Protein 4OGD (pdb70)

Nearest PDB structures (foldseek):
  4oht-assembly1_B  TM=1.000E+00  e=3.994E-95  Streptococcus pyogenes MGAS1882
  3ros-assembly1_A-2  TM=9.891E-01  e=1.225E-69  Lactobacillus acidophilus
  3vz0-assembly2_D  TM=9.852E-01  e=5.415E-63  Gluconobacter oxydans 621H
  3vz3-assembly1_B  TM=9.798E-01  e=9.676E-59  Picosynechococcus sp. PCC 7002
  4ita-assembly1_A  TM=9.803E-01  e=5.297E-58  Picosynechococcus sp. PCC 7002

Organism: NCBI:txid1010840

Structure (mmCIF, N/CA/C/O backbone):
data_4OGD
#
_entry.id   4OGD
#
_cell.length_a   93.259
_cell.length_b   100.281
_cell.length_c   105.103
_cell.angle_alpha   90.00
_cell.angle_beta   90.00
_cell.angle_gamma   90.00
#
_symmetry.space_group_name_H-M   'P 21 21 21'
#
loop_
_entity.id
_entity.type
_entity.pdbx_description
1 polymer 'Succinate-semialdehyde dehydrogenase'
2 water water
#
loop_
_atom_site.group_PDB
_atom_site.id
_atom_site.type_symbol
_atom_site.label_atom_id
_atom_site.label_alt_id
_atom_site.label_comp_id
_atom_site.label_asym_id
_atom_site.label_entity_id
_atom_site.label_seq_id
_atom_site.pdbx_PDB_ins_code
_atom_site.Cartn_x
_atom_site.Cartn_y
_atom_site.Cartn_z
_atom_site.occupancy
_atom_site.B_iso_or_equiv
_atom_site.auth_seq_id
_atom_site.auth_comp_id
_atom_site.auth_asym_id
_atom_site.auth_atom_id
_atom_site.pdbx_PDB_model_num
ATOM 1 N N . ALA A 1 2 ? 11.156 -49.468 -20.881 1.00 34.92 2 ALA A N 1
ATOM 2 C CA . ALA A 1 2 ? 10.484 -49.631 -22.167 1.00 32.57 2 ALA A CA 1
ATOM 3 C C . ALA A 1 2 ? 9.083 -50.209 -21.987 1.00 27.58 2 ALA A C 1
ATOM 4 O O . ALA A 1 2 ? 8.838 -50.987 -21.063 1.00 26.96 2 ALA A O 1
ATOM 6 N N . TYR A 1 3 ? 8.163 -49.822 -22.866 1.00 23.28 3 TYR A N 1
ATOM 7 C CA . TYR A 1 3 ? 6.827 -50.405 -22.865 1.00 19.70 3 TYR A CA 1
ATOM 8 C C . TYR A 1 3 ? 6.758 -51.555 -23.870 1.00 22.53 3 TYR A C 1
ATOM 9 O O . TYR A 1 3 ? 6.806 -51.341 -25.081 1.00 22.13 3 TYR A O 1
ATOM 18 N N . GLN A 1 4 ? 6.657 -52.779 -23.357 1.00 19.29 4 GLN A N 1
ATOM 19 C CA . GLN A 1 4 ? 6.691 -53.969 -24.199 1.00 22.74 4 GLN A CA 1
ATOM 20 C C . GLN A 1 4 ? 5.680 -54.989 -23.719 1.00 14.69 4 GLN A C 1
ATOM 21 O O . GLN A 1 4 ? 5.539 -55.201 -22.513 1.00 17.49 4 GLN A O 1
ATOM 27 N N . THR A 1 5 ? 4.990 -55.636 -24.653 1.00 15.68 5 THR A N 1
ATOM 28 C CA . THR A 1 5 ? 4.254 -56.840 -24.307 1.00 14.55 5 THR A CA 1
ATOM 29 C C . THR A 1 5 ? 5.211 -58.013 -24.446 1.00 15.11 5 THR A C 1
ATOM 30 O O . THR A 1 5 ? 5.693 -58.296 -25.540 1.00 19.48 5 THR A O 1
ATOM 34 N N . ILE A 1 6 ? 5.516 -58.660 -23.328 1.00 12.59 6 ILE A N 1
ATOM 35 C CA . ILE A 1 6 ? 6.291 -59.896 -23.341 1.00 14.61 6 ILE A CA 1
ATOM 36 C C . ILE A 1 6 ? 5.481 -60.976 -22.644 1.00 13.35 6 ILE A C 1
ATOM 37 O O . ILE A 1 6 ? 5.256 -60.908 -21.433 1.00 14.18 6 ILE A O 1
ATOM 42 N N . TYR A 1 7 ? 5.044 -61.973 -23.411 1.00 13.77 7 TYR A N 1
ATOM 43 C CA . TYR A 1 7 ? 4.151 -63.014 -22.906 1.00 12.05 7 TYR A CA 1
ATOM 44 C C . TYR A 1 7 ? 4.825 -63.810 -21.789 1.00 13.47 7 TYR A C 1
ATOM 45 O O . TYR A 1 7 ? 5.852 -64.448 -22.020 1.00 13.37 7 TYR A O 1
ATOM 54 N N . PRO A 1 8 ? 4.264 -63.768 -20.571 1.00 11.28 8 PRO A N 1
ATOM 55 C CA . PRO A 1 8 ? 4.901 -64.483 -19.459 1.00 11.13 8 PRO A CA 1
ATOM 56 C C . PRO A 1 8 ? 4.944 -66.005 -19.604 1.00 13.38 8 PRO A C 1
ATOM 57 O O . PRO A 1 8 ? 5.648 -66.649 -18.835 1.00 12.50 8 PRO A O 1
ATOM 61 N N . TYR A 1 9 ? 4.200 -66.582 -20.541 1.00 12.81 9 TYR A N 1
ATOM 62 C CA . TYR A 1 9 ? 4.221 -68.031 -20.689 1.00 12.85 9 TYR A CA 1
ATOM 63 C C . TYR A 1 9 ? 5.404 -68.486 -21.535 1.00 16.41 9 TYR A C 1
ATOM 64 O O . TYR A 1 9 ? 5.951 -69.560 -21.306 1.00 15.27 9 TYR A O 1
ATOM 73 N N . THR A 1 10 ? 5.805 -67.653 -22.490 1.00 14.93 10 THR A N 1
ATOM 74 C CA . THR A 1 10 ? 6.858 -68.009 -23.439 1.00 14.96 10 THR A CA 1
ATOM 75 C C . THR A 1 10 ? 8.076 -67.100 -23.329 1.00 24.70 10 THR A C 1
ATOM 76 O O . THR A 1 10 ? 9.122 -67.384 -23.919 1.00 22.79 10 THR A O 1
ATOM 80 N N . ASN A 1 11 ? 7.926 -66.008 -22.575 1.00 20.52 11 ASN A N 1
ATOM 81 C CA . ASN A 1 11 ? 8.964 -64.987 -22.423 1.00 20.39 11 ASN A CA 1
ATOM 82 C C . ASN A 1 11 ? 9.330 -64.357 -23.758 1.00 22.93 11 ASN A C 1
ATOM 83 O O . ASN A 1 11 ? 10.475 -63.969 -23.979 1.00 25.25 11 ASN A O 1
ATOM 88 N N . GLU A 1 12 ? 8.345 -64.252 -24.644 1.00 24.04 12 GLU A N 1
ATOM 89 C CA . GLU A 1 12 ? 8.572 -63.728 -25.985 1.00 25.65 12 GLU A CA 1
ATOM 90 C C . GLU A 1 12 ? 7.862 -62.395 -26.266 1.00 25.83 12 GLU A C 1
ATOM 91 O O . GLU A 1 12 ? 6.739 -62.159 -25.817 1.00 20.33 12 GLU A O 1
ATOM 97 N N . VAL A 1 13 ? 8.536 -61.531 -27.020 1.00 26.76 13 VAL A N 1
ATOM 98 C CA . VAL A 1 13 ? 8.029 -60.195 -27.338 1.00 21.69 13 VAL A CA 1
ATOM 99 C C . VAL A 1 13 ? 6.885 -60.225 -28.348 1.00 25.96 13 VAL A C 1
ATOM 100 O O . VAL A 1 13 ? 7.035 -60.751 -29.448 1.00 27.88 13 VAL A O 1
ATOM 104 N N . LEU A 1 14 ? 5.746 -59.645 -27.980 1.00 20.83 14 LEU A N 1
ATOM 105 C CA . LEU A 1 14 ? 4.588 -59.614 -28.867 1.00 20.41 14 LEU A CA 1
ATOM 106 C C . LEU A 1 14 ? 4.336 -58.222 -29.438 1.00 26.65 14 LEU A C 1
ATOM 107 O O . LEU A 1 14 ? 3.910 -58.081 -30.583 1.00 29.64 14 LEU A O 1
ATOM 112 N N . HIS A 1 15 ? 4.579 -57.198 -28.627 1.00 26.34 15 HIS A N 1
ATOM 113 C CA . HIS A 1 15 ? 4.365 -55.815 -29.046 1.00 24.87 15 HIS A CA 1
ATOM 114 C C . HIS A 1 15 ? 5.447 -54.907 -28.459 1.00 22.21 15 HIS A C 1
ATOM 115 O O . HIS A 1 15 ? 5.937 -55.131 -27.346 1.00 21.17 15 HIS A O 1
ATOM 122 N N . THR A 1 16 ? 5.803 -53.865 -29.200 1.00 27.08 16 THR A N 1
ATOM 123 C CA . THR A 1 16 ? 6.642 -52.805 -28.653 1.00 29.61 16 THR A CA 1
ATOM 124 C C . THR A 1 16 ? 6.006 -51.468 -29.007 1.00 26.22 16 THR A C 1
ATOM 125 O O . THR A 1 16 ? 5.509 -51.286 -30.117 1.00 29.32 16 THR A O 1
ATOM 129 N N . PHE A 1 17 ? 5.991 -50.547 -28.050 1.00 25.12 17 PHE A N 1
ATOM 130 C CA . PHE A 1 17 ? 5.281 -49.290 -28.226 1.00 22.52 17 PHE A CA 1
ATOM 131 C C . PHE A 1 17 ? 6.239 -48.117 -28.116 1.00 18.83 17 PHE A C 1
ATOM 132 O O . PHE A 1 17 ? 7.223 -48.173 -27.375 1.00 20.69 17 PHE A O 1
ATOM 140 N N . ASP A 1 18 ? 5.960 -47.063 -28.873 1.00 23.09 18 ASP A N 1
ATOM 141 C CA . ASP A 1 18 ? 6.786 -45.865 -28.830 1.00 22.30 18 ASP A CA 1
ATOM 142 C C . ASP A 1 18 ? 6.400 -44.997 -27.651 1.00 20.14 18 ASP A C 1
ATOM 143 O O . ASP A 1 18 ? 5.227 -44.918 -27.282 1.00 18.39 18 ASP A O 1
ATOM 148 N N . ASN A 1 19 ? 7.392 -44.346 -27.058 1.00 17.83 19 ASN A N 1
ATOM 149 C CA . ASN A 1 19 ? 7.125 -43.432 -25.961 1.00 19.11 19 ASN A CA 1
ATOM 150 C C . ASN A 1 19 ? 6.504 -42.138 -26.467 1.00 17.40 19 ASN A C 1
ATOM 151 O O . ASN A 1 19 ? 6.780 -41.691 -27.582 1.00 20.03 19 ASN A O 1
ATOM 156 N N . MET A 1 20 ? 5.635 -41.559 -25.649 1.00 12.47 20 MET A N 1
ATOM 157 C CA . MET A 1 20 ? 5.028 -40.265 -25.936 1.00 14.71 20 MET A CA 1
ATOM 158 C C . MET A 1 20 ? 6.044 -39.134 -25.764 1.00 15.27 20 MET A C 1
ATOM 159 O O . MET A 1 20 ? 6.804 -39.110 -24.798 1.00 14.31 20 MET A O 1
ATOM 164 N N . THR A 1 21 ? 6.068 -38.198 -26.706 1.00 13.22 21 THR A N 1
ATOM 165 C CA . THR A 1 21 ? 6.988 -37.067 -26.611 1.00 14.83 21 THR A CA 1
ATOM 166 C C . THR A 1 21 ? 6.460 -36.022 -25.636 1.00 15.38 21 THR A C 1
ATOM 167 O O . THR A 1 21 ? 5.276 -36.032 -25.286 1.00 15.00 21 THR A O 1
ATOM 171 N N . ASP A 1 22 ? 7.341 -35.129 -25.190 1.00 13.62 22 ASP A N 1
ATOM 172 C CA . ASP A 1 22 ? 6.925 -34.021 -24.341 1.00 14.84 22 ASP A CA 1
ATOM 173 C C . ASP A 1 22 ? 5.824 -33.190 -24.992 1.00 12.56 22 ASP A C 1
ATOM 174 O O . ASP A 1 22 ? 4.854 -32.826 -24.327 1.00 13.74 22 ASP A O 1
ATOM 179 N N . GLN A 1 23 ? 5.951 -32.902 -26.288 1.00 13.57 23 GLN A N 1
ATOM 180 C CA . GLN A 1 23 ? 4.906 -32.137 -26.962 1.00 11.51 23 GLN A CA 1
ATOM 181 C C . GLN A 1 23 ? 3.596 -32.915 -27.066 1.00 12.55 23 GLN A C 1
ATOM 182 O O . GLN A 1 23 ? 2.522 -32.350 -26.866 1.00 14.96 23 GLN A O 1
ATOM 188 N N . GLY A 1 24 ? 3.686 -34.207 -27.367 1.00 12.32 24 GLY A N 1
ATOM 189 C CA . GLY A 1 24 ? 2.511 -35.062 -27.403 1.00 14.26 24 GLY A CA 1
ATOM 190 C C . GLY A 1 24 ? 1.793 -35.027 -26.063 1.00 13.28 24 GLY A C 1
ATOM 191 O O . GLY A 1 24 ? 0.569 -34.927 -26.000 1.00 11.67 24 GLY A O 1
ATOM 192 N N . LEU A 1 25 ? 2.570 -35.077 -24.988 1.00 10.91 25 LEU A N 1
ATOM 193 C CA . LEU A 1 25 ? 2.010 -35.046 -23.638 1.00 12.12 25 LEU A CA 1
ATOM 194 C C . LEU A 1 25 ? 1.331 -33.709 -23.337 1.00 12.06 25 LEU A C 1
ATOM 195 O O . LEU A 1 25 ? 0.219 -33.670 -22.795 1.00 10.47 25 LEU A O 1
ATOM 200 N N . ALA A 1 26 ? 1.989 -32.609 -23.694 1.00 9.99 26 ALA A N 1
ATOM 201 C CA . ALA A 1 26 ? 1.383 -31.294 -23.513 1.00 13.84 26 ALA A CA 1
ATOM 202 C C . ALA A 1 26 ? 0.068 -31.201 -24.282 1.00 11.76 26 ALA A C 1
ATOM 203 O O . ALA A 1 26 ? -0.936 -30.704 -23.762 1.00 11.51 26 ALA A O 1
ATOM 205 N N . ASP A 1 27 ? 0.074 -31.687 -25.519 1.00 13.32 27 ASP A N 1
ATOM 206 C CA . ASP A 1 27 ? -1.133 -31.661 -26.339 1.00 11.48 27 ASP A CA 1
ATOM 207 C C . ASP A 1 27 ? -2.281 -32.443 -25.690 1.00 11.27 27 ASP A C 1
ATOM 208 O O . ASP A 1 27 ? -3.427 -31.982 -25.680 1.00 11.38 27 ASP A O 1
ATOM 213 N N . VAL A 1 28 ? -1.963 -33.609 -25.138 1.00 10.13 28 VAL A N 1
ATOM 214 C CA . VAL A 1 28 ? -2.951 -34.424 -24.431 1.00 9.89 28 VAL A CA 1
ATOM 215 C C . VAL A 1 28 ? -3.517 -33.717 -23.200 1.00 10.44 28 VAL A C 1
ATOM 216 O O . VAL A 1 28 ? -4.729 -33.740 -22.973 1.00 8.53 28 VAL A O 1
ATOM 220 N N . LEU A 1 29 ? -2.658 -33.078 -22.410 1.00 10.58 29 LEU A N 1
ATOM 221 C CA . LEU A 1 29 ? -3.155 -32.365 -21.234 1.00 9.93 29 LEU A CA 1
ATOM 222 C C . LEU A 1 29 ? -4.054 -31.198 -21.613 1.00 10.02 29 LEU A C 1
ATOM 223 O O . LEU A 1 29 ? -5.079 -30.961 -20.967 1.00 10.88 29 LEU A O 1
ATOM 228 N N . GLU A 1 30 ? -3.687 -30.469 -22.665 1.00 8.85 30 GLU A N 1
ATOM 229 C CA . GLU A 1 30 ? -4.522 -29.355 -23.100 1.00 10.76 30 GLU A CA 1
ATOM 230 C C . GLU A 1 30 ? -5.882 -29.848 -23.581 1.00 10.10 30 GLU A C 1
ATOM 231 O O . GLU A 1 30 ? -6.915 -29.278 -23.228 1.00 10.54 30 GLU A O 1
ATOM 237 N N . ARG A 1 31 ? -5.882 -30.921 -24.367 1.00 9.00 31 ARG A N 1
ATOM 238 C CA . ARG A 1 31 ? -7.132 -31.486 -24.868 1.00 9.73 31 ARG A CA 1
ATOM 239 C C . ARG A 1 31 ? -8.014 -31.919 -23.707 1.00 9.71 31 ARG A C 1
ATOM 240 O O . ARG A 1 31 ? -9.222 -31.702 -23.716 1.00 9.01 31 ARG A O 1
ATOM 248 N N . ALA A 1 32 ? -7.398 -32.524 -22.699 1.00 8.65 32 ALA A N 1
ATOM 249 C CA . ALA A 1 32 ? -8.145 -32.998 -21.542 1.00 10.63 32 ALA A CA 1
ATOM 250 C C . ALA A 1 32 ? -8.722 -31.828 -20.742 1.00 8.63 32 ALA A C 1
ATOM 251 O O . ALA A 1 32 ? -9.869 -31.879 -20.287 1.00 8.61 32 ALA A O 1
ATOM 253 N N . HIS A 1 33 ? -7.932 -30.771 -20.574 1.00 8.48 33 HIS A N 1
ATOM 254 C CA . HIS A 1 33 ? -8.387 -29.587 -19.852 1.00 10.67 33 HIS A CA 1
ATOM 255 C C . HIS A 1 33 ? -9.558 -28.933 -20.581 1.00 9.13 33 HIS A C 1
ATOM 256 O O . HIS A 1 33 ? -10.555 -28.541 -19.962 1.00 8.38 33 HIS A O 1
ATOM 263 N N . LEU A 1 34 ? -9.443 -28.823 -21.901 1.00 10.17 34 LEU A N 1
ATOM 264 C CA . LEU A 1 34 ? -10.521 -28.221 -22.680 1.00 10.33 34 LEU A CA 1
ATOM 265 C C . LEU A 1 34 ? -11.798 -29.053 -22.589 1.00 9.41 34 LEU A C 1
ATOM 266 O O . LEU A 1 34 ? -12.901 -28.507 -22.562 1.00 10.97 34 LEU A O 1
ATOM 271 N N . LEU A 1 35 ? -11.646 -30.373 -22.518 1.00 9.56 35 LEU A N 1
ATOM 272 C CA . LEU A 1 35 ? -12.803 -31.250 -22.387 1.00 7.71 35 LEU A CA 1
ATOM 273 C C . LEU A 1 35 ? -13.446 -31.077 -21.014 1.00 9.45 35 LEU A C 1
ATOM 274 O O . LEU A 1 35 ? -14.675 -31.043 -20.897 1.00 9.41 35 LEU A O 1
ATOM 279 N N . TYR A 1 36 ? -12.618 -30.954 -19.977 1.00 9.01 36 TYR A N 1
ATOM 280 C CA . TYR A 1 36 ? -13.134 -30.637 -18.649 1.00 8.41 36 TYR A CA 1
ATOM 281 C C . TYR A 1 36 ? -13.976 -29.358 -18.699 1.00 9.75 36 TYR A C 1
ATOM 282 O O . TYR A 1 36 ? -15.088 -29.314 -18.167 1.00 8.30 36 TYR A O 1
ATOM 291 N N . LYS A 1 37 ? -13.444 -28.316 -19.335 1.00 9.91 37 LYS A N 1
ATOM 292 C CA . LYS A 1 37 ? -14.149 -27.037 -19.414 1.00 8.98 37 LYS A CA 1
ATOM 293 C C . LYS A 1 37 ? -15.446 -27.144 -20.223 1.00 11.84 37 LYS A C 1
ATOM 294 O O . LYS A 1 37 ? -16.465 -26.546 -19.863 1.00 13.21 37 LYS A O 1
ATOM 300 N N . LYS A 1 38 ? -15.400 -27.894 -21.320 1.00 9.63 38 LYS A N 1
ATOM 301 C CA . LYS A 1 38 ? -16.592 -28.130 -22.130 1.00 9.26 38 LYS A CA 1
ATOM 302 C C . LYS A 1 38 ? -17.706 -28.801 -21.329 1.00 13.64 38 LYS A C 1
ATOM 303 O O . LYS A 1 38 ? -18.871 -28.411 -21.408 1.00 12.11 38 LYS A O 1
ATOM 309 N N . TRP A 1 39 ? -17.345 -29.811 -20.547 1.00 9.76 39 TRP A N 1
ATOM 310 C CA . TRP A 1 39 ? -18.327 -30.541 -19.766 1.00 10.39 39 TRP A CA 1
ATOM 311 C C . TRP A 1 39 ? -18.853 -29.718 -18.587 1.00 11.92 39 TRP A C 1
ATOM 312 O O . TRP A 1 39 ? -19.938 -29.987 -18.075 1.00 12.47 39 TRP A O 1
ATOM 323 N N . ARG A 1 40 ? -18.084 -28.719 -18.159 1.00 11.67 40 ARG A N 1
ATOM 324 C CA . ARG A 1 40 ? -18.566 -27.775 -17.146 1.00 14.59 40 ARG A CA 1
ATOM 325 C C . ARG A 1 40 ? -19.526 -26.745 -17.740 1.00 18.34 40 ARG A C 1
ATOM 326 O O . ARG A 1 40 ? -20.507 -26.356 -17.100 1.00 19.46 40 ARG A O 1
ATOM 334 N N . LYS A 1 41 ? -19.234 -26.313 -18.964 1.00 15.90 41 LYS A N 1
ATOM 335 C CA . LYS A 1 41 ? -20.001 -25.265 -19.636 1.00 15.84 41 LYS A CA 1
ATOM 336 C C . LYS A 1 41 ? -21.291 -25.772 -20.274 1.00 22.97 41 LYS A C 1
ATOM 337 O O . LYS A 1 41 ? -22.300 -25.060 -20.301 1.00 23.85 41 LYS A O 1
ATOM 343 N N . GLU A 1 42 ? -21.242 -26.988 -20.816 1.00 18.98 42 GLU A N 1
ATOM 344 C CA . GLU A 1 42 ? -22.388 -27.597 -21.489 1.00 17.99 42 GLU A CA 1
ATOM 345 C C . GLU A 1 42 ? -22.747 -28.908 -20.797 1.00 21.14 42 GLU A C 1
ATOM 346 O O . GLU A 1 42 ? -21.857 -29.637 -20.357 1.00 18.95 42 GLU A O 1
ATOM 352 N N . ASP A 1 43 ? -24.043 -29.206 -20.713 1.00 19.75 43 ASP A N 1
ATOM 353 C CA . ASP A 1 43 ? -24.520 -30.440 -20.087 1.00 18.41 43 ASP A CA 1
ATOM 354 C C . ASP A 1 43 ? -24.419 -31.620 -21.049 1.00 17.23 43 ASP A C 1
ATOM 355 O O . ASP A 1 43 ? -25.196 -31.734 -21.995 1.00 18.81 43 ASP A O 1
ATOM 360 N N . HIS A 1 44 ? -23.466 -32.507 -20.783 1.00 14.68 44 HIS A N 1
ATOM 361 C CA . HIS A 1 44 ? -23.240 -33.676 -21.622 1.00 13.65 44 HIS A CA 1
ATOM 362 C C . HIS A 1 44 ? -23.364 -34.956 -20.809 1.00 11.31 44 HIS A C 1
ATOM 363 O O . HIS A 1 44 ? -22.912 -36.021 -21.242 1.00 11.12 44 HIS A O 1
ATOM 370 N N . LEU A 1 45 ? -23.983 -34.858 -19.635 1.00 11.69 45 LEU A N 1
ATOM 371 C CA . LEU A 1 45 ? -24.122 -36.016 -18.752 1.00 11.61 45 LEU A CA 1
ATOM 372 C C . LEU A 1 45 ? -24.817 -37.213 -19.401 1.00 11.93 45 LEU A C 1
ATOM 373 O O . LEU A 1 45 ? -24.322 -38.339 -19.312 1.00 10.46 45 LEU A O 1
ATOM 378 N N . GLU A 1 46 ? -25.959 -36.985 -20.048 1.00 13.63 46 GLU A N 1
ATOM 379 C CA . GLU A 1 46 ? -26.671 -38.097 -20.686 1.00 14.37 46 GLU A CA 1
ATOM 380 C C . GLU A 1 46 ? -25.825 -38.786 -21.764 1.00 12.71 46 GLU A C 1
ATOM 381 O O . GLU A 1 46 ? -25.864 -40.011 -21.896 1.00 13.48 46 GLU A O 1
ATOM 387 N N . GLU A 1 47 ? -25.053 -38.009 -22.522 1.00 10.58 47 GLU A N 1
ATOM 388 C CA . GLU A 1 47 ? -24.142 -38.589 -23.497 1.00 11.33 47 GLU A CA 1
ATOM 389 C C . GLU A 1 47 ? -23.102 -39.470 -22.813 1.00 10.24 47 GLU A C 1
ATOM 390 O O . GLU A 1 47 ? -22.829 -40.582 -23.264 1.00 11.44 47 GLU A O 1
ATOM 396 N N . ARG A 1 48 ? -22.518 -38.978 -21.727 1.00 11.93 48 ARG A N 1
ATOM 397 C CA . ARG A 1 48 ? -21.506 -39.773 -21.036 1.00 8.66 48 ARG A CA 1
ATOM 398 C C . ARG A 1 48 ? -22.115 -41.037 -20.435 1.00 10.42 48 ARG A C 1
ATOM 399 O O . ARG A 1 48 ? -21.488 -42.093 -20.453 1.00 9.85 48 ARG A O 1
ATOM 407 N N . LYS A 1 49 ? -23.339 -40.946 -19.921 1.00 8.69 49 LYS A N 1
ATOM 408 C CA . LYS A 1 49 ? -24.004 -42.139 -19.399 1.00 9.00 49 LYS A CA 1
ATOM 409 C C . LYS A 1 49 ? -24.173 -43.180 -20.498 1.00 9.72 49 LYS A C 1
ATOM 410 O O . LYS A 1 49 ? -23.885 -44.359 -20.298 1.00 10.17 49 LYS A O 1
ATOM 416 N N . ALA A 1 50 ? -24.641 -42.739 -21.660 1.00 11.41 50 ALA A N 1
ATOM 417 C CA . ALA A 1 50 ? -24.844 -43.649 -22.781 1.00 10.25 50 ALA A CA 1
ATOM 418 C C . ALA A 1 50 ? -23.520 -44.225 -23.267 1.00 10.88 50 ALA A C 1
ATOM 419 O O . ALA A 1 50 ? -23.437 -45.403 -23.618 1.00 11.60 50 ALA A O 1
ATOM 421 N N . GLN A 1 51 ? -22.493 -43.387 -23.315 1.00 10.11 51 GLN A N 1
ATOM 422 C CA . GLN A 1 51 ? -21.178 -43.834 -23.758 1.00 8.77 51 GLN A CA 1
ATOM 423 C C . GLN A 1 51 ? -20.579 -44.866 -22.805 1.00 11.35 51 GLN A C 1
ATOM 424 O O . GLN A 1 51 ? -19.952 -45.826 -23.243 1.00 8.79 51 GLN A O 1
ATOM 430 N N . LEU A 1 52 ? -20.780 -44.678 -21.504 1.00 9.73 52 LEU A N 1
ATOM 431 C CA . LEU A 1 52 ? -20.289 -45.650 -20.525 1.00 8.50 52 LEU A CA 1
ATOM 432 C C . LEU A 1 52 ? -21.033 -46.989 -20.614 1.00 9.00 52 LEU A C 1
ATOM 433 O O . LEU A 1 52 ? -20.432 -48.054 -20.502 1.00 8.67 52 LEU A O 1
ATOM 438 N N . HIS A 1 53 ? -22.341 -46.940 -20.827 1.00 8.80 53 HIS A N 1
ATOM 439 C CA . HIS A 1 53 ? -23.071 -48.159 -21.140 1.00 9.12 53 HIS A CA 1
ATOM 440 C C . HIS A 1 53 ? -22.521 -48.833 -22.403 1.00 9.37 53 HIS A C 1
ATOM 441 O O . HIS A 1 53 ? -22.469 -50.059 -22.474 1.00 9.72 53 HIS A O 1
ATOM 448 N N . GLN A 1 54 ? -22.103 -48.039 -23.393 1.00 7.96 54 GLN A N 1
ATOM 449 C CA . GLN A 1 54 ? -21.594 -48.599 -24.645 1.00 8.94 54 GLN A CA 1
ATOM 450 C C . GLN A 1 54 ? -20.221 -49.226 -24.427 1.00 8.59 54 GLN A C 1
ATOM 451 O O . GLN A 1 54 ? -19.866 -50.223 -25.072 1.00 10.46 54 GLN A O 1
ATOM 457 N N . VAL A 1 55 ? -19.449 -48.661 -23.501 1.00 7.69 55 VAL A N 1
ATOM 458 C CA . VAL A 1 55 ? -18.186 -49.283 -23.122 1.00 8.53 55 VAL A CA 1
ATOM 459 C C . VAL A 1 55 ? -18.453 -50.696 -22.609 1.00 8.59 55 VAL A C 1
ATOM 460 O O . VAL A 1 55 ? -17.798 -51.651 -23.029 1.00 8.94 55 VAL A O 1
ATOM 464 N N . ALA A 1 56 ? -19.435 -50.821 -21.718 1.00 10.15 56 ALA A N 1
ATOM 465 C CA . ALA A 1 56 ? -19.835 -52.125 -21.196 1.00 10.74 56 ALA A CA 1
ATOM 466 C C . ALA A 1 56 ? -20.308 -53.042 -22.323 1.00 10.38 56 ALA A C 1
ATOM 467 O O . ALA A 1 56 ? -19.979 -54.233 -22.353 1.00 8.56 56 ALA A O 1
ATOM 469 N N . ASN A 1 57 ? -21.078 -52.479 -23.250 1.00 8.55 57 ASN A N 1
ATOM 470 C CA . ASN A 1 57 ? -21.600 -53.230 -24.394 1.00 9.79 57 ASN A CA 1
ATOM 471 C C . ASN A 1 57 ? -20.496 -53.810 -25.276 1.00 12.30 57 ASN A C 1
ATOM 472 O O . ASN A 1 57 ? -20.555 -54.976 -25.687 1.00 10.58 57 ASN A O 1
ATOM 477 N N . ILE A 1 58 ? -19.491 -52.994 -25.574 1.00 8.64 58 ILE A N 1
ATOM 478 C CA . ILE A 1 58 ? -18.369 -53.445 -26.391 1.00 9.83 58 ILE A CA 1
ATOM 479 C C . ILE A 1 58 ? -17.520 -54.473 -25.646 1.00 10.21 58 ILE A C 1
ATOM 480 O O . ILE A 1 58 ? -17.017 -55.426 -26.246 1.00 8.73 58 ILE A O 1
ATOM 485 N N . LEU A 1 59 ? -17.366 -54.289 -24.336 1.00 10.56 59 LEU A N 1
ATOM 486 C CA . LEU A 1 59 ? -16.682 -55.288 -23.522 1.00 11.27 59 LEU A CA 1
ATOM 487 C C . LEU A 1 59 ? -17.401 -56.640 -23.565 1.00 9.21 59 LEU A C 1
ATOM 488 O O . LEU A 1 59 ? -16.751 -57.688 -23.666 1.00 9.18 59 LEU A O 1
ATOM 493 N N . ARG A 1 60 ? -18.732 -56.616 -23.521 1.00 9.95 60 ARG A N 1
ATOM 494 C CA . ARG A 1 60 ? -19.515 -57.841 -23.673 1.00 11.04 60 ARG A CA 1
ATOM 495 C C . ARG A 1 60 ? -19.280 -58.481 -25.037 1.00 10.35 60 ARG A C 1
ATOM 496 O O . ARG A 1 60 ? -19.015 -59.681 -25.141 1.00 10.27 60 ARG A O 1
ATOM 504 N N . ARG A 1 61 ? -19.403 -57.669 -26.080 1.00 9.87 61 ARG A N 1
ATOM 505 C CA . ARG A 1 61 ? -19.264 -58.136 -27.458 1.00 8.20 61 ARG A CA 1
ATOM 506 C C . ARG A 1 61 ? -17.883 -58.737 -27.731 1.00 10.33 61 ARG A C 1
ATOM 507 O O . ARG A 1 61 ? -17.747 -59.783 -28.388 1.00 10.23 61 ARG A O 1
ATOM 515 N N . ASP A 1 62 ? -16.857 -58.068 -27.222 1.00 9.18 62 ASP A N 1
ATOM 516 C CA . ASP A 1 62 ? -15.482 -58.436 -27.529 1.00 10.91 62 ASP A CA 1
ATOM 517 C C . ASP A 1 62 ? -14.752 -58.999 -26.315 1.00 11.56 62 ASP A C 1
ATOM 518 O O . ASP A 1 62 ? -13.534 -58.842 -26.200 1.00 12.62 62 ASP A O 1
ATOM 523 N N . ARG A 1 63 ? -15.486 -59.659 -25.426 1.00 10.07 63 ARG A N 1
ATOM 524 C CA . ARG A 1 63 ? -14.909 -60.087 -24.152 1.00 10.74 63 ARG A CA 1
ATOM 525 C C . ARG A 1 63 ? -13.650 -60.917 -24.309 1.00 12.52 63 ARG A C 1
ATOM 526 O O . ARG A 1 63 ? -12.645 -60.672 -23.642 1.00 10.53 63 ARG A O 1
ATOM 534 N N . ASP A 1 64 ? -13.699 -61.901 -25.198 1.00 10.82 64 ASP A N 1
ATOM 535 C CA . ASP A 1 64 ? -12.549 -62.773 -25.351 1.00 11.44 64 ASP A CA 1
ATOM 536 C C . ASP A 1 64 ? -11.332 -62.040 -25.924 1.00 11.86 64 ASP A C 1
ATOM 537 O O . ASP A 1 64 ? -10.191 -62.375 -25.587 1.00 12.28 64 ASP A O 1
ATOM 542 N N . LYS A 1 65 ? -11.571 -61.033 -26.765 1.00 11.46 65 LYS A N 1
ATOM 543 C CA . LYS A 1 65 ? -10.487 -60.191 -27.273 1.00 9.72 65 LYS A CA 1
ATOM 544 C C . LYS A 1 65 ? -9.776 -59.481 -26.123 1.00 10.84 65 LYS A C 1
ATOM 545 O O . LYS A 1 65 ? -8.555 -59.499 -26.034 1.00 10.52 65 LYS A O 1
ATOM 551 N N . TYR A 1 66 ? -10.547 -58.860 -25.238 1.00 11.11 66 TYR A N 1
ATOM 552 C CA . TYR A 1 66 ? -9.945 -58.124 -24.126 1.00 9.36 66 TYR A CA 1
ATOM 553 C C . TYR A 1 66 ? -9.316 -59.065 -23.103 1.00 9.44 66 TYR A C 1
ATOM 554 O O . TYR A 1 66 ? -8.259 -58.769 -22.540 1.00 11.17 66 TYR A O 1
ATOM 563 N N . ALA A 1 67 ? -9.966 -60.201 -22.863 1.00 9.60 67 ALA A N 1
ATOM 564 C CA . ALA A 1 67 ? -9.410 -61.208 -21.964 1.00 8.51 67 ALA A CA 1
ATOM 565 C C . ALA A 1 67 ? -8.051 -61.680 -22.462 1.00 10.90 67 ALA A C 1
ATOM 566 O O . ALA A 1 67 ? -7.097 -61.769 -21.684 1.00 9.09 67 ALA A O 1
ATOM 568 N N . GLU A 1 68 ? -7.953 -61.988 -23.754 1.00 9.29 68 GLU A N 1
ATOM 569 C CA . GLU A 1 68 ? -6.677 -62.466 -24.286 1.00 9.93 68 GLU A CA 1
ATOM 570 C C . GLU A 1 68 ? -5.571 -61.401 -24.234 1.00 9.83 68 GLU A C 1
ATOM 571 O O . GLU A 1 68 ? -4.398 -61.723 -24.019 1.00 10.44 68 GLU A O 1
ATOM 577 N N . ILE A 1 69 ? -5.940 -60.140 -24.442 1.00 8.15 69 ILE A N 1
ATOM 578 C CA . ILE A 1 69 ? -4.979 -59.044 -24.355 1.00 8.90 69 ILE A CA 1
ATOM 579 C C . ILE A 1 69 ? -4.336 -59.036 -22.969 1.00 9.64 69 ILE A C 1
ATOM 580 O O . ILE A 1 69 ? -3.119 -58.880 -22.831 1.00 11.05 69 ILE A O 1
ATOM 585 N N . MET A 1 70 ? -5.151 -59.247 -21.944 1.00 9.04 70 MET A N 1
ATOM 586 C CA . MET A 1 70 ? -4.622 -59.266 -20.582 1.00 9.63 70 MET A CA 1
ATOM 587 C C . MET A 1 70 ? -3.726 -60.483 -20.317 1.00 9.36 70 MET A C 1
ATOM 588 O O . MET A 1 70 ? -2.649 -60.355 -19.729 1.00 9.71 70 MET A O 1
ATOM 593 N N . THR A 1 71 ? -4.162 -61.654 -20.769 1.00 9.72 71 THR A N 1
ATOM 594 C CA . THR A 1 71 ? -3.353 -62.868 -20.635 1.00 8.83 71 THR A CA 1
ATOM 595 C C . THR A 1 71 ? -2.001 -62.732 -21.344 1.00 9.34 71 THR A C 1
ATOM 596 O O . THR A 1 71 ? -0.950 -63.075 -20.786 1.00 10.06 71 THR A O 1
ATOM 600 N N . LYS A 1 72 ? -2.022 -62.229 -22.575 1.00 9.16 72 LYS A N 1
ATOM 601 C CA . LYS A 1 72 ? -0.781 -62.056 -23.323 1.00 10.43 72 LYS A CA 1
ATOM 602 C C . LYS A 1 72 ? 0.155 -60.993 -22.733 1.00 10.59 72 LYS A C 1
ATOM 603 O O . LYS A 1 72 ? 1.371 -61.097 -22.879 1.00 11.73 72 LYS A O 1
ATOM 609 N N . ASP A 1 73 ? -0.402 -59.993 -22.049 1.00 7.62 73 ASP A N 1
ATOM 610 C CA . ASP A 1 73 ? 0.414 -58.955 -21.403 1.00 9.13 73 ASP A CA 1
ATOM 611 C C . ASP A 1 73 ? 1.069 -59.465 -20.119 1.00 8.75 73 ASP A C 1
ATOM 612 O O . ASP A 1 73 ? 2.291 -59.362 -19.932 1.00 10.80 73 ASP A O 1
ATOM 617 N N . MET A 1 74 ? 0.259 -60.005 -19.222 1.00 8.79 74 MET A N 1
ATOM 618 C CA . MET A 1 74 ? 0.760 -60.256 -17.874 1.00 8.61 74 MET A CA 1
ATOM 619 C C . MET A 1 74 ? 0.588 -61.680 -17.359 1.00 8.27 74 MET A C 1
ATOM 620 O O . MET A 1 74 ? 0.921 -61.966 -16.208 1.00 8.59 74 MET A O 1
ATOM 625 N N . GLY A 1 75 ? 0.075 -62.570 -18.207 1.00 8.89 75 GLY A N 1
ATOM 626 C CA . GLY A 1 75 ? 0.121 -63.998 -17.934 1.00 9.75 75 GLY A CA 1
ATOM 627 C C . GLY A 1 75 ? -1.056 -64.671 -17.260 1.00 10.29 75 GLY A C 1
ATOM 628 O O . GLY A 1 75 ? -1.046 -65.896 -17.124 1.00 10.00 75 GLY A O 1
ATOM 629 N N . LYS A 1 76 ? -2.054 -63.910 -16.812 1.00 8.01 76 LYS A N 1
ATOM 630 C CA . LYS A 1 76 ? -3.114 -64.521 -16.016 1.00 8.80 76 LYS A CA 1
ATOM 631 C C . LYS A 1 76 ? -3.943 -65.491 -16.830 1.00 11.07 76 LYS A C 1
ATOM 632 O O . LYS A 1 76 ? -4.031 -65.367 -18.053 1.00 10.40 76 LYS A O 1
ATOM 638 N N . LEU A 1 77 ? -4.541 -66.457 -16.141 1.00 9.57 77 LEU A N 1
ATOM 639 C CA . LEU A 1 77 ? -5.431 -67.421 -16.781 1.00 9.46 77 LEU A CA 1
ATOM 640 C C . LEU A 1 77 ? -6.466 -66.687 -17.630 1.00 11.72 77 LEU A C 1
ATOM 641 O O . LEU A 1 77 ? -7.019 -65.669 -17.212 1.00 9.17 77 LEU A O 1
ATOM 646 N N . PHE A 1 78 ? -6.688 -67.173 -18.845 1.00 9.28 78 PHE A N 1
ATOM 647 C CA . PHE A 1 78 ? -7.687 -66.589 -19.732 1.00 9.85 78 PHE A CA 1
ATOM 648 C C . PHE A 1 78 ? -9.067 -66.542 -19.072 1.00 10.82 78 PHE A C 1
ATOM 649 O O . PHE A 1 78 ? -9.811 -65.579 -19.250 1.00 10.48 78 PHE A O 1
ATOM 657 N N . THR A 1 79 ? -9.405 -67.579 -18.313 1.00 9.56 79 THR A N 1
ATOM 658 C CA . THR A 1 79 ? -10.693 -67.620 -17.618 1.00 8.74 79 THR A CA 1
ATOM 659 C C . THR A 1 79 ? -10.794 -66.514 -16.572 1.00 10.49 79 THR A C 1
ATOM 660 O O . THR A 1 79 ? -11.860 -65.911 -16.405 1.00 9.10 79 THR A O 1
ATOM 664 N N . GLU A 1 80 ? -9.692 -66.252 -15.868 1.00 10.64 80 GLU A N 1
ATOM 665 C CA . GLU A 1 80 ? -9.667 -65.160 -14.894 1.00 7.31 80 GLU A CA 1
ATOM 666 C C . GLU A 1 80 ? -9.815 -63.822 -15.598 1.00 7.62 80 GLU A C 1
ATOM 667 O O . GLU A 1 80 ? -10.493 -62.917 -15.098 1.00 8.98 80 GLU A O 1
ATOM 673 N N . ALA A 1 81 ? -9.169 -63.691 -16.750 1.00 7.46 81 ALA A N 1
ATOM 674 C CA . ALA A 1 81 ? -9.266 -62.461 -17.529 1.00 7.82 81 ALA A CA 1
ATOM 675 C C . ALA A 1 81 ? -10.687 -62.237 -18.044 1.00 8.06 81 ALA A C 1
ATOM 676 O O . ALA A 1 81 ? -11.146 -61.099 -18.122 1.00 8.16 81 ALA A O 1
ATOM 678 N N . GLN A 1 82 ? -11.375 -63.314 -18.423 1.00 8.96 82 GLN A N 1
ATOM 679 C CA . GLN A 1 82 ? -12.773 -63.203 -18.824 1.00 9.74 82 GLN A CA 1
ATOM 680 C C . GLN A 1 82 ? -13.608 -62.676 -17.662 1.00 10.94 82 GLN A C 1
ATOM 681 O O . GLN A 1 82 ? -14.458 -61.805 -17.842 1.00 9.63 82 GLN A O 1
ATOM 687 N N . GLY A 1 83 ? -13.368 -63.213 -16.468 1.00 9.46 83 GLY A N 1
ATOM 688 C CA . GLY A 1 83 ? -14.062 -62.741 -15.286 1.00 8.74 83 GLY A CA 1
ATOM 689 C C . GLY A 1 83 ? -13.761 -61.279 -15.015 1.00 9.99 83 GLY A C 1
ATOM 690 O O . GLY A 1 83 ? -14.641 -60.528 -14.588 1.00 9.70 83 GLY A O 1
ATOM 691 N N . GLU A 1 84 ? -12.518 -60.866 -15.256 1.00 8.18 84 GLU A N 1
ATOM 692 C CA . GLU A 1 84 ? -12.164 -59.462 -15.047 1.00 7.93 84 GLU A CA 1
ATOM 693 C C . GLU A 1 84 ? -12.952 -58.564 -15.995 1.00 9.26 84 GLU A C 1
ATOM 694 O O . GLU A 1 84 ? -13.446 -57.505 -15.597 1.00 8.84 84 GLU A O 1
ATOM 700 N N . VAL A 1 85 ? -13.070 -58.981 -17.252 1.00 7.76 85 VAL A N 1
ATOM 701 C CA . VAL A 1 85 ? -13.913 -58.244 -18.191 1.00 6.93 85 VAL A CA 1
ATOM 702 C C . VAL A 1 85 ? -15.339 -58.156 -17.673 1.00 7.30 85 VAL A C 1
ATOM 703 O O . VAL A 1 85 ? -15.938 -57.078 -17.687 1.00 9.92 85 VAL A O 1
ATOM 707 N N . ASP A 1 86 ? -15.878 -59.286 -17.213 1.00 9.85 86 ASP A N 1
ATOM 708 C CA . ASP A 1 86 ? -17.249 -59.330 -16.703 1.00 8.69 86 ASP A CA 1
ATOM 709 C C . ASP A 1 86 ? -17.484 -58.293 -15.605 1.00 10.37 86 ASP A C 1
ATOM 710 O O . ASP A 1 86 ? -18.511 -57.604 -15.596 1.00 9.15 86 ASP A O 1
ATOM 715 N N . LEU A 1 87 ? -16.526 -58.180 -14.686 1.00 9.62 87 LEU A N 1
ATOM 716 C CA . LEU A 1 87 ? -16.638 -57.230 -13.586 1.00 9.18 87 LEU A CA 1
ATOM 717 C C . LEU A 1 87 ? -16.540 -55.788 -14.089 1.00 10.42 87 LEU A C 1
ATOM 718 O O . LEU A 1 87 ? -17.234 -54.903 -13.585 1.00 10.66 87 LEU A O 1
ATOM 723 N N . CYS A 1 88 ? -15.691 -55.557 -15.088 1.00 7.52 88 CYS A N 1
ATOM 724 C CA . CYS A 1 88 ? -15.566 -54.228 -15.689 1.00 6.77 88 CYS A CA 1
ATOM 725 C C . CYS A 1 88 ? -16.883 -53.799 -16.325 1.00 7.13 88 CYS A C 1
ATOM 726 O O . CYS A 1 88 ? -17.276 -52.639 -16.207 1.00 9.15 88 CYS A O 1
ATOM 729 N N . ALA A 1 89 ? -17.539 -54.741 -17.011 1.00 9.08 89 ALA A N 1
ATOM 730 C CA . ALA A 1 89 ? -18.844 -54.494 -17.607 1.00 6.18 89 ALA A CA 1
ATOM 731 C C . ALA A 1 89 ? -19.796 -54.003 -16.527 1.00 8.12 89 ALA A C 1
ATOM 732 O O . ALA A 1 89 ? -20.454 -52.975 -16.688 1.00 8.47 89 ALA A O 1
ATOM 734 N N . ASP A 1 90 ? -19.838 -54.713 -15.404 1.00 8.65 90 ASP A N 1
ATOM 735 C CA . ASP A 1 90 ? -20.743 -54.352 -14.310 1.00 8.44 90 ASP A CA 1
ATOM 736 C C . ASP A 1 90 ? -20.430 -53.002 -13.660 1.00 8.05 90 ASP A C 1
ATOM 737 O O . ASP A 1 90 ? -21.344 -52.262 -13.287 1.00 8.55 90 ASP A O 1
ATOM 742 N N . ILE A 1 91 ? -19.147 -52.686 -13.524 1.00 7.15 91 ILE A N 1
ATOM 743 C CA . ILE A 1 91 ? -18.754 -51.401 -12.942 1.00 6.26 91 ILE A CA 1
ATOM 744 C C . ILE A 1 91 ? -19.194 -50.224 -13.822 1.00 7.79 91 ILE A C 1
ATOM 745 O O . ILE A 1 91 ? -19.730 -49.234 -13.321 1.00 8.20 91 ILE A O 1
ATOM 750 N N . ALA A 1 92 ? -18.976 -50.340 -15.129 1.00 6.75 92 ALA A N 1
ATOM 751 C CA . ALA A 1 92 ? -19.384 -49.317 -16.093 1.00 6.90 92 ALA A CA 1
ATOM 752 C C . ALA A 1 92 ? -20.897 -49.123 -16.055 1.00 7.29 92 ALA A C 1
ATOM 753 O O . ALA A 1 92 ? -21.387 -47.993 -15.940 1.00 8.58 92 ALA A O 1
ATOM 755 N N . ASP A 1 93 ? -21.642 -50.226 -16.125 1.00 8.13 93 ASP A N 1
ATOM 756 C CA . ASP A 1 93 ? -23.102 -50.121 -16.076 1.00 8.78 93 ASP A CA 1
ATOM 757 C C . ASP A 1 93 ? -23.564 -49.528 -14.746 1.00 10.23 93 ASP A C 1
ATOM 758 O O . ASP A 1 93 ? -24.485 -48.713 -14.716 1.00 11.59 93 ASP A O 1
ATOM 763 N N . TYR A 1 94 ? -22.914 -49.927 -13.648 1.00 7.25 94 TYR A N 1
ATOM 764 C CA . TYR A 1 94 ? -23.245 -49.405 -12.324 1.00 8.35 94 TYR A CA 1
ATOM 765 C C . TYR A 1 94 ? -23.168 -47.879 -12.270 1.00 8.98 94 TYR A C 1
ATOM 766 O O . TYR A 1 94 ? -24.128 -47.220 -11.890 1.00 10.27 94 TYR A O 1
ATOM 775 N N . TYR A 1 95 ? -22.033 -47.310 -12.660 1.00 6.92 95 TYR A N 1
ATOM 776 C CA . TYR A 1 95 ? -21.874 -45.866 -12.523 1.00 8.39 95 TYR A CA 1
ATOM 777 C C . TYR A 1 95 ? -22.748 -45.086 -13.505 1.00 8.56 95 TYR A C 1
ATOM 778 O O . TYR A 1 95 ? -23.217 -43.997 -13.195 1.00 9.05 95 TYR A O 1
ATOM 787 N N . ALA A 1 96 ? -22.988 -45.658 -14.677 1.00 8.83 96 ALA A N 1
ATOM 788 C CA . ALA A 1 96 ? -23.941 -45.043 -15.598 1.00 10.40 96 ALA A CA 1
ATOM 789 C C . ALA A 1 96 ? -25.360 -45.066 -15.020 1.00 10.14 96 ALA A C 1
ATOM 790 O O . ALA A 1 96 ? -26.111 -44.087 -15.141 1.00 12.19 96 ALA A O 1
ATOM 792 N N . ASP A 1 97 ? -25.732 -46.180 -14.389 1.00 10.36 97 ASP A N 1
ATOM 793 C CA . ASP A 1 97 ? -27.067 -46.308 -13.804 1.00 10.10 97 ASP A CA 1
ATOM 794 C C . ASP A 1 97 ? -27.246 -45.427 -12.581 1.00 12.27 97 ASP A C 1
ATOM 795 O O . ASP A 1 97 ? -28.329 -44.893 -12.347 1.00 13.00 97 ASP A O 1
ATOM 800 N N . LYS A 1 98 ? -26.177 -45.278 -11.803 1.00 10.11 98 LYS A N 1
ATOM 801 C CA . LYS A 1 98 ? -26.245 -44.543 -10.547 1.00 10.31 98 LYS A CA 1
ATOM 802 C C . LYS A 1 98 ? -25.959 -43.056 -10.710 1.00 10.26 98 LYS A C 1
ATOM 803 O O . LYS A 1 98 ? -26.054 -42.306 -9.745 1.00 10.04 98 LYS A O 1
ATOM 809 N N . ALA A 1 99 ? -25.621 -42.639 -11.929 1.00 9.16 99 ALA A N 1
ATOM 810 C CA . ALA A 1 99 ? -25.176 -41.272 -12.184 1.00 10.77 99 ALA A CA 1
ATOM 811 C C . ALA A 1 99 ? -26.091 -40.201 -11.587 1.00 11.63 99 ALA A C 1
ATOM 812 O O . ALA A 1 99 ? -25.634 -39.337 -10.836 1.00 11.36 99 ALA A O 1
ATOM 814 N N . ASP A 1 100 ? -27.382 -40.253 -11.910 1.00 10.91 100 ASP A N 1
ATOM 815 C CA . ASP A 1 100 ? -28.301 -39.213 -11.447 1.00 12.63 100 ASP A CA 1
ATOM 816 C C . ASP A 1 100 ? -28.382 -39.146 -9.922 1.00 11.52 100 ASP A C 1
ATOM 817 O O . ASP A 1 100 ? -28.343 -38.060 -9.338 1.00 12.36 100 ASP A O 1
ATOM 822 N N . GLU A 1 101 ? -28.488 -40.306 -9.284 1.00 11.21 101 GLU A N 1
ATOM 823 C CA . GLU A 1 101 ? -28.559 -40.375 -7.830 1.00 10.85 101 GLU A CA 1
ATOM 824 C C . GLU A 1 101 ? -27.272 -39.860 -7.179 1.00 11.98 101 GLU A C 1
ATOM 825 O O . GLU A 1 101 ? -27.302 -39.133 -6.180 1.00 12.63 101 GLU A O 1
ATOM 831 N N . PHE A 1 102 ? -26.139 -40.247 -7.750 1.00 11.12 102 PHE A N 1
ATOM 832 C CA . PHE A 1 102 ? -24.845 -39.902 -7.163 1.00 10.27 102 PHE A CA 1
ATOM 833 C C . PHE A 1 102 ? -24.472 -38.436 -7.382 1.00 12.80 102 PHE A C 1
ATOM 834 O O . PHE A 1 102 ? -23.645 -37.891 -6.650 1.00 11.80 102 PHE A O 1
ATOM 842 N N . LEU A 1 103 ? -25.070 -37.807 -8.393 1.00 10.61 103 LEU A N 1
ATOM 843 C CA . LEU A 1 103 ? -24.773 -36.407 -8.722 1.00 9.68 103 LEU A CA 1
ATOM 844 C C . LEU A 1 103 ? -25.788 -35.415 -8.158 1.00 12.22 103 LEU A C 1
ATOM 845 O O . LEU A 1 103 ? -25.614 -34.201 -8.288 1.00 14.03 103 LEU A O 1
ATOM 850 N N . MET A 1 104 ? -26.848 -35.930 -7.543 1.00 11.10 104 MET A N 1
ATOM 851 C CA . MET A 1 104 ? -27.893 -35.074 -6.985 1.00 12.98 104 MET A CA 1
ATOM 852 C C . MET A 1 104 ? -27.348 -34.078 -5.958 1.00 12.56 104 MET A C 1
ATOM 853 O O . MET A 1 104 ? -26.441 -34.398 -5.186 1.00 12.89 104 MET A O 1
ATOM 858 N N . SER A 1 105 ? -27.903 -32.867 -5.956 1.00 13.78 105 SER A N 1
ATOM 859 C CA . SER A 1 105 ? -27.596 -31.886 -4.923 1.00 13.80 105 SER A CA 1
ATOM 860 C C . SER A 1 105 ? -27.937 -32.465 -3.555 1.00 13.01 105 SER A C 1
ATOM 861 O O . SER A 1 105 ? -28.852 -33.284 -3.427 1.00 13.22 105 SER A O 1
ATOM 864 N N . THR A 1 106 ? -27.203 -32.041 -2.533 1.00 10.10 106 THR A N 1
ATOM 865 C CA . THR A 1 106 ? -27.427 -32.517 -1.172 1.00 10.93 106 THR A CA 1
ATOM 866 C C . THR A 1 106 ? -27.865 -31.382 -0.254 1.00 12.86 106 THR A C 1
ATOM 867 O O . THR A 1 106 ? -27.067 -30.516 0.086 1.00 9.85 106 THR A O 1
ATOM 871 N N . PRO A 1 107 ? -29.142 -31.385 0.159 1.00 11.22 107 PRO A N 1
ATOM 872 C CA . PRO A 1 107 ? -29.602 -30.373 1.113 1.00 12.76 107 PRO A CA 1
ATOM 873 C C . PRO A 1 107 ? -28.914 -30.519 2.462 1.00 9.87 107 PRO A C 1
ATOM 874 O O . PRO A 1 107 ? -28.605 -31.637 2.898 1.00 12.73 107 PRO A O 1
ATOM 878 N N . LEU A 1 108 ? -28.678 -29.384 3.107 1.00 10.28 108 LEU A N 1
ATOM 879 C CA . LEU A 1 108 ? -28.055 -29.350 4.418 1.00 9.37 108 LEU A CA 1
ATOM 880 C C . LEU A 1 108 ? -29.023 -28.755 5.428 1.00 14.17 108 LEU A C 1
ATOM 881 O O . LEU A 1 108 ? -29.599 -27.687 5.203 1.00 14.73 108 LEU A O 1
ATOM 886 N N . GLU A 1 109 ? -29.203 -29.465 6.534 1.00 14.36 109 GLU A N 1
ATOM 887 C CA . GLU A 1 109 ? -30.116 -29.052 7.589 1.00 15.86 109 GLU A CA 1
ATOM 888 C C . GLU A 1 109 ? -29.532 -27.898 8.402 1.00 15.71 109 GLU A C 1
ATOM 889 O O . GLU A 1 109 ? -28.499 -28.042 9.057 1.00 15.60 109 GLU A O 1
ATOM 895 N N . THR A 1 110 ? -30.195 -26.749 8.340 1.00 15.54 110 THR A N 1
ATOM 896 C CA . THR A 1 110 ? -29.762 -25.580 9.086 1.00 14.71 110 THR A CA 1
ATOM 897 C C . THR A 1 110 ? -30.952 -24.647 9.298 1.00 18.18 110 THR A C 1
ATOM 898 O O . THR A 1 110 ? -31.767 -24.465 8.394 1.00 20.84 110 THR A O 1
ATOM 902 N N . ASP A 1 111 ? -31.074 -24.083 10.496 1.00 17.05 111 ASP A N 1
ATOM 903 C CA . ASP A 1 111 ? -32.135 -23.106 10.744 1.00 19.28 111 ASP A CA 1
ATOM 904 C C . ASP A 1 111 ? -31.638 -21.671 10.555 1.00 20.57 111 ASP A C 1
ATOM 905 O O . ASP A 1 111 ? -32.337 -20.705 10.864 1.00 24.37 111 ASP A O 1
ATOM 910 N N . SER A 1 112 ? -30.428 -21.546 10.021 1.00 18.57 112 SER A N 1
ATOM 911 C CA . SER A 1 112 ? -29.815 -20.244 9.808 1.00 19.36 112 SER A CA 1
ATOM 912 C C . SER A 1 112 ? -30.050 -19.705 8.398 1.00 19.39 112 SER A C 1
ATOM 913 O O . SER A 1 112 ? -29.748 -18.546 8.122 1.00 16.91 112 SER A O 1
ATOM 916 N N . GLY A 1 113 ? -30.568 -20.547 7.507 1.00 16.56 113 GLY A N 1
ATOM 917 C CA . GLY A 1 113 ? -30.810 -20.148 6.126 1.00 14.63 113 GLY A CA 1
ATOM 918 C C . GLY A 1 113 ? -31.054 -21.343 5.219 1.00 15.70 113 GLY A C 1
ATOM 919 O O . GLY A 1 113 ? -31.494 -22.396 5.681 1.00 19.17 113 GLY A O 1
ATOM 920 N N . GLN A 1 114 ? -30.784 -21.177 3.927 1.00 11.47 114 GLN A N 1
ATOM 921 C CA . GLN A 1 114 ? -30.919 -22.267 2.964 1.00 10.68 114 GLN A CA 1
ATOM 922 C C . GLN A 1 114 ? -29.517 -22.724 2.578 1.00 9.78 114 GLN A C 1
ATOM 923 O O . GLN A 1 114 ? -28.671 -21.904 2.220 1.00 11.27 114 GLN A O 1
ATOM 929 N N . ALA A 1 115 ? -29.271 -24.027 2.649 1.00 9.46 115 ALA A N 1
ATOM 930 C CA . ALA A 1 115 ? -27.943 -24.566 2.359 1.00 11.15 115 ALA A CA 1
ATOM 931 C C . ALA A 1 115 ? -28.019 -25.896 1.622 1.00 10.60 115 ALA A C 1
ATOM 932 O O . ALA A 1 115 ? -28.885 -26.728 1.906 1.00 10.66 115 ALA A O 1
ATOM 934 N N . TYR A 1 116 ? -27.103 -26.088 0.680 1.00 8.09 116 TYR A N 1
ATOM 935 C CA . TYR A 1 116 ? -26.926 -27.380 0.017 1.00 9.66 116 TYR A CA 1
ATOM 936 C C . TYR A 1 116 ? -25.516 -27.456 -0.540 1.00 9.58 116 TYR A C 1
ATOM 937 O O . TYR A 1 116 ? -24.800 -26.464 -0.567 1.00 7.70 116 TYR A O 1
ATOM 946 N N . TYR A 1 117 ? -25.099 -28.633 -0.980 1.00 8.59 117 TYR A N 1
ATOM 947 C CA . TYR A 1 117 ? -23.861 -28.673 -1.737 1.00 7.54 117 TYR A CA 1
ATOM 948 C C . TYR A 1 117 ? -24.009 -29.454 -3.022 1.00 9.54 117 TYR A C 1
ATOM 949 O O . TYR A 1 117 ? -24.752 -30.433 -3.089 1.00 10.85 117 TYR A O 1
ATOM 958 N N . LEU A 1 118 ? -23.306 -28.984 -4.042 1.00 7.05 118 LEU A N 1
ATOM 959 C CA . LEU A 1 118 ? -23.294 -29.642 -5.334 1.00 7.72 118 LEU A CA 1
ATOM 960 C C . LEU A 1 118 ? -22.114 -30.596 -5.384 1.00 7.97 118 LEU A C 1
ATOM 961 O O . LEU A 1 118 ? -21.175 -30.476 -4.591 1.00 8.84 118 LEU A O 1
ATOM 966 N N . LYS A 1 119 ? -22.172 -31.560 -6.298 1.00 7.72 119 LYS A N 1
ATOM 967 C CA . LYS A 1 119 ? -21.033 -32.434 -6.540 1.00 7.98 119 LYS A CA 1
ATOM 968 C C . LYS A 1 119 ? -20.564 -32.178 -7.953 1.00 7.40 119 LYS A C 1
ATOM 969 O O . LYS A 1 119 ? -21.223 -32.560 -8.919 1.00 9.67 119 LYS A O 1
ATOM 975 N N . GLN A 1 120 ? -19.431 -31.499 -8.074 1.00 6.79 120 GLN A N 1
ATOM 976 C CA . GLN A 1 120 ? -19.000 -31.001 -9.370 1.00 8.23 120 GLN A CA 1
ATOM 977 C C . GLN A 1 120 ? -17.663 -31.580 -9.790 1.00 7.05 120 GLN A C 1
ATOM 978 O O . GLN A 1 120 ? -16.859 -31.998 -8.946 1.00 7.49 120 GLN A O 1
ATOM 984 N N . SER A 1 121 ? -17.423 -31.615 -11.097 1.00 7.19 121 SER A N 1
ATOM 985 C CA . SER A 1 121 ? -16.113 -32.011 -11.600 1.00 7.88 121 SER A CA 1
ATOM 986 C C . SER A 1 121 ? -15.062 -30.995 -11.183 1.00 9.59 121 SER A C 1
ATOM 987 O O . SER A 1 121 ? -15.382 -29.846 -10.854 1.00 8.69 121 SER A O 1
ATOM 990 N N . THR A 1 122 ? -13.807 -31.425 -11.204 1.00 8.12 122 THR A N 1
ATOM 991 C CA . THR A 1 122 ? -12.697 -30.565 -10.826 1.00 8.26 122 THR A CA 1
ATOM 992 C C . THR A 1 122 ? -11.653 -30.370 -11.916 1.00 8.18 122 THR A C 1
ATOM 993 O O . THR A 1 122 ? -11.035 -29.310 -11.987 1.00 8.00 122 THR A O 1
ATOM 997 N N . GLY A 1 123 ? -11.455 -31.369 -12.770 1.00 7.53 123 GLY A N 1
ATOM 998 C CA . GLY A 1 123 ? -10.432 -31.256 -13.796 1.00 7.87 123 GLY A CA 1
ATOM 999 C C . GLY A 1 123 ? -9.878 -32.574 -14.295 1.00 7.86 123 GLY A C 1
ATOM 1000 O O . GLY A 1 123 ? -10.579 -33.582 -14.298 1.00 8.24 123 GLY A O 1
ATOM 1001 N N . VAL A 1 124 ? -8.617 -32.564 -14.722 1.00 6.75 124 VAL A N 1
ATOM 1002 C CA . VAL A 1 124 ? -7.982 -33.762 -15.276 1.00 6.01 124 VAL A CA 1
ATOM 1003 C C . VAL A 1 124 ? -7.401 -34.606 -14.144 1.00 6.77 124 VAL A C 1
ATOM 1004 O O . VAL A 1 124 ? -6.712 -34.091 -13.258 1.00 6.70 124 VAL A O 1
ATOM 1008 N N . ILE A 1 125 ? -7.700 -35.899 -14.169 1.00 6.38 125 ILE A N 1
ATOM 1009 C CA . ILE A 1 125 ? -7.210 -36.817 -13.144 1.00 6.98 125 ILE A CA 1
ATOM 1010 C C . ILE A 1 125 ? -6.149 -37.735 -13.740 1.00 6.13 125 ILE A C 1
ATOM 1011 O O . ILE A 1 125 ? -6.370 -38.337 -14.793 1.00 8.16 125 ILE A O 1
ATOM 1016 N N . LEU A 1 126 ? -4.994 -37.826 -13.082 1.00 6.50 126 LEU A N 1
ATOM 1017 C CA . LEU A 1 126 ? -3.993 -38.830 -13.430 1.00 6.34 126 LEU A CA 1
ATOM 1018 C C . LEU A 1 126 ? -4.258 -40.124 -12.679 1.00 6.96 126 LEU A C 1
ATOM 1019 O O . LEU A 1 126 ? -4.282 -40.143 -11.443 1.00 7.29 126 LEU A O 1
ATOM 1024 N N . ALA A 1 127 ? -4.451 -41.202 -13.430 1.00 5.83 127 ALA A N 1
ATOM 1025 C CA . ALA A 1 127 ? -4.578 -42.529 -12.849 1.00 5.91 127 ALA A CA 1
ATOM 1026 C C . ALA A 1 127 ? -3.292 -43.296 -13.103 1.00 7.89 127 ALA A C 1
ATOM 1027 O O . ALA A 1 127 ? -2.807 -43.355 -14.237 1.00 8.29 127 ALA A O 1
ATOM 1029 N N . VAL A 1 128 ? -2.719 -43.851 -12.039 1.00 8.10 128 VAL A N 1
ATOM 1030 C CA . VAL A 1 128 ? -1.532 -44.689 -12.161 1.00 8.32 128 VAL A CA 1
ATOM 1031 C C . VAL A 1 128 ? -1.965 -46.087 -11.742 1.00 8.04 128 VAL A C 1
ATOM 1032 O O . VAL A 1 128 ? -2.348 -46.293 -10.596 1.00 7.49 128 VAL A O 1
ATOM 1036 N N . GLU A 1 129 ? -1.945 -47.030 -12.686 1.00 6.63 129 GLU A N 1
ATOM 1037 C CA . GLU A 1 129 ? -2.541 -48.350 -12.482 1.00 7.92 129 GLU A CA 1
ATOM 1038 C C . GLU A 1 129 ? -1.545 -49.480 -12.737 1.00 7.41 129 GLU A C 1
ATOM 1039 O O . GLU A 1 129 ? -0.568 -49.300 -13.473 1.00 9.14 129 GLU A O 1
ATOM 1045 N N . PRO A 1 130 ? -1.772 -50.643 -12.107 1.00 6.60 130 PRO A N 1
ATOM 1046 C CA . PRO A 1 130 ? -0.783 -51.721 -12.100 1.00 7.57 130 PRO A CA 1
ATOM 1047 C C . PRO A 1 130 ? -1.166 -52.910 -12.978 1.00 10.03 130 PRO A C 1
ATOM 1048 O O . PRO A 1 130 ? -2.298 -53.008 -13.462 1.00 9.36 130 PRO A O 1
ATOM 1052 N N . TRP A 1 131 ? -0.220 -53.826 -13.162 1.00 8.49 131 TRP A N 1
ATOM 1053 C CA . TRP A 1 131 ? -0.400 -54.952 -14.083 1.00 8.53 131 TRP A CA 1
ATOM 1054 C C . TRP A 1 131 ? -1.275 -56.101 -13.588 1.00 8.56 131 TRP A C 1
ATOM 1055 O O . TRP A 1 131 ? -1.696 -56.944 -14.390 1.00 8.01 131 TRP A O 1
ATOM 1066 N N . ASN A 1 132 ? -1.553 -56.186 -12.290 1.00 8.03 132 ASN A N 1
ATOM 1067 C CA . ASN A 1 132 ? -2.203 -57.412 -11.820 1.00 7.61 132 ASN A CA 1
ATOM 1068 C C . ASN A 1 132 ? -3.676 -57.570 -12.215 1.00 7.82 132 ASN A C 1
ATOM 1069 O O . ASN A 1 132 ? -4.151 -58.691 -12.408 1.00 7.45 132 ASN A O 1
ATOM 1074 N N . PHE A 1 133 ? -4.376 -56.443 -12.354 1.00 9.14 133 PHE A N 1
ATOM 1075 C CA . PHE A 1 133 ? -5.734 -56.420 -12.896 1.00 7.76 133 PHE A CA 1
ATOM 1076 C C . PHE A 1 133 ? -5.794 -55.238 -13.866 1.00 6.98 133 PHE A C 1
ATOM 1077 O O . PHE A 1 133 ? -6.306 -54.167 -13.532 1.00 7.97 133 PHE A O 1
ATOM 1085 N N . PRO A 1 134 ? -5.250 -55.430 -15.076 1.00 7.23 134 PRO A N 1
ATOM 1086 C CA . PRO A 1 134 ? -4.983 -54.333 -16.019 1.00 8.79 134 PRO A CA 1
ATOM 1087 C C . PRO A 1 134 ? -6.233 -53.565 -16.451 1.00 8.45 134 PRO A C 1
ATOM 1088 O O . PRO A 1 134 ? -6.129 -52.387 -16.783 1.00 11.42 134 PRO A O 1
ATOM 1092 N N . TYR A 1 135 ? -7.388 -54.220 -16.457 1.00 7.87 135 TYR A N 1
ATOM 1093 C CA . TYR A 1 135 ? -8.625 -53.547 -16.850 1.00 7.12 135 TYR A CA 1
ATOM 1094 C C . TYR A 1 135 ? -9.454 -53.078 -15.658 1.00 6.17 135 TYR A C 1
ATOM 1095 O O . TYR A 1 135 ? -9.907 -51.928 -15.627 1.00 7.39 135 TYR A O 1
ATOM 1104 N N . TYR A 1 136 ? -9.664 -53.974 -14.699 1.00 6.29 136 TYR A N 1
ATOM 1105 C CA . TYR A 1 136 ? -10.447 -53.683 -13.503 1.00 6.51 136 TYR A CA 1
ATOM 1106 C C . TYR A 1 136 ? -9.916 -52.481 -12.739 1.00 7.27 136 TYR A C 1
ATOM 1107 O O . TYR A 1 136 ? -10.703 -51.639 -12.306 1.00 8.90 136 TYR A O 1
ATOM 1116 N N . GLN A 1 137 ? -8.594 -52.366 -12.604 1.00 7.50 137 GLN A N 1
ATOM 1117 C CA . GLN A 1 137 ? -8.051 -51.227 -11.863 1.00 7.18 137 GLN A CA 1
ATOM 1118 C C . GLN A 1 137 ? -8.252 -49.907 -12.617 1.00 5.81 137 GLN A C 1
ATOM 1119 O O . GLN A 1 137 ? -8.366 -48.849 -11.992 1.00 8.29 137 GLN A O 1
ATOM 1125 N N . ILE A 1 138 ? -8.299 -49.948 -13.948 1.00 6.05 138 ILE A N 1
ATOM 1126 C CA . ILE A 1 138 ? -8.656 -48.737 -14.693 1.00 6.54 138 ILE A CA 1
ATOM 1127 C C . ILE A 1 138 ? -10.134 -48.420 -14.510 1.00 6.77 138 ILE A C 1
ATOM 1128 O O . ILE A 1 138 ? -10.507 -47.285 -14.201 1.00 6.38 138 ILE A O 1
ATOM 1133 N N . MET A 1 139 ? -10.981 -49.424 -14.695 1.00 7.23 139 MET A N 1
ATOM 1134 C CA . MET A 1 139 ? -12.420 -49.188 -14.703 1.00 6.56 139 MET A CA 1
ATOM 1135 C C . MET A 1 139 ? -12.908 -48.637 -13.364 1.00 6.90 139 MET A C 1
ATOM 1136 O O . MET A 1 139 ? -13.820 -47.802 -13.325 1.00 6.14 139 MET A O 1
ATOM 1141 N N . ARG A 1 140 ? -12.279 -49.073 -12.274 1.00 7.10 140 ARG A N 1
ATOM 1142 C CA . ARG A 1 140 ? -12.666 -48.613 -10.937 1.00 6.71 140 ARG A CA 1
ATOM 1143 C C . ARG A 1 140 ? -12.602 -47.102 -10.816 1.00 6.31 140 ARG A C 1
ATOM 1144 O O . ARG A 1 140 ? -13.381 -46.508 -10.073 1.00 8.76 140 ARG A O 1
ATOM 1152 N N . VAL A 1 141 ? -11.670 -46.484 -11.533 1.00 6.34 141 VAL A N 1
ATOM 1153 C CA . VAL A 1 141 ? -11.528 -45.033 -11.462 1.00 8.15 141 VAL A CA 1
ATOM 1154 C C . VAL A 1 141 ? -12.025 -44.306 -12.702 1.00 7.79 141 VAL A C 1
ATOM 1155 O O . VAL A 1 141 ? -12.513 -43.182 -12.589 1.00 7.36 141 VAL A O 1
ATOM 1159 N N . PHE A 1 142 ? -11.927 -44.931 -13.879 1.00 6.67 142 PHE A N 1
ATOM 1160 C CA . PHE A 1 142 ? -12.453 -44.282 -15.073 1.00 5.30 142 PHE A CA 1
ATOM 1161 C C . PHE A 1 142 ? -13.972 -44.093 -14.999 1.00 5.95 142 PHE A C 1
ATOM 1162 O O . PHE A 1 142 ? -14.476 -43.010 -15.311 1.00 6.70 142 PHE A O 1
ATOM 1170 N N . ALA A 1 143 ? -14.701 -45.139 -14.612 1.00 8.01 143 ALA A N 1
ATOM 1171 C CA . ALA A 1 143 ? -16.167 -45.064 -14.626 1.00 6.95 143 ALA A CA 1
ATOM 1172 C C . ALA A 1 143 ? -16.719 -43.888 -13.803 1.00 8.13 143 ALA A C 1
ATOM 1173 O O . ALA A 1 143 ? -17.480 -43.073 -14.334 1.00 8.40 143 ALA A O 1
ATOM 1175 N N . PRO A 1 144 ? -16.327 -43.772 -12.516 1.00 7.39 144 PRO A N 1
ATOM 1176 C CA . PRO A 1 144 ? -16.897 -42.641 -11.769 1.00 7.22 144 PRO A CA 1
ATOM 1177 C C . PRO A 1 144 ? -16.388 -41.268 -12.222 1.00 6.78 144 PRO A C 1
ATOM 1178 O O . PRO A 1 144 ? -17.156 -40.307 -12.260 1.00 7.72 144 PRO A O 1
ATOM 1182 N N . ASN A 1 145 ? -15.112 -41.158 -12.566 1.00 6.53 145 ASN A N 1
ATOM 1183 C CA . ASN A 1 145 ? -14.610 -39.872 -13.018 1.00 6.88 145 ASN A CA 1
ATOM 1184 C C . ASN A 1 145 ? -15.206 -39.424 -14.351 1.00 6.64 145 ASN A C 1
ATOM 1185 O O . ASN A 1 145 ? -15.485 -38.242 -14.548 1.00 7.77 145 ASN A O 1
ATOM 1190 N N . PHE A 1 146 ? -15.417 -40.371 -15.257 1.00 7.14 146 PHE A N 1
ATOM 1191 C CA . PHE A 1 146 ? -16.031 -40.057 -16.538 1.00 7.04 146 PHE A CA 1
ATOM 1192 C C . PHE A 1 146 ? -17.448 -39.531 -16.318 1.00 7.94 146 PHE A C 1
ATOM 1193 O O . PHE A 1 146 ? -17.858 -38.531 -16.925 1.00 7.82 146 PHE A O 1
ATOM 1201 N N . ILE A 1 147 ? -18.193 -40.188 -15.434 1.00 7.58 147 ILE A N 1
ATOM 1202 C CA . ILE A 1 147 ? -19.549 -39.749 -15.120 1.00 5.92 147 ILE A CA 1
ATOM 1203 C C . ILE A 1 147 ? -19.610 -38.307 -14.561 1.00 7.81 147 ILE A C 1
ATOM 1204 O O . ILE A 1 147 ? -20.403 -37.493 -15.036 1.00 8.61 147 ILE A O 1
ATOM 1209 N N . VAL A 1 148 ? -18.775 -37.983 -13.575 1.00 8.20 148 VAL A N 1
ATOM 1210 C CA . VAL A 1 148 ? -18.808 -36.620 -13.021 1.00 8.88 148 VAL A CA 1
ATOM 1211 C C . VAL A 1 148 ? -18.286 -35.584 -14.020 1.00 8.06 148 VAL A C 1
ATOM 1212 O O . VAL A 1 148 ? -18.677 -34.410 -13.979 1.00 10.00 148 VAL A O 1
ATOM 1216 N N . GLY A 1 149 ? -17.427 -36.021 -14.938 1.00 6.97 149 GLY A N 1
ATOM 1217 C CA . GLY A 1 149 ? -16.873 -35.118 -15.934 1.00 8.64 149 GLY A CA 1
ATOM 1218 C C . GLY A 1 149 ? -15.421 -34.714 -15.713 1.00 7.15 149 GLY A C 1
ATOM 1219 O O . GLY A 1 149 ? -15.021 -33.624 -16.103 1.00 9.63 149 GLY A O 1
ATOM 1220 N N . ASN A 1 150 ? -14.640 -35.580 -15.074 1.00 7.32 150 ASN A N 1
ATOM 1221 C CA . ASN A 1 150 ? -13.192 -35.386 -14.957 1.00 7.04 150 ASN A CA 1
ATOM 1222 C C . ASN A 1 150 ? -12.507 -36.214 -16.031 1.00 7.83 150 ASN A C 1
ATOM 1223 O O . ASN A 1 150 ? -12.471 -37.449 -15.917 1.00 7.01 150 ASN A O 1
ATOM 1228 N N . PRO A 1 151 ? -11.965 -35.563 -17.079 1.00 6.16 151 PRO A N 1
ATOM 1229 C CA . PRO A 1 151 ? -11.176 -36.323 -18.058 1.00 6.48 151 PRO A CA 1
ATOM 1230 C C . PRO A 1 151 ? -9.991 -37.001 -17.363 1.00 6.39 151 PRO A C 1
ATOM 1231 O O . PRO A 1 151 ? -9.512 -36.502 -16.336 1.00 8.50 151 PRO A O 1
ATOM 1235 N N . MET A 1 152 ? -9.529 -38.126 -17.899 1.00 6.75 152 MET A N 1
ATOM 1236 C CA . MET A 1 152 ? -8.492 -38.905 -17.236 1.00 6.22 152 MET A CA 1
ATOM 1237 C C . MET A 1 152 ? -7.288 -39.110 -18.153 1.00 6.61 152 MET A C 1
ATOM 1238 O O . MET A 1 152 ? -7.427 -39.264 -19.378 1.00 8.38 152 MET A O 1
ATOM 1243 N N . VAL A 1 153 ? -6.100 -39.082 -17.566 1.00 5.44 153 VAL A N 1
ATOM 1244 C CA . VAL A 1 153 ? -4.901 -39.536 -18.266 1.00 6.57 153 VAL A CA 1
ATOM 1245 C C . VAL A 1 153 ? -4.342 -40.699 -17.464 1.00 8.42 153 VAL A C 1
ATOM 1246 O O . VAL A 1 153 ? -4.383 -40.694 -16.222 1.00 6.83 153 VAL A O 1
ATOM 1250 N N . LEU A 1 154 ? -3.861 -41.713 -18.182 1.00 7.62 154 LEU A N 1
ATOM 1251 C CA . LEU A 1 154 ? -3.504 -42.998 -17.583 1.00 7.02 154 LEU A CA 1
ATOM 1252 C C . LEU A 1 154 ? -2.037 -43.339 -17.761 1.00 9.13 154 LEU A C 1
ATOM 1253 O O . LEU A 1 154 ? -1.529 -43.379 -18.886 1.00 8.87 154 LEU A O 1
ATOM 1258 N N . LYS A 1 155 ? -1.351 -43.582 -16.651 1.00 7.61 155 LYS A N 1
ATOM 1259 C CA . LYS A 1 155 ? -0.027 -44.174 -16.709 1.00 8.77 155 LYS A CA 1
ATOM 1260 C C . LYS A 1 155 ? -0.149 -45.603 -16.197 1.00 9.72 155 LYS A C 1
ATOM 1261 O O . LYS A 1 155 ? -0.407 -45.828 -15.014 1.00 8.72 155 LYS A O 1
ATOM 1267 N N . HIS A 1 156 ? 0.006 -46.565 -17.101 1.00 7.24 156 HIS A N 1
ATOM 1268 C CA . HIS A 1 156 ? -0.141 -47.972 -16.762 1.00 8.75 156 HIS A CA 1
ATOM 1269 C C . HIS A 1 156 ? 1.217 -48.635 -16.575 1.00 10.00 156 HIS A C 1
ATOM 1270 O O . HIS A 1 156 ? 2.250 -48.033 -16.848 1.00 11.30 156 HIS A O 1
ATOM 1277 N N . ALA A 1 157 ? 1.205 -49.878 -16.100 1.00 9.17 157 ALA A N 1
ATOM 1278 C CA . ALA A 1 157 ? 2.429 -50.653 -15.893 1.00 10.45 157 ALA A CA 1
ATOM 1279 C C . ALA A 1 157 ? 3.183 -50.846 -17.197 1.00 10.97 157 ALA A C 1
ATOM 1280 O O . ALA A 1 157 ? 2.576 -50.990 -18.260 1.00 9.45 157 ALA A O 1
ATOM 1282 N N . SER A 1 158 ? 4.508 -50.869 -17.106 1.00 8.85 158 SER A N 1
ATOM 1283 C CA . SER A 1 158 ? 5.350 -51.038 -18.286 1.00 11.38 158 SER A CA 1
ATOM 1284 C C . SER A 1 158 ? 5.094 -52.354 -19.009 1.00 11.09 158 SER A C 1
ATOM 1285 O O . SER A 1 158 ? 5.308 -52.461 -20.218 1.00 12.24 158 SER A O 1
ATOM 1288 N N . ILE A 1 159 ? 4.636 -53.359 -18.271 1.00 10.06 159 ILE A N 1
ATOM 1289 C CA . ILE A 1 159 ? 4.435 -54.680 -18.862 1.00 11.27 159 ILE A CA 1
ATOM 1290 C C . ILE A 1 159 ? 3.025 -54.935 -19.396 1.00 10.01 159 ILE A C 1
ATOM 1291 O O . ILE A 1 159 ? 2.771 -55.994 -19.977 1.00 13.23 159 ILE A O 1
ATOM 1296 N N . CYS A 1 160 ? 2.105 -53.985 -19.228 1.00 10.13 160 CYS A N 1
ATOM 1297 C CA . CYS A 1 160 ? 0.797 -54.165 -19.869 1.00 12.99 160 CYS A CA 1
ATOM 1298 C C . CYS A 1 160 ? 0.413 -53.017 -20.818 1.00 9.38 160 CYS A C 1
ATOM 1299 O O . CYS A 1 160 ? -0.656 -52.416 -20.697 1.00 10.87 160 CYS A O 1
ATOM 1302 N N . PRO A 1 161 ? 1.283 -52.727 -21.791 1.00 9.86 161 PRO A N 1
ATOM 1303 C CA . PRO A 1 161 ? 1.000 -51.593 -22.670 1.00 9.42 161 PRO A CA 1
ATOM 1304 C C . PRO A 1 161 ? -0.132 -51.859 -23.660 1.00 9.26 161 PRO A C 1
ATOM 1305 O O . PRO A 1 161 ? -0.797 -50.908 -24.047 1.00 10.92 161 PRO A O 1
ATOM 1309 N N . ARG A 1 162 ? -0.355 -53.106 -24.069 1.00 10.38 162 ARG A N 1
ATOM 1310 C CA . ARG A 1 162 ? -1.481 -53.374 -24.966 1.00 10.40 162 ARG A CA 1
ATOM 1311 C C . ARG A 1 162 ? -2.812 -53.226 -24.229 1.00 9.60 162 ARG A C 1
ATOM 1312 O O . ARG A 1 162 ? -3.777 -52.695 -24.782 1.00 12.31 162 ARG A O 1
ATOM 1320 N N . SER A 1 163 ? -2.853 -53.667 -22.975 1.00 9.25 163 SER A N 1
ATOM 1321 C CA . SER A 1 163 ? -4.042 -53.463 -22.147 1.00 9.83 163 SER A CA 1
ATOM 1322 C C . SER A 1 163 ? -4.349 -51.970 -22.063 1.00 10.01 163 SER A C 1
ATOM 1323 O O . SER A 1 163 ? -5.490 -51.545 -22.258 1.00 8.45 163 SER A O 1
ATOM 1326 N N . ALA A 1 164 ? -3.315 -51.171 -21.804 1.00 8.43 164 ALA A N 1
ATOM 1327 C CA . ALA A 1 164 ? -3.481 -49.736 -21.612 1.00 10.20 164 ALA A CA 1
ATOM 1328 C C . ALA A 1 164 ? -3.927 -49.060 -22.892 1.00 9.98 164 ALA A C 1
ATOM 1329 O O . ALA A 1 164 ? -4.833 -48.228 -22.890 1.00 9.47 164 ALA A O 1
ATOM 1331 N N . GLN A 1 165 ? -3.264 -49.400 -23.990 1.00 7.51 165 GLN A N 1
ATOM 1332 C CA . GLN A 1 165 ? -3.596 -48.801 -25.274 1.00 9.57 165 GLN A CA 1
ATOM 1333 C C . GLN A 1 165 ? -5.011 -49.175 -25.718 1.00 9.00 165 GLN A C 1
ATOM 1334 O O . GLN A 1 165 ? -5.774 -48.323 -26.180 1.00 8.20 165 GLN A O 1
ATOM 1340 N N . SER A 1 166 ? -5.362 -50.448 -25.569 1.00 9.93 166 SER A N 1
ATOM 1341 C CA . SER A 1 166 ? -6.675 -50.921 -25.988 1.00 9.81 166 SER A CA 1
ATOM 1342 C C . SER A 1 166 ? -7.799 -50.340 -25.138 1.00 8.87 166 SER A C 1
ATOM 1343 O O . SER A 1 166 ? -8.935 -50.254 -25.595 1.00 10.44 166 SER A O 1
ATOM 1346 N N . PHE A 1 167 ? -7.502 -49.951 -23.897 1.00 9.64 167 PHE A N 1
ATOM 1347 C CA . PHE A 1 167 ? -8.543 -49.360 -23.068 1.00 7.31 167 PHE A CA 1
ATOM 1348 C C . PHE A 1 167 ? -8.947 -47.995 -23.622 1.00 7.01 167 PHE A C 1
ATOM 1349 O O . PHE A 1 167 ? -10.142 -47.686 -23.744 1.00 8.80 167 PHE A O 1
ATOM 1357 N N . GLU A 1 168 ? -7.955 -47.181 -23.967 1.00 7.42 168 GLU A N 1
ATOM 1358 C CA . GLU A 1 168 ? -8.224 -45.923 -24.657 1.00 8.24 168 GLU A CA 1
ATOM 1359 C C . GLU A 1 168 ? -9.007 -46.166 -25.947 1.00 9.03 168 GLU A C 1
ATOM 1360 O O . GLU A 1 168 ? -9.974 -45.463 -26.220 1.00 8.74 168 GLU A O 1
ATOM 1366 N N . GLU A 1 169 ? -8.601 -47.169 -26.720 1.00 8.73 169 GLU A N 1
ATOM 1367 C CA . GLU A 1 169 ? -9.276 -47.479 -27.986 1.00 9.44 169 GLU A CA 1
ATOM 1368 C C . GLU A 1 169 ? -10.733 -47.878 -27.760 1.00 11.86 169 GLU A C 1
ATOM 1369 O O . GLU A 1 169 ? -11.621 -47.499 -28.536 1.00 9.42 169 GLU A O 1
ATOM 1375 N N . LEU A 1 170 ? -10.966 -48.653 -26.702 1.00 8.22 170 LEU A N 1
ATOM 1376 C CA . LEU A 1 170 ? -12.309 -49.068 -26.302 1.00 8.82 170 LEU A CA 1
ATOM 1377 C C . LEU A 1 170 ? -13.223 -47.871 -26.039 1.00 10.78 170 LEU A C 1
ATOM 1378 O O . LEU A 1 170 ? -14.365 -47.820 -26.514 1.00 10.97 170 LEU A O 1
ATOM 1383 N N . VAL A 1 171 ? -12.723 -46.916 -25.265 1.00 9.15 171 VAL A N 1
ATOM 1384 C CA . VAL A 1 171 ? -13.522 -45.764 -24.865 1.00 7.43 171 VAL A CA 1
ATOM 1385 C C . VAL A 1 171 ? -13.848 -44.874 -26.073 1.00 9.22 171 VAL A C 1
ATOM 1386 O O . VAL A 1 171 ? -14.964 -44.360 -26.196 1.00 10.33 171 VAL A O 1
ATOM 1390 N N . LEU A 1 172 ? -12.881 -44.707 -26.969 1.00 9.81 172 LEU A N 1
ATOM 1391 C CA . LEU A 1 172 ? -13.119 -44.001 -28.222 1.00 9.99 172 LEU A CA 1
ATOM 1392 C C . LEU A 1 172 ? -14.128 -44.753 -29.094 1.00 10.60 172 LEU A C 1
ATOM 1393 O O . LEU A 1 172 ? -15.030 -44.139 -29.678 1.00 10.41 172 LEU A O 1
ATOM 1398 N N . GLU A 1 173 ? -13.982 -46.073 -29.170 1.00 10.44 173 GLU A N 1
ATOM 1399 C CA . GLU A 1 173 ? -14.917 -46.898 -29.936 1.00 9.07 173 GLU A CA 1
ATOM 1400 C C . GLU A 1 173 ? -16.352 -46.752 -29.436 1.00 9.83 173 GLU A C 1
ATOM 1401 O O . GLU A 1 173 ? -17.303 -46.792 -30.226 1.00 9.93 173 GLU A O 1
ATOM 1407 N N . ALA A 1 174 ? -16.500 -46.569 -28.127 1.00 8.84 174 ALA A N 1
ATOM 1408 C CA . ALA A 1 174 ? -17.809 -46.418 -27.501 1.00 8.31 174 ALA A CA 1
ATOM 1409 C C . ALA A 1 174 ? -18.450 -45.059 -27.774 1.00 9.26 174 ALA A C 1
ATOM 1410 O O . ALA A 1 174 ? -19.601 -44.820 -27.393 1.00 11.04 174 ALA A O 1
ATOM 1412 N N . GLY A 1 175 ? -17.697 -44.163 -28.406 1.00 9.97 175 GLY A N 1
ATOM 1413 C CA . GLY A 1 175 ? -18.244 -42.877 -28.801 1.00 9.87 175 GLY A CA 1
ATOM 1414 C C . GLY A 1 175 ? -17.892 -41.707 -27.898 1.00 11.83 175 GLY A C 1
ATOM 1415 O O . GLY A 1 175 ? -18.338 -40.588 -28.132 1.00 13.27 175 GLY A O 1
ATOM 1416 N N . ALA A 1 176 ? -17.093 -41.961 -26.866 1.00 10.53 176 ALA A N 1
ATOM 1417 C CA . ALA A 1 176 ? -16.681 -40.901 -25.955 1.00 8.84 176 ALA A CA 1
ATOM 1418 C C . ALA A 1 176 ? -15.770 -39.928 -26.685 1.00 10.01 176 ALA A C 1
ATOM 1419 O O . ALA A 1 176 ? -15.004 -40.329 -27.561 1.00 12.67 176 ALA A O 1
ATOM 1421 N N . GLU A 1 177 ? -15.853 -38.648 -26.329 1.00 9.53 177 GLU A N 1
ATOM 1422 C CA . GLU A 1 177 ? -15.021 -37.645 -26.980 1.00 8.93 177 GLU A CA 1
ATOM 1423 C C . GLU A 1 177 ? -13.553 -37.916 -26.684 1.00 10.13 177 GLU A C 1
ATOM 1424 O O . GLU A 1 177 ? -13.211 -38.362 -25.587 1.00 10.56 177 GLU A O 1
ATOM 1430 N N . ALA A 1 178 ? -12.700 -37.690 -27.677 1.00 10.17 178 ALA A N 1
ATOM 1431 C CA . ALA A 1 178 ? -11.259 -37.781 -27.485 1.00 9.72 178 ALA A CA 1
ATOM 1432 C C . ALA A 1 178 ? -10.839 -36.954 -26.276 1.00 10.84 178 ALA A C 1
ATOM 1433 O O . ALA A 1 178 ? -11.207 -35.777 -26.146 1.00 10.10 178 ALA A O 1
ATOM 1435 N N . GLY A 1 179 ? -10.078 -37.581 -25.387 1.00 9.24 179 GLY A N 1
ATOM 1436 C CA . GLY A 1 179 ? -9.654 -36.915 -24.171 1.00 10.02 179 GLY A CA 1
ATOM 1437 C C . GLY A 1 179 ? -10.359 -37.452 -22.940 1.00 10.14 179 GLY A C 1
ATOM 1438 O O . GLY A 1 179 ? -9.924 -37.186 -21.816 1.00 9.88 179 GLY A O 1
ATOM 1439 N N . SER A 1 180 ? -11.451 -38.195 -23.129 1.00 8.39 180 SER A N 1
ATOM 1440 C CA . SER A 1 180 ? -12.161 -38.781 -21.985 1.00 7.28 180 SER A CA 1
ATOM 1441 C C . SER A 1 180 ? -11.205 -39.649 -21.153 1.00 10.87 180 SER A C 1
ATOM 1442 O O . SER A 1 180 ? -11.176 -39.574 -19.917 1.00 8.85 180 SER A O 1
ATOM 1445 N N . ILE A 1 181 ? -10.427 -40.471 -21.841 1.00 8.30 181 ILE A N 1
ATOM 1446 C CA . ILE A 1 181 ? -9.259 -41.093 -21.233 1.00 8.05 181 ILE A CA 1
ATOM 1447 C C . ILE A 1 181 ? -8.160 -41.201 -22.283 1.00 10.33 181 ILE A C 1
ATOM 1448 O O . ILE A 1 181 ? -8.430 -41.495 -23.452 1.00 10.84 181 ILE A O 1
ATOM 1453 N N . THR A 1 182 ? -6.925 -40.924 -21.884 1.00 7.98 182 THR A N 1
ATOM 1454 C CA . THR A 1 182 ? -5.801 -41.046 -22.803 1.00 8.01 182 THR A CA 1
ATOM 1455 C C . THR A 1 182 ? -4.680 -41.812 -22.128 1.00 9.08 182 THR A C 1
ATOM 1456 O O . THR A 1 182 ? -4.251 -41.470 -21.018 1.00 8.34 182 THR A O 1
ATOM 1460 N N . ASN A 1 183 ? -4.211 -42.861 -22.790 1.00 8.05 183 ASN A N 1
ATOM 1461 C CA . ASN A 1 183 ? -3.077 -43.605 -22.276 1.00 9.55 183 ASN A CA 1
ATOM 1462 C C . ASN A 1 183 ? -1.778 -42.822 -22.494 1.00 9.34 183 ASN A C 1
ATOM 1463 O O . ASN A 1 183 ? -1.574 -42.223 -23.553 1.00 10.30 183 ASN A O 1
ATOM 1468 N N . LEU A 1 184 ? -0.901 -42.829 -21.494 1.00 8.26 184 LEU A N 1
ATOM 1469 C CA . LEU A 1 184 ? 0.379 -42.131 -21.600 1.00 8.45 184 LEU A CA 1
ATOM 1470 C C . LEU A 1 184 ? 1.560 -43.095 -21.508 1.00 9.79 184 LEU A C 1
ATOM 1471 O O . LEU A 1 184 ? 1.882 -43.589 -20.422 1.00 10.79 184 LEU A O 1
ATOM 1476 N N . PHE A 1 185 ? 2.206 -43.375 -22.638 1.00 12.09 185 PHE A N 1
ATOM 1477 C CA . PHE A 1 185 ? 3.429 -44.166 -22.611 1.00 11.46 185 PHE A CA 1
ATOM 1478 C C . PHE A 1 185 ? 4.569 -43.222 -22.241 1.00 13.80 185 PHE A C 1
ATOM 1479 O O . PHE A 1 185 ? 5.316 -42.762 -23.106 1.00 12.58 185 PHE A O 1
ATOM 1487 N N . ILE A 1 186 ? 4.690 -42.910 -20.952 1.00 10.09 186 ILE A N 1
ATOM 1488 C CA . ILE A 1 186 ? 5.641 -41.895 -20.505 1.00 12.85 186 ILE A CA 1
ATOM 1489 C C . ILE A 1 186 ? 6.627 -42.376 -19.438 1.00 12.50 186 ILE A C 1
ATOM 1490 O O . ILE A 1 186 ? 6.430 -43.415 -18.794 1.00 11.89 186 ILE A O 1
ATOM 1495 N N . SER A 1 187 ? 7.689 -41.597 -19.252 1.00 12.74 187 SER A N 1
ATOM 1496 C CA . SER A 1 187 ? 8.725 -41.903 -18.272 1.00 15.77 187 SER A CA 1
ATOM 1497 C C . SER A 1 187 ? 8.299 -41.395 -16.909 1.00 16.75 187 SER A C 1
ATOM 1498 O O . SER A 1 187 ? 7.355 -40.618 -16.804 1.00 11.95 187 SER A O 1
ATOM 1501 N N . TYR A 1 188 ? 9.008 -41.818 -15.869 1.00 16.94 188 TYR A N 1
ATOM 1502 C CA . TYR A 1 188 ? 8.724 -41.349 -14.515 1.00 18.25 188 TYR A CA 1
ATOM 1503 C C . TYR A 1 188 ? 8.912 -39.841 -14.408 1.00 18.41 188 TYR A C 1
ATOM 1504 O O . TYR A 1 188 ? 8.195 -39.168 -13.669 1.00 15.07 188 TYR A O 1
ATOM 1513 N N . ASP A 1 189 ? 9.877 -39.306 -15.149 1.00 16.83 189 ASP A N 1
ATOM 1514 C CA . ASP A 1 189 ? 10.110 -37.868 -15.123 1.00 15.92 189 ASP A CA 1
ATOM 1515 C C . ASP A 1 189 ? 8.934 -37.121 -15.742 1.00 14.47 189 ASP A C 1
ATOM 1516 O O . ASP A 1 189 ? 8.556 -36.054 -15.269 1.00 16.14 189 ASP A O 1
ATOM 1521 N N . GLN A 1 190 ? 8.354 -37.694 -16.793 1.00 11.96 190 GLN A N 1
ATOM 1522 C CA . GLN A 1 190 ? 7.167 -37.111 -17.399 1.00 12.39 190 GLN A CA 1
ATOM 1523 C C . GLN A 1 190 ? 5.976 -37.212 -16.451 1.00 10.67 190 GLN A C 1
ATOM 1524 O O . GLN A 1 190 ? 5.136 -36.311 -16.416 1.00 10.67 190 GLN A O 1
ATOM 1530 N N . VAL A 1 191 ? 5.911 -38.296 -15.678 1.00 10.89 191 VAL A N 1
ATOM 1531 C CA . VAL A 1 191 ? 4.847 -38.441 -14.685 1.00 11.96 191 VAL A CA 1
ATOM 1532 C C . VAL A 1 191 ? 4.926 -37.289 -13.685 1.00 10.73 191 VAL A C 1
ATOM 1533 O O . VAL A 1 191 ? 3.910 -36.695 -13.330 1.00 10.38 191 VAL A O 1
ATOM 1537 N N . SER A 1 192 ? 6.139 -36.960 -13.245 1.00 11.11 192 SER A N 1
ATOM 1538 C CA . SER A 1 192 ? 6.315 -35.852 -12.308 1.00 11.01 192 SER A CA 1
ATOM 1539 C C . SER A 1 192 ? 5.813 -34.534 -12.884 1.00 11.10 192 SER A C 1
ATOM 1540 O O . SER A 1 192 ? 5.210 -33.726 -12.174 1.00 12.46 192 SER A O 1
ATOM 1543 N N . GLN A 1 193 ? 6.060 -34.324 -14.174 1.00 11.83 193 GLN A N 1
ATOM 1544 C CA . GLN A 1 193 ? 5.571 -33.134 -14.856 1.00 10.98 193 GLN A CA 1
ATOM 1545 C C . GLN A 1 193 ? 4.047 -33.105 -14.908 1.00 9.68 193 GLN A C 1
ATOM 1546 O O . GLN A 1 193 ? 3.435 -32.051 -14.738 1.00 10.23 193 GLN A O 1
ATOM 1552 N N . VAL A 1 194 ? 3.439 -34.263 -15.145 1.00 9.97 194 VAL A N 1
ATOM 1553 C CA . VAL A 1 194 ? 1.981 -34.360 -15.173 1.00 7.64 194 VAL A CA 1
ATOM 1554 C C . VAL A 1 194 ? 1.405 -33.954 -13.811 1.00 9.85 194 VAL A C 1
ATOM 1555 O O . VAL A 1 194 ? 0.460 -33.174 -13.731 1.00 8.91 194 VAL A O 1
ATOM 1559 N N . ILE A 1 195 ? 2.014 -34.451 -12.741 1.00 9.36 195 ILE A N 1
ATOM 1560 C CA . ILE A 1 195 ? 1.529 -34.162 -11.392 1.00 7.41 195 ILE A CA 1
ATOM 1561 C C . ILE A 1 195 ? 1.666 -32.676 -11.053 1.00 7.41 195 ILE A C 1
ATOM 1562 O O . ILE A 1 195 ? 0.823 -32.105 -10.357 1.00 9.54 195 ILE A O 1
ATOM 1567 N N . ALA A 1 196 ? 2.710 -32.042 -11.578 1.00 7.54 196 ALA A N 1
ATOM 1568 C CA . ALA A 1 196 ? 2.950 -30.628 -11.314 1.00 9.23 196 ALA A CA 1
ATOM 1569 C C . ALA A 1 196 ? 2.150 -29.702 -12.229 1.00 9.73 196 ALA A C 1
ATOM 1570 O O . ALA A 1 196 ? 2.177 -28.487 -12.064 1.00 11.75 196 ALA A O 1
ATOM 1572 N N . ASP A 1 197 ? 1.449 -30.270 -13.202 1.00 8.11 197 ASP A N 1
ATOM 1573 C CA . ASP A 1 197 ? 0.741 -29.452 -14.180 1.00 10.35 197 ASP A CA 1
ATOM 1574 C C . ASP A 1 197 ? -0.564 -28.962 -13.573 1.00 13.10 197 ASP A C 1
ATOM 1575 O O . ASP A 1 197 ? -1.309 -29.751 -12.996 1.00 11.26 197 ASP A O 1
ATOM 1580 N N . LYS A 1 198 ? -0.852 -27.669 -13.702 1.00 11.36 198 LYS A N 1
ATOM 1581 C CA . LYS A 1 198 ? -2.033 -27.109 -13.049 1.00 11.29 198 LYS A CA 1
ATOM 1582 C C . LYS A 1 198 ? -3.361 -27.593 -13.630 1.00 10.04 198 LYS A C 1
ATOM 1583 O O . LYS A 1 198 ? -4.407 -27.413 -13.013 1.00 11.45 198 LYS A O 1
ATOM 1589 N N . ARG A 1 199 ? -3.324 -28.211 -14.808 1.00 10.13 199 ARG A N 1
ATOM 1590 C CA . ARG A 1 199 ? -4.540 -28.761 -15.398 1.00 8.01 199 ARG A CA 1
ATOM 1591 C C . ARG A 1 199 ? -4.917 -30.072 -14.721 1.00 9.94 199 ARG A C 1
ATOM 1592 O O . ARG A 1 199 ? -6.068 -30.502 -14.779 1.00 8.13 199 ARG A O 1
ATOM 1600 N N . VAL A 1 200 ? -3.938 -30.692 -14.069 1.00 7.21 200 VAL A N 1
ATOM 1601 C CA . VAL A 1 200 ? -4.150 -31.944 -13.349 1.00 8.52 200 VAL A CA 1
ATOM 1602 C C . VAL A 1 200 ? -4.503 -31.660 -11.887 1.00 9.19 200 VAL A C 1
ATOM 1603 O O . VAL A 1 200 ? -3.795 -30.917 -11.195 1.00 7.68 200 VAL A O 1
ATOM 1607 N N . VAL A 1 201 ? -5.616 -32.227 -11.427 1.00 6.36 201 VAL A N 1
ATOM 1608 C CA . VAL A 1 201 ? -6.191 -31.821 -10.146 1.00 6.34 201 VAL A CA 1
ATOM 1609 C C . VAL A 1 201 ? -6.310 -32.945 -9.126 1.00 6.67 201 VAL A C 1
ATOM 1610 O O . VAL A 1 201 ? -6.887 -32.765 -8.051 1.00 9.39 201 VAL A O 1
ATOM 1614 N N . GLY A 1 202 ? -5.767 -34.107 -9.457 1.00 6.12 202 GLY A N 1
ATOM 1615 C CA . GLY A 1 202 ? -5.868 -35.245 -8.567 1.00 7.82 202 GLY A CA 1
ATOM 1616 C C . GLY A 1 202 ? -5.107 -36.412 -9.142 1.00 6.85 202 GLY A C 1
ATOM 1617 O O . GLY A 1 202 ? -4.947 -36.526 -10.360 1.00 7.38 202 GLY A O 1
ATOM 1618 N N . VAL A 1 203 ? -4.626 -37.277 -8.260 1.00 5.94 203 VAL A N 1
ATOM 1619 C CA . VAL A 1 203 ? -3.934 -38.485 -8.689 1.00 6.24 203 VAL A CA 1
ATOM 1620 C C . VAL A 1 203 ? -4.498 -39.681 -7.931 1.00 7.34 203 VAL A C 1
ATOM 1621 O O . VAL A 1 203 ? -4.524 -39.691 -6.703 1.00 6.57 203 VAL A O 1
ATOM 1625 N N . CYS A 1 204 ? -4.961 -40.691 -8.661 1.00 6.99 204 CYS A N 1
ATOM 1626 C CA . CYS A 1 204 ? -5.369 -41.937 -8.019 1.00 6.28 204 CYS A CA 1
ATOM 1627 C C . CYS A 1 204 ? -4.395 -43.023 -8.429 1.00 7.82 204 CYS A C 1
ATOM 1628 O O . CYS A 1 204 ? -4.116 -43.209 -9.614 1.00 8.20 204 CYS A O 1
ATOM 1631 N N . LEU A 1 205 ? -3.860 -43.736 -7.448 1.00 6.21 205 LEU A N 1
ATOM 1632 C CA . LEU A 1 205 ? -2.906 -44.789 -7.742 1.00 6.07 205 LEU A CA 1
ATOM 1633 C C . LEU A 1 205 ? -3.321 -46.101 -7.119 1.00 7.43 205 LEU A C 1
ATOM 1634 O O . LEU A 1 205 ? -3.768 -46.150 -5.974 1.00 7.06 205 LEU A O 1
ATOM 1639 N N . THR A 1 206 ? -3.146 -47.162 -7.894 1.00 6.52 206 THR A N 1
ATOM 1640 C CA . THR A 1 206 ? -3.220 -48.520 -7.389 1.00 6.26 206 THR A CA 1
ATOM 1641 C C . THR A 1 206 ? -1.897 -49.175 -7.735 1.00 8.22 206 THR A C 1
ATOM 1642 O O . THR A 1 206 ? -1.434 -49.090 -8.872 1.00 9.10 206 THR A O 1
ATOM 1646 N N . GLY A 1 207 ? -1.262 -49.801 -6.755 1.00 7.23 207 GLY A N 1
ATOM 1647 C CA . GLY A 1 207 ? 0.021 -50.433 -7.017 1.00 8.12 207 GLY A CA 1
ATOM 1648 C C . GLY A 1 207 ? 0.778 -50.719 -5.743 1.00 12.01 207 GLY A C 1
ATOM 1649 O O . GLY A 1 207 ? 0.176 -51.037 -4.717 1.00 11.27 207 GLY A O 1
ATOM 1650 N N . SER A 1 208 ? 2.101 -50.613 -5.808 1.00 11.00 208 SER A N 1
ATOM 1651 C CA . SER A 1 208 ? 2.949 -50.981 -4.682 1.00 10.42 208 SER A CA 1
ATOM 1652 C C . SER A 1 208 ? 3.177 -49.794 -3.784 1.00 11.33 208 SER A C 1
ATOM 1653 O O . SER A 1 208 ? 3.041 -48.641 -4.208 1.00 13.29 208 SER A O 1
ATOM 1656 N N . GLU A 1 209 ? 3.568 -50.060 -2.545 1.00 11.95 209 GLU A N 1
ATOM 1657 C CA . GLU A 1 209 ? 3.743 -48.953 -1.628 1.00 13.67 209 GLU A CA 1
ATOM 1658 C C . GLU A 1 209 ? 4.950 -48.081 -1.964 1.00 10.17 209 GLU A C 1
ATOM 1659 O O . GLU A 1 209 ? 4.969 -46.912 -1.599 1.00 12.40 209 GLU A O 1
ATOM 1665 N N . ARG A 1 210 ? 5.944 -48.627 -2.666 1.00 12.22 210 ARG A N 1
ATOM 1666 C CA . ARG A 1 210 ? 7.047 -47.787 -3.117 1.00 16.39 210 ARG A CA 1
ATOM 1667 C C . ARG A 1 210 ? 6.594 -46.822 -4.208 1.00 13.62 210 ARG A C 1
ATOM 1668 O O . ARG A 1 210 ? 6.937 -45.637 -4.177 1.00 13.87 210 ARG A O 1
ATOM 1676 N N . GLY A 1 211 ? 5.814 -47.319 -5.165 1.00 12.40 211 GLY A N 1
ATOM 1677 C CA . GLY A 1 211 ? 5.260 -46.451 -6.190 1.00 14.41 211 GLY A CA 1
ATOM 1678 C C . GLY A 1 211 ? 4.308 -45.440 -5.576 1.00 13.27 211 GLY A C 1
ATOM 1679 O O . GLY A 1 211 ? 4.311 -44.253 -5.929 1.00 11.86 211 GLY A O 1
ATOM 1680 N N . GLY A 1 212 ? 3.501 -45.915 -4.634 1.00 11.18 212 GLY A N 1
ATOM 1681 C CA . GLY A 1 212 ? 2.567 -45.059 -3.929 1.00 9.72 212 GLY A CA 1
ATOM 1682 C C . GLY A 1 212 ? 3.257 -43.923 -3.204 1.00 10.15 212 GLY A C 1
ATOM 1683 O O . GLY A 1 212 ? 2.821 -42.779 -3.283 1.00 9.32 212 GLY A O 1
ATOM 1684 N N . ALA A 1 213 ? 4.331 -44.231 -2.483 1.00 9.98 213 ALA A N 1
ATOM 1685 C CA . ALA A 1 213 ? 5.040 -43.191 -1.751 1.00 10.00 213 ALA A CA 1
ATOM 1686 C C . ALA A 1 213 ? 5.670 -42.170 -2.691 1.00 10.83 213 ALA A C 1
ATOM 1687 O O . ALA A 1 213 ? 5.631 -40.971 -2.426 1.00 10.73 213 ALA A O 1
ATOM 1689 N N . SER A 1 214 ? 6.245 -42.648 -3.792 1.00 9.78 214 SER A N 1
ATOM 1690 C CA . SER A 1 214 ? 6.862 -41.758 -4.773 1.00 9.80 214 SER A CA 1
ATOM 1691 C C . SER A 1 214 ? 5.844 -40.786 -5.368 1.00 9.48 214 SER A C 1
ATOM 1692 O O . SER A 1 214 ? 6.075 -39.578 -5.446 1.00 11.01 214 SER A O 1
ATOM 1695 N N . ILE A 1 215 ? 4.705 -41.327 -5.770 1.00 11.07 215 ILE A N 1
ATOM 1696 C CA . ILE A 1 215 ? 3.663 -40.535 -6.396 1.00 8.84 215 ILE A CA 1
ATOM 1697 C C . ILE A 1 215 ? 2.994 -39.592 -5.383 1.00 9.19 215 ILE A C 1
ATOM 1698 O O . ILE A 1 215 ? 2.743 -38.425 -5.682 1.00 9.38 215 ILE A O 1
ATOM 1703 N N . ALA A 1 216 ? 2.740 -40.083 -4.172 1.00 8.37 216 ALA A N 1
ATOM 1704 C CA . ALA A 1 216 ? 2.064 -39.264 -3.170 1.00 6.77 216 ALA A CA 1
ATOM 1705 C C . ALA A 1 216 ? 2.962 -38.129 -2.696 1.00 7.66 216 ALA A C 1
ATOM 1706 O O . ALA A 1 216 ? 2.485 -37.029 -2.383 1.00 7.51 216 ALA A O 1
ATOM 1708 N N . GLU A 1 217 ? 4.264 -38.393 -2.629 1.00 8.19 217 GLU A N 1
ATOM 1709 C CA . GLU A 1 217 ? 5.225 -37.348 -2.281 1.00 10.06 217 GLU A CA 1
ATOM 1710 C C . GLU A 1 217 ? 5.195 -36.219 -3.314 1.00 8.57 217 GLU A C 1
ATOM 1711 O O . GLU A 1 217 ? 5.146 -35.038 -2.952 1.00 8.90 217 GLU A O 1
ATOM 1717 N N . GLU A 1 218 ? 5.200 -36.583 -4.599 1.00 8.52 218 GLU A N 1
ATOM 1718 C CA . GLU A 1 218 ? 5.172 -35.601 -5.679 1.00 10.61 218 GLU A CA 1
ATOM 1719 C C . GLU A 1 218 ? 3.829 -34.855 -5.705 1.00 10.28 218 GLU A C 1
ATOM 1720 O O . GLU A 1 218 ? 3.779 -33.647 -5.927 1.00 9.36 218 GLU A O 1
ATOM 1726 N N . ALA A 1 219 ? 2.740 -35.576 -5.460 1.00 8.41 219 ALA A N 1
ATOM 1727 C CA . ALA A 1 219 ? 1.430 -34.941 -5.397 1.00 7.96 219 ALA A CA 1
ATOM 1728 C C . ALA A 1 219 ? 1.353 -33.924 -4.262 1.00 8.23 219 ALA A C 1
ATOM 1729 O O . ALA A 1 219 ? 0.828 -32.830 -4.440 1.00 8.20 219 ALA A O 1
ATOM 1731 N N . GLY A 1 220 ? 1.876 -34.284 -3.093 1.00 8.49 220 GLY A N 1
ATOM 1732 C CA . GLY A 1 220 ? 1.845 -33.378 -1.956 1.00 7.24 220 GLY A CA 1
ATOM 1733 C C . GLY A 1 220 ? 2.629 -32.110 -2.235 1.00 8.20 220 GLY A C 1
ATOM 1734 O O . GLY A 1 220 ? 2.170 -31.010 -1.919 1.00 9.35 220 GLY A O 1
ATOM 1735 N N . LYS A 1 221 ? 3.804 -32.267 -2.840 1.00 8.88 221 LYS A N 1
ATOM 1736 C CA . LYS A 1 221 ? 4.637 -31.123 -3.229 1.00 10.78 221 LYS A CA 1
ATOM 1737 C C . LYS A 1 221 ? 3.834 -30.121 -4.063 1.00 9.30 221 LYS A C 1
ATOM 1738 O O . LYS A 1 221 ? 4.048 -28.906 -3.983 1.00 9.57 221 LYS A O 1
ATOM 1744 N N . ASN A 1 222 ? 2.884 -30.645 -4.835 1.00 9.78 222 ASN A N 1
ATOM 1745 C CA . ASN A 1 222 ? 2.097 -29.847 -5.769 1.00 8.61 222 ASN A CA 1
ATOM 1746 C C . ASN A 1 222 ? 0.655 -29.617 -5.334 1.00 8.11 222 ASN A C 1
ATOM 1747 O O . ASN A 1 222 ? -0.173 -29.140 -6.120 1.00 8.85 222 ASN A O 1
ATOM 1752 N N . LEU A 1 223 ? 0.370 -29.929 -4.070 1.00 7.77 223 LEU A N 1
ATOM 1753 C CA . LEU A 1 223 ? -0.944 -29.719 -3.473 1.00 6.76 223 LEU A CA 1
ATOM 1754 C C . LEU A 1 223 ? -2.046 -30.503 -4.171 1.00 8.65 223 LEU A C 1
ATOM 1755 O O . LEU A 1 223 ? -3.191 -30.068 -4.181 1.00 11.16 223 LEU A O 1
ATOM 1760 N N . LYS A 1 224 ? -1.703 -31.655 -4.744 1.00 7.74 224 LYS A N 1
ATOM 1761 C CA . LYS A 1 224 ? -2.701 -32.478 -5.431 1.00 8.67 224 LYS A CA 1
ATOM 1762 C C . LYS A 1 224 ? -3.273 -33.568 -4.517 1.00 8.95 224 LYS A C 1
ATOM 1763 O O . LYS A 1 224 ? -2.525 -34.289 -3.862 1.00 9.26 224 LYS A O 1
ATOM 1769 N N . LYS A 1 225 ? -4.601 -33.676 -4.490 1.00 6.59 225 LYS A N 1
ATOM 1770 C CA . LYS A 1 225 ? -5.293 -34.729 -3.739 1.00 8.25 225 LYS A CA 1
ATOM 1771 C C . LYS A 1 225 ? -4.949 -36.102 -4.309 1.00 8.18 225 LYS A C 1
ATOM 1772 O O . LYS A 1 225 ? -4.785 -36.262 -5.527 1.00 8.94 225 LYS A O 1
ATOM 1778 N N . THR A 1 226 ? -4.823 -37.094 -3.428 1.00 10.20 226 THR A N 1
ATOM 1779 C CA . THR A 1 226 ? -4.585 -38.465 -3.865 1.00 7.84 226 THR A CA 1
ATOM 1780 C C . THR A 1 226 ? -5.530 -39.457 -3.216 1.00 7.74 226 THR A C 1
ATOM 1781 O O . THR A 1 226 ? -6.084 -39.202 -2.143 1.00 8.91 226 THR A O 1
ATOM 1785 N N . THR A 1 227 ? -5.703 -40.593 -3.887 1.00 5.33 227 THR A N 1
ATOM 1786 C CA . THR A 1 227 ? -6.144 -41.817 -3.226 1.00 6.49 227 THR A CA 1
ATOM 1787 C C . THR A 1 227 ? -5.083 -42.865 -3.530 1.00 6.14 227 THR A C 1
ATOM 1788 O O . THR A 1 227 ? -4.476 -42.846 -4.610 1.00 6.80 227 THR A O 1
ATOM 1792 N N . LEU A 1 228 ? -4.850 -43.767 -2.582 1.00 6.36 228 LEU A N 1
ATOM 1793 C CA . LEU A 1 228 ? -3.852 -44.821 -2.749 1.00 6.17 228 LEU A CA 1
ATOM 1794 C C . LEU A 1 228 ? -4.451 -46.180 -2.429 1.00 6.90 228 LEU A C 1
ATOM 1795 O O . LEU A 1 228 ? -4.946 -46.409 -1.324 1.00 7.35 228 LEU A O 1
ATOM 1800 N N . GLU A 1 229 ? -4.367 -47.087 -3.398 1.00 6.27 229 GLU A N 1
ATOM 1801 C CA . GLU A 1 229 ? -4.809 -48.465 -3.235 1.00 6.96 229 GLU A CA 1
ATOM 1802 C C . GLU A 1 229 ? -3.580 -49.341 -3.372 1.00 6.97 229 GLU A C 1
ATOM 1803 O O . GLU A 1 229 ? -3.077 -49.560 -4.480 1.00 6.37 229 GLU A O 1
ATOM 1809 N N . LEU A 1 230 ? -3.063 -49.809 -2.240 1.00 7.17 230 LEU A N 1
ATOM 1810 C CA . LEU A 1 230 ? -1.762 -50.470 -2.237 1.00 6.03 230 LEU A CA 1
ATOM 1811 C C . LEU A 1 230 ? -1.857 -51.956 -1.898 1.00 7.44 230 LEU A C 1
ATOM 1812 O O . LEU A 1 230 ? -2.912 -52.580 -2.058 1.00 9.44 230 LEU A O 1
ATOM 1817 N N . GLY A 1 231 ? -0.748 -52.525 -1.448 1.00 8.69 231 GLY A N 1
ATOM 1818 C CA . GLY A 1 231 ? -0.692 -53.954 -1.219 1.00 7.40 231 GLY A CA 1
ATOM 1819 C C . GLY A 1 231 ? -1.349 -54.338 0.086 1.00 8.62 231 GLY A C 1
ATOM 1820 O O . GLY A 1 231 ? -1.831 -53.483 0.837 1.00 9.45 231 GLY A O 1
ATOM 1821 N N . GLY A 1 232 ? -1.359 -55.636 0.365 1.00 6.47 232 GLY A N 1
ATOM 1822 C CA . GLY A 1 232 ? -1.899 -56.129 1.617 1.00 10.12 232 GLY A CA 1
ATOM 1823 C C . GLY A 1 232 ? -1.159 -57.362 2.097 1.00 9.13 232 GLY A C 1
ATOM 1824 O O . GLY A 1 232 ? -0.386 -57.967 1.358 1.00 8.43 232 GLY A O 1
ATOM 1825 N N . ASP A 1 233 ? -1.379 -57.731 3.354 1.00 7.56 233 ASP A N 1
ATOM 1826 C CA . ASP A 1 233 ? -0.867 -58.993 3.868 1.00 7.27 233 ASP A CA 1
ATOM 1827 C C . ASP A 1 233 ? -2.000 -59.594 4.685 1.00 7.55 233 ASP A C 1
ATOM 1828 O O . ASP A 1 233 ? -1.883 -59.802 5.903 1.00 7.40 233 ASP A O 1
ATOM 1833 N N . ASP A 1 234 ? -3.113 -59.848 3.996 1.00 7.38 234 ASP A N 1
ATOM 1834 C CA . ASP A 1 234 ? -4.394 -60.090 4.647 1.00 8.88 234 ASP A CA 1
ATOM 1835 C C . ASP A 1 234 ? -4.385 -61.324 5.530 1.00 6.73 234 ASP A C 1
ATOM 1836 O O . ASP A 1 234 ? -3.891 -62.383 5.136 1.00 8.04 234 ASP A O 1
ATOM 1841 N N . ALA A 1 235 ? -4.950 -61.183 6.722 1.00 7.65 235 ALA A N 1
ATOM 1842 C CA . ALA A 1 235 ? -5.098 -62.321 7.624 1.00 7.97 235 ALA A CA 1
ATOM 1843 C C . ALA A 1 235 ? -6.418 -63.053 7.356 1.00 8.18 235 ALA A C 1
ATOM 1844 O O . ALA A 1 235 ? -7.495 -62.443 7.365 1.00 8.73 235 ALA A O 1
ATOM 1846 N N . PHE A 1 236 ? -6.312 -64.362 7.126 1.00 8.08 236 PHE A N 1
ATOM 1847 C CA . PHE A 1 236 ? -7.445 -65.258 6.934 1.00 8.32 236 PHE A CA 1
ATOM 1848 C C . PHE A 1 236 ? -7.492 -66.042 8.244 1.00 8.84 236 PHE A C 1
ATOM 1849 O O . PHE A 1 236 ? -6.655 -66.916 8.478 1.00 9.40 236 PHE A O 1
ATOM 1857 N N . ILE A 1 237 ? -8.444 -65.690 9.111 1.00 7.72 237 ILE A N 1
ATOM 1858 C CA . ILE A 1 237 ? -8.465 -66.173 10.495 1.00 7.92 237 ILE A CA 1
ATOM 1859 C C . ILE A 1 237 ? -9.497 -67.283 10.669 1.00 7.48 237 ILE A C 1
ATOM 1860 O O . ILE A 1 237 ? -10.696 -67.076 10.453 1.00 9.27 237 ILE A O 1
ATOM 1865 N N . ILE A 1 238 ? -9.021 -68.463 11.050 1.00 7.93 238 ILE A N 1
ATOM 1866 C CA . ILE A 1 238 ? -9.882 -69.626 11.220 1.00 8.68 238 ILE A CA 1
ATOM 1867 C C . ILE A 1 238 ? -10.273 -69.765 12.690 1.00 11.25 238 ILE A C 1
ATOM 1868 O O . ILE A 1 238 ? -9.456 -70.169 13.520 1.00 11.33 238 ILE A O 1
ATOM 1873 N N . LEU A 1 239 ? -11.513 -69.406 13.013 1.00 8.53 239 LEU A N 1
ATOM 1874 C CA . LEU A 1 239 ? -11.973 -69.436 14.402 1.00 10.09 239 LEU A CA 1
ATOM 1875 C C . LEU A 1 239 ? -12.291 -70.849 14.871 1.00 12.01 239 LEU A C 1
ATOM 1876 O O . LEU A 1 239 ? -12.320 -71.802 14.077 1.00 12.87 239 LEU A O 1
ATOM 1881 N N . ASP A 1 240 ? -12.529 -70.977 16.173 1.00 12.44 240 ASP A N 1
ATOM 1882 C CA . ASP A 1 240 ? -12.740 -72.287 16.785 1.00 11.60 240 ASP A CA 1
ATOM 1883 C C . ASP A 1 240 ? -14.026 -72.987 16.343 1.00 15.82 240 ASP A C 1
ATOM 1884 O O . ASP A 1 240 ? -14.216 -74.178 16.606 1.00 18.02 240 ASP A O 1
ATOM 1889 N N . ASP A 1 241 ? -14.906 -72.250 15.670 1.00 13.62 241 ASP A N 1
ATOM 1890 C CA . ASP A 1 241 ? -16.167 -72.808 15.180 1.00 13.32 241 ASP A CA 1
ATOM 1891 C C . ASP A 1 241 ? -16.273 -72.761 13.653 1.00 15.50 241 ASP A C 1
ATOM 1892 O O . ASP A 1 241 ? -17.374 -72.758 13.098 1.00 15.63 241 ASP A O 1
ATOM 1897 N N . ALA A 1 242 ? -15.127 -72.717 12.981 1.00 13.71 242 ALA A N 1
ATOM 1898 C CA . ALA A 1 242 ? -15.095 -72.722 11.518 1.00 12.81 242 ALA A CA 1
ATOM 1899 C C . ALA A 1 242 ? -15.733 -73.983 10.946 1.00 15.98 242 ALA A C 1
ATOM 1900 O O . ALA A 1 242 ? -15.613 -75.062 11.525 1.00 14.26 242 ALA A O 1
ATOM 1902 N N . ASP A 1 243 ? -16.408 -73.832 9.811 1.00 13.40 243 ASP A N 1
ATOM 1903 C CA . ASP A 1 243 ? -16.904 -74.972 9.044 1.00 17.70 243 ASP A CA 1
ATOM 1904 C C . ASP A 1 243 ? -15.783 -75.422 8.112 1.00 17.33 243 ASP A C 1
ATOM 1905 O O . ASP A 1 243 ? -15.467 -74.738 7.137 1.00 16.69 243 ASP A O 1
ATOM 1910 N N . TRP A 1 244 ? -15.189 -76.576 8.406 1.00 17.29 244 TRP A N 1
ATOM 1911 C CA . TRP A 1 244 ? -14.003 -77.038 7.686 1.00 15.95 244 TRP A CA 1
ATOM 1912 C C . TRP A 1 244 ? -14.291 -77.574 6.281 1.00 17.51 244 TRP A C 1
ATOM 1913 O O . TRP A 1 244 ? -13.403 -77.610 5.427 1.00 16.07 244 TRP A O 1
ATOM 1924 N N . ASP A 1 245 ? -15.533 -77.975 6.040 1.00 20.36 245 ASP A N 1
ATOM 1925 C CA . ASP A 1 245 ? -15.945 -78.396 4.702 1.00 22.35 245 ASP A CA 1
ATOM 1926 C C . ASP A 1 245 ? -15.993 -77.181 3.789 1.00 22.54 245 ASP A C 1
ATOM 1927 O O . ASP A 1 245 ? -15.478 -77.195 2.668 1.00 20.74 245 ASP A O 1
ATOM 1932 N N . GLN A 1 246 ? -16.628 -76.125 4.284 1.00 21.75 246 GLN A N 1
ATOM 1933 C CA . GLN A 1 246 ? -16.715 -74.875 3.550 1.00 21.91 246 GLN A CA 1
ATOM 1934 C C . GLN A 1 246 ? -15.347 -74.228 3.417 1.00 17.61 246 GLN A C 1
ATOM 1935 O O . GLN A 1 246 ? -15.044 -73.609 2.402 1.00 17.07 246 GLN A O 1
ATOM 1941 N N . LEU A 1 247 ? -14.515 -74.395 4.439 1.00 16.04 247 LEU A N 1
ATOM 1942 C CA . LEU A 1 247 ? -13.145 -73.899 4.399 1.00 15.09 247 LEU A CA 1
ATOM 1943 C C . LEU A 1 247 ? -12.377 -74.464 3.208 1.00 12.97 247 LEU A C 1
ATOM 1944 O O . LEU A 1 247 ? -11.772 -73.723 2.427 1.00 13.57 247 LEU A O 1
ATOM 1949 N N . GLU A 1 248 ? -12.399 -75.784 3.063 1.00 15.07 248 GLU A N 1
ATOM 1950 C CA . GLU A 1 248 ? -11.639 -76.428 1.995 1.00 16.67 248 GLU A CA 1
ATOM 1951 C C . GLU A 1 248 ? -12.018 -75.882 0.618 1.00 13.40 248 GLU A C 1
ATOM 1952 O O . GLU A 1 248 ? -11.169 -75.710 -0.255 1.00 18.85 248 GLU A O 1
ATOM 1958 N N . LYS A 1 249 ? -13.297 -75.584 0.441 1.00 13.43 249 LYS A N 1
ATOM 1959 C CA . LYS A 1 249 ? -13.803 -75.175 -0.861 1.00 15.16 249 LYS A CA 1
ATOM 1960 C C . LYS A 1 249 ? -13.323 -73.801 -1.319 1.00 16.16 249 LYS A C 1
ATOM 1961 O O . LYS A 1 249 ? -13.363 -73.502 -2.512 1.00 13.93 249 LYS A O 1
ATOM 1967 N N . VAL A 1 250 ? -12.861 -72.969 -0.387 1.00 14.87 250 VAL A N 1
ATOM 1968 C CA . VAL A 1 250 ? -12.428 -71.624 -0.765 1.00 11.19 250 VAL A CA 1
ATOM 1969 C C . VAL A 1 250 ? -10.914 -71.442 -0.782 1.00 12.34 250 VAL A C 1
ATOM 1970 O O . VAL A 1 250 ? -10.418 -70.415 -1.253 1.00 11.12 250 VAL A O 1
ATOM 1974 N N . LEU A 1 251 ? -10.170 -72.433 -0.294 1.00 11.14 251 LEU A N 1
ATOM 1975 C CA . LEU A 1 251 ? -8.732 -72.238 -0.087 1.00 12.77 251 LEU A CA 1
ATOM 1976 C C . LEU A 1 251 ? -7.922 -71.991 -1.363 1.00 10.93 251 LEU A C 1
ATOM 1977 O O . LEU A 1 251 ? -7.049 -71.121 -1.373 1.00 11.57 251 LEU A O 1
ATOM 1982 N N . TYR A 1 252 ? -8.197 -72.750 -2.428 1.00 10.71 252 TYR A N 1
ATOM 1983 C CA . TYR A 1 252 ? -7.431 -72.602 -3.663 1.00 10.92 252 TYR A CA 1
ATOM 1984 C C . TYR A 1 252 ? -7.577 -71.180 -4.199 1.00 12.77 252 TYR A C 1
ATOM 1985 O O . TYR A 1 252 ? -6.587 -70.499 -4.463 1.00 10.91 252 TYR A O 1
ATOM 1994 N N . PHE A 1 253 ? -8.818 -70.732 -4.338 1.00 10.60 253 PHE A N 1
ATOM 1995 C CA . PHE A 1 253 ? -9.071 -69.361 -4.765 1.00 11.32 253 PHE A CA 1
ATOM 1996 C C . PHE A 1 253 ? -8.385 -68.358 -3.845 1.00 11.98 253 PHE A C 1
ATOM 1997 O O . PHE A 1 253 ? -7.753 -67.403 -4.311 1.00 10.30 253 PHE A O 1
ATOM 2005 N N . SER A 1 254 ? -8.506 -68.576 -2.542 1.00 10.24 254 SER A N 1
ATOM 2006 C CA . SER A 1 254 ? -8.070 -67.558 -1.585 1.00 8.09 254 SER A CA 1
ATOM 2007 C C . SER A 1 254 ? -6.603 -67.190 -1.674 1.00 9.41 254 SER A C 1
ATOM 2008 O O . SER A 1 254 ? -6.255 -66.035 -1.431 1.00 9.45 254 SER A O 1
ATOM 2011 N N . ARG A 1 255 ? -5.745 -68.148 -2.018 1.00 8.95 255 ARG A N 1
ATOM 2012 C CA . ARG A 1 255 ? -4.314 -67.855 -2.113 1.00 9.67 255 ARG A CA 1
ATOM 2013 C C . ARG A 1 255 ? -3.727 -67.972 -3.519 1.00 7.58 255 ARG A C 1
ATOM 2014 O O . ARG A 1 255 ? -2.723 -67.326 -3.825 1.00 9.93 255 ARG A O 1
ATOM 2022 N N . LEU A 1 256 ? -4.350 -68.781 -4.377 1.00 10.70 256 LEU A N 1
ATOM 2023 C CA . LEU A 1 256 ? -3.765 -69.092 -5.679 1.00 9.27 256 LEU A CA 1
ATOM 2024 C C . LEU A 1 256 ? -4.429 -68.432 -6.892 1.00 10.20 256 LEU A C 1
ATOM 2025 O O . LEU A 1 256 ? -3.907 -68.511 -7.999 1.00 9.72 256 LEU A O 1
ATOM 2030 N N . TYR A 1 257 ? -5.563 -67.776 -6.685 1.00 9.32 257 TYR A N 1
ATOM 2031 C CA . TYR A 1 257 ? -6.165 -66.981 -7.753 1.00 9.39 257 TYR A CA 1
ATOM 2032 C C . TYR A 1 257 ? -5.160 -65.925 -8.204 1.00 10.26 257 TYR A C 1
ATOM 2033 O O . TYR A 1 257 ? -4.498 -65.288 -7.369 1.00 8.67 257 TYR A O 1
ATOM 2042 N N . ASN A 1 258 ? -5.032 -65.758 -9.518 1.00 8.94 258 ASN A N 1
ATOM 2043 C CA . ASN A 1 258 ? -4.060 -64.836 -10.117 1.00 7.80 258 ASN A CA 1
ATOM 2044 C C . ASN A 1 258 ? -2.636 -65.135 -9.650 1.00 9.33 258 ASN A C 1
ATOM 2045 O O . ASN A 1 258 ? -1.812 -64.230 -9.504 1.00 9.79 258 ASN A O 1
ATOM 2050 N N . ALA A 1 259 ? -2.378 -66.423 -9.403 1.00 8.93 259 ALA A N 1
ATOM 2051 C CA . ALA A 1 259 ? -1.102 -66.918 -8.884 1.00 7.84 259 ALA A CA 1
ATOM 2052 C C . ALA A 1 259 ? -0.652 -66.197 -7.618 1.00 9.90 259 ALA A C 1
ATOM 2053 O O . ALA A 1 259 ? 0.545 -66.070 -7.354 1.00 10.28 259 ALA A O 1
ATOM 2055 N N . GLY A 1 260 ? -1.617 -65.729 -6.834 1.00 9.27 260 GLY A N 1
ATOM 2056 C CA . GLY A 1 260 ? -1.320 -65.074 -5.569 1.00 8.44 260 GLY A CA 1
ATOM 2057 C C . GLY A 1 260 ? -0.949 -63.611 -5.702 1.00 9.40 260 GLY A C 1
ATOM 2058 O O . GLY A 1 260 ? -0.652 -62.956 -4.702 1.00 8.66 260 GLY A O 1
ATOM 2059 N N . GLN A 1 261 ? -0.985 -63.095 -6.930 1.00 8.46 261 GLN A N 1
ATOM 2060 C CA . GLN A 1 261 ? -0.569 -61.726 -7.210 1.00 10.05 261 GLN A CA 1
ATOM 2061 C C . GLN A 1 261 ? -1.738 -60.764 -7.009 1.00 9.19 261 GLN A C 1
ATOM 2062 O O . GLN A 1 261 ? -2.147 -60.055 -7.931 1.00 10.41 261 GLN A O 1
ATOM 2068 N N . VAL A 1 262 ? -2.282 -60.752 -5.796 1.00 8.04 262 VAL A N 1
ATOM 2069 C CA . VAL A 1 262 ? -3.513 -60.018 -5.524 1.00 7.68 262 VAL A CA 1
ATOM 2070 C C . VAL A 1 262 ? -3.301 -59.287 -4.216 1.00 9.70 262 VAL A C 1
ATOM 2071 O O . VAL A 1 262 ? -2.853 -59.891 -3.236 1.00 7.33 262 VAL A O 1
ATOM 2075 N N . CYS A 1 263 ? -3.580 -57.987 -4.199 1.00 11.29 263 CYS A N 1
ATOM 2076 C CA . CYS A 1 263 ? -3.394 -57.217 -2.976 1.00 7.27 263 CYS A CA 1
ATOM 2077 C C . CYS A 1 263 ? -4.246 -57.773 -1.831 1.00 8.12 263 CYS A C 1
ATOM 2078 O O . CYS A 1 263 ? -3.842 -57.707 -0.667 1.00 7.77 263 CYS A O 1
ATOM 2081 N N . THR A 1 264 ? -5.405 -58.343 -2.171 1.00 6.80 264 THR A N 1
ATOM 2082 C CA . THR A 1 264 ? -6.291 -58.972 -1.193 1.00 7.27 264 THR A CA 1
ATOM 2083 C C . THR A 1 264 ? -6.193 -60.507 -1.191 1.00 6.73 264 THR A C 1
ATOM 2084 O O . THR A 1 264 ? -7.137 -61.204 -0.791 1.00 7.24 264 THR A O 1
ATOM 2088 N N . SER A 1 265 ? -5.055 -61.043 -1.622 1.00 6.82 265 SER A N 1
ATOM 2089 C CA . SER A 1 265 ? -4.829 -62.487 -1.500 1.00 6.75 265 SER A CA 1
ATOM 2090 C C . SER A 1 265 ? -4.812 -62.856 -0.016 1.00 8.14 265 SER A C 1
ATOM 2091 O O . SER A 1 265 ? -4.495 -62.024 0.834 1.00 7.79 265 SER A O 1
ATOM 2094 N N . SER A 1 266 ? -5.168 -64.096 0.305 1.00 7.57 266 SER A N 1
ATOM 2095 C CA . SER A 1 266 ? -5.193 -64.518 1.704 1.00 7.87 266 SER A CA 1
ATOM 2096 C C . SER A 1 266 ? -3.797 -64.946 2.147 1.00 9.41 266 SER A C 1
ATOM 2097 O O . SER A 1 266 ? -3.491 -66.136 2.199 1.00 8.84 266 SER A O 1
ATOM 2100 N N . LYS A 1 267 ? -2.955 -63.969 2.475 1.00 7.94 267 LYS A N 1
ATOM 2101 C CA . LYS A 1 267 ? -1.520 -64.218 2.583 1.00 8.00 267 LYS A CA 1
ATOM 2102 C C . LYS A 1 267 ? -1.075 -64.778 3.926 1.00 7.91 267 LYS A C 1
ATOM 2103 O O . LYS A 1 267 ? -0.080 -65.496 3.996 1.00 10.09 267 LYS A O 1
ATOM 2109 N N . ARG A 1 268 ? -1.794 -64.445 4.990 1.00 7.65 268 ARG A N 1
ATOM 2110 C CA . ARG A 1 268 ? -1.453 -64.981 6.314 1.00 7.35 268 ARG A CA 1
ATOM 2111 C C . ARG A 1 268 ? -2.619 -65.776 6.865 1.00 8.70 268 ARG A C 1
ATOM 2112 O O . ARG A 1 268 ? -3.602 -65.203 7.326 1.00 9.11 268 ARG A O 1
ATOM 2120 N N . PHE A 1 269 ? -2.512 -67.099 6.823 1.00 7.77 269 PHE A N 1
ATOM 2121 C CA . PHE A 1 269 ? -3.515 -67.932 7.452 1.00 9.15 269 PHE A CA 1
ATOM 2122 C C . PHE A 1 269 ? -3.214 -67.999 8.933 1.00 9.19 269 PHE A C 1
ATOM 2123 O O . PHE A 1 269 ? -2.114 -68.373 9.322 1.00 10.74 269 PHE A O 1
ATOM 2131 N N . ILE A 1 270 ? -4.178 -67.615 9.756 1.00 8.50 270 ILE A N 1
ATOM 2132 C CA . ILE A 1 270 ? -3.977 -67.632 11.198 1.00 8.85 270 ILE A CA 1
ATOM 2133 C C . ILE A 1 270 ? -4.840 -68.745 11.792 1.00 9.06 270 ILE A C 1
ATOM 2134 O O . ILE A 1 270 ? -6.061 -68.724 11.661 1.00 9.98 270 ILE A O 1
ATOM 2139 N N . VAL A 1 271 ? -4.192 -69.732 12.408 1.00 9.86 271 VAL A N 1
ATOM 2140 C CA . VAL A 1 271 ? -4.872 -70.955 12.825 1.00 8.42 271 VAL A CA 1
ATOM 2141 C C . VAL A 1 271 ? -4.570 -71.278 14.288 1.00 10.01 271 VAL A C 1
ATOM 2142 O O . VAL A 1 271 ? -3.451 -71.082 14.762 1.00 11.14 271 VAL A O 1
ATOM 2146 N N . LEU A 1 272 ? -5.585 -71.743 15.006 1.00 10.76 272 LEU A N 1
ATOM 2147 C CA . LEU A 1 272 ? -5.429 -72.110 16.409 1.00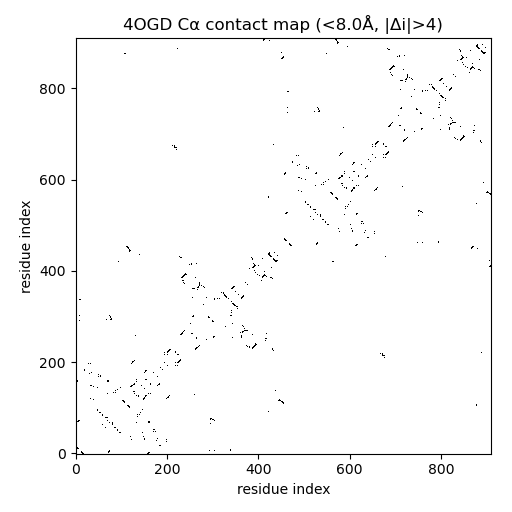 10.17 272 LEU A CA 1
ATOM 2148 C C . LEU A 1 272 ? -4.584 -73.383 16.559 1.00 10.98 272 LEU A C 1
ATOM 2149 O O . LEU A 1 272 ? -4.603 -74.249 15.685 1.00 10.54 272 LEU A O 1
ATOM 2154 N N . ASP A 1 273 ? -3.840 -73.484 17.662 1.00 12.12 273 ASP A N 1
ATOM 2155 C CA . ASP A 1 273 ? -2.919 -74.602 17.888 1.00 11.45 273 ASP A CA 1
ATOM 2156 C C . ASP A 1 273 ? -3.573 -75.967 17.657 1.00 10.84 273 ASP A C 1
ATOM 2157 O O . ASP A 1 273 ? -2.993 -76.849 17.020 1.00 13.05 273 ASP A O 1
ATOM 2162 N N . LYS A 1 274 ? -4.792 -76.111 18.172 1.00 12.71 274 LYS A N 1
ATOM 2163 C CA . LYS A 1 274 ? -5.593 -77.327 18.052 1.00 14.07 274 LYS A CA 1
ATOM 2164 C C . LYS A 1 274 ? -5.775 -77.753 16.597 1.00 14.67 274 LYS A C 1
ATOM 2165 O O . LYS A 1 274 ? -5.814 -78.955 16.278 1.00 14.46 274 LYS A O 1
ATOM 2171 N N . ASP A 1 275 ? -5.871 -76.762 15.715 1.00 13.24 275 ASP A N 1
ATOM 2172 C CA . ASP A 1 275 ? -6.209 -76.993 14.312 1.00 12.14 275 ASP A CA 1
ATOM 2173 C C . ASP A 1 275 ? -4.995 -76.951 13.392 1.00 12.64 275 ASP A C 1
ATOM 2174 O O . ASP A 1 275 ? -5.120 -77.129 12.174 1.00 11.83 275 ASP A O 1
ATOM 2179 N N . TYR A 1 276 ? -3.821 -76.710 13.962 1.00 10.43 276 TYR A N 1
ATOM 2180 C CA . TYR A 1 276 ? -2.644 -76.412 13.148 1.00 13.46 276 TYR A CA 1
ATOM 2181 C C . TYR A 1 276 ? -2.201 -77.555 12.228 1.00 12.98 276 TYR A C 1
ATOM 2182 O O . TYR A 1 276 ? -2.016 -77.352 11.025 1.00 12.84 276 TYR A O 1
ATOM 2191 N N . ASP A 1 277 ? -2.019 -78.753 12.779 1.00 13.83 277 ASP A N 1
ATOM 2192 C CA . ASP A 1 277 ? -1.611 -79.881 11.950 1.00 16.81 277 ASP A CA 1
ATOM 2193 C C . ASP A 1 277 ? -2.651 -80.188 10.874 1.00 13.78 277 ASP A C 1
ATOM 2194 O O . ASP A 1 277 ? -2.311 -80.469 9.722 1.00 14.20 277 ASP A O 1
ATOM 2199 N N . ARG A 1 278 ? -3.920 -80.114 11.256 1.00 13.74 278 ARG A N 1
ATOM 2200 C CA . ARG A 1 278 ? -5.026 -80.348 10.337 1.00 14.19 278 ARG A CA 1
ATOM 2201 C C . ARG A 1 278 ? -5.016 -79.342 9.189 1.00 15.74 278 ARG A C 1
ATOM 2202 O O . ARG A 1 278 ? -5.208 -79.709 8.029 1.00 14.59 278 ARG A O 1
ATOM 2210 N N . PHE A 1 279 ? -4.764 -78.073 9.500 1.00 13.11 279 PHE A N 1
ATOM 2211 C CA . PHE A 1 279 ? -4.708 -77.076 8.439 1.00 11.59 279 PHE A CA 1
ATOM 2212 C C . PHE A 1 279 ? -3.473 -77.212 7.542 1.00 12.26 279 PHE A C 1
ATOM 2213 O O . PHE A 1 279 ? -3.556 -76.982 6.332 1.00 13.06 279 PHE A O 1
ATOM 2221 N N . LYS A 1 280 ? -2.328 -77.572 8.120 1.00 12.89 280 LYS A N 1
ATOM 2222 C CA . LYS A 1 280 ? -1.129 -77.806 7.319 1.00 13.21 280 LYS A CA 1
ATOM 2223 C C . LYS A 1 280 ? -1.438 -78.858 6.274 1.00 14.59 280 LYS A C 1
ATOM 2224 O O . LYS A 1 280 ? -1.127 -78.695 5.093 1.00 14.45 280 LYS A O 1
ATOM 2230 N N . GLU A 1 281 ? -2.078 -79.935 6.713 1.00 15.22 281 GLU A N 1
ATOM 2231 C CA . GLU A 1 281 ? -2.432 -81.013 5.794 1.00 15.84 281 GLU A CA 1
ATOM 2232 C C . GLU A 1 281 ? -3.468 -80.604 4.751 1.00 16.08 281 GLU A C 1
ATOM 2233 O O . GLU A 1 281 ? -3.372 -80.990 3.581 1.00 15.44 281 GLU A O 1
ATOM 2239 N N . LEU A 1 282 ? -4.458 -79.825 5.175 1.00 13.16 282 LEU A N 1
ATOM 2240 C CA . LEU A 1 282 ? -5.501 -79.376 4.265 1.00 13.37 282 LEU A CA 1
ATOM 2241 C C . LEU A 1 282 ? -4.949 -78.436 3.197 1.00 15.21 282 LEU A C 1
ATOM 2242 O O . LEU A 1 282 ? -5.238 -78.602 2.009 1.00 13.16 282 LEU A O 1
ATOM 2247 N N . LEU A 1 283 ? -4.156 -77.448 3.611 1.00 11.58 283 LEU A N 1
ATOM 2248 C CA . LEU A 1 283 ? -3.604 -76.491 2.652 1.00 14.82 283 LEU A CA 1
ATOM 2249 C C . LEU A 1 283 ? -2.638 -77.187 1.684 1.00 13.20 283 LEU A C 1
ATOM 2250 O O . LEU A 1 283 ? -2.590 -76.869 0.491 1.00 14.09 283 LEU A O 1
ATOM 2255 N N . THR A 1 284 ? -1.891 -78.158 2.200 1.00 12.96 284 THR A N 1
ATOM 2256 C CA . THR A 1 284 ? -1.017 -78.975 1.363 1.00 13.86 284 THR A CA 1
ATOM 2257 C C . THR A 1 284 ? -1.814 -79.745 0.309 1.00 14.52 284 THR A C 1
ATOM 2258 O O . THR A 1 284 ? -1.447 -79.769 -0.872 1.00 13.26 284 THR A O 1
ATOM 2262 N N . LYS A 1 285 ? -2.914 -80.355 0.738 1.00 13.42 285 LYS A N 1
ATOM 2263 C CA . LYS A 1 285 ? -3.793 -81.094 -0.166 1.00 11.18 285 LYS A CA 1
ATOM 2264 C C . LYS A 1 285 ? -4.293 -80.195 -1.289 1.00 11.85 285 LYS A C 1
ATOM 2265 O O . LYS A 1 285 ? -4.248 -80.557 -2.468 1.00 15.64 285 LYS A O 1
ATOM 2271 N N . VAL A 1 286 ? -4.752 -79.006 -0.917 1.00 12.94 286 VAL A N 1
ATOM 2272 C CA . VAL A 1 286 ? -5.298 -78.056 -1.884 1.00 12.56 286 VAL A CA 1
ATOM 2273 C C . VAL A 1 286 ? -4.234 -77.567 -2.872 1.00 13.30 286 VAL A C 1
ATOM 2274 O O . VAL A 1 286 ? -4.464 -77.509 -4.082 1.00 12.81 286 VAL A O 1
ATOM 2278 N N . PHE A 1 287 ? -3.065 -77.220 -2.343 1.00 12.89 287 PHE A N 1
ATOM 2279 C CA . PHE A 1 287 ? -1.962 -76.732 -3.155 1.00 12.09 287 PHE A CA 1
ATOM 2280 C C . PHE A 1 287 ? -1.458 -77.794 -4.134 1.00 14.36 287 PHE A C 1
ATOM 2281 O O . PHE A 1 287 ? -0.993 -77.465 -5.227 1.00 14.12 287 PHE A O 1
ATOM 2289 N N . LYS A 1 288 ? -1.578 -79.066 -3.752 1.00 13.47 288 LYS A N 1
ATOM 2290 C CA . LYS A 1 288 ? -1.156 -80.167 -4.620 1.00 13.79 288 LYS A CA 1
ATOM 2291 C C . LYS A 1 288 ? -2.000 -80.299 -5.877 1.00 15.93 288 LYS A C 1
ATOM 2292 O O . LYS A 1 288 ? -1.554 -80.878 -6.869 1.00 16.97 288 LYS A O 1
ATOM 2298 N N . THR A 1 289 ? -3.211 -79.754 -5.839 1.00 14.46 289 THR A N 1
ATOM 2299 C CA . THR A 1 289 ? -4.124 -79.866 -6.971 1.00 15.08 289 THR A CA 1
ATOM 2300 C C . THR A 1 289 ? -3.795 -78.904 -8.102 1.00 15.78 289 THR A C 1
ATOM 2301 O O . THR A 1 289 ? -4.353 -79.021 -9.190 1.00 16.50 289 THR A O 1
ATOM 2305 N N . ALA A 1 290 ? -2.887 -77.965 -7.849 1.00 13.66 290 ALA A N 1
ATOM 2306 C CA . ALA A 1 290 ? -2.519 -76.969 -8.854 1.00 14.96 290 ALA A CA 1
ATOM 2307 C C . ALA A 1 290 ? -1.949 -77.580 -10.127 1.00 16.73 290 ALA A C 1
ATOM 2308 O O . ALA A 1 290 ? -1.105 -78.479 -10.080 1.00 16.71 290 ALA A O 1
ATOM 2310 N N . LYS A 1 291 ? -2.411 -77.078 -11.266 1.00 12.82 291 LYS A N 1
ATOM 2311 C CA . LYS A 1 291 ? -1.871 -77.496 -12.551 1.00 14.19 291 LYS A CA 1
ATOM 2312 C C . LYS A 1 291 ? -1.346 -76.277 -13.286 1.00 13.40 291 LYS A C 1
ATOM 2313 O O . LYS A 1 291 ? -2.123 -75.492 -13.837 1.00 12.99 291 LYS A O 1
ATOM 2319 N N . TRP A 1 292 ? -0.030 -76.097 -13.279 1.00 14.74 292 TRP A N 1
ATOM 2320 C CA . TRP A 1 292 ? 0.559 -74.969 -13.991 1.00 13.69 292 TRP A CA 1
ATOM 2321 C C . TRP A 1 292 ? 0.725 -75.268 -15.463 1.00 15.50 292 TRP A C 1
ATOM 2322 O O . TRP A 1 292 ? 0.810 -76.431 -15.871 1.00 17.23 292 TRP A O 1
ATOM 2333 N N . GLY A 1 293 ? 0.758 -74.212 -16.265 1.00 13.05 293 GLY A N 1
ATOM 2334 C CA . GLY A 1 293 ? 0.938 -74.370 -17.694 1.00 14.72 293 GLY A CA 1
ATOM 2335 C C . GLY A 1 293 ? 0.410 -73.194 -18.485 1.00 14.58 293 GLY A C 1
ATOM 2336 O O . GLY A 1 293 ? 0.372 -72.062 -17.996 1.00 14.41 293 GLY A O 1
ATOM 2337 N N . ASP A 1 294 ? 0.012 -73.483 -19.717 1.00 12.85 294 ASP A N 1
ATOM 2338 C CA . ASP A 1 294 ? -0.473 -72.491 -20.672 1.00 13.91 294 ASP A CA 1
ATOM 2339 C C . ASP A 1 294 ? -1.711 -71.769 -20.130 1.00 12.21 294 ASP A C 1
ATOM 2340 O O . ASP A 1 294 ? -2.757 -72.381 -19.984 1.00 11.85 294 ASP A O 1
ATOM 2345 N N . PRO A 1 295 ? -1.606 -70.458 -19.836 1.00 13.14 295 PRO A N 1
ATOM 2346 C CA . PRO A 1 295 ? -2.784 -69.777 -19.273 1.00 11.20 295 PRO A CA 1
ATOM 2347 C C . PRO A 1 295 ? -3.972 -69.673 -20.242 1.00 13.11 295 PRO A C 1
ATOM 2348 O O . PRO A 1 295 ? -5.086 -69.393 -19.797 1.00 11.63 295 PRO A O 1
ATOM 2352 N N . MET A 1 296 ? -3.754 -69.917 -21.531 1.00 9.33 296 MET A N 1
ATOM 2353 C CA . MET A 1 296 ? -4.872 -69.938 -22.474 1.00 12.54 296 MET A CA 1
ATOM 2354 C C . MET A 1 296 ? -5.640 -71.258 -22.432 1.00 14.13 296 MET A C 1
ATOM 2355 O O . MET A 1 296 ? -6.776 -71.331 -22.898 1.00 15.00 296 MET A O 1
ATOM 2360 N N . ASP A 1 297 ? -5.025 -72.292 -21.859 1.00 11.83 297 ASP A N 1
ATOM 2361 C CA . ASP A 1 297 ? -5.615 -73.628 -21.803 1.00 14.13 297 ASP A CA 1
ATOM 2362 C C . ASP A 1 297 ? -6.613 -73.694 -20.655 1.00 13.49 297 ASP A C 1
ATOM 2363 O O . ASP A 1 297 ? -6.262 -73.386 -19.519 1.00 13.30 297 ASP A O 1
ATOM 2368 N N . PRO A 1 298 ? -7.859 -74.111 -20.939 1.00 13.27 298 PRO A N 1
ATOM 2369 C CA . PRO A 1 298 ? -8.878 -74.211 -19.883 1.00 15.84 298 PRO A CA 1
ATOM 2370 C C . PRO A 1 298 ? -8.523 -75.191 -18.758 1.00 16.51 298 PRO A C 1
ATOM 2371 O O . PRO A 1 298 ? -9.076 -75.074 -17.666 1.00 17.79 298 PRO A O 1
ATOM 2375 N N . GLU A 1 299 ? -7.618 -76.134 -19.014 1.00 13.76 299 GLU A N 1
ATOM 2376 C CA . GLU A 1 299 ? -7.200 -77.097 -17.997 1.00 15.67 299 GLU A CA 1
ATOM 2377 C C . GLU A 1 299 ? -6.223 -76.485 -16.986 1.00 15.03 299 GLU A C 1
ATOM 2378 O O . GLU A 1 299 ? -6.013 -77.035 -15.906 1.00 16.50 299 GLU A O 1
ATOM 2384 N N . THR A 1 300 ? -5.626 -75.351 -17.341 1.00 14.15 300 THR A N 1
ATOM 2385 C CA . THR A 1 300 ? -4.590 -74.743 -16.510 1.00 11.18 300 THR A CA 1
ATOM 2386 C C . THR A 1 300 ? -5.193 -74.003 -15.323 1.00 11.20 300 THR A C 1
ATOM 2387 O O . THR A 1 300 ? -6.102 -73.187 -15.485 1.00 13.40 300 THR A O 1
ATOM 2391 N N . THR A 1 301 ? -4.688 -74.295 -14.131 1.00 9.78 301 THR A N 1
ATOM 2392 C CA . THR A 1 301 ? -5.237 -73.694 -12.917 1.00 10.45 301 THR A CA 1
ATOM 2393 C C . THR A 1 301 ? -4.175 -72.931 -12.130 1.00 10.41 301 THR A C 1
ATOM 2394 O O . THR A 1 301 ? -4.429 -72.465 -11.016 1.00 13.79 301 THR A O 1
ATOM 2398 N N . LEU A 1 302 ? -2.987 -72.797 -12.712 1.00 10.07 302 LEU A N 1
ATOM 2399 C CA . LEU A 1 302 ? -1.971 -71.909 -12.145 1.00 10.18 302 LEU A CA 1
ATOM 2400 C C . LEU A 1 302 ? -1.177 -71.231 -13.259 1.00 10.87 302 LEU A C 1
ATOM 2401 O O . LEU A 1 302 ? -0.522 -71.899 -14.065 1.00 11.35 302 LEU A O 1
ATOM 2406 N N . ALA A 1 303 ? -1.243 -69.902 -13.299 1.00 9.49 303 ALA A N 1
ATOM 2407 C CA . ALA A 1 303 ? -0.572 -69.102 -14.317 1.00 9.71 303 ALA A CA 1
ATOM 2408 C C . ALA A 1 303 ? 0.892 -68.859 -13.957 1.00 10.90 303 ALA A C 1
ATOM 2409 O O . ALA A 1 303 ? 1.276 -68.982 -12.792 1.00 11.04 303 ALA A O 1
ATOM 2411 N N . PRO A 1 304 ? 1.723 -68.533 -14.962 1.00 10.50 304 PRO A N 1
ATOM 2412 C CA . PRO A 1 304 ? 3.068 -68.049 -14.641 1.00 10.33 304 PRO A CA 1
ATOM 2413 C C . PRO A 1 304 ? 2.944 -66.663 -14.024 1.00 11.27 304 PRO A C 1
ATOM 2414 O O . PRO A 1 304 ? 1.931 -65.993 -14.260 1.00 10.56 304 PRO A O 1
ATOM 2418 N N . LEU A 1 305 ? 3.943 -66.231 -13.261 1.00 10.52 305 LEU A N 1
ATOM 2419 C CA . LEU A 1 305 ? 3.939 -64.866 -12.741 1.00 10.52 305 LEU A CA 1
ATOM 2420 C C . LEU A 1 305 ? 4.155 -63.868 -13.877 1.00 11.18 305 LEU A C 1
ATOM 2421 O O . LEU A 1 305 ? 4.528 -64.250 -14.991 1.00 11.25 305 LEU A O 1
ATOM 2426 N N . SER A 1 306 ? 3.947 -62.586 -13.593 1.00 11.78 306 SER A N 1
ATOM 2427 C CA . SER A 1 306 ? 3.848 -61.574 -14.646 1.00 11.46 306 SER A CA 1
ATOM 2428 C C . SER A 1 306 ? 5.159 -61.134 -15.298 1.00 11.29 306 SER A C 1
ATOM 2429 O O . SER A 1 306 ? 5.135 -60.520 -16.369 1.00 12.02 306 SER A O 1
ATOM 2432 N N . SER A 1 307 ? 6.296 -61.423 -14.666 1.00 11.45 307 SER A N 1
ATOM 2433 C CA . SER A 1 307 ? 7.589 -61.056 -15.244 1.00 12.12 307 SER A CA 1
ATOM 2434 C C . SER A 1 307 ? 8.703 -61.910 -14.656 1.00 12.94 307 SER A C 1
ATOM 2435 O O . SER A 1 307 ? 8.511 -62.582 -13.650 1.00 11.75 307 SER A O 1
ATOM 2438 N N . ALA A 1 308 ? 9.875 -61.873 -15.279 1.00 13.46 308 ALA A N 1
ATOM 2439 C CA . ALA A 1 308 ? 11.019 -62.601 -14.745 1.00 15.27 308 ALA A CA 1
ATOM 2440 C C . ALA A 1 308 ? 11.411 -62.035 -13.386 1.00 14.27 308 ALA A C 1
ATOM 2441 O O . ALA A 1 308 ? 11.762 -62.788 -12.474 1.00 15.75 308 ALA A O 1
ATOM 2443 N N . GLN A 1 309 ? 11.345 -60.713 -13.255 1.00 14.03 309 GLN A N 1
ATOM 2444 C CA . GLN A 1 309 ? 11.677 -60.069 -11.986 1.00 15.14 309 GLN A CA 1
ATOM 2445 C C . GLN A 1 309 ? 10.695 -60.463 -10.886 1.00 14.25 309 GLN A C 1
ATOM 2446 O O . GLN A 1 309 ? 11.099 -60.705 -9.750 1.00 14.97 309 GLN A O 1
ATOM 2452 N N . ALA A 1 310 ? 9.405 -60.528 -11.218 1.00 13.21 310 ALA A N 1
ATOM 2453 C CA . ALA A 1 310 ? 8.405 -60.934 -10.234 1.00 11.66 310 ALA A CA 1
ATOM 2454 C C . ALA A 1 310 ? 8.725 -62.326 -9.695 1.00 11.45 310 ALA A C 1
ATOM 2455 O O . ALA A 1 310 ? 8.659 -62.566 -8.482 1.00 13.10 310 ALA A O 1
ATOM 2457 N N . LYS A 1 311 ? 9.077 -63.239 -10.595 1.00 12.34 311 LYS A N 1
ATOM 2458 C CA . LYS A 1 311 ? 9.454 -64.592 -10.196 1.00 10.79 311 LYS A CA 1
ATOM 2459 C C . LYS A 1 311 ? 10.702 -64.589 -9.311 1.00 15.44 311 LYS A C 1
ATOM 2460 O O . LYS A 1 311 ? 10.728 -65.234 -8.262 1.00 13.62 311 LYS A O 1
ATOM 2466 N N . ALA A 1 312 ? 11.731 -63.858 -9.733 1.00 14.17 312 ALA A N 1
ATOM 2467 C CA . ALA A 1 312 ? 12.961 -63.761 -8.950 1.00 13.84 312 ALA A CA 1
ATOM 2468 C C . ALA A 1 312 ? 12.687 -63.232 -7.548 1.00 15.29 312 ALA A C 1
ATOM 2469 O O . ALA A 1 312 ? 13.178 -63.785 -6.556 1.00 16.10 312 ALA A O 1
ATOM 2471 N N . ASP A 1 313 ? 11.895 -62.166 -7.472 1.00 15.42 313 ASP A N 1
ATOM 2472 C CA . ASP A 1 313 ? 11.555 -61.560 -6.186 1.00 15.16 313 ASP A CA 1
ATOM 2473 C C . ASP A 1 313 ? 10.824 -62.528 -5.258 1.00 15.60 313 ASP A C 1
ATOM 2474 O O . ASP A 1 313 ? 11.127 -62.601 -4.062 1.00 15.03 313 ASP A O 1
ATOM 2479 N N . VAL A 1 314 ? 9.862 -63.271 -5.803 1.00 13.09 314 VAL A N 1
ATOM 2480 C CA . VAL A 1 314 ? 9.129 -64.250 -5.007 1.00 12.54 314 VAL A CA 1
ATOM 2481 C C . VAL A 1 314 ? 10.044 -65.381 -4.527 1.00 13.15 314 VAL A C 1
ATOM 2482 O O . VAL A 1 314 ? 9.989 -65.775 -3.367 1.00 12.57 314 VAL A O 1
ATOM 2486 N N . LEU A 1 315 ? 10.900 -65.880 -5.413 1.00 14.26 315 LEU A N 1
ATOM 2487 C CA . LEU A 1 315 ? 11.832 -66.940 -5.030 1.00 16.21 315 LEU A CA 1
ATOM 2488 C C . LEU A 1 315 ? 12.790 -66.452 -3.949 1.00 14.32 315 LEU A C 1
ATOM 2489 O O . LEU A 1 315 ? 13.084 -67.185 -3.000 1.00 15.08 315 LEU A O 1
ATOM 2494 N N . ASP A 1 316 ? 13.259 -65.213 -4.084 1.00 13.11 316 ASP A N 1
ATOM 2495 C CA . ASP A 1 316 ? 14.137 -64.625 -3.073 1.00 13.16 316 ASP A CA 1
ATOM 2496 C C . ASP A 1 316 ? 13.438 -64.479 -1.722 1.00 14.73 316 ASP A C 1
ATOM 2497 O O . ASP A 1 316 ? 14.069 -64.643 -0.678 1.00 14.89 316 ASP A O 1
ATOM 2502 N N . GLN A 1 317 ? 12.141 -64.170 -1.732 1.00 13.57 317 GLN A N 1
ATOM 2503 C CA . GLN A 1 317 ? 11.413 -64.045 -0.471 1.00 14.78 317 GLN A CA 1
ATOM 2504 C C . GLN A 1 317 ? 11.243 -65.378 0.238 1.00 14.77 317 GLN A C 1
ATOM 2505 O O . GLN A 1 317 ? 11.333 -65.446 1.470 1.00 15.37 317 GLN A O 1
ATOM 2511 N N . ILE A 1 318 ? 10.976 -66.429 -0.531 1.00 12.91 318 ILE A N 1
ATOM 2512 C CA . ILE A 1 318 ? 10.893 -67.773 0.030 1.00 12.55 318 ILE A CA 1
ATOM 2513 C C . ILE A 1 318 ? 12.235 -68.138 0.650 1.00 14.86 318 ILE A C 1
ATOM 2514 O O . ILE A 1 318 ? 12.300 -68.622 1.778 1.00 15.07 318 ILE A O 1
ATOM 2519 N N . LYS A 1 319 ? 13.304 -67.885 -0.094 1.00 14.76 319 LYS A N 1
ATOM 2520 C CA . LYS A 1 319 ? 14.654 -68.178 0.390 1.00 18.17 319 LYS A CA 1
ATOM 2521 C C . LYS A 1 319 ? 14.983 -67.388 1.654 1.00 18.09 319 LYS A C 1
ATOM 2522 O O . LYS A 1 319 ? 15.544 -67.935 2.609 1.00 18.11 319 LYS A O 1
ATOM 2528 N N . LEU A 1 320 ? 14.630 -66.105 1.652 1.00 15.50 320 LEU A N 1
ATOM 2529 C CA . LEU A 1 320 ? 14.816 -65.247 2.821 1.00 16.50 320 LEU A CA 1
ATOM 2530 C C . LEU A 1 320 ? 14.089 -65.825 4.030 1.00 17.11 320 LEU A C 1
ATOM 2531 O O . LEU A 1 320 ? 14.626 -65.837 5.138 1.00 17.12 320 LEU A O 1
ATOM 2536 N N . ALA A 1 321 ? 12.867 -66.302 3.815 1.00 13.53 321 ALA A N 1
ATOM 2537 C CA . ALA A 1 321 ? 12.086 -66.902 4.892 1.00 13.56 321 ALA A CA 1
ATOM 2538 C C . ALA A 1 321 ? 12.810 -68.093 5.506 1.00 14.75 321 ALA A C 1
ATOM 2539 O O . ALA A 1 321 ? 12.898 -68.212 6.725 1.00 13.28 321 ALA A O 1
ATOM 2541 N N . LEU A 1 322 ? 13.306 -68.982 4.651 1.00 15.81 322 LEU A N 1
ATOM 2542 C CA . LEU A 1 322 ? 13.978 -70.190 5.117 1.00 17.84 322 LEU A CA 1
ATOM 2543 C C . LEU A 1 322 ? 15.332 -69.883 5.750 1.00 18.04 322 LEU A C 1
ATOM 2544 O O . LEU A 1 322 ? 15.717 -70.518 6.740 1.00 20.63 322 LEU A O 1
ATOM 2549 N N . ASP A 1 323 ? 16.046 -68.913 5.183 1.00 19.07 323 ASP A N 1
ATOM 2550 C CA . ASP A 1 323 ? 17.345 -68.512 5.716 1.00 19.99 323 ASP A CA 1
ATOM 2551 C C . ASP A 1 323 ? 17.209 -67.920 7.115 1.00 22.02 323 ASP A C 1
ATOM 2552 O O . ASP A 1 323 ? 18.166 -67.914 7.892 1.00 23.70 323 ASP A O 1
ATOM 2557 N N . HIS A 1 324 ? 16.018 -67.426 7.438 1.00 18.29 324 HIS A N 1
ATOM 2558 C CA . HIS A 1 324 ? 15.772 -66.851 8.753 1.00 18.80 324 HIS A CA 1
ATOM 2559 C C . HIS A 1 324 ? 14.949 -67.754 9.666 1.00 15.31 324 HIS A C 1
ATOM 2560 O O . HIS A 1 324 ? 14.383 -67.289 10.657 1.00 18.43 324 HIS A O 1
ATOM 2567 N N . GLY A 1 325 ? 14.873 -69.038 9.320 1.00 16.89 325 GLY A N 1
ATOM 2568 C CA . GLY A 1 325 ? 14.358 -70.052 10.228 1.00 17.23 325 GLY A CA 1
ATOM 2569 C C . GLY A 1 325 ? 12.950 -70.581 10.007 1.00 17.80 325 GLY A C 1
ATOM 2570 O O . GLY A 1 325 ? 12.439 -71.344 10.826 1.00 18.68 325 GLY A O 1
ATOM 2571 N N . ALA A 1 326 ? 12.311 -70.185 8.912 1.00 17.14 326 ALA A N 1
ATOM 2572 C CA . ALA A 1 326 ? 10.968 -70.668 8.627 1.00 17.48 326 ALA A CA 1
ATOM 2573 C C . ALA A 1 326 ? 11.004 -72.121 8.168 1.00 14.78 326 ALA A C 1
ATOM 2574 O O . ALA A 1 326 ? 12.038 -72.610 7.704 1.00 18.12 326 ALA A O 1
ATOM 2576 N N . GLU A 1 327 ? 9.871 -72.803 8.284 1.00 13.88 327 GLU A N 1
ATOM 2577 C CA . GLU A 1 327 ? 9.774 -74.195 7.862 1.00 15.90 327 GLU A CA 1
ATOM 2578 C C . GLU A 1 327 ? 9.175 -74.305 6.465 1.00 18.63 327 GLU A C 1
ATOM 2579 O O . GLU A 1 327 ? 8.129 -73.712 6.188 1.00 16.72 327 GLU A O 1
ATOM 2585 N N . LEU A 1 328 ? 9.837 -75.060 5.587 1.00 16.43 328 LEU A N 1
ATOM 2586 C CA . LEU A 1 328 ? 9.264 -75.371 4.280 1.00 16.02 328 LEU A CA 1
ATOM 2587 C C . LEU A 1 328 ? 8.296 -76.533 4.430 1.00 19.19 328 LEU A C 1
ATOM 2588 O O . LEU A 1 328 ? 8.703 -77.681 4.628 1.00 19.01 328 LEU A O 1
ATOM 2593 N N . VAL A 1 329 ? 7.008 -76.222 4.354 1.00 15.38 329 VAL A N 1
ATOM 2594 C CA . VAL A 1 329 ? 5.955 -77.209 4.553 1.00 14.46 329 VAL A CA 1
ATOM 2595 C C . VAL A 1 329 ? 5.662 -77.975 3.268 1.00 15.66 329 VAL A C 1
ATOM 2596 O O . VAL A 1 329 ? 5.471 -79.195 3.282 1.00 16.66 329 VAL A O 1
ATOM 2600 N N . TYR A 1 330 ? 5.633 -77.254 2.154 1.00 12.98 330 TYR A N 1
ATOM 2601 C CA . TYR A 1 330 ? 5.323 -77.866 0.865 1.00 13.91 330 TYR A CA 1
ATOM 2602 C C . TYR A 1 330 ? 5.901 -77.058 -0.284 1.00 16.24 330 TYR A C 1
ATOM 2603 O O . TYR A 1 330 ? 5.956 -75.832 -0.220 1.00 14.40 330 TYR A O 1
ATOM 2612 N N . GLY A 1 331 ? 6.331 -77.749 -1.337 1.00 15.75 331 GLY A N 1
ATOM 2613 C CA . GLY A 1 331 ? 6.728 -77.090 -2.565 1.00 15.72 331 GLY A CA 1
ATOM 2614 C C . GLY A 1 331 ? 8.120 -76.501 -2.513 1.00 18.85 331 GLY A C 1
ATOM 2615 O O . GLY A 1 331 ? 9.053 -77.114 -1.984 1.00 16.21 331 GLY A O 1
ATOM 2616 N N . GLY A 1 332 ? 8.265 -75.310 -3.082 1.00 15.48 332 GLY A N 1
ATOM 2617 C CA . GLY A 1 332 ? 9.543 -74.625 -3.089 1.00 18.30 332 GLY A CA 1
ATOM 2618 C C . GLY A 1 332 ? 10.536 -75.200 -4.081 1.00 19.05 332 GLY A C 1
ATOM 2619 O O . GLY A 1 332 ? 11.709 -74.836 -4.069 1.00 24.20 332 GLY A O 1
ATOM 2620 N N . GLU A 1 333 ? 10.073 -76.103 -4.940 1.00 17.82 333 GLU A N 1
ATOM 2621 C CA . GLU A 1 333 ? 10.937 -76.704 -5.947 1.00 21.35 333 GLU A CA 1
ATOM 2622 C C . GLU A 1 333 ? 10.778 -75.971 -7.264 1.00 19.17 333 GLU A C 1
ATOM 2623 O O . GLU A 1 333 ? 9.692 -75.498 -7.584 1.00 19.06 333 GLU A O 1
ATOM 2629 N N . ALA A 1 334 ? 11.855 -75.907 -8.038 1.00 18.32 334 ALA A N 1
ATOM 2630 C CA . ALA A 1 334 ? 11.855 -75.168 -9.294 1.00 18.92 334 ALA A CA 1
ATOM 2631 C C . ALA A 1 334 ? 10.965 -75.802 -10.353 1.00 18.27 334 ALA A C 1
ATOM 2632 O O . ALA A 1 334 ? 10.867 -77.028 -10.448 1.00 22.66 334 ALA A O 1
ATOM 2634 N N . ILE A 1 335 ? 10.312 -74.958 -11.144 1.00 19.12 335 ILE A N 1
ATOM 2635 C CA . ILE A 1 335 ? 9.617 -75.414 -12.343 1.00 19.35 335 ILE A CA 1
ATOM 2636 C C . ILE A 1 335 ? 10.498 -75.124 -13.551 1.00 19.80 335 ILE A C 1
ATOM 2637 O O . ILE A 1 335 ? 10.855 -73.975 -13.815 1.00 18.22 335 ILE A O 1
ATOM 2642 N N . ASP A 1 336 ? 10.874 -76.174 -14.271 1.00 19.36 336 ASP A N 1
ATOM 2643 C CA . ASP A 1 336 ? 11.768 -76.022 -15.409 1.00 21.87 336 ASP A CA 1
ATOM 2644 C C . ASP A 1 336 ? 10.969 -75.681 -16.662 1.00 21.00 336 ASP A C 1
ATOM 2645 O O . ASP A 1 336 ? 10.468 -76.569 -17.350 1.00 24.46 336 ASP A O 1
ATOM 2650 N N . HIS A 1 337 ? 10.851 -74.387 -16.948 1.00 19.22 337 HIS A N 1
ATOM 2651 C CA . HIS A 1 337 ? 10.068 -73.899 -18.079 1.00 20.38 337 HIS A CA 1
ATOM 2652 C C . HIS A 1 337 ? 10.458 -72.443 -18.327 1.00 18.45 337 HIS A C 1
ATOM 2653 O O . HIS A 1 337 ? 10.745 -71.713 -17.380 1.00 20.42 337 HIS A O 1
ATOM 2660 N N . PRO A 1 338 ? 10.494 -72.010 -19.599 1.00 18.01 338 PRO A N 1
ATOM 2661 C CA . PRO A 1 338 ? 10.923 -70.630 -19.862 1.00 15.84 338 PRO A CA 1
ATOM 2662 C C . PRO A 1 338 ? 9.957 -69.571 -19.334 1.00 16.80 338 PRO A C 1
ATOM 2663 O O . PRO A 1 338 ? 10.375 -68.433 -19.127 1.00 17.49 338 PRO A O 1
ATOM 2667 N N . GLY A 1 339 ? 8.697 -69.946 -19.130 1.00 16.26 339 GLY A N 1
ATOM 2668 C CA . GLY A 1 339 ? 7.710 -69.048 -18.549 1.00 16.04 339 GLY A CA 1
ATOM 2669 C C . GLY A 1 339 ? 8.037 -68.751 -17.098 1.00 14.77 339 GLY A C 1
ATOM 2670 O O . GLY A 1 339 ? 8.755 -69.507 -16.457 1.00 15.24 339 GLY A O 1
ATOM 2671 N N . HIS A 1 340 ? 7.502 -67.660 -16.562 1.00 12.23 340 HIS A N 1
ATOM 2672 C CA . HIS A 1 340 ? 7.903 -67.226 -15.223 1.00 11.81 340 HIS A CA 1
ATOM 2673 C C . HIS A 1 340 ? 7.174 -67.962 -14.099 1.00 13.30 340 HIS A C 1
ATOM 2674 O O . HIS A 1 340 ? 6.559 -67.341 -13.228 1.00 11.66 340 HIS A O 1
ATOM 2681 N N . PHE A 1 341 ? 7.267 -69.288 -14.097 1.00 12.66 341 PHE A N 1
ATOM 2682 C CA . PHE A 1 341 ? 6.512 -70.111 -13.151 1.00 12.69 341 PHE A CA 1
ATOM 2683 C C . PHE A 1 341 ? 7.142 -70.258 -11.762 1.00 12.39 341 PHE A C 1
ATOM 2684 O O . PHE A 1 341 ? 8.354 -70.457 -11.623 1.00 13.81 341 PHE A O 1
ATOM 2692 N N . VAL A 1 342 ? 6.294 -70.174 -10.741 1.00 11.85 342 VAL A N 1
ATOM 2693 C CA . VAL A 1 342 ? 6.661 -70.489 -9.364 1.00 12.37 342 VAL A CA 1
ATOM 2694 C C . VAL A 1 342 ? 5.643 -71.505 -8.858 1.00 12.00 342 VAL A C 1
ATOM 2695 O O . VAL A 1 342 ? 4.435 -71.298 -8.990 1.00 13.35 342 VAL A O 1
ATOM 2699 N N . MET A 1 343 ? 6.102 -72.625 -8.307 1.00 13.91 343 MET A N 1
ATOM 2700 C CA . MET A 1 343 ? 5.143 -73.619 -7.829 1.00 14.12 343 MET A CA 1
ATOM 2701 C C . MET A 1 343 ? 4.531 -73.180 -6.506 1.00 12.32 343 MET A C 1
ATOM 2702 O O . MET A 1 343 ? 5.167 -72.449 -5.741 1.00 13.11 343 MET A O 1
ATOM 2707 N N . PRO A 1 344 ? 3.284 -73.597 -6.247 1.00 11.82 344 PRO A N 1
ATOM 2708 C CA . PRO A 1 344 ? 2.646 -73.311 -4.959 1.00 12.13 344 PRO A CA 1
ATOM 2709 C C . PRO A 1 344 ? 3.538 -73.812 -3.832 1.00 15.10 344 PRO A C 1
ATOM 2710 O O . PRO A 1 344 ? 4.013 -74.947 -3.869 1.00 12.01 344 PRO A O 1
ATOM 2714 N N . THR A 1 345 ? 3.788 -72.951 -2.856 1.00 14.40 345 THR A N 1
ATOM 2715 C CA . THR A 1 345 ? 4.760 -73.235 -1.817 1.00 12.24 345 THR A CA 1
ATOM 2716 C C . THR A 1 345 ? 4.119 -72.835 -0.496 1.00 15.21 345 THR A C 1
ATOM 2717 O O . THR A 1 345 ? 3.414 -71.830 -0.438 1.00 12.07 345 THR A O 1
ATOM 2721 N N . ILE A 1 346 ? 4.323 -73.632 0.551 1.00 13.77 346 ILE A N 1
ATOM 2722 C CA . ILE A 1 346 ? 3.767 -73.311 1.858 1.00 12.21 346 ILE A CA 1
ATOM 2723 C C . ILE A 1 346 ? 4.895 -73.200 2.866 1.00 14.71 346 ILE A C 1
ATOM 2724 O O . ILE A 1 346 ? 5.746 -74.084 2.945 1.00 13.47 346 ILE A O 1
ATOM 2729 N N . ILE A 1 347 ? 4.904 -72.107 3.621 1.00 13.28 347 ILE A N 1
ATOM 2730 C CA . ILE A 1 347 ? 5.852 -71.948 4.718 1.00 12.03 347 ILE A CA 1
ATOM 2731 C C . ILE A 1 347 ? 5.130 -71.756 6.044 1.00 15.66 347 ILE A C 1
ATOM 2732 O O . ILE A 1 347 ? 3.978 -71.333 6.087 1.00 11.80 347 ILE A O 1
ATOM 2737 N N . ALA A 1 348 ? 5.821 -72.081 7.131 1.00 14.43 348 ALA A N 1
ATOM 2738 C CA . ALA A 1 348 ? 5.285 -71.880 8.468 1.00 13.62 348 ALA A CA 1
ATOM 2739 C C . ALA A 1 348 ? 6.445 -71.531 9.391 1.00 11.06 348 ALA A C 1
ATOM 2740 O O . ALA A 1 348 ? 7.569 -71.329 8.929 1.00 13.22 348 ALA A O 1
ATOM 2742 N N . GLY A 1 349 ? 6.178 -71.444 10.689 1.00 15.26 349 GLY A N 1
ATOM 2743 C CA . GLY A 1 349 ? 7.219 -71.128 11.651 1.00 15.42 349 GLY A CA 1
ATOM 2744 C C . GLY A 1 349 ? 7.888 -69.771 11.483 1.00 14.61 349 GLY A C 1
ATOM 2745 O O . GLY A 1 349 ? 9.073 -69.623 11.786 1.00 15.06 349 GLY A O 1
ATOM 2746 N N . LEU A 1 350 ? 7.145 -68.778 10.999 1.00 14.63 350 LEU A N 1
ATOM 2747 C CA . LEU A 1 350 ? 7.672 -67.423 10.940 1.00 11.86 350 LEU A CA 1
ATOM 2748 C C . LEU A 1 350 ? 7.663 -66.803 12.336 1.00 12.53 350 LEU A C 1
ATOM 2749 O O . LEU A 1 350 ? 6.632 -66.786 13.007 1.00 13.93 350 LEU A O 1
ATOM 2754 N N . THR A 1 351 ? 8.816 -66.302 12.767 1.00 13.07 351 THR A N 1
ATOM 2755 C CA . THR A 1 351 ? 8.910 -65.544 14.008 1.00 14.66 351 THR A CA 1
ATOM 2756 C C . THR A 1 351 ? 9.078 -64.064 13.681 1.00 14.43 351 THR A C 1
ATOM 2757 O O . THR A 1 351 ? 9.361 -63.699 12.537 1.00 12.95 351 THR A O 1
ATOM 2761 N N . LYS A 1 352 ? 8.918 -63.212 14.685 1.00 13.86 352 LYS A N 1
ATOM 2762 C CA . LYS A 1 352 ? 8.918 -61.768 14.453 1.00 13.41 352 LYS A CA 1
ATOM 2763 C C . LYS A 1 352 ? 10.246 -61.208 13.957 1.00 17.68 352 LYS A C 1
ATOM 2764 O O . LYS A 1 352 ? 10.282 -60.148 13.327 1.00 18.01 352 LYS A O 1
ATOM 2770 N N . ASP A 1 353 ? 11.334 -61.916 14.235 1.00 16.44 353 ASP A N 1
ATOM 2771 C CA . ASP A 1 353 ? 12.650 -61.482 13.786 1.00 17.23 353 ASP A CA 1
ATOM 2772 C C . ASP A 1 353 ? 12.940 -61.954 12.368 1.00 17.96 353 ASP A C 1
ATOM 2773 O O . ASP A 1 353 ? 13.982 -61.628 11.800 1.00 17.62 353 ASP A O 1
ATOM 2778 N N . ASN A 1 354 ? 12.006 -62.718 11.802 1.00 17.85 354 ASN A N 1
ATOM 2779 C CA . ASN A 1 354 ? 12.088 -63.141 10.407 1.00 14.35 354 ASN A CA 1
ATOM 2780 C C . ASN A 1 354 ? 11.436 -62.056 9.557 1.00 13.96 354 ASN A C 1
ATOM 2781 O O . ASN A 1 354 ? 10.270 -61.736 9.761 1.00 14.75 354 ASN A O 1
ATOM 2786 N N . PRO A 1 355 ? 12.187 -61.474 8.612 1.00 14.93 355 PRO A N 1
ATOM 2787 C CA . PRO A 1 355 ? 11.657 -60.359 7.816 1.00 13.55 355 PRO A CA 1
ATOM 2788 C C . PRO A 1 355 ? 10.340 -60.703 7.123 1.00 13.51 355 PRO A C 1
ATOM 2789 O O . PRO A 1 355 ? 9.465 -59.841 7.005 1.00 12.37 355 PRO A O 1
ATOM 2793 N N . ILE A 1 356 ? 10.198 -61.952 6.692 1.00 13.14 356 ILE A N 1
ATOM 2794 C CA . ILE A 1 356 ? 9.006 -62.378 5.959 1.00 11.10 356 ILE A CA 1
ATOM 2795 C C . ILE A 1 356 ? 7.731 -62.387 6.840 1.00 11.79 356 ILE A C 1
ATOM 2796 O O . ILE A 1 356 ? 6.611 -62.326 6.328 1.00 12.39 356 ILE A O 1
ATOM 2801 N N . TYR A 1 357 ? 7.896 -62.406 8.165 1.00 11.58 357 TYR A N 1
ATOM 2802 C CA . TYR A 1 357 ? 6.759 -62.285 9.083 1.00 11.44 357 TYR A CA 1
ATOM 2803 C C . TYR A 1 357 ? 5.902 -61.070 8.738 1.00 11.25 357 TYR A C 1
ATOM 2804 O O . TYR A 1 357 ? 4.681 -61.102 8.893 1.00 10.81 357 TYR A O 1
ATOM 2813 N N . TYR A 1 358 ? 6.544 -60.014 8.241 1.00 10.47 358 TYR A N 1
ATOM 2814 C CA . TYR A 1 358 ? 5.871 -58.740 8.000 1.00 9.81 358 TYR A CA 1
ATOM 2815 C C . TYR A 1 358 ? 5.850 -58.303 6.534 1.00 10.68 358 TYR A C 1
ATOM 2816 O O . TYR A 1 358 ? 5.421 -57.189 6.238 1.00 11.69 358 TYR A O 1
ATOM 2825 N N . GLN A 1 359 ? 6.304 -59.160 5.620 1.00 9.77 359 GLN A N 1
ATOM 2826 C CA . GLN A 1 359 ? 6.392 -58.786 4.201 1.00 9.84 359 GLN A CA 1
ATOM 2827 C C . GLN A 1 359 ? 5.298 -59.411 3.360 1.00 10.61 359 GLN A C 1
ATOM 2828 O O . GLN A 1 359 ? 4.953 -60.573 3.554 1.00 13.67 359 GLN A O 1
ATOM 2834 N N . GLU A 1 360 ? 4.775 -58.648 2.404 1.00 11.01 360 GLU A N 1
ATOM 2835 C CA . GLU A 1 360 ? 3.829 -59.185 1.427 1.00 10.88 360 GLU A CA 1
ATOM 2836 C C . GLU A 1 360 ? 4.568 -59.976 0.355 1.00 9.77 360 GLU A C 1
ATOM 2837 O O . GLU A 1 360 ? 5.495 -59.457 -0.273 1.00 10.16 360 GLU A O 1
ATOM 2843 N N . ILE A 1 361 ? 4.164 -61.231 0.149 1.00 9.88 361 ILE A N 1
ATOM 2844 C CA . ILE A 1 361 ? 4.695 -62.047 -0.941 1.00 10.02 361 ILE A CA 1
ATOM 2845 C C . ILE A 1 361 ? 3.677 -62.097 -2.080 1.00 9.53 361 ILE A C 1
ATOM 2846 O O . ILE A 1 361 ? 2.586 -62.667 -1.932 1.00 9.52 361 ILE A O 1
ATOM 2851 N N . PHE A 1 362 ? 4.036 -61.493 -3.207 1.00 8.59 362 PHE A N 1
ATOM 2852 C CA . PHE A 1 362 ? 3.122 -61.361 -4.344 1.00 8.32 362 PHE A CA 1
ATOM 2853 C C . PHE A 1 362 ? 3.268 -62.560 -5.281 1.00 10.24 362 PHE A C 1
ATOM 2854 O O . PHE A 1 362 ? 3.639 -62.424 -6.455 1.00 11.30 362 PHE A O 1
ATOM 2862 N N . GLY A 1 363 ? 2.971 -63.736 -4.744 1.00 10.11 363 GLY A N 1
ATOM 2863 C CA . GLY A 1 363 ? 3.062 -64.979 -5.492 1.00 10.24 363 GLY A CA 1
ATOM 2864 C C . GLY A 1 363 ? 2.362 -66.088 -4.741 1.00 10.27 363 GLY A C 1
ATOM 2865 O O . GLY A 1 363 ? 1.724 -65.844 -3.719 1.00 9.51 363 GLY A O 1
ATOM 2866 N N . PRO A 1 364 ? 2.479 -67.328 -5.240 1.00 9.60 364 PRO A N 1
ATOM 2867 C CA . PRO A 1 364 ? 1.681 -68.447 -4.732 1.00 9.70 364 PRO A CA 1
ATOM 2868 C C . PRO A 1 364 ? 2.286 -69.079 -3.492 1.00 14.03 364 PRO A C 1
ATOM 2869 O O . PRO A 1 364 ? 2.596 -70.270 -3.502 1.00 12.35 364 PRO A O 1
ATOM 2873 N N . VAL A 1 365 ? 2.441 -68.287 -2.435 1.00 8.55 365 VAL A N 1
ATOM 2874 C CA . VAL A 1 365 ? 3.101 -68.752 -1.227 1.00 10.77 365 VAL A CA 1
ATOM 2875 C C . VAL A 1 365 ? 2.155 -68.716 -0.041 1.00 11.06 365 VAL A C 1
ATOM 2876 O O . VAL A 1 365 ? 1.841 -67.646 0.483 1.00 10.34 365 VAL A O 1
ATOM 2880 N N . GLY A 1 366 ? 1.707 -69.887 0.393 1.00 9.33 366 GLY A N 1
ATOM 2881 C CA . GLY A 1 366 ? 0.879 -69.974 1.578 1.00 9.49 366 GLY A CA 1
ATOM 2882 C C . GLY A 1 366 ? 1.735 -69.780 2.817 1.00 9.89 366 GLY A C 1
ATOM 2883 O O . GLY A 1 366 ? 2.894 -70.194 2.843 1.00 10.75 366 GLY A O 1
ATOM 2884 N N . GLU A 1 367 ? 1.186 -69.110 3.826 1.00 8.87 367 GLU A N 1
ATOM 2885 C CA . GLU A 1 367 ? 1.903 -68.898 5.087 1.00 9.55 367 GLU A CA 1
ATOM 2886 C C . GLU A 1 367 ? 0.985 -69.263 6.234 1.00 11.54 367 GLU A C 1
ATOM 2887 O O . GLU A 1 367 ? -0.136 -68.769 6.314 1.00 9.00 367 GLU A O 1
ATOM 2893 N N . ILE A 1 368 ? 1.446 -70.142 7.121 1.00 9.01 368 ILE A N 1
ATOM 2894 C CA . ILE A 1 368 ? 0.621 -70.543 8.244 1.00 9.51 368 ILE A CA 1
ATOM 2895 C C . ILE A 1 368 ? 1.177 -69.981 9.548 1.00 9.98 368 ILE A C 1
ATOM 2896 O O . ILE A 1 368 ? 2.310 -70.278 9.925 1.00 10.41 368 ILE A O 1
ATOM 2901 N N . TYR A 1 369 ? 0.371 -69.153 10.211 1.00 7.43 369 TYR A N 1
ATOM 2902 C CA . TYR A 1 369 ? 0.724 -68.563 11.501 1.00 8.10 369 TYR A CA 1
ATOM 2903 C C . TYR A 1 369 ? -0.057 -69.276 12.595 1.00 11.38 369 TYR A C 1
ATOM 2904 O O . TYR A 1 369 ? -1.287 -69.189 12.630 1.00 11.52 369 TYR A O 1
ATOM 2913 N N . LYS A 1 370 ? 0.639 -69.971 13.497 1.00 10.50 370 LYS A N 1
ATOM 2914 C CA . LYS A 1 370 ? -0.053 -70.661 14.587 1.00 9.55 370 LYS A CA 1
ATOM 2915 C C . LYS A 1 370 ? -0.240 -69.739 15.786 1.00 9.17 370 LYS A C 1
ATOM 2916 O O . LYS A 1 370 ? 0.690 -69.045 16.186 1.00 12.40 370 LYS A O 1
ATOM 2922 N N . VAL A 1 371 ? -1.451 -69.703 16.335 1.00 8.53 371 VAL A N 1
ATOM 2923 C CA . VAL A 1 371 ? -1.707 -68.919 17.549 1.00 9.25 371 VAL A CA 1
ATOM 2924 C C . VAL A 1 371 ? -2.389 -69.756 18.635 1.00 10.22 371 VAL A C 1
ATOM 2925 O O . VAL A 1 371 ? -2.902 -70.847 18.361 1.00 9.86 371 VAL A O 1
ATOM 2929 N N . SER A 1 372 ? -2.388 -69.251 19.867 1.00 9.55 372 SER A N 1
ATOM 2930 C CA . SER A 1 372 ? -2.890 -70.031 20.997 1.00 9.44 372 SER A CA 1
ATOM 2931 C C . SER A 1 372 ? -4.315 -69.704 21.418 1.00 10.92 372 SER A C 1
ATOM 2932 O O . SER A 1 372 ? -4.886 -70.386 22.276 1.00 11.11 372 SER A O 1
ATOM 2935 N N . SER A 1 373 ? -4.900 -68.676 20.817 1.00 11.12 373 SER A N 1
ATOM 2936 C CA . SER A 1 373 ? -6.186 -68.179 21.286 1.00 8.65 373 SER A CA 1
ATOM 2937 C C . SER A 1 373 ? -6.765 -67.236 20.248 1.00 9.74 373 SER A C 1
ATOM 2938 O O . SER A 1 373 ? -6.057 -66.784 19.352 1.00 10.36 373 SER A O 1
ATOM 2941 N N . GLU A 1 374 ? -8.053 -66.943 20.374 1.00 11.26 374 GLU A N 1
ATOM 2942 C CA . GLU A 1 374 ? -8.696 -65.990 19.486 1.00 9.89 374 GLU A CA 1
ATOM 2943 C C . GLU A 1 374 ? -8.148 -64.593 19.730 1.00 11.02 374 GLU A C 1
ATOM 2944 O O . GLU A 1 374 ? -7.971 -63.803 18.790 1.00 8.73 374 GLU A O 1
ATOM 2950 N N . GLU A 1 375 ? -7.874 -64.280 20.993 1.00 9.83 375 GLU A N 1
ATOM 2951 C CA . GLU A 1 375 ? -7.271 -62.990 21.312 1.00 9.85 375 GLU A CA 1
ATOM 2952 C C . GLU A 1 375 ? -5.948 -62.818 20.582 1.00 11.68 375 GLU A C 1
ATOM 2953 O O . GLU A 1 375 ? -5.681 -61.764 19.992 1.00 10.95 375 GLU A O 1
ATOM 2959 N N . GLU A 1 376 ? -5.124 -63.862 20.593 1.00 9.40 376 GLU A N 1
ATOM 2960 C CA . GLU A 1 376 ? -3.843 -63.789 19.901 1.00 11.08 376 GLU A CA 1
ATOM 2961 C C . GLU A 1 376 ? -4.027 -63.735 18.381 1.00 9.47 376 GLU A C 1
ATOM 2962 O O . GLU A 1 376 ? -3.264 -63.065 17.692 1.00 10.04 376 GLU A O 1
ATOM 2968 N N . ALA A 1 377 ? -5.036 -64.430 17.863 1.00 9.38 377 ALA A N 1
ATOM 2969 C CA . ALA A 1 377 ? -5.332 -64.386 16.428 1.00 8.81 377 ALA A CA 1
ATOM 2970 C C . ALA A 1 377 ? -5.539 -62.946 15.981 1.00 9.73 377 ALA A C 1
ATOM 2971 O O . ALA A 1 377 ? -5.024 -62.535 14.941 1.00 8.95 377 ALA A O 1
ATOM 2973 N N . ILE A 1 378 ? -6.295 -62.197 16.779 1.00 9.01 378 ILE A N 1
ATOM 2974 C CA . ILE A 1 378 ? -6.575 -60.789 16.489 1.00 8.11 378 ILE A CA 1
ATOM 2975 C C . ILE A 1 378 ? -5.316 -59.933 16.612 1.00 8.71 378 ILE A C 1
ATOM 2976 O O . ILE A 1 378 ? -5.021 -59.120 15.738 1.00 8.61 378 ILE A O 1
ATOM 2981 N N . GLU A 1 379 ? -4.567 -60.138 17.692 1.00 9.44 379 GLU A N 1
ATOM 2982 C CA . GLU A 1 379 ? -3.284 -59.460 17.900 1.00 10.77 379 GLU A CA 1
ATOM 2983 C C . GLU A 1 379 ? -2.326 -59.658 16.720 1.00 9.56 379 GLU A C 1
ATOM 2984 O O . GLU A 1 379 ? -1.743 -58.692 16.208 1.00 11.07 379 GLU A O 1
ATOM 2990 N N . VAL A 1 380 ? -2.169 -60.907 16.284 1.00 9.88 380 VAL A N 1
ATOM 2991 C CA . VAL A 1 380 ? -1.304 -61.204 15.144 1.00 7.78 380 VAL A CA 1
ATOM 2992 C C . VAL A 1 380 ? -1.866 -60.588 13.857 1.00 9.48 380 VAL A C 1
ATOM 2993 O O . VAL A 1 380 ? -1.135 -59.970 13.090 1.00 7.89 380 VAL A O 1
ATOM 2997 N N . ALA A 1 381 ? -3.170 -60.721 13.648 1.00 9.81 381 ALA A N 1
ATOM 2998 C CA . ALA A 1 381 ? -3.805 -60.110 12.483 1.00 8.74 381 ALA A CA 1
ATOM 2999 C C . ALA A 1 381 ? -3.500 -58.614 12.388 1.00 8.26 381 ALA A C 1
ATOM 3000 O O . ALA A 1 381 ? -3.234 -58.093 11.295 1.00 8.74 381 ALA A O 1
ATOM 3002 N N . ASN A 1 382 ? -3.509 -57.935 13.537 1.00 7.72 382 ASN A N 1
ATOM 3003 C CA . ASN A 1 382 ? -3.331 -56.484 13.565 1.00 8.35 382 ASN A CA 1
ATOM 3004 C C . ASN A 1 382 ? -1.880 -56.051 13.672 1.00 10.03 382 ASN A C 1
ATOM 3005 O O . ASN A 1 382 ? -1.578 -54.865 13.507 1.00 8.29 382 ASN A O 1
ATOM 3010 N N . ASP A 1 383 ? -0.990 -57.001 13.963 1.00 9.29 383 ASP A N 1
ATOM 3011 C CA . ASP A 1 383 ? 0.436 -56.703 13.998 1.00 9.20 383 ASP A CA 1
ATOM 3012 C C . ASP A 1 383 ? 0.958 -56.734 12.570 1.00 9.61 383 ASP A C 1
ATOM 3013 O O . ASP A 1 383 ? 1.636 -57.674 12.155 1.00 9.66 383 ASP A O 1
ATOM 3018 N N . SER A 1 384 ? 0.623 -55.692 11.818 1.00 10.34 384 SER A N 1
ATOM 3019 C CA . SER A 1 384 ? 0.904 -55.659 10.388 1.00 7.83 384 SER A CA 1
ATOM 3020 C C . SER A 1 384 ? 1.034 -54.216 9.938 1.00 7.01 384 SER A C 1
ATOM 3021 O O . SER A 1 384 ? 0.344 -53.337 10.458 1.00 8.93 384 SER A O 1
ATOM 3024 N N . ASN A 1 385 ? 1.932 -53.974 8.988 1.00 8.10 385 ASN A N 1
ATOM 3025 C CA . ASN A 1 385 ? 2.031 -52.675 8.340 1.00 9.63 385 ASN A CA 1
ATOM 3026 C C . ASN A 1 385 ? 0.957 -52.500 7.283 1.00 7.52 385 ASN A C 1
ATOM 3027 O O . ASN A 1 385 ? 0.805 -51.421 6.728 1.00 7.97 385 ASN A O 1
ATOM 3032 N N . TYR A 1 386 ? 0.209 -53.566 7.026 1.00 9.12 386 TYR A N 1
ATOM 3033 C CA . TYR A 1 386 ? -0.862 -53.544 6.037 1.00 7.69 386 TYR A CA 1
ATOM 3034 C C . TYR A 1 386 ? -2.214 -53.642 6.711 1.00 7.85 386 TYR A C 1
ATOM 3035 O O . TYR A 1 386 ? -2.321 -54.017 7.877 1.00 8.36 386 TYR A O 1
ATOM 3044 N N . GLY A 1 387 ? -3.264 -53.313 5.971 1.00 6.99 387 GLY A N 1
ATOM 3045 C CA . GLY A 1 387 ? -4.605 -53.487 6.490 1.00 8.04 387 GLY A CA 1
ATOM 3046 C C . GLY A 1 387 ? -5.594 -53.313 5.362 1.00 9.06 387 GLY A C 1
ATOM 3047 O O . GLY A 1 387 ? -6.381 -52.371 5.362 1.00 6.28 387 GLY A O 1
ATOM 3048 N N . LEU A 1 388 ? -5.553 -54.218 4.389 1.00 7.15 388 LEU A N 1
ATOM 3049 C CA . LEU A 1 388 ? -6.414 -54.067 3.222 1.00 6.85 388 LEU A CA 1
ATOM 3050 C C . LEU A 1 388 ? -7.687 -54.882 3.364 1.00 7.66 388 LEU A C 1
ATOM 3051 O O . LEU A 1 388 ? -8.776 -54.322 3.534 1.00 8.28 388 LEU A O 1
ATOM 3056 N N . GLY A 1 389 ? -7.546 -56.204 3.303 1.00 6.14 389 GLY A N 1
ATOM 3057 C CA . GLY A 1 389 ? -8.682 -57.096 3.447 1.00 6.56 389 GLY A CA 1
ATOM 3058 C C . GLY A 1 389 ? -8.496 -58.086 4.580 1.00 8.00 389 GLY A C 1
ATOM 3059 O O . GLY A 1 389 ? -7.937 -57.759 5.625 1.00 9.27 389 GLY A O 1
ATOM 3060 N N . GLY A 1 390 ? -8.952 -59.314 4.360 1.00 7.27 390 GLY A N 1
ATOM 3061 C CA . GLY A 1 390 ? -8.885 -60.334 5.392 1.00 8.38 390 GLY A CA 1
ATOM 3062 C C . GLY A 1 390 ? -10.146 -61.159 5.411 1.00 8.43 390 GLY A C 1
ATOM 3063 O O . GLY A 1 390 ? -11.159 -60.771 4.836 1.00 8.87 390 GLY A O 1
ATOM 3064 N N . THR A 1 391 ? -10.078 -62.309 6.078 1.00 6.76 391 THR A N 1
ATOM 3065 C CA . THR A 1 391 ? -11.199 -63.234 6.138 1.00 8.79 391 THR A CA 1
ATOM 3066 C C . THR A 1 391 ? -11.411 -63.686 7.562 1.00 7.94 391 THR A C 1
ATOM 3067 O O . THR A 1 391 ? -10.442 -63.908 8.283 1.00 9.44 391 THR A O 1
ATOM 3071 N N . ILE A 1 392 ? -12.669 -63.788 7.976 1.00 7.81 392 ILE A N 1
ATOM 3072 C CA . ILE A 1 392 ? -12.987 -64.453 9.235 1.00 8.02 392 ILE A CA 1
ATOM 3073 C C . ILE A 1 392 ? -13.811 -65.692 8.912 1.00 9.41 392 ILE A C 1
ATOM 3074 O O . ILE A 1 392 ? -14.872 -65.590 8.283 1.00 9.37 392 ILE A O 1
ATOM 3079 N N . PHE A 1 393 ? -13.307 -66.857 9.320 1.00 9.44 393 PHE A N 1
ATOM 3080 C CA . PHE A 1 393 ? -14.001 -68.121 9.096 1.00 11.14 393 PHE A CA 1
ATOM 3081 C C . PHE A 1 393 ? -14.626 -68.624 10.389 1.00 12.17 393 PHE A C 1
ATOM 3082 O O . PHE A 1 393 ? -13.924 -68.993 11.337 1.00 11.62 393 PHE A O 1
ATOM 3090 N N . SER A 1 394 ? -15.956 -68.613 10.419 1.00 10.70 394 SER A N 1
ATOM 3091 C CA . SER A 1 394 ? -16.724 -68.969 11.604 1.00 11.13 394 SER A CA 1
ATOM 3092 C C . SER A 1 394 ? -18.149 -69.347 11.222 1.00 14.45 394 SER A C 1
ATOM 3093 O O . SER A 1 394 ? -18.783 -68.665 10.412 1.00 11.67 394 SER A O 1
ATOM 3096 N N . SER A 1 395 ? -18.662 -70.425 11.810 1.00 12.70 395 SER A N 1
ATOM 3097 C CA . SER A 1 395 ? -20.027 -70.856 11.509 1.00 12.79 395 SER A CA 1
ATOM 3098 C C . SER A 1 395 ? -21.074 -70.077 12.299 1.00 14.25 395 SER A C 1
ATOM 3099 O O . SER A 1 395 ? -22.275 -70.274 12.111 1.00 16.66 395 SER A O 1
ATOM 3102 N N . ASN A 1 396 ? -20.631 -69.200 13.195 1.00 13.18 396 ASN A N 1
ATOM 3103 C CA . ASN A 1 396 ? -21.566 -68.352 13.921 1.00 13.03 396 ASN A CA 1
ATOM 3104 C C . ASN A 1 396 ? -21.458 -66.930 13.394 1.00 14.19 396 ASN A C 1
ATOM 3105 O O . ASN A 1 396 ? -20.405 -66.306 13.508 1.00 13.13 396 ASN A O 1
ATOM 3110 N N . GLN A 1 397 ? -22.540 -66.420 12.809 1.00 15.16 397 GLN A N 1
ATOM 3111 C CA . GLN A 1 397 ? -22.469 -65.132 12.113 1.00 15.26 397 GLN A CA 1
ATOM 3112 C C . GLN A 1 397 ? -22.148 -63.958 13.032 1.00 16.32 397 GLN A C 1
ATOM 3113 O O . GLN A 1 397 ? -21.334 -63.098 12.680 1.00 14.96 397 GLN A O 1
ATOM 3119 N N . GLU A 1 398 ? -22.763 -63.921 14.212 1.00 13.64 398 GLU A N 1
ATOM 3120 C CA . GLU A 1 398 ? -22.467 -62.849 15.161 1.00 14.16 398 GLU A CA 1
ATOM 3121 C C . GLU A 1 398 ? -21.026 -62.914 15.673 1.00 12.21 398 GLU A C 1
ATOM 3122 O O . GLU A 1 398 ? -20.390 -61.875 15.872 1.00 13.73 398 GLU A O 1
ATOM 3128 N N . HIS A 1 399 ? -20.514 -64.132 15.850 1.00 11.31 399 HIS A N 1
ATOM 3129 C CA . HIS A 1 399 ? -19.115 -64.359 16.233 1.00 12.27 399 HIS A CA 1
ATOM 3130 C C . HIS A 1 399 ? -18.187 -63.806 15.154 1.00 13.39 399 HIS A C 1
ATOM 3131 O O . HIS A 1 399 ? -17.235 -63.066 15.444 1.00 12.06 399 HIS A O 1
ATOM 3138 N N . ALA A 1 400 ? -18.473 -64.161 13.905 1.00 11.66 400 ALA A N 1
ATOM 3139 C CA . ALA A 1 400 ? -17.675 -63.702 12.769 1.00 11.33 400 ALA A CA 1
ATOM 3140 C C . ALA A 1 400 ? -17.663 -62.178 12.649 1.00 10.89 400 ALA A C 1
ATOM 3141 O O . ALA A 1 400 ? -16.605 -61.577 12.440 1.00 11.53 400 ALA A O 1
ATOM 3143 N N . LYS A 1 401 ? -18.837 -61.560 12.762 1.00 11.96 401 LYS A N 1
ATOM 3144 C CA . LYS A 1 401 ? -18.951 -60.104 12.647 1.00 10.55 401 LYS A CA 1
ATOM 3145 C C . LYS A 1 401 ? -18.224 -59.395 13.782 1.00 10.99 401 LYS A C 1
ATOM 3146 O O . LYS A 1 401 ? -17.631 -58.335 13.580 1.00 11.50 401 LYS A O 1
ATOM 3152 N N . ALA A 1 402 ? -18.272 -59.982 14.974 1.00 12.22 402 ALA A N 1
ATOM 3153 C CA . ALA A 1 402 ? -17.654 -59.368 16.145 1.00 11.50 402 ALA A CA 1
ATOM 3154 C C . ALA A 1 402 ? -16.133 -59.379 16.024 1.00 10.05 402 ALA A C 1
ATOM 3155 O O . ALA A 1 402 ? -15.468 -58.386 16.329 1.00 12.79 402 ALA A O 1
ATOM 3157 N N . VAL A 1 403 ? -15.581 -60.503 15.581 1.00 9.42 403 VAL A N 1
ATOM 3158 C CA . VAL A 1 403 ? -14.142 -60.581 15.339 1.00 8.12 403 VAL A CA 1
ATOM 3159 C C . VAL A 1 403 ? -13.716 -59.668 14.188 1.00 9.53 403 VAL A C 1
ATOM 3160 O O . VAL A 1 403 ? -12.697 -58.980 14.283 1.00 9.96 403 VAL A O 1
ATOM 3164 N N . ALA A 1 404 ? -14.504 -59.634 13.112 1.00 9.17 404 ALA A N 1
ATOM 3165 C CA . ALA A 1 404 ? -14.189 -58.776 11.966 1.00 8.08 404 ALA A CA 1
ATOM 3166 C C . ALA A 1 404 ? -14.003 -57.315 12.384 1.00 8.74 404 ALA A C 1
ATOM 3167 O O . ALA A 1 404 ? -13.060 -56.649 11.942 1.00 9.95 404 ALA A O 1
ATOM 3169 N N . ALA A 1 405 ? -14.887 -56.827 13.250 1.00 8.78 405 ALA A N 1
ATOM 3170 C CA . ALA A 1 405 ? -14.836 -55.432 13.685 1.00 10.95 405 ALA A CA 1
ATOM 3171 C C . ALA A 1 405 ? -13.553 -55.141 14.449 1.00 10.11 405 ALA A C 1
ATOM 3172 O O . ALA A 1 405 ? -13.072 -54.004 14.457 1.00 11.31 405 ALA A O 1
ATOM 3174 N N . LYS A 1 406 ? -12.990 -56.166 15.082 1.00 9.82 406 LYS A N 1
ATOM 3175 C CA . LYS A 1 406 ? -11.763 -55.979 15.852 1.00 7.89 406 LYS A CA 1
ATOM 3176 C C . LYS A 1 406 ? -10.494 -55.951 15.000 1.00 8.13 406 LYS A C 1
ATOM 3177 O O . LYS A 1 406 ? -9.419 -55.612 15.501 1.00 10.67 406 LYS A O 1
ATOM 3183 N N . ILE A 1 407 ? -10.611 -56.298 13.723 1.00 7.67 407 ILE A N 1
ATOM 3184 C CA . ILE A 1 407 ? -9.444 -56.293 12.840 1.00 7.56 407 ILE A CA 1
ATOM 3185 C C . ILE A 1 407 ? -9.207 -54.901 12.267 1.00 9.56 407 ILE A C 1
ATOM 3186 O O . ILE A 1 407 ? -10.141 -54.251 11.771 1.00 8.83 407 ILE A O 1
ATOM 3191 N N . GLU A 1 408 ? -7.959 -54.445 12.347 1.00 8.28 408 GLU A N 1
ATOM 3192 C CA . GLU A 1 408 ? -7.548 -53.163 11.787 1.00 7.35 408 GLU A CA 1
ATOM 3193 C C . GLU A 1 408 ? -7.277 -53.344 10.296 1.00 9.19 408 GLU A C 1
ATOM 3194 O O . GLU A 1 408 ? -6.148 -53.638 9.877 1.00 13.08 408 GLU A O 1
ATOM 3200 N N . THR A 1 409 ? -8.330 -53.186 9.501 1.00 6.07 409 THR A N 1
ATOM 3201 C CA . THR A 1 409 ? -8.261 -53.423 8.068 1.00 5.33 409 THR A CA 1
ATOM 3202 C C . THR A 1 409 ? -9.473 -52.793 7.398 1.00 7.00 409 THR A C 1
ATOM 3203 O O . THR A 1 409 ? -10.478 -52.515 8.056 1.00 7.09 409 THR A O 1
ATOM 3207 N N . GLY A 1 410 ? -9.395 -52.587 6.085 1.00 6.49 410 GLY A N 1
ATOM 3208 C CA . GLY A 1 410 ? -10.470 -51.920 5.369 1.00 7.49 410 GLY A CA 1
ATOM 3209 C C . GLY A 1 410 ? -11.622 -52.818 4.948 1.00 6.94 410 GLY A C 1
ATOM 3210 O O . GLY A 1 410 ? -12.727 -52.335 4.673 1.00 6.83 410 GLY A O 1
ATOM 3211 N N . MET A 1 411 ? -11.372 -54.125 4.879 1.00 6.47 411 MET A N 1
ATOM 3212 C CA . MET A 1 411 ? -12.380 -55.073 4.409 1.00 6.62 411 MET A CA 1
ATOM 3213 C C . MET A 1 411 ? -12.286 -56.409 5.135 1.00 6.12 411 MET A C 1
ATOM 3214 O O . MET A 1 411 ? -11.197 -56.924 5.368 1.00 7.99 411 MET A O 1
ATOM 3219 N N . SER A 1 412 ? -13.437 -56.981 5.464 1.00 8.31 412 SER A N 1
ATOM 3220 C CA . SER A 1 412 ? -13.469 -58.309 6.080 1.00 8.23 412 SER A CA 1
ATOM 3221 C C . SER A 1 412 ? -14.445 -59.186 5.333 1.00 8.62 412 SER A C 1
ATOM 3222 O O . SER A 1 412 ? -15.615 -58.829 5.192 1.00 8.97 412 SER A O 1
ATOM 3225 N N . PHE A 1 413 ? -13.957 -60.325 4.842 1.00 8.87 413 PHE A N 1
ATOM 3226 C CA . PHE A 1 413 ? -14.780 -61.247 4.078 1.00 8.85 413 PHE A CA 1
ATOM 3227 C C . PHE A 1 413 ? -15.118 -62.441 4.948 1.00 8.85 413 PHE A C 1
ATOM 3228 O O . PHE A 1 413 ? -14.227 -63.116 5.471 1.00 10.62 413 PHE A O 1
ATOM 3236 N N . ILE A 1 414 ? -16.407 -62.694 5.122 1.00 9.72 414 ILE A N 1
ATOM 3237 C CA . ILE A 1 414 ? -16.843 -63.737 6.055 1.00 8.72 414 ILE A CA 1
ATOM 3238 C C . ILE A 1 414 ? -17.007 -65.079 5.329 1.00 10.74 414 ILE A C 1
ATOM 3239 O O . ILE A 1 414 ? -17.713 -65.155 4.321 1.00 8.77 414 ILE A O 1
ATOM 3244 N N . ASN A 1 415 ? -16.339 -66.119 5.838 1.00 9.56 415 ASN A N 1
ATOM 3245 C CA . ASN A 1 415 ? -16.424 -67.473 5.274 1.00 10.08 415 ASN A CA 1
ATOM 3246 C C . ASN A 1 415 ? -16.119 -67.550 3.780 1.00 11.15 415 ASN A C 1
ATOM 3247 O O . ASN A 1 415 ? -16.698 -68.356 3.052 1.00 11.39 415 ASN A O 1
ATOM 3252 N N . SER A 1 416 ? -15.178 -66.721 3.343 1.00 11.71 416 SER A N 1
ATOM 3253 C CA . SER A 1 416 ? -14.881 -66.563 1.928 1.00 11.24 416 SER A CA 1
ATOM 3254 C C . SER A 1 416 ? -13.594 -65.784 1.754 1.00 9.83 416 SER A C 1
ATOM 3255 O O . SER A 1 416 ? -13.192 -65.038 2.647 1.00 10.71 416 SER A O 1
ATOM 3258 N N . GLY A 1 417 ? -12.946 -65.966 0.609 1.00 8.37 417 GLY A N 1
ATOM 3259 C CA . GLY A 1 417 ? -11.833 -65.120 0.220 1.00 11.82 417 GLY A CA 1
ATOM 3260 C C . GLY A 1 417 ? -12.361 -63.793 -0.294 1.00 9.83 417 GLY A C 1
ATOM 3261 O O . GLY A 1 417 ? -13.561 -63.523 -0.214 1.00 9.29 417 GLY A O 1
ATOM 3262 N N . TRP A 1 418 ? -11.485 -62.964 -0.843 1.00 9.65 418 TRP A N 1
ATOM 3263 C CA . TRP A 1 418 ? -11.922 -61.643 -1.295 1.00 9.92 418 TRP A CA 1
ATOM 3264 C C . TRP A 1 418 ? -12.907 -61.726 -2.450 1.00 11.46 418 TRP A C 1
ATOM 3265 O O . TRP A 1 418 ? -12.941 -62.707 -3.197 1.00 10.21 418 TRP A O 1
ATOM 3276 N N . THR A 1 419 ? -13.729 -60.695 -2.571 1.00 10.83 419 THR A N 1
ATOM 3277 C CA . THR A 1 419 ? -14.399 -60.432 -3.829 1.00 12.65 419 THR A CA 1
ATOM 3278 C C . THR A 1 419 ? -14.589 -58.941 -3.949 1.00 11.19 419 THR A C 1
ATOM 3279 O O . THR A 1 419 ? -14.368 -58.193 -2.993 1.00 13.93 419 THR A O 1
ATOM 3283 N N . SER A 1 420 ? -14.984 -58.507 -5.133 1.00 9.45 420 SER A N 1
ATOM 3284 C CA . SER A 1 420 ? -15.268 -57.106 -5.362 1.00 10.59 420 SER A CA 1
ATOM 3285 C C . SER A 1 420 ? -16.512 -57.040 -6.225 1.00 11.67 420 SER A C 1
ATOM 3286 O O . SER A 1 420 ? -16.677 -57.858 -7.132 1.00 12.01 420 SER A O 1
ATOM 3289 N N . LEU A 1 421 ? -17.389 -56.084 -5.922 1.00 9.78 421 LEU A N 1
ATOM 3290 C CA . LEU A 1 421 ? -18.614 -55.856 -6.672 1.00 8.02 421 LEU A CA 1
ATOM 3291 C C . LEU A 1 421 ? -18.767 -54.344 -6.762 1.00 9.62 421 LEU A C 1
ATOM 3292 O O . LEU A 1 421 ? -18.248 -53.619 -5.907 1.00 9.95 421 LEU A O 1
ATOM 3297 N N . PRO A 1 422 ? -19.473 -53.850 -7.790 1.00 8.34 422 PRO A N 1
ATOM 3298 C CA . PRO A 1 422 ? -19.522 -52.397 -7.985 1.00 9.17 422 PRO A CA 1
ATOM 3299 C C . PRO A 1 422 ? -20.076 -51.645 -6.783 1.00 10.46 422 PRO A C 1
ATOM 3300 O O . PRO A 1 422 ? -19.676 -50.498 -6.544 1.00 9.79 422 PRO A O 1
ATOM 3304 N N . GLU A 1 423 ? -20.957 -52.294 -6.022 1.00 8.73 423 GLU A N 1
ATOM 3305 C CA . GLU A 1 423 ? -21.648 -51.643 -4.912 1.00 10.00 423 GLU A CA 1
ATOM 3306 C C . GLU A 1 423 ? -20.899 -51.697 -3.572 1.00 10.23 423 GLU A C 1
ATOM 3307 O O . GLU A 1 423 ? -21.371 -51.149 -2.568 1.00 9.49 423 GLU A O 1
ATOM 3313 N N . LEU A 1 424 ? -19.738 -52.346 -3.554 1.00 8.60 424 LEU A N 1
ATOM 3314 C CA . LEU A 1 424 ? -18.979 -52.514 -2.307 1.00 9.41 424 LEU A CA 1
ATOM 3315 C C . LEU A 1 424 ? -17.717 -51.645 -2.299 1.00 9.24 424 LEU A C 1
ATOM 3316 O O . LEU A 1 424 ? -16.913 -51.711 -3.237 1.00 8.89 424 LEU A O 1
ATOM 3321 N N . PRO A 1 425 ? -17.520 -50.844 -1.233 1.00 7.68 425 PRO A N 1
ATOM 3322 C CA . PRO A 1 425 ? -16.316 -50.006 -1.179 1.00 7.48 425 PRO A CA 1
ATOM 3323 C C . PRO A 1 425 ? -15.060 -50.839 -0.986 1.00 9.11 425 PRO A C 1
ATOM 3324 O O . PRO A 1 425 ? -15.074 -51.843 -0.251 1.00 8.52 425 PRO A O 1
ATOM 3328 N N . PHE A 1 426 ? -13.988 -50.424 -1.652 1.00 6.57 426 PHE A N 1
ATOM 3329 C CA . PHE A 1 426 ? -12.737 -51.172 -1.651 1.00 7.56 426 PHE A CA 1
ATOM 3330 C C . PHE A 1 426 ? -11.592 -50.251 -1.265 1.00 7.37 426 PHE A C 1
ATOM 3331 O O . PHE A 1 426 ? -11.344 -49.256 -1.938 1.00 7.30 426 PHE A O 1
ATOM 3339 N N . GLY A 1 427 ? -10.892 -50.586 -0.185 1.00 6.06 427 GLY A N 1
ATOM 3340 C CA . GLY A 1 427 ? -9.711 -49.830 0.202 1.00 7.63 427 GLY A CA 1
ATOM 3341 C C . GLY A 1 427 ? -9.180 -50.278 1.542 1.00 6.13 427 GLY A C 1
ATOM 3342 O O . GLY A 1 427 ? -9.775 -51.136 2.196 1.00 8.31 427 GLY A O 1
ATOM 3343 N N . GLY A 1 428 ? -8.056 -49.695 1.950 1.00 7.06 428 GLY A N 1
ATOM 3344 C CA . GLY A 1 428 ? -7.394 -50.138 3.163 1.00 6.42 428 GLY A CA 1
ATOM 3345 C C . GLY A 1 428 ? -6.996 -49.017 4.110 1.00 7.86 428 GLY A C 1
ATOM 3346 O O . GLY A 1 428 ? -7.462 -47.870 4.003 1.00 8.85 428 GLY A O 1
ATOM 3347 N N . ILE A 1 429 ? -6.139 -49.376 5.066 1.00 6.01 429 ILE A N 1
ATOM 3348 C CA . ILE A 1 429 ? -5.534 -48.427 5.993 1.00 5.89 429 ILE A CA 1
ATOM 3349 C C . ILE A 1 429 ? -4.053 -48.786 6.101 1.00 6.43 429 ILE A C 1
ATOM 3350 O O . ILE A 1 429 ? -3.583 -49.700 5.416 1.00 7.10 429 ILE A O 1
ATOM 3355 N N . LYS A 1 430 ? -3.323 -48.070 6.955 1.00 5.94 430 LYS A N 1
ATOM 3356 C CA . LYS A 1 430 ? -1.881 -48.292 7.128 1.00 6.25 430 LYS A CA 1
ATOM 3357 C C . LYS A 1 430 ? -1.156 -48.231 5.777 1.00 7.12 430 LYS A C 1
ATOM 3358 O O . LYS A 1 430 ? -1.454 -47.345 4.962 1.00 8.12 430 LYS A O 1
ATOM 3364 N N . HIS A 1 431 ? -0.218 -49.143 5.520 1.00 8.27 431 HIS A N 1
ATOM 3365 C CA . HIS A 1 431 ? 0.514 -49.104 4.247 1.00 8.13 431 HIS A CA 1
ATOM 3366 C C . HIS A 1 431 ? -0.280 -49.674 3.078 1.00 6.65 431 HIS A C 1
ATOM 3367 O O . HIS A 1 431 ? 0.244 -49.775 1.962 1.00 7.76 431 HIS A O 1
ATOM 3374 N N . SER A 1 432 ? -1.532 -50.053 3.322 1.00 6.43 432 SER A N 1
ATOM 3375 C CA . SER A 1 432 ? -2.406 -50.476 2.231 1.00 6.60 432 SER A CA 1
ATOM 3376 C C . SER A 1 432 ? -3.057 -49.274 1.556 1.00 6.75 432 SER A C 1
ATOM 3377 O O . SER A 1 432 ? -3.744 -49.430 0.544 1.00 6.21 432 SER A O 1
ATOM 3380 N N . GLY A 1 433 ? -2.854 -48.088 2.127 1.00 6.50 433 GLY A N 1
ATOM 3381 C CA . GLY A 1 433 ? -3.307 -46.856 1.494 1.00 7.71 433 GLY A CA 1
ATOM 3382 C C . GLY A 1 433 ? -4.413 -46.121 2.226 1.00 6.19 433 GLY A C 1
ATOM 3383 O O . GLY A 1 433 ? -4.564 -46.235 3.451 1.00 6.41 433 GLY A O 1
ATOM 3384 N N . TYR A 1 434 ? -5.166 -45.326 1.470 1.00 6.45 434 TYR A N 1
ATOM 3385 C CA . TYR A 1 434 ? -6.283 -44.553 2.012 1.00 6.59 434 TYR A CA 1
ATOM 3386 C C . TYR A 1 434 ? -7.219 -44.164 0.878 1.00 6.68 434 TYR A C 1
ATOM 3387 O O . TYR A 1 434 ? -6.832 -44.185 -0.301 1.00 5.92 434 TYR A O 1
ATOM 3396 N N . GLY A 1 435 ? -8.450 -43.807 1.234 1.00 8.02 435 GLY A N 1
ATOM 3397 C CA . GLY A 1 435 ? -9.478 -43.571 0.234 1.00 7.69 435 GLY A CA 1
ATOM 3398 C C . GLY A 1 435 ? -10.172 -44.878 -0.108 1.00 6.63 435 GLY A C 1
ATOM 3399 O O . GLY A 1 435 ? -9.730 -45.966 0.282 1.00 6.91 435 GLY A O 1
ATOM 3400 N N . ARG A 1 436 ? -11.272 -44.784 -0.848 1.00 7.44 436 ARG A N 1
ATOM 3401 C CA . ARG A 1 436 ? -12.040 -45.965 -1.215 1.00 6.93 436 ARG A CA 1
ATOM 3402 C C . ARG A 1 436 ? -12.409 -45.872 -2.682 1.00 8.47 436 ARG A C 1
ATOM 3403 O O . ARG A 1 436 ? -12.637 -44.777 -3.203 1.00 7.35 436 ARG A O 1
ATOM 3411 N N . GLU A 1 437 ? -12.440 -47.020 -3.348 1.00 6.93 437 GLU A N 1
ATOM 3412 C CA . GLU A 1 437 ? -12.925 -47.104 -4.723 1.00 6.80 437 GLU A CA 1
ATOM 3413 C C . GLU A 1 437 ? -14.152 -48.007 -4.788 1.00 8.17 437 GLU A C 1
ATOM 3414 O O . GLU A 1 437 ? -14.354 -48.846 -3.910 1.00 8.54 437 GLU A O 1
ATOM 3420 N N . LEU A 1 438 ? -14.966 -47.819 -5.827 1.00 6.87 438 LEU A N 1
ATOM 3421 C CA . LEU A 1 438 ? -16.263 -48.499 -5.958 1.00 7.15 438 LEU A CA 1
ATOM 3422 C C . LEU A 1 438 ? -17.274 -48.048 -4.893 1.00 10.83 438 LEU A C 1
ATOM 3423 O O . LEU A 1 438 ? -16.923 -47.307 -3.963 1.00 9.23 438 LEU A O 1
ATOM 3428 N N . SER A 1 439 ? -18.526 -48.487 -5.050 1.00 7.72 439 SER A N 1
ATOM 3429 C CA . SER A 1 439 ? -19.675 -47.971 -4.283 1.00 8.00 439 SER A CA 1
ATOM 3430 C C . SER A 1 439 ? -19.834 -46.463 -4.464 1.00 8.95 439 SER A C 1
ATOM 3431 O O . SER A 1 439 ? -19.187 -45.859 -5.326 1.00 9.03 439 SER A O 1
ATOM 3434 N N . GLU A 1 440 ? -20.692 -45.836 -3.666 1.00 8.46 440 GLU A N 1
ATOM 3435 C CA . GLU A 1 440 ? -20.818 -44.389 -3.764 1.00 8.99 440 GLU A CA 1
ATOM 3436 C C . GLU A 1 440 ? -19.608 -43.706 -3.131 1.00 8.29 440 GLU A C 1
ATOM 3437 O O . GLU A 1 440 ? -19.291 -42.572 -3.477 1.00 8.44 440 GLU A O 1
ATOM 3443 N N . LEU A 1 441 ? -18.936 -44.393 -2.209 1.00 8.75 441 LEU A N 1
ATOM 3444 C CA . LEU A 1 441 ? -17.731 -43.826 -1.602 1.00 10.80 441 LEU A CA 1
ATOM 3445 C C . LEU A 1 441 ? -16.669 -43.568 -2.665 1.00 8.92 441 LEU A C 1
ATOM 3446 O O . LEU A 1 441 ? -15.914 -42.600 -2.585 1.00 11.25 441 LEU A O 1
ATOM 3451 N N . GLY A 1 442 ? -16.620 -44.434 -3.668 1.00 8.30 442 GLY A N 1
ATOM 3452 C CA . GLY A 1 442 ? -15.647 -44.289 -4.738 1.00 8.96 442 GLY A CA 1
ATOM 3453 C C . GLY A 1 442 ? -16.068 -43.321 -5.835 1.00 10.09 442 GLY A C 1
ATOM 3454 O O . GLY A 1 442 ? -15.380 -43.194 -6.853 1.00 11.27 442 GLY A O 1
ATOM 3455 N N . PHE A 1 443 ? -17.195 -42.642 -5.641 1.00 7.48 443 PHE A N 1
ATOM 3456 C CA . PHE A 1 443 ? -17.655 -41.664 -6.616 1.00 7.48 443 PHE A CA 1
ATOM 3457 C C . PHE A 1 443 ? -17.143 -40.251 -6.316 1.00 8.39 443 PHE A C 1
ATOM 3458 O O . PHE A 1 443 ? -16.967 -39.448 -7.234 1.00 9.07 443 PHE A O 1
ATOM 3466 N N . THR A 1 444 ? -16.901 -39.939 -5.045 1.00 8.10 444 THR A N 1
ATOM 3467 C CA . THR A 1 444 ? -16.658 -38.542 -4.665 1.00 6.56 444 THR A CA 1
ATOM 3468 C C . THR A 1 444 ? -15.198 -38.144 -4.466 1.00 8.08 444 THR A C 1
ATOM 3469 O O . THR A 1 444 ? -14.923 -37.007 -4.089 1.00 8.84 444 THR A O 1
ATOM 3473 N N . SER A 1 445 ? -14.267 -39.052 -4.738 1.00 7.88 445 SER A N 1
ATOM 3474 C CA . SER A 1 445 ? -12.864 -38.798 -4.417 1.00 7.80 445 SER A CA 1
ATOM 3475 C C . SER A 1 445 ? -12.326 -37.521 -5.039 1.00 7.38 445 SER A C 1
ATOM 3476 O O . SER A 1 445 ? -11.597 -36.775 -4.382 1.00 8.76 445 SER A O 1
ATOM 3479 N N . PHE A 1 446 ? -12.687 -37.271 -6.294 1.00 7.19 446 PHE A N 1
ATOM 3480 C CA . PHE A 1 446 ? -12.199 -36.085 -6.991 1.00 6.58 446 PHE A CA 1
ATOM 3481 C C . PHE A 1 446 ? -13.323 -35.162 -7.441 1.00 5.21 446 PHE A C 1
ATOM 3482 O O . PHE A 1 446 ? -13.236 -34.488 -8.480 1.00 7.63 446 PHE A O 1
ATOM 3490 N N . VAL A 1 447 ? -14.379 -35.122 -6.635 1.00 5.57 447 VAL A N 1
ATOM 3491 C CA . VAL A 1 447 ? -15.452 -34.164 -6.870 1.00 8.30 447 VAL A CA 1
ATOM 3492 C C . VAL A 1 447 ? -15.313 -32.987 -5.926 1.00 6.63 447 VAL A C 1
ATOM 3493 O O . VAL A 1 447 ? -14.820 -33.124 -4.798 1.00 8.95 447 VAL A O 1
ATOM 3497 N N . ASN A 1 448 ? -15.733 -31.826 -6.411 1.00 6.53 448 ASN A N 1
ATOM 3498 C CA . ASN A 1 448 ? -15.795 -30.623 -5.610 1.00 6.84 448 ASN A CA 1
ATOM 3499 C C . ASN A 1 448 ? -17.153 -30.631 -4.942 1.00 7.06 448 ASN A C 1
ATOM 3500 O O . ASN A 1 448 ? -18.188 -30.476 -5.603 1.00 6.88 448 ASN A O 1
ATOM 3505 N N . GLU A 1 449 ? -17.144 -30.840 -3.637 1.00 5.63 449 GLU A N 1
ATOM 3506 C CA . GLU A 1 449 ? -18.357 -30.714 -2.838 1.00 5.94 449 GLU A CA 1
ATOM 3507 C C . GLU A 1 449 ? -18.518 -29.225 -2.571 1.00 7.68 449 GLU A C 1
ATOM 3508 O O . GLU A 1 449 ? -17.853 -28.652 -1.712 1.00 7.26 449 GLU A O 1
ATOM 3514 N N . HIS A 1 450 ? -19.384 -28.597 -3.359 1.00 4.38 450 HIS A N 1
ATOM 3515 C CA . HIS A 1 450 ? -19.447 -27.140 -3.453 1.00 5.06 450 HIS A CA 1
ATOM 3516 C C . HIS A 1 450 ? -20.647 -26.626 -2.673 1.00 8.32 450 HIS A C 1
ATOM 3517 O O . HIS A 1 450 ? -21.793 -26.821 -3.089 1.00 7.03 450 HIS A O 1
ATOM 3524 N N . LEU A 1 451 ? -20.377 -25.978 -1.541 1.00 7.70 451 LEU A N 1
ATOM 3525 C CA . LEU A 1 451 ? -21.420 -25.431 -0.679 1.00 6.99 451 LEU A CA 1
ATOM 3526 C C . LEU A 1 451 ? -22.025 -24.183 -1.299 1.00 7.59 451 LEU A C 1
ATOM 3527 O O . LEU A 1 451 ? -21.297 -23.306 -1.758 1.00 7.33 451 LEU A O 1
ATOM 3532 N N . ILE A 1 452 ? -23.357 -24.122 -1.314 1.00 7.50 452 ILE A N 1
ATOM 3533 C CA . ILE A 1 452 ? -24.084 -22.891 -1.627 1.00 7.16 452 ILE A CA 1
ATOM 3534 C C . ILE A 1 452 ? -24.923 -22.520 -0.413 1.00 8.46 452 ILE A C 1
ATOM 3535 O O . ILE A 1 452 ? -25.741 -23.320 0.060 1.00 10.92 452 ILE A O 1
ATOM 3540 N N . TYR A 1 453 ? -24.732 -21.310 0.100 1.00 9.59 453 TYR A N 1
ATOM 3541 C CA . TYR A 1 453 ? -25.376 -20.914 1.349 1.00 8.60 453 TYR A CA 1
ATOM 3542 C C . TYR A 1 453 ? -26.063 -19.562 1.235 1.00 9.42 453 TYR A C 1
ATOM 3543 O O . TYR A 1 453 ? -25.457 -18.593 0.782 1.00 8.73 453 TYR A O 1
ATOM 3552 N N . ILE A 1 454 ? -27.336 -19.521 1.635 1.00 9.41 454 ILE A N 1
ATOM 3553 C CA . ILE A 1 454 ? -28.111 -18.283 1.651 1.00 11.10 454 ILE A CA 1
ATOM 3554 C C . ILE A 1 454 ? -28.607 -18.026 3.065 1.00 10.94 454 ILE A C 1
ATOM 3555 O O . ILE A 1 454 ? -29.549 -18.676 3.526 1.00 14.85 454 ILE A O 1
ATOM 3560 N N . PRO A 1 455 ? -27.970 -17.081 3.771 1.00 11.43 455 PRO A N 1
ATOM 3561 C CA . PRO A 1 455 ? -28.389 -16.822 5.151 1.00 14.89 455 PRO A CA 1
ATOM 3562 C C . PRO A 1 455 ? -29.774 -16.189 5.225 1.00 15.63 455 PRO A C 1
ATOM 3563 O O . PRO A 1 455 ? -30.198 -15.504 4.291 1.00 18.24 455 PRO A O 1
ATOM 3567 N N . ASN A 1 456 ? -30.475 -16.436 6.324 1.00 16.36 456 ASN A N 1
ATOM 3568 C CA . ASN A 1 456 ? -31.720 -15.729 6.597 1.00 19.24 456 ASN A CA 1
ATOM 3569 C C . ASN A 1 456 ? -31.446 -14.252 6.835 1.00 19.74 456 ASN A C 1
ATOM 3570 O O . ASN A 1 456 ? -30.382 -13.891 7.338 1.00 20.81 456 ASN A O 1
ATOM 3575 N N . ALA B 1 2 ? 11.499 -20.416 19.680 1.00 29.70 2 ALA B N 1
ATOM 3576 C CA . ALA B 1 2 ? 10.788 -19.626 18.680 1.00 19.97 2 ALA B CA 1
ATOM 3577 C C . ALA B 1 2 ? 9.285 -19.621 18.932 1.00 16.79 2 ALA B C 1
ATOM 3578 O O . ALA B 1 2 ? 8.540 -18.922 18.246 1.00 18.02 2 ALA B O 1
ATOM 3580 N N . TYR B 1 3 ? 8.837 -20.399 19.914 1.00 11.76 3 TYR B N 1
ATOM 3581 C CA . TYR B 1 3 ? 7.444 -20.314 20.334 1.00 9.29 3 TYR B CA 1
ATOM 3582 C C . TYR B 1 3 ? 7.315 -19.194 21.347 1.00 12.33 3 TYR B C 1
ATOM 3583 O O . TYR B 1 3 ? 7.644 -19.347 22.531 1.00 13.09 3 TYR B O 1
ATOM 3592 N N . GLN B 1 4 ? 6.815 -18.069 20.864 1.00 11.28 4 GLN B N 1
ATOM 3593 C CA . GLN B 1 4 ? 6.836 -16.838 21.620 1.00 11.80 4 GLN B CA 1
ATOM 3594 C C . GLN B 1 4 ? 5.598 -16.033 21.286 1.00 12.39 4 GLN B C 1
ATOM 3595 O O . GLN B 1 4 ? 5.259 -15.861 20.112 1.00 12.89 4 GLN B O 1
ATOM 3601 N N . THR B 1 5 ? 4.917 -15.556 22.324 1.00 8.79 5 THR B N 1
ATOM 3602 C CA . THR B 1 5 ? 3.796 -14.635 22.165 1.00 9.08 5 THR B CA 1
ATOM 3603 C C . THR B 1 5 ? 4.353 -13.220 22.156 1.00 10.13 5 THR B C 1
ATOM 3604 O O . THR B 1 5 ? 5.005 -12.801 23.117 1.00 10.49 5 THR B O 1
ATOM 3608 N N . ILE B 1 6 ? 4.122 -12.499 21.066 1.00 9.99 6 ILE B N 1
ATOM 3609 C CA . ILE B 1 6 ? 4.492 -11.091 20.986 1.00 11.54 6 ILE B CA 1
ATOM 3610 C C . ILE B 1 6 ? 3.218 -10.358 20.619 1.00 10.10 6 ILE B C 1
ATOM 3611 O O . ILE B 1 6 ? 2.700 -10.550 19.519 1.00 10.79 6 ILE B O 1
ATOM 3616 N N . TYR B 1 7 ? 2.699 -9.541 21.536 1.00 10.68 7 TYR B N 1
ATOM 3617 C CA . TYR B 1 7 ? 1.413 -8.873 21.335 1.00 9.37 7 TYR B CA 1
ATOM 3618 C C . TYR B 1 7 ? 1.493 -7.949 20.115 1.00 11.77 7 TYR B C 1
ATOM 3619 O O . TYR B 1 7 ? 2.298 -7.026 20.097 1.00 11.59 7 TYR B O 1
ATOM 3628 N N . PRO B 1 8 ? 0.677 -8.206 19.075 1.00 10.75 8 PRO B N 1
ATOM 3629 C CA . PRO B 1 8 ? 0.778 -7.374 17.867 1.00 10.68 8 PRO B CA 1
ATOM 3630 C C . PRO B 1 8 ? 0.414 -5.899 18.066 1.00 12.35 8 PRO B C 1
ATOM 3631 O O . PRO B 1 8 ? 0.754 -5.085 17.212 1.00 12.32 8 PRO B O 1
ATOM 3635 N N . TYR B 1 9 ? -0.257 -5.557 19.158 1.00 11.06 9 TYR B N 1
ATOM 3636 C CA . TYR B 1 9 ? -0.608 -4.162 19.405 1.00 13.35 9 TYR B CA 1
ATOM 3637 C C . TYR B 1 9 ? 0.578 -3.374 19.960 1.00 14.90 9 TYR B C 1
ATOM 3638 O O . TYR B 1 9 ? 0.774 -2.208 19.609 1.00 12.95 9 TYR B O 1
ATOM 3647 N N . THR B 1 10 ? 1.388 -4.020 20.794 1.00 12.83 10 THR B N 1
ATOM 3648 C CA . THR B 1 10 ? 2.498 -3.331 21.457 1.00 11.21 10 THR B CA 1
ATOM 3649 C C . THR B 1 10 ? 3.878 -3.791 21.010 1.00 13.91 10 THR B C 1
ATOM 3650 O O . THR B 1 10 ? 4.878 -3.133 21.309 1.00 13.29 10 THR B O 1
ATOM 3654 N N . ASN B 1 11 ? 3.933 -4.932 20.326 1.00 13.95 11 ASN B N 1
ATOM 3655 C CA . ASN B 1 11 ? 5.195 -5.582 19.973 1.00 11.34 11 ASN B CA 1
ATOM 3656 C C . ASN B 1 11 ? 5.999 -6.013 21.205 1.00 12.45 11 ASN B C 1
ATOM 3657 O O . ASN B 1 11 ? 7.221 -6.147 21.156 1.00 13.49 11 ASN B O 1
ATOM 3662 N N . GLU B 1 12 ? 5.301 -6.253 22.305 1.00 11.36 12 GLU B N 1
ATOM 3663 C CA . GLU B 1 12 ? 5.954 -6.738 23.521 1.00 10.56 12 GLU B CA 1
ATOM 3664 C C . GLU B 1 12 ? 5.882 -8.262 23.622 1.00 12.84 12 GLU B C 1
ATOM 3665 O O . GLU B 1 12 ? 4.832 -8.853 23.375 1.00 10.99 12 GLU B O 1
ATOM 3671 N N . VAL B 1 13 ? 6.989 -8.894 24.005 1.00 10.93 13 VAL B N 1
ATOM 3672 C CA . VAL B 1 13 ? 6.977 -10.330 24.283 1.00 9.04 13 VAL B CA 1
ATOM 3673 C C . VAL B 1 13 ? 6.212 -10.607 25.565 1.00 9.92 13 VAL B C 1
ATOM 3674 O O . VAL B 1 13 ? 6.610 -10.137 26.642 1.00 9.95 13 VAL B O 1
ATOM 3678 N N . LEU B 1 14 ? 5.128 -11.380 25.454 1.00 10.10 14 LEU B N 1
ATOM 3679 C CA . LEU B 1 14 ? 4.319 -11.745 26.613 1.00 9.31 14 LEU B CA 1
ATOM 3680 C C . LEU B 1 14 ? 4.611 -13.146 27.156 1.00 8.25 14 LEU B C 1
ATOM 3681 O O . LEU B 1 14 ? 4.283 -13.437 28.309 1.00 9.00 14 LEU B O 1
ATOM 3686 N N . HIS B 1 15 ? 5.186 -14.018 26.323 1.00 9.00 15 HIS B N 1
ATOM 3687 C CA . HIS B 1 15 ? 5.507 -15.390 26.743 1.00 8.50 15 HIS B CA 1
ATOM 3688 C C . HIS B 1 15 ? 6.624 -15.924 25.878 1.00 8.63 15 HIS B C 1
ATOM 3689 O O . HIS B 1 15 ? 6.592 -15.754 24.661 1.00 10.02 15 HIS B O 1
ATOM 3696 N N . THR B 1 16 ? 7.580 -16.613 26.492 1.00 10.09 16 THR B N 1
ATOM 3697 C CA . THR B 1 16 ? 8.499 -17.459 25.744 1.00 9.78 16 THR B CA 1
ATOM 3698 C C . THR B 1 16 ? 8.362 -18.882 26.267 1.00 9.68 16 THR B C 1
ATOM 3699 O O . THR B 1 16 ? 8.403 -19.119 27.478 1.00 11.92 16 THR B O 1
ATOM 3703 N N . PHE B 1 17 ? 8.171 -19.829 25.352 1.00 11.26 17 PHE B N 1
ATOM 3704 C CA . PHE B 1 17 ? 8.006 -21.225 25.730 1.00 11.51 17 PHE B CA 1
ATOM 3705 C C . PHE B 1 17 ? 9.209 -22.054 25.296 1.00 12.30 17 PHE B C 1
ATOM 3706 O O . PHE B 1 17 ? 9.825 -21.774 24.264 1.00 12.75 17 PHE B O 1
ATOM 3714 N N . ASP B 1 18 ? 9.533 -23.072 26.089 1.00 11.88 18 ASP B N 1
ATOM 3715 C CA . ASP B 1 18 ? 10.583 -24.018 25.734 1.00 14.10 18 ASP B CA 1
ATOM 3716 C C . ASP B 1 18 ? 10.050 -25.086 24.788 1.00 12.87 18 ASP B C 1
ATOM 3717 O O . ASP B 1 18 ? 8.881 -25.453 24.853 1.00 12.25 18 ASP B O 1
ATOM 3722 N N . ASN B 1 19 ? 10.915 -25.587 23.917 1.00 12.27 19 ASN B N 1
ATOM 3723 C CA . ASN B 1 19 ? 10.544 -26.684 23.032 1.00 12.91 19 ASN B CA 1
ATOM 3724 C C . ASN B 1 19 ? 10.433 -28.011 23.771 1.00 13.58 19 ASN B C 1
ATOM 3725 O O . ASN B 1 19 ? 11.103 -28.243 24.783 1.00 11.39 19 ASN B O 1
ATOM 3730 N N . MET B 1 20 ? 9.565 -28.877 23.259 1.00 9.91 20 MET B N 1
ATOM 3731 C CA . MET B 1 20 ? 9.419 -30.230 23.766 1.00 10.14 20 MET B CA 1
ATOM 3732 C C . MET B 1 20 ? 10.646 -31.038 23.366 1.00 10.89 20 MET B C 1
ATOM 3733 O O . MET B 1 20 ? 11.147 -30.902 22.248 1.00 12.36 20 MET B O 1
ATOM 3738 N N . THR B 1 21 ? 11.151 -31.859 24.284 1.00 10.88 21 THR B N 1
ATOM 3739 C CA . THR B 1 21 ? 12.326 -32.676 23.989 1.00 10.47 21 THR B CA 1
ATOM 3740 C C . THR B 1 21 ? 11.946 -33.884 23.144 1.00 12.11 21 THR B C 1
ATOM 3741 O O . THR B 1 21 ? 10.763 -34.194 22.987 1.00 11.51 21 THR B O 1
ATOM 3745 N N . ASP B 1 22 ? 12.945 -34.566 22.595 1.00 10.67 22 ASP B N 1
ATOM 3746 C CA . ASP B 1 22 ? 12.686 -35.786 21.836 1.00 13.07 22 ASP B CA 1
ATOM 3747 C C . ASP B 1 22 ? 12.035 -36.867 22.697 1.00 12.12 22 ASP B C 1
ATOM 3748 O O . ASP B 1 22 ? 11.139 -37.579 22.233 1.00 11.27 22 ASP B O 1
ATOM 3753 N N . GLN B 1 23 ? 12.481 -36.987 23.946 1.00 11.27 23 GLN B N 1
ATOM 3754 C CA . GLN B 1 23 ? 11.900 -37.965 24.862 1.00 11.38 23 GLN B CA 1
ATOM 3755 C C . GLN B 1 23 ? 10.472 -37.573 25.205 1.00 11.19 23 GLN B C 1
ATOM 3756 O O . GLN B 1 23 ? 9.585 -38.426 25.272 1.00 12.07 23 GLN B O 1
ATOM 3762 N N . GLY B 1 24 ? 10.257 -36.280 25.420 1.00 9.84 24 GLY B N 1
ATOM 3763 C CA . GLY B 1 24 ? 8.922 -35.774 25.693 1.00 10.89 24 GLY B CA 1
ATOM 3764 C C . GLY B 1 24 ? 7.980 -36.152 24.564 1.00 10.26 24 GLY B C 1
ATOM 3765 O O . GLY B 1 24 ? 6.868 -36.621 24.801 1.00 9.63 24 GLY B O 1
ATOM 3766 N N . LEU B 1 25 ? 8.441 -35.969 23.332 1.00 8.74 25 LEU B N 1
ATOM 3767 C CA . LEU B 1 25 ? 7.621 -36.249 22.159 1.00 7.60 25 LEU B CA 1
ATOM 3768 C C . LEU B 1 25 ? 7.363 -37.745 22.021 1.00 8.94 25 LEU B C 1
ATOM 3769 O O . LEU B 1 25 ? 6.257 -38.165 21.668 1.00 8.52 25 LEU B O 1
ATOM 3774 N N . ALA B 1 26 ? 8.376 -38.559 22.301 1.00 10.80 26 ALA B N 1
ATOM 3775 C CA . ALA B 1 26 ? 8.190 -40.002 22.237 1.00 9.43 26 ALA B CA 1
ATOM 3776 C C . ALA B 1 26 ? 7.105 -40.416 23.221 1.00 10.48 26 ALA B C 1
ATOM 3777 O O . ALA B 1 26 ? 6.213 -41.203 22.891 1.00 10.32 26 ALA B O 1
ATOM 3779 N N . ASP B 1 27 ? 7.175 -39.864 24.426 1.00 8.09 27 ASP B N 1
ATOM 3780 C CA . ASP B 1 27 ? 6.223 -40.218 25.467 1.00 7.69 27 ASP B CA 1
ATOM 3781 C C . ASP B 1 27 ? 4.802 -39.811 25.079 1.00 7.39 27 ASP B C 1
ATOM 3782 O O . ASP B 1 27 ? 3.847 -40.549 25.343 1.00 9.04 27 ASP B O 1
ATOM 3787 N N . VAL B 1 28 ? 4.672 -38.642 24.456 1.00 8.44 28 VAL B N 1
ATOM 3788 C CA . VAL B 1 28 ? 3.373 -38.149 24.004 1.00 8.04 28 VAL B CA 1
ATOM 3789 C C . VAL B 1 28 ? 2.794 -39.043 22.906 1.00 7.21 28 VAL B C 1
ATOM 3790 O O . VAL B 1 28 ? 1.615 -39.402 22.952 1.00 7.06 28 VAL B O 1
ATOM 3794 N N . LEU B 1 29 ? 3.623 -39.435 21.941 1.00 8.46 29 LEU B N 1
ATOM 3795 C CA . LEU B 1 29 ? 3.132 -40.285 20.852 1.00 7.76 29 LEU B CA 1
ATOM 3796 C C . LEU B 1 29 ? 2.683 -41.649 21.372 1.00 9.56 29 LEU B C 1
ATOM 3797 O O . LEU B 1 29 ? 1.663 -42.175 20.940 1.00 8.75 29 LEU B O 1
ATOM 3802 N N . GLU B 1 30 ? 3.425 -42.216 22.320 1.00 7.86 30 GLU B N 1
ATOM 3803 C CA . GLU B 1 30 ? 3.035 -43.507 22.872 1.00 7.37 30 GLU B CA 1
ATOM 3804 C C . GLU B 1 30 ? 1.749 -43.397 23.689 1.00 7.95 30 GLU B C 1
ATOM 3805 O O . GLU B 1 30 ? 0.870 -44.257 23.577 1.00 7.51 30 GLU B O 1
ATOM 3811 N N . ARG B 1 31 ? 1.627 -42.335 24.483 1.00 6.77 31 ARG B N 1
ATOM 3812 C CA . ARG B 1 31 ? 0.400 -42.101 25.244 1.00 6.84 31 ARG B CA 1
ATOM 3813 C C . ARG B 1 31 ? -0.795 -42.010 24.305 1.00 9.14 31 ARG B C 1
ATOM 3814 O O . ARG B 1 31 ? -1.839 -42.610 24.564 1.00 8.43 31 ARG B O 1
ATOM 3822 N N . ALA B 1 32 ? -0.630 -41.269 23.214 1.00 7.69 32 ALA B N 1
ATOM 3823 C CA . ALA B 1 32 ? -1.704 -41.106 22.235 1.00 6.54 32 ALA B CA 1
ATOM 3824 C C . ALA B 1 32 ? -2.065 -42.433 21.576 1.00 8.26 32 ALA B C 1
ATOM 3825 O O . ALA B 1 32 ? -3.244 -42.740 21.380 1.00 7.40 32 ALA B O 1
ATOM 3827 N N . HIS B 1 33 ? -1.051 -43.217 21.218 1.00 5.87 33 HIS B N 1
ATOM 3828 C CA . HIS B 1 33 ? -1.292 -44.521 20.607 1.00 6.93 33 HIS B CA 1
ATOM 3829 C C . HIS B 1 33 ? -2.038 -45.455 21.553 1.00 6.73 33 HIS B C 1
ATOM 3830 O O . HIS B 1 33 ? -2.946 -46.176 21.131 1.00 6.70 33 HIS B O 1
ATOM 3837 N N . LEU B 1 34 ? -1.667 -45.432 22.830 1.00 6.89 34 LEU B N 1
ATOM 3838 C CA . LEU B 1 34 ? -2.279 -46.343 23.787 1.00 6.97 34 LEU B CA 1
ATOM 3839 C C . LEU B 1 34 ? -3.724 -45.919 24.039 1.00 7.19 34 LEU B C 1
ATOM 3840 O O . LEU B 1 34 ? -4.577 -46.761 24.300 1.00 7.67 34 LEU B O 1
ATOM 3845 N N . LEU B 1 35 ? -3.994 -44.618 23.915 1.00 6.33 35 LEU B N 1
ATOM 3846 C CA . LEU B 1 35 ? -5.344 -44.101 24.089 1.00 5.52 35 LEU B CA 1
ATOM 3847 C C . LEU B 1 35 ? -6.219 -44.533 22.922 1.00 6.72 35 LEU B C 1
ATOM 3848 O O . LEU B 1 35 ? -7.374 -44.917 23.110 1.00 8.57 35 LEU B O 1
ATOM 3853 N N . TYR B 1 36 ? -5.660 -44.479 21.714 1.00 6.88 36 TYR B N 1
ATOM 3854 C CA . TYR B 1 36 ? -6.365 -44.991 20.540 1.00 6.02 36 TYR B CA 1
ATOM 3855 C C . TYR B 1 36 ? -6.748 -46.454 20.759 1.00 8.38 36 TYR B C 1
ATOM 3856 O O . TYR B 1 36 ? -7.883 -46.855 20.502 1.00 7.74 36 TYR B O 1
ATOM 3865 N N . LYS B 1 37 ? -5.795 -47.251 21.228 1.00 7.44 37 LYS B N 1
ATOM 3866 C CA . LYS B 1 37 ? -6.055 -48.673 21.442 1.00 8.69 37 LYS B CA 1
ATOM 3867 C C . LYS B 1 37 ? -7.129 -48.872 22.510 1.00 9.62 37 LYS B C 1
ATOM 3868 O O . LYS B 1 37 ? -8.015 -49.711 22.353 1.00 10.36 37 LYS B O 1
ATOM 3874 N N . LYS B 1 38 ? -7.071 -48.077 23.572 1.00 8.22 38 LYS B N 1
ATOM 3875 C CA . LYS B 1 38 ? -8.049 -48.179 24.651 1.00 7.30 38 LYS B CA 1
ATOM 3876 C C . LYS B 1 38 ? -9.462 -47.917 24.132 1.00 10.67 38 LYS B C 1
ATOM 3877 O O . LYS B 1 38 ? -10.399 -48.637 24.464 1.00 13.59 38 LYS B O 1
ATOM 3883 N N . TRP B 1 39 ? -9.599 -46.894 23.297 1.00 8.36 39 TRP B N 1
ATOM 3884 C CA . TRP B 1 39 ? -10.900 -46.500 22.770 1.00 8.51 39 TRP B CA 1
ATOM 3885 C C . TRP B 1 39 ? -11.420 -47.461 21.700 1.00 8.67 39 TRP B C 1
ATOM 3886 O O . TRP B 1 39 ? -12.625 -47.530 21.456 1.00 10.54 39 TRP B O 1
ATOM 3897 N N . ARG B 1 40 ? -10.518 -48.215 21.078 1.00 9.87 40 ARG B N 1
ATOM 3898 C CA . ARG B 1 40 ? -10.901 -49.290 20.172 1.00 13.99 40 ARG B CA 1
ATOM 3899 C C . ARG B 1 40 ? -11.412 -50.485 20.951 1.00 13.75 40 ARG B C 1
ATOM 3900 O O . ARG B 1 40 ? -12.408 -51.103 20.581 1.00 20.69 40 ARG B O 1
ATOM 3908 N N . LYS B 1 41 ? -10.711 -50.815 22.027 1.00 14.28 41 LYS B N 1
ATOM 3909 C CA . LYS B 1 41 ? -10.983 -52.043 22.778 1.00 14.74 41 LYS B CA 1
ATOM 3910 C C . LYS B 1 41 ? -12.058 -51.884 23.859 1.00 20.59 41 LYS B C 1
ATOM 3911 O O . LYS B 1 41 ? -12.555 -52.875 24.400 1.00 20.80 41 LYS B O 1
ATOM 3917 N N . GLU B 1 42 ? -12.406 -50.642 24.184 1.00 15.26 42 GLU B N 1
ATOM 3918 C CA . GLU B 1 42 ? -13.417 -50.352 25.199 1.00 15.65 42 GLU B CA 1
ATOM 3919 C C . GLU B 1 42 ? -14.279 -49.223 24.669 1.00 17.65 42 GLU B C 1
ATOM 3920 O O . GLU B 1 42 ? -13.759 -48.286 24.074 1.00 13.89 42 GLU B O 1
ATOM 3926 N N . ASP B 1 43 ? -15.587 -49.299 24.897 1.00 16.76 43 ASP B N 1
ATOM 3927 C CA . ASP B 1 43 ? -16.498 -48.238 24.463 1.00 13.02 43 ASP B CA 1
ATOM 3928 C C . ASP B 1 43 ? -16.519 -47.091 25.455 1.00 15.27 43 ASP B C 1
ATOM 3929 O O . ASP B 1 43 ? -17.061 -47.210 26.554 1.00 15.27 43 ASP B O 1
ATOM 3934 N N . HIS B 1 44 ? -15.928 -45.968 25.059 1.00 12.23 44 HIS B N 1
ATOM 3935 C CA . HIS B 1 44 ? -15.897 -44.790 25.912 1.00 10.99 44 HIS B CA 1
ATOM 3936 C C . HIS B 1 44 ? -16.581 -43.613 25.238 1.00 9.81 44 HIS B C 1
ATOM 3937 O O . HIS B 1 44 ? -16.322 -42.458 25.584 1.00 10.19 44 HIS B O 1
ATOM 3944 N N . LEU B 1 45 ? -17.473 -43.902 24.295 1.00 8.93 45 LEU B N 1
ATOM 3945 C CA . LEU B 1 45 ? -18.118 -42.839 23.522 1.00 6.40 45 LEU B CA 1
ATOM 3946 C C . LEU B 1 45 ? -18.957 -41.894 24.383 1.00 8.63 45 LEU B C 1
ATOM 3947 O O . LEU B 1 45 ? -18.855 -40.675 24.246 1.00 7.38 45 LEU B O 1
ATOM 3952 N N . GLU B 1 46 ? -19.789 -42.436 25.269 1.00 9.63 46 GLU B N 1
ATOM 3953 C CA . GLU B 1 46 ? -20.584 -41.558 26.129 1.00 8.92 46 GLU B CA 1
ATOM 3954 C C . GLU B 1 46 ? -19.712 -40.652 27.003 1.00 8.49 46 GLU B C 1
ATOM 3955 O O . GLU B 1 46 ? -20.047 -39.480 27.211 1.00 9.47 46 GLU B O 1
ATOM 3961 N N . GLU B 1 47 ? -18.585 -41.175 27.493 1.00 7.94 47 GLU B N 1
ATOM 3962 C CA . GLU B 1 47 ? -17.638 -40.331 28.219 1.00 8.27 47 GLU B CA 1
ATOM 3963 C C . GLU B 1 47 ? -17.118 -39.206 27.334 1.00 8.85 47 GLU B C 1
ATOM 3964 O O . GLU B 1 47 ? -17.086 -38.045 27.748 1.00 7.92 47 GLU B O 1
ATOM 3970 N N . ARG B 1 48 ? -16.730 -39.538 26.104 1.00 9.10 48 ARG B N 1
ATOM 3971 C CA . ARG B 1 48 ? -16.197 -38.513 25.211 1.00 8.46 48 ARG B CA 1
ATOM 3972 C C . ARG B 1 48 ? -17.249 -37.488 24.829 1.00 8.33 48 ARG B C 1
ATOM 3973 O O . ARG B 1 48 ? -16.957 -36.292 24.754 1.00 7.80 48 ARG B O 1
ATOM 3981 N N . LYS B 1 49 ? -18.471 -37.952 24.591 1.00 7.15 49 LYS B N 1
ATOM 3982 C CA . LYS B 1 49 ? -19.571 -37.024 24.337 1.00 7.15 49 LYS B CA 1
ATOM 3983 C C . LYS B 1 49 ? -19.750 -36.055 25.500 1.00 9.18 49 LYS B C 1
ATOM 3984 O O . LYS B 1 49 ? -19.867 -34.851 25.300 1.00 10.09 49 LYS B O 1
ATOM 3990 N N . ALA B 1 50 ? -19.769 -36.585 26.719 1.00 7.59 50 ALA B N 1
ATOM 3991 C CA . ALA B 1 50 ? -19.933 -35.729 27.890 1.00 7.38 50 ALA B CA 1
ATOM 3992 C C . ALA B 1 50 ? -18.758 -34.761 28.040 1.00 9.74 50 ALA B C 1
ATOM 3993 O O . ALA B 1 50 ? -18.943 -33.583 28.361 1.00 9.26 50 ALA B O 1
ATOM 3995 N N . GLN B 1 51 ? -17.552 -35.259 27.793 1.00 9.66 51 GLN B N 1
ATOM 3996 C CA . GLN B 1 51 ? -16.362 -34.420 27.905 1.00 8.43 51 GLN B CA 1
ATOM 3997 C C . GLN B 1 51 ? -16.360 -33.296 26.872 1.00 6.84 51 GLN B C 1
ATOM 3998 O O . GLN B 1 51 ? -15.964 -32.173 27.175 1.00 7.79 51 GLN B O 1
ATOM 4004 N N . LEU B 1 52 ? -16.805 -33.595 25.653 1.00 7.12 52 LEU B N 1
ATOM 4005 C CA . LEU B 1 52 ? -16.840 -32.568 24.617 1.00 6.98 52 LEU B CA 1
ATOM 4006 C C . LEU B 1 52 ? -17.885 -31.488 24.917 1.00 8.16 52 LEU B C 1
ATOM 4007 O O . LEU B 1 52 ? -17.643 -30.298 24.690 1.00 8.11 52 LEU B O 1
ATOM 4012 N N . HIS B 1 53 ? -19.042 -31.892 25.440 1.00 7.38 53 HIS B N 1
ATOM 4013 C CA . HIS B 1 53 ? -20.037 -30.920 25.882 1.00 8.01 53 HIS B CA 1
ATOM 4014 C C . HIS B 1 53 ? -19.465 -30.063 27.005 1.00 7.91 53 HIS B C 1
ATOM 4015 O O . HIS B 1 53 ? -19.767 -28.877 27.095 1.00 9.66 53 HIS B O 1
ATOM 4022 N N . GLN B 1 54 ? -18.618 -30.658 27.844 1.00 8.48 54 GLN B N 1
ATOM 4023 C CA . GLN B 1 54 ? -17.992 -29.922 28.939 1.00 9.66 54 GLN B CA 1
ATOM 4024 C C . GLN B 1 54 ? -16.926 -28.948 28.431 1.00 9.14 54 GLN B C 1
ATOM 4025 O O . GLN B 1 54 ? -16.741 -27.886 29.015 1.00 9.49 54 GLN B O 1
ATOM 4031 N N . VAL B 1 55 ? -16.255 -29.295 27.330 1.00 7.17 55 VAL B N 1
ATOM 4032 C CA . VAL B 1 55 ? -15.364 -28.340 26.664 1.00 8.21 55 VAL B CA 1
ATOM 4033 C C . VAL B 1 55 ? -16.170 -27.107 26.259 1.00 8.36 55 VAL B C 1
ATOM 4034 O O . VAL B 1 55 ? -15.750 -25.975 26.492 1.00 9.91 55 VAL B O 1
ATOM 4038 N N . ALA B 1 56 ? -17.330 -27.334 25.647 1.00 7.02 56 ALA B N 1
ATOM 4039 C CA . ALA B 1 56 ? -18.215 -26.235 25.277 1.00 8.58 56 ALA B CA 1
ATOM 4040 C C . ALA B 1 56 ? -18.643 -25.443 26.516 1.00 9.77 56 ALA B C 1
ATOM 4041 O O . ALA B 1 56 ? -18.670 -24.210 26.490 1.00 9.86 56 ALA B O 1
ATOM 4043 N N . ASN B 1 57 ? -18.971 -26.151 27.595 1.00 10.50 57 ASN B N 1
ATOM 4044 C CA . ASN B 1 57 ? -19.398 -25.494 28.835 1.00 11.33 57 ASN B CA 1
ATOM 4045 C C . ASN B 1 57 ? -18.326 -24.566 29.397 1.00 11.28 57 ASN B C 1
ATOM 4046 O O . ASN B 1 57 ? -18.623 -23.456 29.836 1.00 10.48 57 ASN B O 1
ATOM 4051 N N . ILE B 1 58 ? -17.079 -25.026 29.384 1.00 10.29 58 ILE B N 1
ATOM 4052 C CA . ILE B 1 58 ? -15.974 -24.232 29.910 1.00 9.17 58 ILE B CA 1
ATOM 4053 C C . ILE B 1 58 ? -15.663 -23.030 29.013 1.00 9.91 58 ILE B C 1
ATOM 4054 O O . ILE B 1 58 ? -15.395 -21.936 29.502 1.00 11.61 58 ILE B O 1
ATOM 4059 N N . LEU B 1 59 ? -15.716 -23.236 27.700 1.00 8.56 59 LEU B N 1
ATOM 4060 C CA . LEU B 1 59 ? -15.546 -22.132 26.761 1.00 10.72 59 LEU B CA 1
ATOM 4061 C C . LEU B 1 59 ? -16.602 -21.050 26.983 1.00 10.95 59 LEU B C 1
ATOM 4062 O O . LEU B 1 59 ? -16.298 -19.861 26.921 1.00 11.68 59 LEU B O 1
ATOM 4067 N N . ARG B 1 60 ? -17.837 -21.459 27.247 1.00 11.41 60 ARG B N 1
ATOM 4068 C CA . ARG B 1 60 ? -18.902 -20.486 27.497 1.00 10.21 60 ARG B CA 1
ATOM 4069 C C . ARG B 1 60 ? -18.654 -19.699 28.784 1.00 12.83 60 ARG B C 1
ATOM 4070 O O . ARG B 1 60 ? -18.752 -18.466 28.808 1.00 16.08 60 ARG B O 1
ATOM 4078 N N . ARG B 1 61 ? -18.346 -20.428 29.851 1.00 12.86 61 ARG B N 1
ATOM 4079 C CA . ARG B 1 61 ? -18.142 -19.847 31.177 1.00 14.67 61 ARG B CA 1
ATOM 4080 C C . ARG B 1 61 ? -16.947 -18.911 31.200 1.00 13.38 61 ARG B C 1
ATOM 4081 O O . ARG B 1 61 ? -17.001 -17.826 31.798 1.00 14.57 61 ARG B O 1
ATOM 4089 N N . ASP B 1 62 ? -15.873 -19.324 30.533 1.00 11.55 62 ASP B N 1
ATOM 4090 C CA . ASP B 1 62 ? -14.618 -18.583 30.547 1.00 11.39 62 ASP B CA 1
ATOM 4091 C C . ASP B 1 62 ? -14.331 -17.930 29.200 1.00 11.37 62 ASP B C 1
ATOM 4092 O O . ASP B 1 62 ? -13.170 -17.764 28.824 1.00 11.72 62 ASP B O 1
ATOM 4097 N N . ARG B 1 63 ? -15.383 -17.551 28.479 1.00 10.53 63 ARG B N 1
ATOM 4098 C CA . ARG B 1 63 ? -15.213 -16.991 27.141 1.00 11.65 63 ARG B CA 1
ATOM 4099 C C . ARG B 1 63 ? -14.221 -15.831 27.079 1.00 10.15 63 ARG B C 1
ATOM 4100 O O . ARG B 1 63 ? -13.385 -15.767 26.177 1.00 10.56 63 ARG B O 1
ATOM 4108 N N . ASP B 1 64 ? -14.306 -14.916 28.038 1.00 12.31 64 ASP B N 1
ATOM 4109 C CA . ASP B 1 64 ? -13.444 -13.752 28.002 1.00 11.86 64 ASP B CA 1
ATOM 4110 C C . ASP B 1 64 ? -11.977 -14.119 28.180 1.00 11.34 64 ASP B C 1
ATOM 4111 O O . ASP B 1 64 ? -11.110 -13.479 27.605 1.00 10.28 64 ASP B O 1
ATOM 4116 N N . LYS B 1 65 ? -11.709 -15.151 28.975 1.00 9.50 65 LYS B N 1
ATOM 4117 C CA . LYS B 1 65 ? -10.339 -15.619 29.166 1.00 9.35 65 LYS B CA 1
ATOM 4118 C C . LYS B 1 65 ? -9.742 -16.098 27.836 1.00 10.35 65 LYS B C 1
ATOM 4119 O O . LYS B 1 65 ? -8.648 -15.691 27.450 1.00 11.37 65 LYS B O 1
ATOM 4125 N N . TYR B 1 66 ? -10.485 -16.945 27.130 1.00 9.75 66 TYR B N 1
ATOM 4126 C CA . TYR B 1 66 ? -10.013 -17.518 25.872 1.00 8.70 66 TYR B CA 1
ATOM 4127 C C . TYR B 1 66 ? -9.944 -16.492 24.753 1.00 8.36 66 TYR B C 1
ATOM 4128 O O . TYR B 1 66 ? -9.023 -16.515 23.939 1.00 8.75 66 TYR B O 1
ATOM 4137 N N . ALA B 1 67 ? -10.914 -15.583 24.721 1.00 10.06 67 ALA B N 1
ATOM 4138 C CA . ALA B 1 67 ? -10.881 -14.493 23.753 1.00 7.63 67 ALA B CA 1
ATOM 4139 C C . ALA B 1 67 ? -9.631 -13.641 23.944 1.00 7.73 67 ALA B C 1
ATOM 4140 O O . ALA B 1 67 ? -8.934 -13.327 22.974 1.00 9.08 67 ALA B O 1
ATOM 4142 N N . GLU B 1 68 ? -9.331 -13.285 25.193 1.00 9.02 68 GLU B N 1
ATOM 4143 C CA . GLU B 1 68 ? -8.161 -12.449 25.447 1.00 10.53 68 GLU B CA 1
ATOM 4144 C C . GLU B 1 68 ? -6.858 -13.158 25.076 1.00 8.42 68 GLU B C 1
ATOM 4145 O O . GLU B 1 68 ? -5.944 -12.535 24.537 1.00 9.05 68 GLU B O 1
ATOM 4151 N N . ILE B 1 69 ? -6.775 -14.457 25.364 1.00 8.53 69 ILE B N 1
ATOM 4152 C CA . ILE B 1 69 ? -5.613 -15.240 24.962 1.00 8.15 69 ILE B CA 1
ATOM 4153 C C . ILE B 1 69 ? -5.343 -15.101 23.463 1.00 8.70 69 ILE B C 1
ATOM 4154 O O . ILE B 1 69 ? -4.207 -14.875 23.049 1.00 8.57 69 ILE B O 1
ATOM 4159 N N . MET B 1 70 ? -6.394 -15.217 22.654 1.00 9.25 70 MET B N 1
ATOM 4160 C CA . MET B 1 70 ? -6.250 -15.061 21.215 1.00 7.35 70 MET B CA 1
ATOM 4161 C C . MET B 1 70 ? -5.831 -13.653 20.797 1.00 7.33 70 MET B C 1
ATOM 4162 O O . MET B 1 70 ? -4.951 -13.496 19.953 1.00 8.34 70 MET B O 1
ATOM 4167 N N . THR B 1 71 ? -6.457 -12.638 21.385 1.00 8.87 71 THR B N 1
ATOM 4168 C CA . THR B 1 71 ? -6.096 -11.249 21.107 1.00 6.94 71 THR B CA 1
ATOM 4169 C C . THR B 1 71 ? -4.635 -10.968 21.433 1.00 7.81 71 THR B C 1
ATOM 4170 O O . THR B 1 71 ? -3.915 -10.333 20.648 1.00 8.46 71 THR B O 1
ATOM 4174 N N . LYS B 1 72 ? -4.192 -11.442 22.592 1.00 9.21 72 LYS B N 1
ATOM 4175 C CA . LYS B 1 72 ? -2.828 -11.178 23.027 1.00 9.21 72 LYS B CA 1
ATOM 4176 C C . LYS B 1 72 ? -1.788 -11.940 22.199 1.00 9.40 72 LYS B C 1
ATOM 4177 O O . LYS B 1 72 ? -0.673 -11.455 21.997 1.00 10.62 72 LYS B O 1
ATOM 4183 N N . ASP B 1 73 ? -2.155 -13.123 21.701 1.00 7.33 73 ASP B N 1
ATOM 4184 C CA . ASP B 1 73 ? -1.267 -13.868 20.823 1.00 8.84 73 ASP B CA 1
ATOM 4185 C C . ASP B 1 73 ? -1.115 -13.211 19.452 1.00 8.37 73 ASP B C 1
ATOM 4186 O O . ASP B 1 73 ? -0.000 -12.945 19.010 1.00 9.18 73 ASP B O 1
ATOM 4191 N N . MET B 1 74 ? -2.234 -12.970 18.770 1.00 7.84 74 MET B N 1
ATOM 4192 C CA . MET B 1 74 ? -2.170 -12.663 17.342 1.00 7.96 74 MET B CA 1
ATOM 4193 C C . MET B 1 74 ? -2.898 -11.386 16.918 1.00 9.09 74 MET B C 1
ATOM 4194 O O . MET B 1 74 ? -2.973 -11.086 15.729 1.00 9.40 74 MET B O 1
ATOM 4199 N N . GLY B 1 75 ? -3.431 -10.651 17.895 1.00 8.89 75 GLY B N 1
ATOM 4200 C CA . GLY B 1 75 ? -3.830 -9.267 17.681 1.00 7.89 75 GLY B CA 1
ATOM 4201 C C . GLY B 1 75 ? -5.278 -9.012 17.316 1.00 10.45 75 GLY B C 1
ATOM 4202 O O . GLY B 1 75 ? -5.686 -7.852 17.239 1.00 11.05 75 GLY B O 1
ATOM 4203 N N . LYS B 1 76 ? -6.064 -10.061 17.079 1.00 8.11 76 LYS B N 1
ATOM 4204 C CA . LYS B 1 76 ? -7.432 -9.838 16.604 1.00 8.60 76 LYS B CA 1
ATOM 4205 C C . LYS B 1 76 ? -8.300 -9.113 17.640 1.00 8.63 76 LYS B C 1
ATOM 4206 O O . LYS B 1 76 ? -8.031 -9.176 18.847 1.00 8.10 76 LYS B O 1
ATOM 4212 N N . LEU B 1 77 ? -9.328 -8.413 17.158 1.00 8.36 77 LEU B N 1
ATOM 4213 C CA . LEU B 1 77 ? -10.288 -7.742 18.037 1.00 7.89 77 LEU B CA 1
ATOM 4214 C C . LEU B 1 77 ? -10.837 -8.698 19.077 1.00 9.41 77 LEU B C 1
ATOM 4215 O O . LEU B 1 77 ? -11.249 -9.819 18.751 1.00 9.52 77 LEU B O 1
ATOM 4220 N N . PHE B 1 78 ? -10.819 -8.260 20.333 1.00 8.90 78 PHE B N 1
ATOM 4221 C CA . PHE B 1 78 ? -11.383 -9.031 21.430 1.00 9.01 78 PHE B CA 1
ATOM 4222 C C . PHE B 1 78 ? -12.816 -9.466 21.118 1.00 11.36 78 PHE B C 1
ATOM 4223 O O . PHE B 1 78 ? -13.197 -10.597 21.397 1.00 10.58 78 PHE B O 1
ATOM 4231 N N . THR B 1 79 ? -13.605 -8.576 20.519 1.00 10.77 79 THR B N 1
ATOM 4232 C CA . THR B 1 79 ? -14.980 -8.927 20.171 1.00 8.00 79 THR B CA 1
ATOM 4233 C C . THR B 1 79 ? -15.028 -10.058 19.133 1.00 8.74 79 THR B C 1
ATOM 4234 O O . THR B 1 79 ? -15.882 -10.944 19.219 1.00 9.06 79 THR B O 1
ATOM 4238 N N . GLU B 1 80 ? -14.116 -10.031 18.160 1.00 9.25 80 GLU B N 1
ATOM 4239 C CA . GLU B 1 80 ? -14.027 -11.120 17.175 1.00 6.21 80 GLU B CA 1
ATOM 4240 C C . GLU B 1 80 ? -13.619 -12.429 17.837 1.00 9.55 80 GLU B C 1
ATOM 4241 O O . GLU B 1 80 ? -14.136 -13.503 17.506 1.00 10.11 80 GLU B O 1
ATOM 4247 N N . ALA B 1 81 ? -12.671 -12.343 18.762 1.00 7.85 81 ALA B N 1
ATOM 4248 C CA . ALA B 1 81 ? -12.204 -13.527 19.473 1.00 8.04 81 ALA B CA 1
ATOM 4249 C C . ALA B 1 81 ? -13.327 -14.132 20.314 1.00 8.31 81 ALA B C 1
ATOM 4250 O O . ALA B 1 81 ? -13.420 -15.351 20.447 1.00 9.75 81 ALA B O 1
ATOM 4252 N N . GLN B 1 82 ? -14.189 -13.287 20.882 1.00 9.91 82 GLN B N 1
ATOM 4253 C CA . GLN B 1 82 ? -15.365 -13.787 21.588 1.00 11.18 82 GLN B CA 1
ATOM 4254 C C . GLN B 1 82 ? -16.274 -14.555 20.624 1.00 10.02 82 GLN B C 1
ATOM 4255 O O . GLN B 1 82 ? -16.816 -15.609 20.969 1.00 8.43 82 GLN B O 1
ATOM 4261 N N . GLY B 1 83 ? -16.433 -14.023 19.416 1.00 10.27 83 GLY B N 1
ATOM 4262 C CA . GLY B 1 83 ? -17.209 -14.691 18.385 1.00 9.34 83 GLY B CA 1
ATOM 4263 C C . GLY B 1 83 ? -16.591 -16.029 18.020 1.00 8.86 83 GLY B C 1
ATOM 4264 O O . GLY B 1 83 ? -17.301 -17.016 17.830 1.00 9.60 83 GLY B O 1
ATOM 4265 N N . GLU B 1 84 ? -15.264 -16.064 17.927 1.00 8.16 84 GLU B N 1
ATOM 4266 C CA . GLU B 1 84 ? -14.572 -17.319 17.645 1.00 8.55 84 GLU B CA 1
ATOM 4267 C C . GLU B 1 84 ? -14.862 -18.369 18.727 1.00 9.40 84 GLU B C 1
ATOM 4268 O O . GLU B 1 84 ? -15.161 -19.526 18.407 1.00 8.39 84 GLU B O 1
ATOM 4274 N N . VAL B 1 85 ? -14.784 -17.971 19.998 1.00 8.84 85 VAL B N 1
ATOM 4275 C CA . VAL B 1 85 ? -15.112 -18.886 21.090 1.00 8.91 85 VAL B CA 1
ATOM 4276 C C . VAL B 1 85 ? -16.530 -19.425 20.924 1.00 8.35 85 VAL B C 1
ATOM 4277 O O . VAL B 1 85 ? -16.752 -20.624 21.039 1.00 8.70 85 VAL B O 1
ATOM 4281 N N . ASP B 1 86 ? -17.479 -18.532 20.636 1.00 9.21 86 ASP B N 1
ATOM 4282 C CA . ASP B 1 86 ? -18.875 -18.929 20.435 1.00 10.18 86 ASP B CA 1
ATOM 4283 C C . ASP B 1 86 ? -19.012 -20.037 19.393 1.00 10.74 86 ASP B C 1
ATOM 4284 O O . ASP B 1 86 ? -19.744 -21.009 19.596 1.00 10.60 86 ASP B O 1
ATOM 4289 N N . LEU B 1 87 ? -18.326 -19.876 18.267 1.00 8.55 87 LEU B N 1
ATOM 4290 C CA . LEU B 1 87 ? -18.383 -20.892 17.224 1.00 8.86 87 LEU B CA 1
ATOM 4291 C C . LEU B 1 87 ? -17.748 -22.196 17.701 1.00 8.80 87 LEU B C 1
ATOM 4292 O O . LEU B 1 87 ? -18.224 -23.281 17.371 1.00 7.09 87 LEU B O 1
ATOM 4297 N N . CYS B 1 88 ? -16.673 -22.099 18.480 1.00 7.58 88 CYS B N 1
ATOM 4298 C CA . CYS B 1 88 ? -16.059 -23.309 19.024 1.00 7.97 88 CYS B CA 1
ATOM 4299 C C . CYS B 1 88 ? -17.016 -24.067 19.938 1.00 9.25 88 CYS B C 1
ATOM 4300 O O . CYS B 1 88 ? -17.068 -25.300 19.886 1.00 7.81 88 CYS B O 1
ATOM 4303 N N . ALA B 1 89 ? -17.755 -23.331 20.775 1.00 7.64 89 ALA B N 1
ATOM 4304 C CA . ALA B 1 89 ? -18.775 -23.928 21.635 1.00 7.13 89 ALA B CA 1
ATOM 4305 C C . ALA B 1 89 ? -19.735 -24.733 20.772 1.00 8.35 89 ALA B C 1
ATOM 4306 O O . ALA B 1 89 ? -20.012 -25.904 21.049 1.00 9.78 89 ALA B O 1
ATOM 4308 N N . ASP B 1 90 ? -20.219 -24.109 19.701 1.00 8.02 90 ASP B N 1
ATOM 4309 C CA . ASP B 1 90 ? -21.221 -24.747 18.860 1.00 8.61 90 ASP B CA 1
ATOM 4310 C C . ASP B 1 90 ? -20.675 -25.970 18.122 1.00 7.11 90 ASP B C 1
ATOM 4311 O O . ASP B 1 90 ? -21.386 -26.959 17.973 1.00 9.66 90 ASP B O 1
ATOM 4316 N N . ILE B 1 91 ? -19.431 -25.897 17.644 1.00 6.42 91 ILE B N 1
ATOM 4317 C CA . ILE B 1 91 ? -18.822 -27.052 16.972 1.00 6.01 91 ILE B CA 1
ATOM 4318 C C . ILE B 1 91 ? -18.679 -28.227 17.930 1.00 6.18 91 ILE B C 1
ATOM 4319 O O . ILE B 1 91 ? -18.969 -29.375 17.571 1.00 6.57 91 ILE B O 1
ATOM 4324 N N . ALA B 1 92 ? -18.226 -27.946 19.151 1.00 5.56 92 ALA B N 1
ATOM 4325 C CA . ALA B 1 92 ? -18.086 -28.995 20.160 1.00 7.59 92 ALA B CA 1
ATOM 4326 C C . ALA B 1 92 ? -19.438 -29.647 20.455 1.00 8.45 92 ALA B C 1
ATOM 4327 O O . ALA B 1 92 ? -19.561 -30.866 20.427 1.00 7.04 92 ALA B O 1
ATOM 4329 N N . ASP B 1 93 ? -20.456 -28.835 20.722 1.00 7.11 93 ASP B N 1
ATOM 4330 C CA . ASP B 1 93 ? -21.786 -29.386 20.999 1.00 6.69 93 ASP B CA 1
ATOM 4331 C C . ASP B 1 93 ? -22.332 -30.169 19.812 1.00 7.78 93 ASP B C 1
ATOM 4332 O O . ASP B 1 93 ? -22.983 -31.197 19.988 1.00 8.44 93 ASP B O 1
ATOM 4337 N N . TYR B 1 94 ? -22.050 -29.699 18.603 1.00 7.83 94 TYR B N 1
ATOM 4338 C CA . TYR B 1 94 ? -22.551 -30.344 17.391 1.00 7.99 94 TYR B CA 1
ATOM 4339 C C . TYR B 1 94 ? -22.033 -31.760 17.234 1.00 8.25 94 TYR B C 1
ATOM 4340 O O . TYR B 1 94 ? -22.810 -32.688 17.042 1.00 6.99 94 TYR B O 1
ATOM 4349 N N . TYR B 1 95 ? -20.721 -31.943 17.322 1.00 7.77 95 TYR B N 1
ATOM 4350 C CA . TYR B 1 95 ? -20.192 -33.285 17.132 1.00 6.77 95 TYR B CA 1
ATOM 4351 C C . TYR B 1 95 ? -20.567 -34.226 18.262 1.00 7.23 95 TYR B C 1
ATOM 4352 O O . TYR B 1 95 ? -20.758 -35.420 18.029 1.00 8.87 95 TYR B O 1
ATOM 4361 N N . ALA B 1 96 ? -20.706 -33.688 19.472 1.00 7.04 96 ALA B N 1
ATOM 4362 C CA . ALA B 1 96 ? -21.195 -34.489 20.590 1.00 10.17 96 ALA B CA 1
ATOM 4363 C C . ALA B 1 96 ? -22.642 -34.917 20.348 1.00 8.90 96 ALA B C 1
ATOM 4364 O O . ALA B 1 96 ? -22.995 -36.078 20.567 1.00 9.89 96 ALA B O 1
ATOM 4366 N N . ASP B 1 97 ? -23.468 -33.979 19.879 1.00 9.94 97 ASP B N 1
ATOM 4367 C CA . ASP B 1 97 ? -24.875 -34.280 19.576 1.00 10.26 97 ASP B CA 1
ATOM 4368 C C . ASP B 1 97 ? -25.037 -35.247 18.412 1.00 9.54 97 ASP B C 1
ATOM 4369 O O . ASP B 1 97 ? -25.966 -36.056 18.401 1.00 13.28 97 ASP B O 1
ATOM 4374 N N . LYS B 1 98 ? -24.153 -35.153 17.419 1.00 7.90 98 LYS B N 1
ATOM 4375 C CA . LYS B 1 98 ? -24.296 -35.959 16.200 1.00 8.64 98 LYS B CA 1
ATOM 4376 C C . LYS B 1 98 ? -23.559 -37.294 16.259 1.00 7.51 98 LYS B C 1
ATOM 4377 O O . LYS B 1 98 ? -23.627 -38.080 15.316 1.00 8.85 98 LYS B O 1
ATOM 4383 N N . ALA B 1 99 ? -22.863 -37.547 17.365 1.00 7.68 99 ALA B N 1
ATOM 4384 C CA . ALA B 1 99 ? -21.966 -38.695 17.465 1.00 8.21 99 ALA B CA 1
ATOM 4385 C C . ALA B 1 99 ? -22.609 -40.011 17.043 1.00 9.88 99 ALA B C 1
ATOM 4386 O O . ALA B 1 99 ? -22.094 -40.718 16.173 1.00 9.73 99 ALA B O 1
ATOM 4388 N N . ASP B 1 100 ? -23.749 -40.343 17.633 1.00 9.34 100 ASP B N 1
ATOM 4389 C CA . ASP B 1 100 ? -24.312 -41.654 17.346 1.00 11.88 100 ASP B CA 1
ATOM 4390 C C . ASP B 1 100 ? -24.811 -41.783 15.913 1.00 10.20 100 ASP B C 1
ATOM 4391 O O . ASP B 1 100 ? -24.613 -42.823 15.296 1.00 10.88 100 ASP B O 1
ATOM 4396 N N . GLU B 1 101 ? -25.414 -40.721 15.387 1.00 9.56 101 GLU B N 1
ATOM 4397 C CA . GLU B 1 101 ? -25.840 -40.694 13.995 1.00 12.31 101 GLU B CA 1
ATOM 4398 C C . GLU B 1 101 ? -24.644 -40.871 13.058 1.00 10.51 101 GLU B C 1
ATOM 4399 O O . GLU B 1 101 ? -24.686 -41.662 12.110 1.00 9.71 101 GLU B O 1
ATOM 4405 N N . PHE B 1 102 ? -23.576 -40.135 13.339 1.00 9.06 102 PHE B N 1
ATOM 4406 C CA . PHE B 1 102 ? -22.423 -40.106 12.440 1.00 8.25 102 PHE B CA 1
ATOM 4407 C C . PHE B 1 102 ? -21.610 -41.395 12.520 1.00 9.79 102 PHE B C 1
ATOM 4408 O O . PHE B 1 102 ? -20.863 -41.726 11.584 1.00 9.79 102 PHE B O 1
ATOM 4416 N N . LEU B 1 103 ? -21.766 -42.133 13.617 1.00 8.60 103 LEU B N 1
ATOM 4417 C CA . LEU B 1 103 ? -21.021 -43.374 13.809 1.00 8.90 103 LEU B CA 1
ATOM 4418 C C . LEU B 1 103 ? -21.788 -44.648 13.446 1.00 9.28 103 LEU B C 1
ATOM 4419 O O . LEU B 1 103 ? -21.216 -45.745 13.481 1.00 11.74 103 LEU B O 1
ATOM 4424 N N . MET B 1 104 ? -23.066 -44.510 13.095 1.00 10.45 104 MET B N 1
ATOM 4425 C CA . MET B 1 104 ? -23.900 -45.670 12.765 1.00 13.71 104 MET B CA 1
ATOM 4426 C C . MET B 1 104 ? -23.310 -46.500 11.634 1.00 11.74 104 MET B C 1
ATOM 4427 O O . MET B 1 104 ? -22.771 -45.956 10.669 1.00 10.77 104 MET B O 1
ATOM 4432 N N . SER B 1 105 ? -23.424 -47.822 11.758 1.00 10.34 105 SER B N 1
ATOM 4433 C CA . SER B 1 105 ? -23.077 -48.726 10.670 1.00 10.26 105 SER B CA 1
ATOM 4434 C C . SER B 1 105 ? -23.932 -48.382 9.451 1.00 10.07 105 SER B C 1
ATOM 4435 O O . SER B 1 105 ? -25.060 -47.919 9.599 1.00 11.26 105 SER B O 1
ATOM 4438 N N . THR B 1 106 ? -23.389 -48.597 8.255 1.00 10.26 106 THR B N 1
ATOM 4439 C CA . THR B 1 106 ? -24.095 -48.290 7.010 1.00 9.81 106 THR B CA 1
ATOM 4440 C C . THR B 1 106 ? -24.348 -49.570 6.206 1.00 10.24 106 THR B C 1
ATOM 4441 O O . THR B 1 106 ? -23.417 -50.164 5.672 1.00 10.51 106 THR B O 1
ATOM 4445 N N . PRO B 1 107 ? -25.614 -50.007 6.124 1.00 12.25 107 PRO B N 1
ATOM 4446 C CA . PRO B 1 107 ? -25.937 -51.168 5.285 1.00 10.21 107 PRO B CA 1
ATOM 4447 C C . PRO B 1 107 ? -25.708 -50.850 3.815 1.00 11.29 107 PRO B C 1
ATOM 4448 O O . PRO B 1 107 ? -25.951 -49.724 3.367 1.00 12.68 107 PRO B O 1
ATOM 4452 N N . LEU B 1 108 ? -25.242 -51.848 3.073 1.00 11.16 108 LEU B N 1
ATOM 4453 C CA . LEU B 1 108 ? -25.001 -51.710 1.650 1.00 10.91 108 LEU B CA 1
ATOM 4454 C C . LEU B 1 108 ? -25.947 -52.639 0.907 1.00 14.86 108 LEU B C 1
ATOM 4455 O O . LEU B 1 108 ? -26.051 -53.818 1.247 1.00 16.53 108 LEU B O 1
ATOM 4460 N N . GLU B 1 109 ? -26.639 -52.118 -0.102 1.00 13.00 109 GLU B N 1
ATOM 4461 C CA . GLU B 1 109 ? -27.551 -52.966 -0.863 1.00 16.62 109 GLU B CA 1
ATOM 4462 C C . GLU B 1 109 ? -26.814 -53.829 -1.888 1.00 15.38 109 GLU B C 1
ATOM 4463 O O . GLU B 1 109 ? -26.096 -53.327 -2.755 1.00 15.49 109 GLU B O 1
ATOM 4469 N N . THR B 1 110 ? -26.991 -55.139 -1.766 1.00 15.73 110 THR B N 1
ATOM 4470 C CA . THR B 1 110 ? -26.374 -56.093 -2.671 1.00 16.35 110 THR B CA 1
ATOM 4471 C C . THR B 1 110 ? -27.242 -57.351 -2.667 1.00 19.99 110 THR B C 1
ATOM 4472 O O . THR B 1 110 ? -27.756 -57.747 -1.624 1.00 18.98 110 THR B O 1
ATOM 4476 N N . ASP B 1 111 ? -27.451 -57.960 -3.828 1.00 21.99 111 ASP B N 1
ATOM 4477 C CA . ASP B 1 111 ? -28.275 -59.170 -3.861 1.00 20.78 111 ASP B CA 1
ATOM 4478 C C . ASP B 1 111 ? -27.421 -60.427 -3.826 1.00 23.83 111 ASP B C 1
ATOM 4479 O O . ASP B 1 111 ? -27.932 -61.543 -3.919 1.00 24.99 111 ASP B O 1
ATOM 4484 N N . SER B 1 112 ? -26.118 -60.231 -3.667 1.00 20.16 112 SER B N 1
ATOM 4485 C CA . SER B 1 112 ? -25.160 -61.324 -3.638 1.00 23.02 112 SER B CA 1
ATOM 4486 C C . SER B 1 112 ? -24.923 -61.811 -2.211 1.00 22.45 112 SER B C 1
ATOM 4487 O O . SER B 1 112 ? -24.282 -62.842 -1.993 1.00 19.20 112 SER B O 1
ATOM 4490 N N . GLY B 1 113 ? -25.435 -61.060 -1.240 1.00 19.28 113 GLY B N 1
ATOM 4491 C CA . GLY B 1 113 ? -25.252 -61.407 0.159 1.00 20.61 113 GLY B CA 1
ATOM 4492 C C . GLY B 1 113 ? -25.659 -60.281 1.084 1.00 18.24 113 GLY B C 1
ATOM 4493 O O . GLY B 1 113 ? -26.559 -59.510 0.770 1.00 15.93 113 GLY B O 1
ATOM 4494 N N . GLN B 1 114 ? -25.007 -60.201 2.241 1.00 13.47 114 GLN B N 1
ATOM 4495 C CA . GLN B 1 114 ? -25.244 -59.115 3.178 1.00 13.12 114 GLN B CA 1
ATOM 4496 C C . GLN B 1 114 ? -23.952 -58.335 3.343 1.00 11.64 114 GLN B C 1
ATOM 4497 O O . GLN B 1 114 ? -22.868 -58.918 3.464 1.00 12.12 114 GLN B O 1
ATOM 4503 N N . ALA B 1 115 ? -24.068 -57.018 3.363 1.00 8.88 115 ALA B N 1
ATOM 4504 C CA . ALA B 1 115 ? -22.892 -56.166 3.458 1.00 9.08 115 ALA B CA 1
ATOM 4505 C C . ALA B 1 115 ? -23.218 -54.904 4.228 1.00 9.70 115 ALA B C 1
ATOM 4506 O O . ALA B 1 115 ? -24.350 -54.422 4.194 1.00 9.86 115 ALA B O 1
ATOM 4508 N N . TYR B 1 116 ? -22.223 -54.390 4.941 1.00 7.73 116 TYR B N 1
ATOM 4509 C CA . TYR B 1 116 ? -22.333 -53.094 5.599 1.00 9.21 116 TYR B CA 1
ATOM 4510 C C . TYR B 1 116 ? -20.929 -52.557 5.790 1.00 8.29 116 TYR B C 1
ATOM 4511 O O . TYR B 1 116 ? -19.966 -53.295 5.635 1.00 8.76 116 TYR B O 1
ATOM 4520 N N . TYR B 1 117 ? -20.792 -51.272 6.100 1.00 7.59 117 TYR B N 1
ATOM 4521 C CA . TYR B 1 117 ? -19.484 -50.798 6.530 1.00 9.21 117 TYR B CA 1
ATOM 4522 C C . TYR B 1 117 ? -19.562 -50.042 7.844 1.00 8.00 117 TYR B C 1
ATOM 4523 O O . TYR B 1 117 ? -20.539 -49.350 8.122 1.00 9.71 117 TYR B O 1
ATOM 4532 N N . LEU B 1 118 ? -18.535 -50.222 8.665 1.00 7.27 118 LEU B N 1
ATOM 4533 C CA . LEU B 1 118 ? -18.431 -49.533 9.931 1.00 7.11 118 LEU B CA 1
ATOM 4534 C C . LEU B 1 118 ? -17.605 -48.279 9.715 1.00 7.74 118 LEU B C 1
ATOM 4535 O O . LEU B 1 118 ? -16.861 -48.165 8.735 1.00 8.08 118 LEU B O 1
ATOM 4540 N N . LYS B 1 119 ? -17.743 -47.340 10.633 1.00 7.23 119 LYS B N 1
ATOM 4541 C CA . LYS B 1 119 ? -16.899 -46.159 10.651 1.00 7.22 119 LYS B CA 1
ATOM 4542 C C . LYS B 1 119 ? -16.051 -46.214 11.909 1.00 8.86 119 LYS B C 1
ATOM 4543 O O . LYS B 1 119 ? -16.543 -45.970 13.010 1.00 10.30 119 LYS B O 1
ATOM 4549 N N . GLN B 1 120 ? -14.782 -46.579 11.754 1.00 6.90 120 GLN B N 1
ATOM 4550 C CA . GLN B 1 120 ? -13.933 -46.839 12.911 1.00 6.69 120 GLN B CA 1
ATOM 4551 C C . GLN B 1 120 ? -12.777 -45.861 13.013 1.00 6.98 120 GLN B C 1
ATOM 4552 O O . GLN B 1 120 ? -12.317 -45.305 12.010 1.00 7.03 120 GLN B O 1
ATOM 4558 N N . SER B 1 121 ? -12.291 -45.660 14.233 1.00 6.02 121 SER B N 1
ATOM 4559 C CA . SER B 1 121 ? -11.085 -44.853 14.418 1.00 7.94 121 SER B CA 1
ATOM 4560 C C . SER B 1 121 ? -9.885 -45.543 13.775 1.00 8.11 121 SER B C 1
ATOM 4561 O O . SER B 1 121 ? -9.915 -46.753 13.507 1.00 8.73 121 SER B O 1
ATOM 4564 N N . THR B 1 122 ? -8.824 -44.776 13.557 1.00 6.22 122 THR B N 1
ATOM 4565 C CA . THR B 1 122 ? -7.637 -45.292 12.869 1.00 4.95 122 THR B CA 1
ATOM 4566 C C . THR B 1 122 ? -6.338 -45.134 13.650 1.00 6.26 122 THR B C 1
ATOM 4567 O O . THR B 1 122 ? -5.420 -45.939 13.489 1.00 6.47 122 THR B O 1
ATOM 4571 N N . GLY B 1 123 ? -6.237 -44.093 14.470 1.00 6.03 123 GLY B N 1
ATOM 4572 C CA . GLY B 1 123 ? -4.991 -43.845 15.184 1.00 5.21 123 GLY B CA 1
ATOM 4573 C C . GLY B 1 123 ? -4.798 -42.397 15.591 1.00 5.30 123 GLY B C 1
ATOM 4574 O O . GLY B 1 123 ? -5.759 -41.650 15.755 1.00 5.49 123 GLY B O 1
ATOM 4575 N N . VAL B 1 124 ? -3.539 -42.005 15.759 1.00 6.09 124 VAL B N 1
ATOM 4576 C CA . VAL B 1 124 ? -3.199 -40.645 16.173 1.00 6.09 124 VAL B CA 1
ATOM 4577 C C . VAL B 1 124 ? -3.158 -39.715 14.956 1.00 6.09 124 VAL B C 1
ATOM 4578 O O . VAL B 1 124 ? -2.578 -40.057 13.920 1.00 6.82 124 VAL B O 1
ATOM 4582 N N . ILE B 1 125 ? -3.807 -38.558 15.069 1.00 5.43 125 ILE B N 1
ATOM 4583 C CA . ILE B 1 125 ? -3.828 -37.569 13.985 1.00 5.96 125 ILE B CA 1
ATOM 4584 C C . ILE B 1 125 ? -2.963 -36.363 14.342 1.00 5.55 125 ILE B C 1
ATOM 4585 O O . ILE B 1 125 ? -3.093 -35.813 15.435 1.00 6.18 125 ILE B O 1
ATOM 4590 N N . LEU B 1 126 ? -2.072 -35.966 13.433 1.00 4.17 126 LEU B N 1
ATOM 4591 C CA . LEU B 1 126 ? -1.341 -34.714 13.596 1.00 4.73 126 LEU B CA 1
ATOM 4592 C C . LEU B 1 126 ? -2.142 -33.579 12.970 1.00 5.85 126 LEU B C 1
ATOM 4593 O O . LEU B 1 126 ? -2.454 -33.611 11.772 1.00 5.53 126 LEU B O 1
ATOM 4598 N N . ALA B 1 127 ? -2.478 -32.579 13.785 1.00 5.68 127 ALA B N 1
ATOM 4599 C CA . ALA B 1 127 ? -3.129 -31.369 13.290 1.00 5.75 127 ALA B CA 1
ATOM 4600 C C . ALA B 1 127 ? -2.104 -30.252 13.250 1.00 6.59 127 ALA B C 1
ATOM 4601 O O . ALA B 1 127 ? -1.445 -29.977 14.253 1.00 7.75 127 ALA B O 1
ATOM 4603 N N . VAL B 1 128 ? -1.959 -29.623 12.085 1.00 5.83 128 VAL B N 1
ATOM 4604 C CA . VAL B 1 128 ? -1.078 -28.480 11.936 1.00 6.06 128 VAL B CA 1
ATOM 4605 C C . VAL B 1 128 ? -1.987 -27.296 11.664 1.00 5.85 128 VAL B C 1
ATOM 4606 O O . VAL B 1 128 ? -2.714 -27.279 10.670 1.00 6.55 128 VAL B O 1
ATOM 4610 N N . GLU B 1 129 ? -1.966 -26.315 12.560 1.00 5.49 129 GLU B N 1
ATOM 4611 C CA . GLU B 1 129 ? -2.964 -25.248 12.543 1.00 5.93 129 GLU B CA 1
ATOM 4612 C C . GLU B 1 129 ? -2.326 -23.869 12.586 1.00 7.69 129 GLU B C 1
ATOM 4613 O O . GLU B 1 129 ? -1.171 -23.726 13.014 1.00 7.74 129 GLU B O 1
ATOM 4619 N N . PRO B 1 130 ? -3.069 -22.846 12.129 1.00 6.59 130 PRO B N 1
ATOM 4620 C CA . PRO B 1 130 ? -2.507 -21.515 11.903 1.00 7.00 130 PRO B CA 1
ATOM 4621 C C . PRO B 1 130 ? -3.005 -20.449 12.874 1.00 6.96 130 PRO B C 1
ATOM 4622 O O . PRO B 1 130 ? -3.944 -20.681 13.635 1.00 7.40 130 PRO B O 1
ATOM 4626 N N . TRP B 1 131 ? -2.396 -19.263 12.810 1.00 6.63 131 TRP B N 1
ATOM 4627 C CA . TRP B 1 131 ? -2.631 -18.225 13.806 1.00 5.66 131 TRP B CA 1
ATOM 4628 C C . TRP B 1 131 ? -3.884 -17.395 13.581 1.00 6.80 131 TRP B C 1
ATOM 4629 O O . TRP B 1 131 ? -4.321 -16.685 14.488 1.00 6.66 131 TRP B O 1
ATOM 4640 N N . ASN B 1 132 ? -4.481 -17.450 12.393 1.00 7.43 132 ASN B N 1
ATOM 4641 C CA . ASN B 1 132 ? -5.559 -16.492 12.139 1.00 8.10 132 ASN B CA 1
ATOM 4642 C C . ASN B 1 132 ? -6.872 -16.754 12.874 1.00 8.07 132 ASN B C 1
ATOM 4643 O O . ASN B 1 132 ? -7.621 -15.812 13.154 1.00 7.05 132 ASN B O 1
ATOM 4648 N N . PHE B 1 133 ? -7.124 -18.022 13.192 1.00 7.00 133 PHE B N 1
ATOM 4649 C CA . PHE B 1 133 ? -8.244 -18.420 14.043 1.00 8.09 133 PHE B CA 1
ATOM 4650 C C . PHE B 1 133 ? -7.710 -19.519 14.949 1.00 6.53 133 PHE B C 1
ATOM 4651 O O . PHE B 1 133 ? -7.928 -20.705 14.698 1.00 7.07 133 PHE B O 1
ATOM 4659 N N . PRO B 1 134 ? -6.979 -19.130 16.000 1.00 5.89 134 PRO B N 1
ATOM 4660 C CA . PRO B 1 134 ? -6.212 -20.088 16.805 1.00 8.30 134 PRO B CA 1
ATOM 4661 C C . PRO B 1 134 ? -7.062 -21.167 17.460 1.00 6.86 134 PRO B C 1
ATOM 4662 O O . PRO B 1 134 ? -6.561 -22.274 17.652 1.00 9.06 134 PRO B O 1
ATOM 4666 N N . TYR B 1 135 ? -8.304 -20.852 17.817 1.00 7.85 135 TYR B N 1
ATOM 4667 C CA . TYR B 1 135 ? -9.157 -21.834 18.471 1.00 6.40 135 TYR B CA 1
ATOM 4668 C C . TYR B 1 135 ? -10.063 -22.557 17.483 1.00 6.57 135 TYR B C 1
ATOM 4669 O O . TYR B 1 135 ? -10.170 -23.780 17.516 1.00 7.34 135 TYR B O 1
ATOM 4678 N N . TYR B 1 136 ? -10.704 -21.801 16.601 1.00 6.33 136 TYR B N 1
ATOM 4679 C CA . TYR B 1 136 ? -11.633 -22.377 15.638 1.00 7.10 136 TYR B CA 1
ATOM 4680 C C . TYR B 1 136 ? -10.970 -23.400 14.726 1.00 7.28 136 TYR B C 1
ATOM 4681 O O . TYR B 1 136 ? -11.541 -24.466 14.477 1.00 7.98 136 TYR B O 1
ATOM 4690 N N . GLN B 1 137 ? -9.749 -23.127 14.277 1.00 6.50 137 GLN B N 1
ATOM 4691 C CA . GLN B 1 137 ? -9.103 -24.098 13.395 1.00 6.76 137 GLN B CA 1
ATOM 4692 C C . GLN B 1 137 ? -8.757 -25.410 14.116 1.00 7.62 137 GLN B C 1
ATOM 4693 O O . GLN B 1 137 ? -8.769 -26.480 13.502 1.00 9.75 137 GLN B O 1
ATOM 4699 N N . ILE B 1 138 ? -8.461 -25.336 15.414 1.00 6.26 138 ILE B N 1
ATOM 4700 C CA . ILE B 1 138 ? -8.268 -26.559 16.195 1.00 5.58 138 ILE B CA 1
ATOM 4701 C C . ILE B 1 138 ? -9.597 -27.291 16.362 1.00 5.31 138 ILE B C 1
ATOM 4702 O O . ILE B 1 138 ? -9.670 -28.503 16.151 1.00 5.80 138 ILE B O 1
ATOM 4707 N N . MET B 1 139 ? -10.639 -26.562 16.760 1.00 7.34 139 MET B N 1
ATOM 4708 C CA . MET B 1 139 ? -11.912 -27.210 17.087 1.00 6.89 139 MET B CA 1
ATOM 4709 C C . MET B 1 139 ? -12.519 -27.946 15.894 1.00 7.04 139 MET B C 1
ATOM 4710 O O . MET B 1 139 ? -13.125 -29.022 16.064 1.00 6.34 139 MET B O 1
ATOM 4715 N N . ARG B 1 140 ? -12.347 -27.384 14.695 1.00 6.46 140 ARG B N 1
ATOM 4716 C CA . ARG B 1 140 ? -12.881 -28.004 13.482 1.00 6.12 140 ARG B CA 1
ATOM 4717 C C . ARG B 1 140 ? -12.413 -29.437 13.306 1.00 6.49 140 ARG B C 1
ATOM 4718 O O . ARG B 1 140 ? -13.147 -30.261 12.757 1.00 6.89 140 ARG B O 1
ATOM 4726 N N . VAL B 1 141 ? -11.190 -29.729 13.755 1.00 5.26 141 VAL B N 1
ATOM 4727 C CA . VAL B 1 141 ? -10.652 -31.083 13.617 1.00 6.47 141 VAL B CA 1
ATOM 4728 C C . VAL B 1 141 ? -10.618 -31.871 14.936 1.00 5.55 141 VAL B C 1
ATOM 4729 O O . VAL B 1 141 ? -10.778 -33.092 14.929 1.00 6.76 141 VAL B O 1
ATOM 4733 N N . PHE B 1 142 ? -10.432 -31.184 16.060 1.00 5.30 142 PHE B N 1
ATOM 4734 C CA . PHE B 1 142 ? -10.422 -31.889 17.334 1.00 5.28 142 PHE B CA 1
ATOM 4735 C C . PHE B 1 142 ? -11.782 -32.500 17.632 1.00 5.54 142 PHE B C 1
ATOM 4736 O O . PHE B 1 142 ? -11.860 -33.668 17.992 1.00 5.81 142 PHE B O 1
ATOM 4744 N N . ALA B 1 143 ? -12.852 -31.720 17.477 1.00 5.08 143 ALA B N 1
ATOM 4745 C CA . ALA B 1 143 ? -14.186 -32.233 17.809 1.00 6.55 143 ALA B CA 1
ATOM 4746 C C . ALA B 1 143 ? -14.563 -33.546 17.084 1.00 5.03 143 ALA B C 1
ATOM 4747 O O . ALA B 1 143 ? -14.919 -34.525 17.750 1.00 6.79 143 ALA B O 1
ATOM 4749 N N . PRO B 1 144 ? -14.480 -33.586 15.735 1.00 6.25 144 PRO B N 1
ATOM 4750 C CA . PRO B 1 144 ? -14.868 -34.854 15.098 1.00 5.90 144 PRO B CA 1
ATOM 4751 C C . PRO B 1 144 ? -13.907 -36.008 15.400 1.00 6.43 144 PRO B C 1
ATOM 4752 O O . PRO B 1 144 ? -14.357 -37.136 15.613 1.00 6.61 144 PRO B O 1
ATOM 4756 N N . ASN B 1 145 ? -12.605 -35.740 15.420 1.00 6.11 145 ASN B N 1
ATOM 4757 C CA . ASN B 1 145 ? -11.648 -36.806 15.691 1.00 5.70 145 ASN B CA 1
ATOM 4758 C C . ASN B 1 145 ? -11.749 -37.350 17.122 1.00 6.41 145 ASN B C 1
ATOM 4759 O O . ASN B 1 145 ? -11.638 -38.554 17.349 1.00 5.79 145 ASN B O 1
ATOM 4764 N N . PHE B 1 146 ? -11.999 -36.467 18.080 1.00 5.52 146 PHE B N 1
ATOM 4765 C CA . PHE B 1 146 ? -12.194 -36.896 19.463 1.00 5.81 146 PHE B CA 1
ATOM 4766 C C . PHE B 1 146 ? -13.398 -37.820 19.538 1.00 7.40 146 PHE B C 1
ATOM 4767 O O . PHE B 1 146 ? -13.339 -38.892 20.158 1.00 7.30 146 PHE B O 1
ATOM 4775 N N . ILE B 1 147 ? -14.485 -37.432 18.876 1.00 6.17 147 ILE B N 1
ATOM 4776 C CA . ILE B 1 147 ? -15.699 -38.256 18.900 1.00 5.97 147 ILE B CA 1
ATOM 4777 C C . ILE B 1 147 ? -15.453 -39.636 18.265 1.00 7.04 147 ILE B C 1
ATOM 4778 O O . ILE B 1 147 ? -15.817 -40.658 18.847 1.00 8.57 147 ILE B O 1
ATOM 4783 N N . VAL B 1 148 ? -14.815 -39.656 17.093 1.00 7.38 148 VAL B N 1
ATOM 4784 C CA . VAL B 1 148 ? -14.409 -40.896 16.427 1.00 8.84 148 VAL B CA 1
ATOM 4785 C C . VAL B 1 148 ? -13.553 -41.787 17.331 1.00 8.06 148 VAL B C 1
ATOM 4786 O O . VAL B 1 148 ? -13.718 -43.011 17.368 1.00 11.54 148 VAL B O 1
ATOM 4790 N N . GLY B 1 149 ? -12.631 -41.172 18.061 1.00 7.35 149 GLY B N 1
ATOM 4791 C CA . GLY B 1 149 ? -11.716 -41.932 18.893 1.00 8.64 149 GLY B CA 1
ATOM 4792 C C . GLY B 1 149 ? -10.300 -41.884 18.344 1.00 7.35 149 GLY B C 1
ATOM 4793 O O . GLY B 1 149 ? -9.510 -42.788 18.613 1.00 6.64 149 GLY B O 1
ATOM 4794 N N . ASN B 1 150 ? -9.997 -40.851 17.551 1.00 6.42 150 ASN B N 1
ATOM 4795 C CA . ASN B 1 150 ? -8.627 -40.598 17.090 1.00 5.42 150 ASN B CA 1
ATOM 4796 C C . ASN B 1 150 ? -7.955 -39.566 17.995 1.00 7.59 150 ASN B C 1
ATOM 4797 O O . ASN B 1 150 ? -8.306 -38.390 17.920 1.00 7.78 150 ASN B O 1
ATOM 4802 N N . PRO B 1 151 ? -7.002 -39.983 18.860 1.00 4.87 151 PRO B N 1
ATOM 4803 C CA . PRO B 1 151 ? -6.296 -38.979 19.672 1.00 6.07 151 PRO B CA 1
ATOM 4804 C C . PRO B 1 151 ? -5.543 -38.022 18.765 1.00 6.29 151 PRO B C 1
ATOM 4805 O O . PRO B 1 151 ? -5.166 -38.406 17.655 1.00 7.22 151 PRO B O 1
ATOM 4809 N N . MET B 1 152 ? -5.328 -36.791 19.219 1.00 6.68 152 MET B N 1
ATOM 4810 C CA . MET B 1 152 ? -4.743 -35.773 18.356 1.00 6.93 152 MET B CA 1
ATOM 4811 C C . MET B 1 152 ? -3.461 -35.215 18.967 1.00 6.21 152 MET B C 1
ATOM 4812 O O . MET B 1 152 ? -3.359 -35.043 20.190 1.00 6.37 152 MET B O 1
ATOM 4817 N N . VAL B 1 153 ? -2.473 -34.944 18.115 1.00 4.16 153 VAL B N 1
ATOM 4818 C CA . VAL B 1 153 ? -1.335 -34.127 18.528 1.00 5.76 153 VAL B CA 1
ATOM 4819 C C . VAL B 1 153 ? -1.331 -32.876 17.653 1.00 8.55 153 VAL B C 1
ATOM 4820 O O . VAL B 1 153 ? -1.656 -32.937 16.456 1.00 8.35 153 VAL B O 1
ATOM 4824 N N . LEU B 1 154 ? -1.015 -31.738 18.266 1.00 5.02 154 LEU B N 1
ATOM 4825 C CA . LEU B 1 154 ? -1.192 -30.437 17.629 1.00 5.04 154 LEU B CA 1
ATOM 4826 C C . LEU B 1 154 ? 0.116 -29.696 17.478 1.00 6.98 154 LEU B C 1
ATOM 4827 O O . LEU B 1 154 ? 0.828 -29.490 18.459 1.00 7.21 154 LEU B O 1
ATOM 4832 N N . LYS B 1 155 ? 0.438 -29.289 16.254 1.00 7.51 155 LYS B N 1
ATOM 4833 C CA . LYS B 1 155 ? 1.522 -28.342 16.065 1.00 5.99 155 LYS B CA 1
ATOM 4834 C C . LYS B 1 155 ? 0.890 -27.044 15.608 1.00 8.53 155 LYS B C 1
ATOM 4835 O O . LYS B 1 155 ? 0.322 -26.967 14.521 1.00 7.08 155 LYS B O 1
ATOM 4841 N N . HIS B 1 156 ? 0.941 -26.036 16.468 1.00 5.94 156 HIS B N 1
ATOM 4842 C CA . HIS B 1 156 ? 0.313 -24.763 16.161 1.00 6.68 156 HIS B CA 1
ATOM 4843 C C . HIS B 1 156 ? 1.330 -23.750 15.644 1.00 7.55 156 HIS B C 1
ATOM 4844 O O . HIS B 1 156 ? 2.532 -24.003 15.632 1.00 9.14 156 HIS B O 1
ATOM 4851 N N . ALA B 1 157 ? 0.840 -22.600 15.212 1.00 7.13 157 ALA B N 1
ATOM 4852 C CA . ALA B 1 157 ? 1.712 -21.532 14.737 1.00 8.23 157 ALA B CA 1
ATOM 4853 C C . ALA B 1 157 ? 2.654 -21.070 15.844 1.00 8.63 157 ALA B C 1
ATOM 4854 O O . ALA B 1 157 ? 2.285 -21.051 17.021 1.00 7.97 157 ALA B O 1
ATOM 4856 N N . SER B 1 158 ? 3.863 -20.686 15.449 1.00 8.43 158 SER B N 1
ATOM 4857 C CA . SER B 1 158 ? 4.879 -20.258 16.401 1.00 8.08 158 SER B CA 1
ATOM 4858 C C . SER B 1 158 ? 4.452 -19.004 17.151 1.00 9.71 158 SER B C 1
ATOM 4859 O O . SER B 1 158 ? 4.914 -18.770 18.269 1.00 9.92 158 SER B O 1
ATOM 4862 N N . ILE B 1 159 ? 3.563 -18.209 16.555 1.00 7.85 159 ILE B N 1
ATOM 4863 C CA . ILE B 1 159 ? 3.146 -16.952 17.188 1.00 7.96 159 ILE B CA 1
ATOM 4864 C C . ILE B 1 159 ? 1.910 -17.046 18.085 1.00 6.05 159 ILE B C 1
ATOM 4865 O O . ILE B 1 159 ? 1.572 -16.082 18.767 1.00 10.32 159 ILE B O 1
ATOM 4870 N N . CYS B 1 160 ? 1.239 -18.198 18.121 1.00 7.63 160 CYS B N 1
ATOM 4871 C CA . CYS B 1 160 ? 0.131 -18.331 19.074 1.00 10.31 160 CYS B CA 1
ATOM 4872 C C . CYS B 1 160 ? 0.302 -19.476 20.083 1.00 7.69 160 CYS B C 1
ATOM 4873 O O . CYS B 1 160 ? -0.591 -20.319 20.241 1.00 7.91 160 CYS B O 1
ATOM 4876 N N . PRO B 1 161 ? 1.450 -19.498 20.793 1.00 6.81 161 PRO B N 1
ATOM 4877 C CA . PRO B 1 161 ? 1.738 -20.642 21.666 1.00 7.00 161 PRO B CA 1
ATOM 4878 C C . PRO B 1 161 ? 0.855 -20.705 22.909 1.00 7.10 161 PRO B C 1
ATOM 4879 O O . PRO B 1 161 ? 0.572 -21.805 23.384 1.00 6.79 161 PRO B O 1
ATOM 4883 N N . ARG B 1 162 ? 0.422 -19.565 23.444 1.00 6.88 162 ARG B N 1
ATOM 4884 C CA . ARG B 1 162 ? -0.483 -19.614 24.585 1.00 7.22 162 ARG B CA 1
ATOM 4885 C C . ARG B 1 162 ? -1.858 -20.157 24.178 1.00 7.06 162 ARG B C 1
ATOM 4886 O O . ARG B 1 162 ? -2.464 -20.927 24.925 1.00 7.72 162 ARG B O 1
ATOM 4894 N N . SER B 1 163 ? -2.344 -19.772 22.994 1.00 8.32 163 SER B N 1
ATOM 4895 C CA . SER B 1 163 ? -3.586 -20.348 22.476 1.00 7.66 163 SER B CA 1
ATOM 4896 C C . SER B 1 163 ? -3.461 -21.869 22.417 1.00 7.08 163 SER B C 1
ATOM 4897 O O . SER B 1 163 ? -4.357 -22.609 22.836 1.00 6.57 163 SER B O 1
ATOM 4900 N N . ALA B 1 164 ? -2.340 -22.324 21.875 1.00 6.82 164 ALA B N 1
ATOM 4901 C CA . ALA B 1 164 ? -2.112 -23.749 21.688 1.00 6.57 164 ALA B CA 1
ATOM 4902 C C . ALA B 1 164 ? -2.075 -24.497 23.018 1.00 6.67 164 ALA B C 1
ATOM 4903 O O . ALA B 1 164 ? -2.773 -25.504 23.196 1.00 7.63 164 ALA B O 1
ATOM 4905 N N . GLN B 1 165 ? -1.273 -24.003 23.958 1.00 7.37 165 GLN B N 1
ATOM 4906 C CA . GLN B 1 165 ? -1.147 -24.655 25.264 1.00 7.48 165 GLN B CA 1
ATOM 4907 C C . GLN B 1 165 ? -2.476 -24.647 26.022 1.00 7.20 165 GLN B C 1
ATOM 4908 O O . GLN B 1 165 ? -2.868 -25.643 26.636 1.00 6.98 165 GLN B O 1
ATOM 4914 N N . SER B 1 166 ? -3.178 -23.520 25.978 1.00 7.21 166 SER B N 1
ATOM 4915 C CA . SER B 1 166 ? -4.425 -23.397 26.719 1.00 7.31 166 SER B CA 1
ATOM 4916 C C . SER B 1 166 ? -5.516 -24.285 26.146 1.00 8.66 166 SER B C 1
ATOM 4917 O O . SER B 1 166 ? -6.435 -24.674 26.869 1.00 7.62 166 SER B O 1
ATOM 4920 N N . PHE B 1 167 ? -5.420 -24.620 24.860 1.00 8.49 167 PHE B N 1
ATOM 4921 C CA . PHE B 1 167 ? -6.416 -25.514 24.288 1.00 7.55 167 PHE B CA 1
ATOM 4922 C C . PHE B 1 167 ? -6.245 -26.903 24.886 1.00 7.45 167 PHE B C 1
ATOM 4923 O O . PHE B 1 167 ? -7.227 -27.539 25.251 1.00 7.01 167 PHE B O 1
ATOM 4931 N N . GLU B 1 168 ? -5.004 -27.376 24.999 1.00 6.18 168 GLU B N 1
ATOM 4932 C CA . GLU B 1 168 ? -4.767 -28.652 25.673 1.00 6.66 168 GLU B CA 1
ATOM 4933 C C . GLU B 1 168 ? -5.286 -28.601 27.112 1.00 8.26 168 GLU B C 1
ATOM 4934 O O . GLU B 1 168 ? -5.947 -29.533 27.577 1.00 7.58 168 GLU B O 1
ATOM 4940 N N . GLU B 1 169 ? -4.996 -27.505 27.806 1.00 8.56 169 GLU B N 1
ATOM 4941 C CA . GLU B 1 169 ? -5.422 -27.358 29.199 1.00 7.62 169 GLU B CA 1
ATOM 4942 C C . GLU B 1 169 ? -6.944 -27.387 29.309 1.00 8.07 169 GLU B C 1
ATOM 4943 O O . GLU B 1 169 ? -7.497 -27.970 30.234 1.00 9.29 169 GLU B O 1
ATOM 4949 N N . LEU B 1 170 ? -7.612 -26.764 28.348 1.00 7.61 170 LEU B N 1
ATOM 4950 C CA . LEU B 1 170 ? -9.071 -26.757 28.294 1.00 8.19 170 LEU B CA 1
ATOM 4951 C C . LEU B 1 170 ? -9.687 -28.154 28.204 1.00 8.66 170 LEU B C 1
ATOM 4952 O O . LEU B 1 170 ? -10.638 -28.485 28.921 1.00 8.31 170 LEU B O 1
ATOM 4957 N N . VAL B 1 171 ? -9.153 -28.963 27.299 1.00 6.39 171 VAL B N 1
ATOM 4958 C CA . VAL B 1 171 ? -9.617 -30.331 27.122 1.00 6.10 171 VAL B CA 1
ATOM 4959 C C . VAL B 1 171 ? -9.383 -31.183 28.377 1.00 6.98 171 VAL B C 1
ATOM 4960 O O . VAL B 1 171 ? -10.246 -31.966 28.775 1.00 7.45 171 VAL B O 1
ATOM 4964 N N . LEU B 1 172 ? -8.227 -31.025 29.012 1.00 8.76 172 LEU B N 1
ATOM 4965 C CA . LEU B 1 172 ? -7.965 -31.706 30.277 1.00 7.71 172 LEU B CA 1
ATOM 4966 C C . LEU B 1 172 ? -8.921 -31.227 31.367 1.00 8.71 172 LEU B C 1
ATOM 4967 O O . LEU B 1 172 ? -9.426 -32.024 32.150 1.00 9.62 172 LEU B O 1
ATOM 4972 N N . GLU B 1 173 ? -9.185 -29.926 31.404 1.00 10.58 173 GLU B N 1
ATOM 4973 C CA . GLU B 1 173 ? -10.072 -29.365 32.421 1.00 9.74 173 GLU B CA 1
ATOM 4974 C C . GLU B 1 173 ? -11.480 -29.942 32.289 1.00 10.27 173 GLU B C 1
ATOM 4975 O O . GLU B 1 173 ? -12.196 -30.112 33.285 1.00 11.40 173 GLU B O 1
ATOM 4981 N N . ALA B 1 174 ? -11.857 -30.269 31.056 1.00 9.96 174 ALA B N 1
ATOM 4982 C CA . ALA B 1 174 ? -13.170 -30.819 30.758 1.00 8.63 174 ALA B CA 1
ATOM 4983 C C . ALA B 1 174 ? -13.261 -32.283 31.171 1.00 7.54 174 ALA B C 1
ATOM 4984 O O . ALA B 1 174 ? -14.327 -32.891 31.091 1.00 9.69 174 ALA B O 1
ATOM 4986 N N . GLY B 1 175 ? -12.133 -32.850 31.590 1.00 8.89 175 GLY B N 1
ATOM 4987 C CA . GLY B 1 175 ? -12.101 -34.209 32.100 1.00 8.79 175 GLY B CA 1
ATOM 4988 C C . GLY B 1 175 ? -11.741 -35.271 31.074 1.00 8.85 175 GLY B C 1
ATOM 4989 O O . GLY B 1 175 ? -11.787 -36.462 31.374 1.00 10.30 175 GLY B O 1
ATOM 4990 N N . ALA B 1 176 ? -11.382 -34.848 29.863 1.00 8.94 176 ALA B N 1
ATOM 4991 C CA . ALA B 1 176 ? -10.928 -35.799 28.850 1.00 9.18 176 ALA B CA 1
ATOM 4992 C C . ALA B 1 176 ? -9.630 -36.449 29.290 1.00 8.98 176 ALA B C 1
ATOM 4993 O O . ALA B 1 176 ? -8.811 -35.820 29.957 1.00 9.49 176 ALA B O 1
ATOM 4995 N N . GLU B 1 177 ? -9.433 -37.707 28.914 1.00 8.96 177 GLU B N 1
ATOM 4996 C CA . GLU B 1 177 ? -8.213 -38.403 29.302 1.00 8.22 177 GLU B CA 1
ATOM 4997 C C . GLU B 1 177 ? -6.979 -37.739 28.692 1.00 9.79 177 GLU B C 1
ATOM 4998 O O . GLU B 1 177 ? -7.023 -37.247 27.567 1.00 9.14 177 GLU B O 1
ATOM 5004 N N . ALA B 1 178 ? -5.883 -37.725 29.446 1.00 9.95 178 ALA B N 1
ATOM 5005 C CA . ALA B 1 178 ? -4.622 -37.173 28.952 1.00 8.47 178 ALA B CA 1
ATOM 5006 C C . ALA B 1 178 ? -4.241 -37.892 27.668 1.00 7.19 178 ALA B C 1
ATOM 5007 O O . ALA B 1 178 ? -4.307 -39.123 27.597 1.00 9.19 178 ALA B O 1
ATOM 5009 N N . GLY B 1 179 ? -3.882 -37.117 26.647 1.00 7.85 179 GLY B N 1
ATOM 5010 C CA . GLY B 1 179 ? -3.605 -37.682 25.337 1.00 6.69 179 GLY B CA 1
ATOM 5011 C C . GLY B 1 179 ? -4.702 -37.435 24.313 1.00 8.26 179 GLY B C 1
ATOM 5012 O O . GLY B 1 179 ? -4.479 -37.649 23.116 1.00 7.53 179 GLY B O 1
ATOM 5013 N N . SER B 1 180 ? -5.882 -37.005 24.763 1.00 6.26 180 SER B N 1
ATOM 5014 C CA . SER B 1 180 ? -6.981 -36.725 23.828 1.00 6.33 180 SER B CA 1
ATOM 5015 C C . SER B 1 180 ? -6.541 -35.667 22.808 1.00 6.99 180 SER B C 1
ATOM 5016 O O . SER B 1 180 ? -6.770 -35.803 21.603 1.00 5.19 180 SER B O 1
ATOM 5019 N N . ILE B 1 181 ? -5.897 -34.623 23.309 1.00 6.59 181 ILE B N 1
ATOM 5020 C CA . ILE B 1 181 ? -5.135 -33.712 22.460 1.00 5.94 181 ILE B CA 1
ATOM 5021 C C . ILE B 1 181 ? -3.918 -33.277 23.247 1.00 7.11 181 ILE B C 1
ATOM 5022 O O . ILE B 1 181 ? -3.991 -33.062 24.460 1.00 7.58 181 ILE B O 1
ATOM 5027 N N . THR B 1 182 ? -2.781 -33.211 22.570 1.00 5.98 182 THR B N 1
ATOM 5028 C CA . THR B 1 182 ? -1.568 -32.732 23.204 1.00 6.20 182 THR B CA 1
ATOM 5029 C C . THR B 1 182 ? -0.916 -31.717 22.284 1.00 5.27 182 THR B C 1
ATOM 5030 O O . THR B 1 182 ? -0.709 -31.989 21.102 1.00 6.69 182 THR B O 1
ATOM 5034 N N . ASN B 1 183 ? -0.594 -30.549 22.832 1.00 5.98 183 ASN B N 1
ATOM 5035 C CA . ASN B 1 183 ? 0.127 -29.533 22.085 1.00 6.44 183 ASN B CA 1
ATOM 5036 C C . ASN B 1 183 ? 1.613 -29.880 21.994 1.00 7.05 183 ASN B C 1
ATOM 5037 O O . ASN B 1 183 ? 2.197 -30.362 22.967 1.00 6.48 183 ASN B O 1
ATOM 5042 N N . LEU B 1 184 ? 2.209 -29.652 20.823 1.00 6.45 184 LEU B N 1
ATOM 5043 C CA . LEU B 1 184 ? 3.623 -29.934 20.590 1.00 5.89 184 LEU B CA 1
ATOM 5044 C C . LEU B 1 184 ? 4.380 -28.657 20.236 1.00 6.57 184 LEU B C 1
ATOM 5045 O O . LEU B 1 184 ? 4.218 -28.103 19.139 1.00 6.36 184 LEU B O 1
ATOM 5050 N N . PHE B 1 185 ? 5.215 -28.179 21.156 1.00 6.90 185 PHE B N 1
ATOM 5051 C CA . PHE B 1 185 ? 6.113 -27.076 20.823 1.00 7.14 185 PHE B CA 1
ATOM 5052 C C . PHE B 1 185 ? 7.365 -27.674 20.186 1.00 8.39 185 PHE B C 1
ATOM 5053 O O . PHE B 1 185 ? 8.374 -27.875 20.861 1.00 8.43 185 PHE B O 1
ATOM 5061 N N . ILE B 1 186 ? 7.299 -27.954 18.884 1.00 6.21 186 ILE B N 1
ATOM 5062 C CA . ILE B 1 186 ? 8.333 -28.750 18.235 1.00 6.63 186 ILE B CA 1
ATOM 5063 C C . ILE B 1 186 ? 8.927 -28.114 16.983 1.00 9.06 186 ILE B C 1
ATOM 5064 O O . ILE B 1 186 ? 8.346 -27.192 16.391 1.00 8.87 186 ILE B O 1
ATOM 5069 N N . SER B 1 187 ? 10.095 -28.615 16.591 1.00 8.32 187 SER B N 1
ATOM 5070 C CA . SER B 1 187 ? 10.809 -28.115 15.423 1.00 7.56 187 SER B CA 1
ATOM 5071 C C . SER B 1 187 ? 10.239 -28.768 14.175 1.00 8.61 187 SER B C 1
ATOM 5072 O O . SER B 1 187 ? 9.484 -29.738 14.274 1.00 7.97 187 SER B O 1
ATOM 5075 N N . TYR B 1 188 ? 10.618 -28.259 13.004 1.00 11.17 188 TYR B N 1
ATOM 5076 C CA . TYR B 1 188 ? 10.231 -28.890 11.741 1.00 12.72 188 TYR B CA 1
ATOM 5077 C C . TYR B 1 188 ? 10.815 -30.305 11.627 1.00 10.74 188 TYR B C 1
ATOM 5078 O O . TYR B 1 188 ? 10.174 -31.210 11.083 1.00 8.70 188 TYR B O 1
ATOM 5087 N N . ASP B 1 189 ? 12.034 -30.488 12.133 1.00 9.30 189 ASP B N 1
ATOM 5088 C CA . ASP B 1 189 ? 12.632 -31.819 12.266 1.00 7.96 189 ASP B CA 1
ATOM 5089 C C . ASP B 1 189 ? 11.657 -32.754 12.982 1.00 10.39 189 ASP B C 1
ATOM 5090 O O . ASP B 1 189 ? 11.303 -33.831 12.469 1.00 8.53 189 ASP B O 1
ATOM 5095 N N . GLN B 1 190 ? 11.209 -32.334 14.160 1.00 7.61 190 GLN B N 1
ATOM 5096 C CA . GLN B 1 190 ? 10.289 -33.148 14.944 1.00 7.94 190 GLN B CA 1
ATOM 5097 C C . GLN B 1 190 ? 8.936 -33.344 14.261 1.00 8.30 190 GLN B C 1
ATOM 5098 O O . GLN B 1 190 ? 8.339 -34.416 14.391 1.00 8.20 190 GLN B O 1
ATOM 5104 N N . VAL B 1 191 ? 8.464 -32.330 13.534 1.00 7.82 191 VAL B N 1
ATOM 5105 C CA . VAL B 1 191 ? 7.205 -32.477 12.788 1.00 6.19 191 VAL B CA 1
ATOM 5106 C C . VAL B 1 191 ? 7.333 -33.608 11.773 1.00 7.17 191 VAL B C 1
ATOM 5107 O O . VAL B 1 191 ? 6.440 -34.446 11.648 1.00 7.63 191 VAL B O 1
ATOM 5111 N N . SER B 1 192 ? 8.450 -33.630 11.051 1.00 6.38 192 SER B N 1
ATOM 5112 C CA . SER B 1 192 ? 8.697 -34.707 10.092 1.00 8.80 192 SER B CA 1
ATOM 5113 C C . SER B 1 192 ? 8.808 -36.071 10.770 1.00 7.94 192 SER B C 1
ATOM 5114 O O . SER B 1 192 ? 8.370 -37.081 10.198 1.00 10.15 192 SER B O 1
ATOM 5117 N N . GLN B 1 193 ? 9.395 -36.103 11.969 1.00 8.06 193 GLN B N 1
ATOM 5118 C CA . GLN B 1 193 ? 9.457 -37.331 12.766 1.00 7.46 193 GLN B CA 1
ATOM 5119 C C . GLN B 1 193 ? 8.055 -37.828 13.070 1.00 7.32 193 GLN B C 1
ATOM 5120 O O . GLN B 1 193 ? 7.775 -39.025 12.974 1.00 8.69 193 GLN B O 1
ATOM 5126 N N . VAL B 1 194 ? 7.180 -36.902 13.447 1.00 8.15 194 VAL B N 1
ATOM 5127 C CA . VAL B 1 194 ? 5.813 -37.264 13.816 1.00 6.94 194 VAL B CA 1
ATOM 5128 C C . VAL B 1 194 ? 5.084 -37.861 12.609 1.00 5.70 194 VAL B C 1
ATOM 5129 O O . VAL B 1 194 ? 4.415 -38.888 12.714 1.00 7.39 194 VAL B O 1
ATOM 5133 N N . ILE B 1 195 ? 5.230 -37.219 11.456 1.00 6.19 195 ILE B N 1
ATOM 5134 C CA . ILE B 1 195 ? 4.581 -37.694 10.235 1.00 5.96 195 ILE B CA 1
ATOM 5135 C C . ILE B 1 195 ? 5.075 -39.088 9.835 1.00 7.92 195 ILE B C 1
ATOM 5136 O O . ILE B 1 195 ? 4.297 -39.917 9.345 1.00 7.74 195 ILE B O 1
ATOM 5141 N N . ALA B 1 196 ? 6.356 -39.366 10.076 1.00 7.18 196 ALA B N 1
ATOM 5142 C CA . ALA B 1 196 ? 6.923 -40.675 9.740 1.00 5.72 196 ALA B CA 1
ATOM 5143 C C . ALA B 1 196 ? 6.637 -41.756 10.779 1.00 7.48 196 ALA B C 1
ATOM 5144 O O . ALA B 1 196 ? 6.922 -42.936 10.547 1.00 9.79 196 ALA B O 1
ATOM 5146 N N . ASP B 1 197 ? 6.086 -41.370 11.926 1.00 5.92 197 ASP B N 1
ATOM 5147 C CA . ASP B 1 197 ? 5.884 -42.320 13.009 1.00 7.19 197 ASP B CA 1
ATOM 5148 C C . ASP B 1 197 ? 4.698 -43.235 12.704 1.00 9.33 197 ASP B C 1
ATOM 5149 O O . ASP B 1 197 ? 3.640 -42.754 12.308 1.00 8.10 197 ASP B O 1
ATOM 5154 N N . LYS B 1 198 ? 4.864 -44.546 12.872 1.00 7.36 198 LYS B N 1
ATOM 5155 C CA . LYS B 1 198 ? 3.791 -45.488 12.530 1.00 7.11 198 LYS B CA 1
ATOM 5156 C C . LYS B 1 198 ? 2.524 -45.309 13.367 1.00 9.15 198 LYS B C 1
ATOM 5157 O O . LYS B 1 198 ? 1.450 -45.740 12.959 1.00 8.84 198 LYS B O 1
ATOM 5163 N N . ARG B 1 199 ? 2.642 -44.668 14.530 1.00 7.60 199 ARG B N 1
ATOM 5164 C CA . ARG B 1 199 ? 1.471 -44.447 15.387 1.00 6.96 199 ARG B CA 1
ATOM 5165 C C . ARG B 1 199 ? 0.562 -43.341 14.857 1.00 6.70 199 ARG B C 1
ATOM 5166 O O . ARG B 1 199 ? -0.612 -43.247 15.239 1.00 6.47 199 ARG B O 1
ATOM 5174 N N . VAL B 1 200 ? 1.111 -42.503 13.982 1.00 6.65 200 VAL B N 1
ATOM 5175 C CA . VAL B 1 200 ? 0.382 -41.394 13.371 1.00 6.60 200 VAL B CA 1
ATOM 5176 C C . VAL B 1 200 ? -0.177 -41.840 12.025 1.00 6.70 200 VAL B C 1
ATOM 5177 O O . VAL B 1 200 ? 0.543 -42.414 11.211 1.00 7.95 200 VAL B O 1
ATOM 5181 N N . VAL B 1 201 ? -1.465 -41.594 11.798 1.00 5.05 201 VAL B N 1
ATOM 5182 C CA . VAL B 1 201 ? -2.172 -42.214 10.683 1.00 5.47 201 VAL B CA 1
ATOM 5183 C C . VAL B 1 201 ? -2.845 -41.205 9.766 1.00 5.85 201 VAL B C 1
ATOM 5184 O O . VAL B 1 201 ? -3.565 -41.587 8.848 1.00 7.89 201 VAL B O 1
ATOM 5188 N N . GLY B 1 202 ? -2.620 -39.919 10.011 1.00 5.42 202 GLY B N 1
ATOM 5189 C CA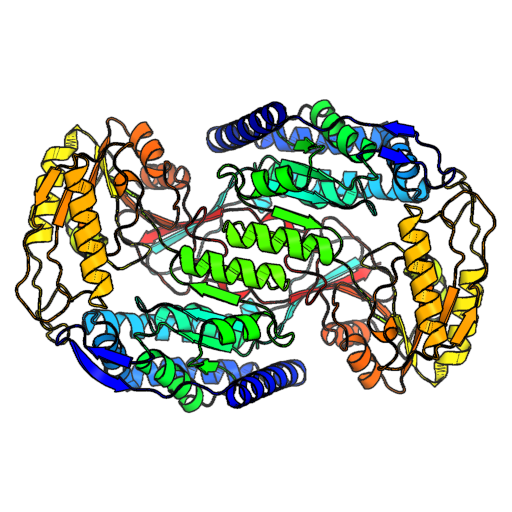 . GLY B 1 202 ? -3.174 -38.900 9.137 1.00 6.90 202 GLY B CA 1
ATOM 5190 C C . GLY B 1 202 ? -2.703 -37.535 9.569 1.00 6.61 202 GLY B C 1
ATOM 5191 O O . GLY B 1 202 ? -2.335 -37.342 10.730 1.00 6.22 202 GLY B O 1
ATOM 5192 N N . VAL B 1 203 ? -2.693 -36.592 8.632 1.00 6.43 203 VAL B N 1
ATOM 5193 C CA . VAL B 1 203 ? -2.309 -35.223 8.938 1.00 6.84 203 VAL B CA 1
ATOM 5194 C C . VAL B 1 203 ? -3.356 -34.275 8.383 1.00 6.55 203 VAL B C 1
ATOM 5195 O O . VAL B 1 203 ? -3.671 -34.326 7.196 1.00 5.47 203 VAL B O 1
ATOM 5199 N N . CYS B 1 204 ? -3.904 -33.414 9.234 1.00 5.84 204 CYS B N 1
ATOM 5200 C CA . CYS B 1 204 ? -4.764 -32.347 8.742 1.00 5.75 204 CYS B CA 1
ATOM 5201 C C . CYS B 1 204 ? -4.056 -31.016 8.949 1.00 6.86 204 CYS B C 1
ATOM 5202 O O . CYS B 1 204 ? -3.536 -30.730 10.036 1.00 6.52 204 CYS B O 1
ATOM 5205 N N . LEU B 1 205 ? -3.997 -30.219 7.891 1.00 5.62 205 LEU B N 1
ATOM 5206 C CA . LEU B 1 205 ? -3.360 -28.916 7.984 1.00 4.97 205 LEU B CA 1
ATOM 5207 C C . LEU B 1 205 ? -4.315 -27.817 7.535 1.00 6.38 205 LEU B C 1
ATOM 5208 O O . LEU B 1 205 ? -5.035 -27.960 6.542 1.00 6.83 205 LEU B O 1
ATOM 5213 N N . THR B 1 206 ? -4.309 -26.726 8.287 1.00 5.20 206 THR B N 1
ATOM 5214 C CA . THR B 1 206 ? -4.921 -25.481 7.855 1.00 6.01 206 THR B CA 1
ATOM 5215 C C . THR B 1 206 ? -3.828 -24.426 7.883 1.00 7.25 206 THR B C 1
ATOM 5216 O O . THR B 1 206 ? -3.056 -24.357 8.838 1.00 7.28 206 THR B O 1
ATOM 5220 N N . GLY B 1 207 ? -3.728 -23.619 6.834 1.00 9.45 207 GLY B N 1
ATOM 5221 C CA . GLY B 1 207 ? -2.664 -22.634 6.777 1.00 9.69 207 GLY B CA 1
ATOM 5222 C C . GLY B 1 207 ? -2.314 -22.201 5.373 1.00 10.84 207 GLY B C 1
ATOM 5223 O O . GLY B 1 207 ? -3.157 -22.223 4.493 1.00 10.90 207 GLY B O 1
ATOM 5224 N N . SER B 1 208 ? -1.071 -21.788 5.160 1.00 12.00 208 SER B N 1
ATOM 5225 C CA . SER B 1 208 ? -0.663 -21.284 3.852 1.00 13.59 208 SER B CA 1
ATOM 5226 C C . SER B 1 208 ? -0.193 -22.423 2.963 1.00 12.35 208 SER B C 1
ATOM 5227 O O . SER B 1 208 ? 0.194 -23.489 3.456 1.00 15.66 208 SER B O 1
ATOM 5230 N N . GLU B 1 209 ? -0.181 -22.196 1.655 1.00 12.41 209 GLU B N 1
ATOM 5231 C CA . GLU B 1 209 ? 0.170 -23.281 0.747 1.00 13.60 209 GLU B CA 1
ATOM 5232 C C . GLU B 1 209 ? 1.647 -23.660 0.793 1.00 15.50 209 GLU B C 1
ATOM 5233 O O . GLU B 1 209 ? 2.010 -24.764 0.405 1.00 15.29 209 GLU B O 1
ATOM 5239 N N . ARG B 1 210 ? 2.495 -22.767 1.294 1.00 17.74 210 ARG B N 1
ATOM 5240 C CA . ARG B 1 210 ? 3.905 -23.101 1.455 1.00 19.00 210 ARG B CA 1
ATOM 5241 C C . ARG B 1 210 ? 4.047 -24.214 2.499 1.00 17.21 210 ARG B C 1
ATOM 5242 O O . ARG B 1 210 ? 4.656 -25.258 2.232 1.00 16.66 210 ARG B O 1
ATOM 5250 N N . GLY B 1 211 ? 3.464 -23.998 3.676 1.00 17.62 211 GLY B N 1
ATOM 5251 C CA . GLY B 1 211 ? 3.443 -25.009 4.719 1.00 16.44 211 GLY B CA 1
ATOM 5252 C C . GLY B 1 211 ? 2.645 -26.237 4.320 1.00 15.84 211 GLY B C 1
ATOM 5253 O O . GLY B 1 211 ? 3.031 -27.369 4.629 1.00 14.06 211 GLY B O 1
ATOM 5254 N N . GLY B 1 212 ? 1.524 -26.016 3.638 1.00 12.42 212 GLY B N 1
ATOM 5255 C CA . GLY B 1 212 ? 0.721 -27.107 3.124 1.00 11.57 212 GLY B CA 1
ATOM 5256 C C . GLY B 1 212 ? 1.510 -28.030 2.210 1.00 11.45 212 GLY B C 1
ATOM 5257 O O . GLY B 1 212 ? 1.426 -29.245 2.335 1.00 9.61 212 GLY B O 1
ATOM 5258 N N . ALA B 1 213 ? 2.281 -27.458 1.288 1.00 11.65 213 ALA B N 1
ATOM 5259 C CA . ALA B 1 213 ? 3.061 -28.270 0.360 1.00 8.47 213 ALA B CA 1
ATOM 5260 C C . ALA B 1 213 ? 4.170 -29.050 1.070 1.00 10.29 213 ALA B C 1
ATOM 5261 O O . ALA B 1 213 ? 4.394 -30.220 0.769 1.00 9.73 213 ALA B O 1
ATOM 5263 N N . SER B 1 214 ? 4.860 -28.401 2.008 1.00 11.36 214 SER B N 1
ATOM 5264 C CA . SER B 1 214 ? 5.918 -29.061 2.777 1.00 11.39 214 SER B CA 1
ATOM 5265 C C . SER B 1 214 ? 5.392 -30.264 3.549 1.00 9.41 214 SER B C 1
ATOM 5266 O O . SER B 1 214 ? 5.979 -31.359 3.517 1.00 8.84 214 SER B O 1
ATOM 5269 N N . ILE B 1 215 ? 4.282 -30.047 4.241 1.00 11.20 215 ILE B N 1
ATOM 5270 C CA . ILE B 1 215 ? 3.665 -31.065 5.075 1.00 9.20 215 ILE B CA 1
ATOM 5271 C C . ILE B 1 215 ? 3.060 -32.199 4.229 1.00 8.34 215 ILE B C 1
ATOM 5272 O O . ILE B 1 215 ? 3.238 -33.380 4.536 1.00 8.41 215 ILE B O 1
ATOM 5277 N N . ALA B 1 216 ? 2.369 -31.842 3.149 1.00 9.01 216 ALA B N 1
ATOM 5278 C CA . ALA B 1 216 ? 1.760 -32.854 2.287 1.00 7.41 216 ALA B CA 1
ATOM 5279 C C . ALA B 1 216 ? 2.815 -33.692 1.582 1.00 7.78 216 ALA B C 1
ATOM 5280 O O . ALA B 1 216 ? 2.624 -34.894 1.387 1.00 7.15 216 ALA B O 1
ATOM 5282 N N . GLU B 1 217 ? 3.931 -33.068 1.205 1.00 7.85 217 GLU B N 1
ATOM 5283 C CA . GLU B 1 217 ? 5.032 -33.820 0.597 1.00 8.81 217 GLU B CA 1
ATOM 5284 C C . GLU B 1 217 ? 5.566 -34.856 1.594 1.00 9.22 217 GLU B C 1
ATOM 5285 O O . GLU B 1 217 ? 5.769 -36.025 1.247 1.00 8.06 217 GLU B O 1
ATOM 5291 N N . GLU B 1 218 ? 5.782 -34.433 2.837 1.00 6.81 218 GLU B N 1
ATOM 5292 C CA . GLU B 1 218 ? 6.292 -35.351 3.857 1.00 7.89 218 GLU B CA 1
ATOM 5293 C C . GLU B 1 218 ? 5.267 -36.448 4.174 1.00 7.54 218 GLU B C 1
ATOM 5294 O O . GLU B 1 218 ? 5.625 -37.622 4.321 1.00 9.26 218 GLU B O 1
ATOM 5300 N N . ALA B 1 219 ? 3.993 -36.075 4.259 1.00 6.81 219 ALA B N 1
ATOM 5301 C CA . ALA B 1 219 ? 2.949 -37.064 4.470 1.00 5.92 219 ALA B CA 1
ATOM 5302 C C . ALA B 1 219 ? 2.914 -38.081 3.337 1.00 6.59 219 ALA B C 1
ATOM 5303 O O . ALA B 1 219 ? 2.795 -39.284 3.579 1.00 7.15 219 ALA B O 1
ATOM 5305 N N . GLY B 1 220 ? 3.001 -37.607 2.096 1.00 6.97 220 GLY B N 1
ATOM 5306 C CA . GLY B 1 220 ? 2.948 -38.505 0.952 1.00 7.36 220 GLY B CA 1
ATOM 5307 C C . GLY B 1 220 ? 4.047 -39.545 0.954 1.00 7.37 220 GLY B C 1
ATOM 5308 O O . GLY B 1 220 ? 3.805 -40.719 0.677 1.00 8.20 220 GLY B O 1
ATOM 5309 N N . LYS B 1 221 ? 5.260 -39.095 1.260 1.00 7.80 221 LYS B N 1
ATOM 5310 C CA . LYS B 1 221 ? 6.440 -39.945 1.350 1.00 10.21 221 LYS B CA 1
ATOM 5311 C C . LYS B 1 221 ? 6.232 -41.062 2.358 1.00 7.50 221 LYS B C 1
ATOM 5312 O O . LYS B 1 221 ? 6.802 -42.151 2.229 1.00 7.84 221 LYS B O 1
ATOM 5318 N N . ASN B 1 222 ? 5.413 -40.778 3.368 1.00 6.20 222 ASN B N 1
ATOM 5319 C CA . ASN B 1 222 ? 5.155 -41.719 4.442 1.00 7.69 222 ASN B CA 1
ATOM 5320 C C . ASN B 1 222 ? 3.795 -42.396 4.375 1.00 7.59 222 ASN B C 1
ATOM 5321 O O . ASN B 1 222 ? 3.385 -43.057 5.338 1.00 7.64 222 ASN B O 1
ATOM 5326 N N . LEU B 1 223 ? 3.124 -42.227 3.237 1.00 6.58 223 LEU B N 1
ATOM 5327 C CA . LEU B 1 223 ? 1.820 -42.844 2.960 1.00 7.76 223 LEU B CA 1
ATOM 5328 C C . LEU B 1 223 ? 0.715 -42.414 3.920 1.00 8.41 223 LEU B C 1
ATOM 5329 O O . LEU B 1 223 ? -0.220 -43.172 4.173 1.00 9.14 223 LEU B O 1
ATOM 5334 N N . LYS B 1 224 ? 0.798 -41.188 4.419 1.00 6.75 224 LYS B N 1
ATOM 5335 C CA . LYS B 1 224 ? -0.185 -40.710 5.384 1.00 8.12 224 LYS B CA 1
ATOM 5336 C C . LYS B 1 224 ? -1.236 -39.847 4.690 1.00 7.10 224 LYS B C 1
ATOM 5337 O O . LYS B 1 224 ? -0.908 -38.936 3.937 1.00 8.66 224 LYS B O 1
ATOM 5343 N N . LYS B 1 225 ? -2.502 -40.161 4.937 1.00 6.45 225 LYS B N 1
ATOM 5344 C CA . LYS B 1 225 ? -3.613 -39.411 4.355 1.00 8.88 225 LYS B CA 1
ATOM 5345 C C . LYS B 1 225 ? -3.585 -37.958 4.843 1.00 7.00 225 LYS B C 1
AT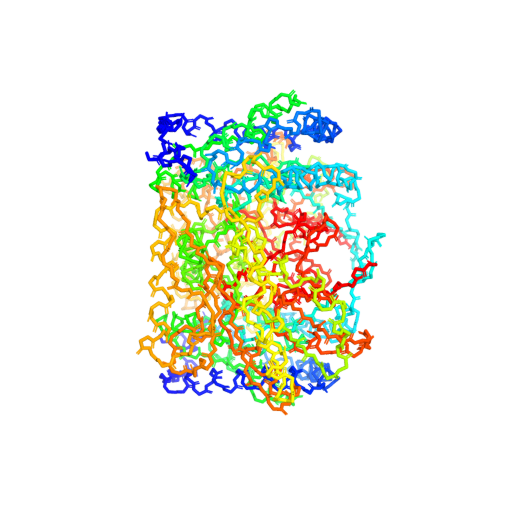OM 5346 O O . LYS B 1 225 ? -3.222 -37.702 6.000 1.00 7.17 225 LYS B O 1
ATOM 5352 N N . THR B 1 226 ? -3.970 -37.015 3.980 1.00 7.02 226 THR B N 1
ATOM 5353 C CA . THR B 1 226 ? -4.040 -35.608 4.377 1.00 7.20 226 THR B CA 1
ATOM 5354 C C . THR B 1 226 ? -5.339 -34.931 4.005 1.00 7.52 226 THR B C 1
ATOM 5355 O O . THR B 1 226 ? -6.072 -35.380 3.118 1.00 10.14 226 THR B O 1
ATOM 5359 N N . THR B 1 227 ? -5.616 -33.840 4.709 1.00 7.04 227 THR B N 1
ATOM 5360 C CA . THR B 1 227 ? -6.565 -32.847 4.223 1.00 6.53 227 THR B CA 1
ATOM 5361 C C . THR B 1 227 ? -5.832 -31.521 4.303 1.00 6.34 227 THR B C 1
ATOM 5362 O O . THR B 1 227 ? -5.002 -31.327 5.204 1.00 5.66 227 THR B O 1
ATOM 5366 N N . LEU B 1 228 ? -6.111 -30.632 3.354 1.00 7.06 228 LEU B N 1
ATOM 5367 C CA . LEU B 1 228 ? -5.477 -29.313 3.311 1.00 6.99 228 LEU B CA 1
ATOM 5368 C C . LEU B 1 228 ? -6.520 -28.206 3.215 1.00 7.57 228 LEU B C 1
ATOM 5369 O O . LEU B 1 228 ? -7.339 -28.186 2.291 1.00 7.95 228 LEU B O 1
ATOM 5374 N N . GLU B 1 229 ? -6.490 -27.294 4.182 1.00 6.48 229 GLU B N 1
ATOM 5375 C CA . GLU B 1 229 ? -7.332 -26.103 4.156 1.00 6.75 229 GLU B CA 1
ATOM 5376 C C . GLU B 1 229 ? -6.420 -24.901 4.024 1.00 6.78 229 GLU B C 1
ATOM 5377 O O . GLU B 1 229 ? -5.794 -24.485 4.995 1.00 7.24 229 GLU B O 1
ATOM 5383 N N . LEU B 1 230 ? -6.322 -24.354 2.819 1.00 6.01 230 LEU B N 1
ATOM 5384 C CA . LEU B 1 230 ? -5.324 -23.317 2.567 1.00 6.10 230 LEU B CA 1
ATOM 5385 C C . LEU B 1 230 ? -5.973 -21.969 2.294 1.00 7.47 230 LEU B C 1
ATOM 5386 O O . LEU B 1 230 ? -7.105 -21.726 2.715 1.00 6.78 230 LEU B O 1
ATOM 5391 N N . GLY B 1 231 ? -5.250 -21.092 1.614 1.00 7.57 231 GLY B N 1
ATOM 5392 C CA . GLY B 1 231 ? -5.718 -19.728 1.404 1.00 7.16 231 GLY B CA 1
ATOM 5393 C C . GLY B 1 231 ? -6.717 -19.612 0.279 1.00 8.31 231 GLY B C 1
ATOM 5394 O O . GLY B 1 231 ? -7.072 -20.605 -0.362 1.00 7.91 231 GLY B O 1
ATOM 5395 N N . GLY B 1 232 ? -7.177 -18.389 0.041 1.00 7.75 232 GLY B N 1
ATOM 5396 C CA . GLY B 1 232 ? -8.120 -18.140 -1.033 1.00 6.50 232 GLY B CA 1
ATOM 5397 C C . GLY B 1 232 ? -7.886 -16.780 -1.645 1.00 8.45 232 GLY B C 1
ATOM 5398 O O . GLY B 1 232 ? -7.134 -15.956 -1.110 1.00 8.62 232 GLY B O 1
ATOM 5399 N N . ASP B 1 233 ? -8.518 -16.547 -2.789 1.00 6.19 233 ASP B N 1
ATOM 5400 C CA . ASP B 1 233 ? -8.558 -15.214 -3.365 1.00 8.61 233 ASP B CA 1
ATOM 5401 C C . ASP B 1 233 ? -9.982 -15.044 -3.877 1.00 7.78 233 ASP B C 1
ATOM 5402 O O . ASP B 1 233 ? -10.215 -14.837 -5.074 1.00 6.86 233 ASP B O 1
ATOM 5407 N N . ASP B 1 234 ? -10.921 -15.137 -2.939 1.00 7.85 234 ASP B N 1
ATOM 5408 C CA . ASP B 1 234 ? -12.344 -15.274 -3.254 1.00 5.78 234 ASP B CA 1
ATOM 5409 C C . ASP B 1 234 ? -12.896 -14.119 -4.059 1.00 8.43 234 ASP B C 1
ATOM 5410 O O . ASP B 1 234 ? -12.620 -12.950 -3.756 1.00 6.89 234 ASP B O 1
ATOM 5415 N N . ALA B 1 235 ? -13.704 -14.453 -5.065 1.00 6.59 235 ALA B N 1
ATOM 5416 C CA . ALA B 1 235 ? -14.380 -13.439 -5.868 1.00 5.98 235 ALA B CA 1
ATOM 5417 C C . ALA B 1 235 ? -15.721 -13.083 -5.249 1.00 7.42 235 ALA B C 1
ATOM 5418 O O . ALA B 1 235 ? -16.525 -13.962 -4.944 1.00 7.91 235 ALA B O 1
ATOM 5420 N N . PHE B 1 236 ? -15.953 -11.786 -5.066 1.00 6.52 236 PHE B N 1
ATOM 5421 C CA . PHE B 1 236 ? -17.209 -11.267 -4.540 1.00 7.47 236 PHE B CA 1
ATOM 5422 C C . PHE B 1 236 ? -17.823 -10.565 -5.744 1.00 8.14 236 PHE B C 1
ATOM 5423 O O . PHE B 1 236 ? -17.398 -9.473 -6.134 1.00 9.76 236 PHE B O 1
ATOM 5431 N N . ILE B 1 237 ? -18.810 -11.213 -6.348 1.00 8.46 237 ILE B N 1
ATOM 5432 C CA . ILE B 1 237 ? -19.298 -10.798 -7.653 1.00 9.74 237 ILE B CA 1
ATOM 5433 C C . ILE B 1 237 ? -20.600 -10.029 -7.510 1.00 9.05 237 ILE B C 1
ATOM 5434 O O . ILE B 1 237 ? -21.574 -10.539 -6.963 1.00 9.34 237 ILE B O 1
ATOM 5439 N N . ILE B 1 238 ? -20.622 -8.802 -8.016 1.00 9.62 238 ILE B N 1
ATOM 5440 C CA . ILE B 1 238 ? -21.797 -7.950 -7.860 1.00 10.85 238 ILE B CA 1
ATOM 5441 C C . ILE B 1 238 ? -22.551 -7.889 -9.178 1.00 11.78 238 ILE B C 1
ATOM 5442 O O . ILE B 1 238 ? -22.086 -7.270 -10.135 1.00 12.42 238 ILE B O 1
ATOM 5447 N N . LEU B 1 239 ? -23.705 -8.551 -9.228 1.00 9.81 239 LEU B N 1
ATOM 5448 C CA . LEU B 1 239 ? -24.474 -8.649 -10.464 1.00 10.79 239 LEU B CA 1
ATOM 5449 C C . LEU B 1 239 ? -25.370 -7.435 -10.667 1.00 12.92 239 LEU B C 1
ATOM 5450 O O . LEU B 1 239 ? -25.488 -6.589 -9.783 1.00 13.42 239 LEU B O 1
ATOM 5455 N N . ASP B 1 240 ? -25.993 -7.343 -11.839 1.00 14.32 240 ASP B N 1
ATOM 5456 C CA . ASP B 1 240 ? -26.682 -6.111 -12.218 1.00 16.07 240 ASP B CA 1
ATOM 5457 C C . ASP B 1 240 ? -27.951 -5.844 -11.415 1.00 16.59 240 ASP B C 1
ATOM 5458 O O . ASP B 1 240 ? -28.496 -4.740 -11.461 1.00 19.67 240 ASP B O 1
ATOM 5463 N N . ASP B 1 241 ? -28.427 -6.852 -10.690 1.00 13.13 241 ASP B N 1
ATOM 5464 C CA . ASP B 1 241 ? -29.610 -6.676 -9.855 1.00 12.91 241 ASP B CA 1
ATOM 5465 C C . ASP B 1 241 ? -29.284 -6.806 -8.375 1.00 12.07 241 ASP B C 1
ATOM 5466 O O . ASP B 1 241 ? -30.138 -7.166 -7.568 1.00 13.85 241 ASP B O 1
ATOM 5471 N N . ALA B 1 242 ? -28.038 -6.518 -8.021 1.00 12.31 242 ALA B N 1
ATOM 5472 C CA . ALA B 1 242 ? -27.636 -6.517 -6.618 1.00 10.58 242 ALA B CA 1
ATOM 5473 C C . ALA B 1 242 ? -28.435 -5.502 -5.794 1.00 13.97 242 ALA B C 1
ATOM 5474 O O . ALA B 1 242 ? -28.757 -4.416 -6.276 1.00 13.34 242 ALA B O 1
ATOM 5476 N N . ASP B 1 243 ? -28.751 -5.866 -4.556 1.00 13.05 243 ASP B N 1
ATOM 5477 C CA . ASP B 1 243 ? -29.365 -4.948 -3.600 1.00 12.80 243 ASP B CA 1
ATOM 5478 C C . ASP B 1 243 ? -28.240 -4.145 -2.940 1.00 14.06 243 ASP B C 1
ATOM 5479 O O . ASP B 1 243 ? -27.503 -4.667 -2.097 1.00 13.47 243 ASP B O 1
ATOM 5484 N N . TRP B 1 244 ? -28.113 -2.876 -3.322 1.00 13.41 244 TRP B N 1
ATOM 5485 C CA . TRP B 1 244 ? -26.979 -2.052 -2.898 1.00 15.24 244 TRP B CA 1
ATOM 5486 C C . TRP B 1 244 ? -27.025 -1.606 -1.440 1.00 15.42 244 TRP B C 1
ATOM 5487 O O . TRP B 1 244 ? -25.998 -1.272 -0.851 1.00 13.08 244 TRP B O 1
ATOM 5498 N N . ASP B 1 245 ? -28.213 -1.619 -0.852 1.00 16.20 245 ASP B N 1
ATOM 5499 C CA . ASP B 1 245 ? -28.341 -1.322 0.565 1.00 18.23 245 ASP B CA 1
ATOM 5500 C C . ASP B 1 245 ? -27.835 -2.520 1.380 1.00 16.44 245 ASP B C 1
ATOM 5501 O O . ASP B 1 245 ? -27.061 -2.365 2.329 1.00 17.28 245 ASP B O 1
ATOM 5506 N N . GLN B 1 246 ? -28.254 -3.715 0.977 1.00 16.47 246 GLN B N 1
ATOM 5507 C CA . GLN B 1 246 ? -27.766 -4.963 1.545 1.00 15.89 246 GLN B CA 1
ATOM 5508 C C . GLN B 1 246 ? -26.254 -5.077 1.327 1.00 14.46 246 GLN B C 1
ATOM 5509 O O . GLN B 1 246 ? -25.516 -5.537 2.202 1.00 13.85 246 GLN B O 1
ATOM 5515 N N . LEU B 1 247 ? -25.801 -4.640 0.155 1.00 12.10 247 LEU B N 1
ATOM 5516 C CA . LEU B 1 247 ? -24.387 -4.693 -0.196 1.00 11.23 247 LEU B CA 1
ATOM 5517 C C . LEU B 1 247 ? -23.544 -3.844 0.759 1.00 14.89 247 LEU B C 1
ATOM 5518 O O . LEU B 1 247 ? -22.548 -4.319 1.312 1.00 12.92 247 LEU B O 1
ATOM 5523 N N . GLU B 1 248 ? -23.947 -2.591 0.957 1.00 12.82 248 GLU B N 1
ATOM 5524 C CA . GLU B 1 248 ? -23.225 -1.703 1.861 1.00 13.13 248 GLU B CA 1
ATOM 5525 C C . GLU B 1 248 ? -23.087 -2.296 3.264 1.00 12.68 248 GLU B C 1
ATOM 5526 O O . GLU B 1 248 ? -22.035 -2.179 3.903 1.00 16.45 248 GLU B O 1
ATOM 5532 N N . LYS B 1 249 ? -24.147 -2.940 3.737 1.00 12.17 249 LYS B N 1
ATOM 5533 C CA . LYS B 1 249 ? -24.167 -3.480 5.090 1.00 14.59 249 LYS B CA 1
ATOM 5534 C C . LYS B 1 249 ? -23.140 -4.582 5.352 1.00 14.10 249 LYS B C 1
ATOM 5535 O O . LYS B 1 249 ? -22.754 -4.798 6.497 1.00 14.94 249 LYS B O 1
ATOM 5541 N N . VAL B 1 250 ? -22.705 -5.279 4.305 1.00 14.60 250 VAL B N 1
ATOM 5542 C CA . VAL B 1 250 ? -21.783 -6.400 4.507 1.00 10.27 250 VAL B CA 1
ATOM 5543 C C . VAL B 1 250 ? -20.346 -6.106 4.100 1.00 12.06 250 VAL B C 1
ATOM 5544 O O . VAL B 1 250 ? -19.458 -6.899 4.392 1.00 9.59 250 VAL B O 1
ATOM 5548 N N . LEU B 1 251 ? -20.109 -4.984 3.422 1.00 11.08 251 LEU B N 1
ATOM 5549 C CA . LEU B 1 251 ? -18.784 -4.730 2.857 1.00 10.50 251 LEU B CA 1
ATOM 5550 C C . LEU B 1 251 ? -17.655 -4.660 3.879 1.00 9.57 251 LEU B C 1
ATOM 5551 O O . LEU B 1 251 ? -16.572 -5.203 3.625 1.00 11.24 251 LEU B O 1
ATOM 5556 N N . TYR B 1 252 ? -17.889 -3.997 5.013 1.00 8.11 252 TYR B N 1
ATOM 5557 C CA . TYR B 1 252 ? -16.830 -3.847 6.016 1.00 10.62 252 TYR B CA 1
ATOM 5558 C C . TYR B 1 252 ? -16.377 -5.214 6.510 1.00 10.18 252 TYR B C 1
ATOM 5559 O O . TYR B 1 252 ? -15.183 -5.532 6.479 1.00 10.65 252 TYR B O 1
ATOM 5568 N N . PHE B 1 253 ? -17.332 -6.010 6.969 1.00 10.04 253 PHE B N 1
ATOM 5569 C CA . PHE B 1 253 ? -17.043 -7.368 7.392 1.00 10.81 253 PHE B CA 1
ATOM 5570 C C . PHE B 1 253 ? -16.362 -8.158 6.276 1.00 9.99 253 PHE B C 1
ATOM 5571 O O . PHE B 1 253 ? -15.383 -8.867 6.513 1.00 9.31 253 PHE B O 1
ATOM 5579 N N . SER B 1 254 ? -16.875 -8.031 5.059 1.00 9.07 254 SER B N 1
ATOM 5580 C CA . SER B 1 254 ? -16.427 -8.900 3.971 1.00 8.21 254 SER B CA 1
ATOM 5581 C C . SER B 1 254 ? -14.933 -8.859 3.679 1.00 9.58 254 SER B C 1
ATOM 5582 O O . SER B 1 254 ? -14.346 -9.886 3.320 1.00 9.33 254 SER B O 1
ATOM 5585 N N . ARG B 1 255 ? -14.308 -7.695 3.852 1.00 7.33 255 ARG B N 1
ATOM 5586 C CA . ARG B 1 255 ? -12.881 -7.574 3.578 1.00 8.98 255 ARG B CA 1
ATOM 5587 C C . ARG B 1 255 ? -12.034 -7.195 4.798 1.00 8.01 255 ARG B C 1
ATOM 5588 O O . ARG B 1 255 ? -10.839 -7.480 4.836 1.00 9.24 255 ARG B O 1
ATOM 5596 N N . LEU B 1 256 ? -12.641 -6.550 5.787 1.00 7.73 256 LEU B N 1
ATOM 5597 C CA . LEU B 1 256 ? -11.861 -6.002 6.904 1.00 8.03 256 LEU B CA 1
ATOM 5598 C C . LEU B 1 256 ? -11.983 -6.784 8.213 1.00 9.45 256 LEU B C 1
ATOM 5599 O O . LEU B 1 256 ? -11.265 -6.494 9.174 1.00 9.60 256 LEU B O 1
ATOM 5604 N N . TYR B 1 257 ? -12.874 -7.775 8.259 1.00 9.39 257 TYR B N 1
ATOM 5605 C CA . TYR B 1 257 ? -12.963 -8.669 9.421 1.00 8.32 257 TYR B CA 1
ATOM 5606 C C . TYR B 1 257 ? -11.609 -9.356 9.602 1.00 8.31 257 TYR B C 1
ATOM 5607 O O . TYR B 1 257 ? -11.001 -9.798 8.621 1.00 9.08 257 TYR B O 1
ATOM 5616 N N . ASN B 1 258 ? -11.141 -9.449 10.848 1.00 8.24 258 ASN B N 1
ATOM 5617 C CA . ASN B 1 258 ? -9.811 -9.999 11.159 1.00 10.05 258 ASN B CA 1
ATOM 5618 C C . ASN B 1 258 ? -8.712 -9.299 10.354 1.00 9.44 258 ASN B C 1
ATOM 5619 O O . ASN B 1 258 ? -7.729 -9.919 9.954 1.00 7.94 258 ASN B O 1
ATOM 5624 N N . ALA B 1 259 ? -8.909 -8.004 10.106 1.00 8.49 259 ALA B N 1
ATOM 5625 C CA . ALA B 1 259 ? -7.984 -7.189 9.321 1.00 10.71 259 ALA B CA 1
ATOM 5626 C C . ALA B 1 259 ? -7.658 -7.791 7.951 1.00 7.16 259 ALA B C 1
ATOM 5627 O O . ALA B 1 259 ? -6.585 -7.557 7.396 1.00 8.78 259 ALA B O 1
ATOM 5629 N N . GLY B 1 260 ? -8.593 -8.567 7.410 1.00 7.70 260 GLY B N 1
ATOM 5630 C CA . GLY B 1 260 ? -8.432 -9.128 6.077 1.00 7.99 260 GLY B CA 1
ATOM 5631 C C . GLY B 1 260 ? -7.641 -10.424 6.062 1.00 8.21 260 GLY B C 1
ATOM 5632 O O . GLY B 1 260 ? -7.406 -11.002 4.994 1.00 7.07 260 GLY B O 1
ATOM 5633 N N . GLN B 1 261 ? -7.226 -10.871 7.244 1.00 8.42 261 GLN B N 1
ATOM 5634 C CA . GLN B 1 261 ? -6.385 -12.063 7.376 1.00 6.24 261 GLN B CA 1
ATOM 5635 C C . GLN B 1 261 ? -7.260 -13.314 7.449 1.00 8.49 261 GLN B C 1
ATOM 5636 O O . GLN B 1 261 ? -7.296 -14.011 8.464 1.00 8.97 261 GLN B O 1
ATOM 5642 N N . VAL B 1 262 ? -8.004 -13.575 6.379 1.00 6.24 262 VAL B N 1
ATOM 5643 C CA . VAL B 1 262 ? -8.995 -14.644 6.384 1.00 6.76 262 VAL B CA 1
ATOM 5644 C C . VAL B 1 262 ? -8.917 -15.333 5.039 1.00 7.53 262 VAL B C 1
ATOM 5645 O O . VAL B 1 262 ? -8.942 -14.661 3.994 1.00 7.85 262 VAL B O 1
ATOM 5649 N N . CYS B 1 263 ? -8.808 -16.659 5.051 1.00 8.27 263 CYS B N 1
ATOM 5650 C CA . CYS B 1 263 ? -8.706 -17.394 3.801 1.00 9.21 263 CYS B CA 1
ATOM 5651 C C . CYS B 1 263 ? -9.937 -17.130 2.931 1.00 6.64 263 CYS B C 1
ATOM 5652 O O . CYS B 1 263 ? -9.831 -17.114 1.706 1.00 7.38 263 CYS B O 1
ATOM 5655 N N . THR B 1 264 ? -11.083 -16.890 3.576 1.00 7.30 264 THR B N 1
ATOM 5656 C CA . THR B 1 264 ? -12.339 -16.603 2.879 1.00 5.69 264 THR B CA 1
ATOM 5657 C C . THR B 1 264 ? -12.721 -15.119 2.896 1.00 6.01 264 THR B C 1
ATOM 5658 O O . THR B 1 264 ? -13.891 -14.769 2.745 1.00 8.24 264 THR B O 1
ATOM 5662 N N . SER B 1 265 ? -11.737 -14.248 3.085 1.00 6.91 265 SER B N 1
ATOM 5663 C CA . SER B 1 265 ? -11.973 -12.816 2.944 1.00 6.50 265 SER B CA 1
ATOM 5664 C C . SER B 1 265 ? -12.406 -12.531 1.505 1.00 7.12 265 SER B C 1
ATOM 5665 O O . SER B 1 265 ? -12.062 -13.277 0.586 1.00 6.52 265 SER B O 1
ATOM 5668 N N . SER B 1 266 ? -13.183 -11.470 1.307 1.00 6.49 266 SER B N 1
ATOM 5669 C CA . SER B 1 266 ? -13.669 -11.121 -0.031 1.00 5.85 266 SER B CA 1
ATOM 5670 C C . SER B 1 266 ? -12.607 -10.332 -0.786 1.00 8.69 266 SER B C 1
ATOM 5671 O O . SER B 1 266 ? -12.686 -9.106 -0.898 1.00 9.09 266 SER B O 1
ATOM 5674 N N . LYS B 1 267 ? -11.616 -11.043 -1.321 1.00 7.48 267 LYS B N 1
ATOM 5675 C CA . LYS B 1 267 ? -10.395 -10.387 -1.780 1.00 8.56 267 LYS B CA 1
ATOM 5676 C C . LYS B 1 267 ? -10.487 -9.766 -3.169 1.00 9.10 267 LYS B C 1
ATOM 5677 O O . LYS B 1 267 ? -9.810 -8.769 -3.454 1.00 8.29 267 LYS B O 1
ATOM 5683 N N . ARG B 1 268 ? -11.323 -10.337 -4.032 1.00 8.38 268 ARG B N 1
ATOM 5684 C CA . ARG B 1 268 ? -11.499 -9.794 -5.381 1.00 7.83 268 ARG B CA 1
ATOM 5685 C C . ARG B 1 268 ? -12.943 -9.370 -5.595 1.00 8.99 268 ARG B C 1
ATOM 5686 O O . ARG B 1 268 ? -13.818 -10.209 -5.816 1.00 10.02 268 ARG B O 1
ATOM 5694 N N . PHE B 1 269 ? -13.199 -8.067 -5.509 1.00 8.73 269 PHE B N 1
ATOM 5695 C CA . PHE B 1 269 ? -14.514 -7.549 -5.858 1.00 8.07 269 PHE B CA 1
ATOM 5696 C C . PHE B 1 269 ? -14.618 -7.435 -7.372 1.00 9.10 269 PHE B C 1
ATOM 5697 O O . PHE B 1 269 ? -13.791 -6.787 -8.015 1.00 10.14 269 PHE B O 1
ATOM 5705 N N . ILE B 1 270 ? -15.619 -8.096 -7.946 1.00 8.52 270 ILE B N 1
ATOM 5706 C CA . ILE B 1 270 ? -15.810 -8.084 -9.389 1.00 9.25 270 ILE B CA 1
ATOM 5707 C C . ILE B 1 270 ? -17.090 -7.315 -9.678 1.00 9.52 270 ILE B C 1
ATOM 5708 O O . ILE B 1 270 ? -18.166 -7.699 -9.230 1.00 9.72 270 ILE B O 1
ATOM 5713 N N . VAL B 1 271 ? -16.953 -6.206 -10.401 1.00 10.78 271 VAL B N 1
ATOM 5714 C CA . VAL B 1 271 ? -18.049 -5.267 -10.601 1.00 11.28 271 VAL B CA 1
ATOM 5715 C C . VAL B 1 271 ? -18.209 -4.975 -12.096 1.00 11.03 271 VAL B C 1
ATOM 5716 O O . VAL B 1 271 ? -17.229 -4.978 -12.843 1.00 11.23 271 VAL B O 1
ATOM 5720 N N . LEU B 1 272 ? -19.451 -4.763 -12.524 1.00 10.30 272 LEU B N 1
ATOM 5721 C CA . LEU B 1 272 ? -19.757 -4.458 -13.918 1.00 14.94 272 LEU B CA 1
ATOM 5722 C C . LEU B 1 272 ? -19.407 -3.010 -14.222 1.00 15.58 272 LEU B C 1
ATOM 5723 O O . LEU B 1 272 ? -19.421 -2.173 -13.318 1.00 12.47 272 LEU B O 1
ATOM 5728 N N . ASP B 1 273 ? -19.097 -2.731 -15.492 1.00 13.85 273 ASP B N 1
ATOM 5729 C CA . ASP B 1 273 ? -18.702 -1.388 -15.955 1.00 15.43 273 ASP B CA 1
ATOM 5730 C C . ASP B 1 273 ? -19.598 -0.300 -15.408 1.00 15.11 273 ASP B C 1
ATOM 5731 O O . ASP B 1 273 ? -19.129 0.703 -14.867 1.00 15.77 273 ASP B O 1
ATOM 5736 N N . LYS B 1 274 ? -20.897 -0.535 -15.520 1.00 14.03 274 LYS B N 1
ATOM 5737 C CA . LYS B 1 274 ? -21.907 0.448 -15.159 1.00 15.82 274 LYS B CA 1
ATOM 5738 C C . LYS B 1 274 ? -21.846 0.827 -13.681 1.00 18.72 274 LYS B C 1
ATOM 5739 O O . LYS B 1 274 ? -22.168 1.959 -13.302 1.00 16.36 274 LYS B O 1
ATOM 5745 N N . ASP B 1 275 ? -21.397 -0.116 -12.855 1.00 15.30 275 ASP B N 1
ATOM 5746 C CA . ASP B 1 275 ? -21.413 0.052 -11.407 1.00 13.65 275 ASP B CA 1
ATOM 5747 C C . ASP B 1 275 ? -20.051 0.416 -10.820 1.00 12.77 275 ASP B C 1
ATOM 5748 O O . ASP B 1 275 ? -19.939 0.637 -9.619 1.00 13.80 275 ASP B O 1
ATOM 5753 N N . TYR B 1 276 ? -19.021 0.473 -11.657 1.00 12.25 276 TYR B N 1
ATOM 5754 C CA . TYR B 1 276 ? -17.648 0.623 -11.161 1.00 11.63 276 TYR B CA 1
ATOM 5755 C C . TYR B 1 276 ? -17.396 1.888 -10.345 1.00 14.07 276 TYR B C 1
ATOM 5756 O O . TYR B 1 276 ? -16.856 1.820 -9.243 1.00 13.75 276 TYR B O 1
ATOM 5765 N N . ASP B 1 277 ? -17.772 3.046 -10.880 1.00 15.21 277 ASP B N 1
ATOM 5766 C CA . ASP B 1 277 ? -17.562 4.286 -10.136 1.00 16.75 277 ASP B CA 1
ATOM 5767 C C . ASP B 1 277 ? -18.326 4.287 -8.813 1.00 12.74 277 ASP B C 1
ATOM 5768 O O . ASP B 1 277 ? -17.795 4.685 -7.771 1.00 16.42 277 ASP B O 1
ATOM 5773 N N . ARG B 1 278 ? -19.570 3.828 -8.859 1.00 12.31 278 ARG B N 1
ATOM 5774 C CA . ARG B 1 278 ? -20.398 3.747 -7.673 1.00 15.07 278 ARG B CA 1
ATOM 5775 C C . ARG B 1 278 ? -19.783 2.823 -6.628 1.00 16.35 278 ARG B C 1
ATOM 5776 O O . ARG B 1 278 ? -19.807 3.126 -5.434 1.00 15.11 278 ARG B O 1
ATOM 5784 N N . PHE B 1 279 ? -19.224 1.700 -7.071 1.00 14.05 279 PHE B N 1
ATOM 5785 C CA . PHE B 1 279 ? -18.644 0.771 -6.109 1.00 13.58 279 PHE B CA 1
ATOM 5786 C C . PHE B 1 279 ? -17.355 1.323 -5.517 1.00 12.08 279 PHE B C 1
ATOM 5787 O O . PHE B 1 279 ? -17.105 1.172 -4.317 1.00 15.57 279 PHE B O 1
ATOM 5795 N N . LYS B 1 280 ? -16.546 1.970 -6.353 1.00 13.88 280 LYS B N 1
ATOM 5796 C CA . LYS B 1 280 ? -15.328 2.629 -5.878 1.00 15.88 280 LYS B CA 1
ATOM 5797 C C . LYS B 1 280 ? -15.611 3.575 -4.722 1.00 14.92 280 LYS B C 1
ATOM 5798 O O . LYS B 1 280 ? -14.932 3.516 -3.698 1.00 17.02 280 LYS B O 1
ATOM 5804 N N . GLU B 1 281 ? -16.595 4.460 -4.881 1.00 16.39 281 GLU B N 1
ATOM 5805 C CA . GLU B 1 281 ? -16.899 5.397 -3.800 1.00 16.91 281 GLU B CA 1
ATOM 5806 C C . GLU B 1 281 ? -17.560 4.707 -2.609 1.00 16.61 281 GLU B C 1
ATOM 5807 O O . GLU B 1 281 ? -17.314 5.084 -1.467 1.00 15.28 281 GLU B O 1
ATOM 5813 N N . LEU B 1 282 ? -18.373 3.684 -2.866 1.00 14.07 282 LEU B N 1
ATOM 5814 C CA . LEU B 1 282 ? -18.990 2.940 -1.770 1.00 13.99 282 LEU B CA 1
ATOM 5815 C C . LEU B 1 282 ? -17.946 2.206 -0.938 1.00 12.51 282 LEU B C 1
ATOM 5816 O O . LEU B 1 282 ? -17.958 2.272 0.294 1.00 12.13 282 LEU B O 1
ATOM 5821 N N . LEU B 1 283 ? -17.041 1.498 -1.604 1.00 11.83 283 LEU B N 1
ATOM 5822 C CA . LEU B 1 283 ? -16.014 0.755 -0.874 1.00 12.51 283 LEU B CA 1
ATOM 5823 C C . LEU B 1 283 ? -15.084 1.724 -0.158 1.00 12.77 283 LEU B C 1
ATOM 5824 O O . LEU B 1 283 ? -14.652 1.461 0.965 1.00 11.85 283 LEU B O 1
ATOM 5829 N N . THR B 1 284 ? -14.805 2.858 -0.801 1.00 12.09 284 THR B N 1
ATOM 5830 C CA . THR B 1 284 ? -13.978 3.893 -0.180 1.00 13.15 284 THR B CA 1
ATOM 5831 C C . THR B 1 284 ? -14.676 4.429 1.066 1.00 11.93 284 THR B C 1
ATOM 5832 O O . THR B 1 284 ? -14.056 4.531 2.121 1.00 12.13 284 THR B O 1
ATOM 5836 N N . LYS B 1 285 ? -15.963 4.759 0.940 1.00 13.68 285 LYS B N 1
ATOM 5837 C CA . LYS B 1 285 ? -16.779 5.205 2.071 1.00 14.28 285 LYS B CA 1
ATOM 5838 C C . LYS B 1 285 ? -16.710 4.236 3.249 1.00 16.35 285 LYS B C 1
ATOM 5839 O O . LYS B 1 285 ? -16.494 4.642 4.397 1.00 16.44 285 LYS B O 1
ATOM 5845 N N . VAL B 1 286 ? -16.897 2.953 2.955 1.00 11.35 286 VAL B N 1
ATOM 5846 C CA . VAL B 1 286 ? -16.899 1.929 3.991 1.00 12.24 286 VAL B CA 1
ATOM 5847 C C . VAL B 1 286 ? -15.534 1.847 4.675 1.00 12.80 286 VAL B C 1
ATOM 5848 O O . VAL B 1 286 ? -15.438 1.836 5.910 1.00 14.16 286 VAL B O 1
ATOM 5852 N N . PHE B 1 287 ? -14.484 1.796 3.864 1.00 12.29 287 PHE B N 1
ATOM 5853 C CA . PHE B 1 287 ? -13.114 1.678 4.366 1.00 11.81 287 PHE B CA 1
ATOM 5854 C C . PHE B 1 287 ? -12.701 2.870 5.222 1.00 14.46 287 PHE B C 1
ATOM 5855 O O . PHE B 1 287 ? -11.943 2.707 6.183 1.00 14.75 287 PHE B O 1
ATOM 5863 N N . LYS B 1 288 ? -13.176 4.069 4.888 1.00 13.62 288 LYS B N 1
ATOM 5864 C CA . LYS B 1 288 ? -12.811 5.226 5.712 1.00 14.66 288 LYS B CA 1
ATOM 5865 C C . LYS B 1 288 ? -13.405 5.195 7.130 1.00 17.29 288 LYS B C 1
ATOM 5866 O O . LYS B 1 288 ? -12.964 5.936 8.002 1.00 15.92 288 LYS B O 1
ATOM 5872 N N . THR B 1 289 ? -14.377 4.319 7.376 1.00 14.37 289 THR B N 1
ATOM 5873 C CA . THR B 1 289 ? -14.962 4.216 8.713 1.00 15.38 289 THR B CA 1
ATOM 5874 C C . THR B 1 289 ? -14.077 3.453 9.706 1.00 15.43 289 THR B C 1
ATOM 5875 O O . THR B 1 289 ? -14.351 3.450 10.903 1.00 16.24 289 THR B O 1
ATOM 5879 N N . ALA B 1 290 ? -13.024 2.810 9.211 1.00 14.41 290 ALA B N 1
ATOM 5880 C CA . ALA B 1 290 ? -12.150 2.004 10.076 1.00 13.44 290 ALA B CA 1
ATOM 5881 C C . ALA B 1 290 ? -11.515 2.817 11.197 1.00 16.75 290 ALA B C 1
ATOM 5882 O O . ALA B 1 290 ? -10.985 3.907 10.965 1.00 16.39 290 ALA B O 1
ATOM 5884 N N . LYS B 1 291 ? -11.573 2.276 12.411 1.00 13.80 291 LYS B N 1
ATOM 5885 C CA . LYS B 1 291 ? -10.874 2.855 13.555 1.00 13.73 291 LYS B CA 1
ATOM 5886 C C . LYS B 1 291 ? -9.833 1.859 14.059 1.00 12.00 291 LYS B C 1
ATOM 5887 O O . LYS B 1 291 ? -10.179 0.887 14.725 1.00 14.62 291 LYS B O 1
ATOM 5893 N N . TRP B 1 292 ? -8.564 2.076 13.742 1.00 15.15 292 TRP B N 1
ATOM 5894 C CA . TRP B 1 292 ? -7.536 1.176 14.269 1.00 11.73 292 TRP B CA 1
ATOM 5895 C C . TRP B 1 292 ? -7.100 1.569 15.670 1.00 17.51 292 TRP B C 1
ATOM 5896 O O . TRP B 1 292 ? -7.234 2.727 16.079 1.00 15.53 292 TRP B O 1
ATOM 5907 N N . GLY B 1 293 ? -6.581 0.593 16.409 1.00 17.25 293 GLY B N 1
ATOM 5908 C CA . GLY B 1 293 ? -6.106 0.833 17.757 1.00 14.65 293 GLY B CA 1
ATOM 5909 C C . GLY B 1 293 ? -6.067 -0.439 18.579 1.00 14.67 293 GLY B C 1
ATOM 5910 O O . GLY B 1 293 ? -5.972 -1.544 18.034 1.00 13.51 293 GLY B O 1
ATOM 5911 N N . ASP B 1 294 ? -6.150 -0.264 19.894 1.00 14.89 294 ASP B N 1
ATOM 5912 C CA . ASP B 1 294 ? -6.127 -1.343 20.879 1.00 14.92 294 ASP B CA 1
ATOM 5913 C C . ASP B 1 294 ? -7.229 -2.356 20.616 1.00 10.52 294 ASP B C 1
ATOM 5914 O O . ASP B 1 294 ? -8.406 -2.046 20.771 1.00 12.10 294 ASP B O 1
ATOM 5919 N N . PRO B 1 295 ? -6.853 -3.593 20.239 1.00 11.10 295 PRO B N 1
ATOM 5920 C CA . PRO B 1 295 ? -7.888 -4.583 19.915 1.00 12.50 295 PRO B CA 1
ATOM 5921 C C . PRO B 1 295 ? -8.727 -5.029 21.123 1.00 11.51 295 PRO B C 1
ATOM 5922 O O . PRO B 1 295 ? -9.771 -5.658 20.947 1.00 11.11 295 PRO B O 1
ATOM 5926 N N . MET B 1 296 ? -8.298 -4.682 22.334 1.00 11.13 296 MET B N 1
ATOM 5927 C CA . MET B 1 296 ? -9.114 -4.940 23.521 1.00 11.33 296 MET B CA 1
ATOM 5928 C C . MET B 1 296 ? -10.197 -3.879 23.724 1.00 12.68 296 MET B C 1
ATOM 5929 O O . MET B 1 296 ? -11.147 -4.103 24.475 1.00 16.12 296 MET B O 1
ATOM 5934 N N . ASP B 1 297 ? -10.040 -2.730 23.061 1.00 12.81 297 ASP B N 1
ATOM 5935 C CA . ASP B 1 297 ? -10.975 -1.608 23.185 1.00 17.15 297 ASP B CA 1
ATOM 5936 C C . ASP B 1 297 ? -12.187 -1.837 22.287 1.00 17.08 297 ASP B C 1
ATOM 5937 O O . ASP B 1 297 ? -12.038 -2.012 21.080 1.00 15.65 297 ASP B O 1
ATOM 5942 N N . PRO B 1 298 ? -13.396 -1.824 22.869 1.00 16.36 298 PRO B N 1
ATOM 5943 C CA . PRO B 1 298 ? -14.614 -2.129 22.110 1.00 19.22 298 PRO B CA 1
ATOM 5944 C C . PRO B 1 298 ? -14.941 -1.135 20.996 1.00 19.21 298 PRO B C 1
ATOM 5945 O O . PRO B 1 298 ? -15.772 -1.456 20.149 1.00 25.03 298 PRO B O 1
ATOM 5949 N N . GLU B 1 299 ? -14.313 0.037 20.988 1.00 19.30 299 GLU B N 1
ATOM 5950 C CA . GLU B 1 299 ? -14.535 0.995 19.903 1.00 23.50 299 GLU B CA 1
ATOM 5951 C C . GLU B 1 299 ? -13.592 0.766 18.723 1.00 19.94 299 GLU B C 1
ATOM 5952 O O . GLU B 1 299 ? -13.756 1.366 17.656 1.00 15.92 299 GLU B O 1
ATOM 5958 N N . THR B 1 300 ? -12.598 -0.096 18.914 1.00 14.81 300 THR B N 1
ATOM 5959 C CA . THR B 1 300 ? -11.650 -0.394 17.848 1.00 15.71 300 THR B CA 1
ATOM 5960 C C . THR B 1 300 ? -12.317 -1.301 16.826 1.00 14.95 300 THR B C 1
ATOM 5961 O O . THR B 1 300 ? -12.926 -2.307 17.198 1.00 12.19 300 THR B O 1
ATOM 5965 N N . THR B 1 301 ? -12.209 -0.937 15.547 1.00 13.68 301 THR B N 1
ATOM 5966 C CA . THR B 1 301 ? -12.823 -1.725 14.479 1.00 16.41 301 THR B CA 1
ATOM 5967 C C . THR B 1 301 ? -11.819 -2.218 13.431 1.00 13.12 301 THR B C 1
ATOM 5968 O O . THR B 1 301 ? -12.211 -2.823 12.429 1.00 13.13 301 THR B O 1
ATOM 5972 N N . LEU B 1 302 ? -10.534 -1.945 13.648 1.00 12.53 302 LEU B N 1
ATOM 5973 C CA . LEU B 1 302 ? -9.474 -2.545 12.838 1.00 11.81 302 LEU B CA 1
ATOM 5974 C C . LEU B 1 302 ? -8.283 -2.947 13.709 1.00 12.81 302 LEU B C 1
ATOM 5975 O O . LEU B 1 302 ? -7.699 -2.122 14.412 1.00 12.23 302 LEU B O 1
ATOM 5980 N N . ALA B 1 303 ? -7.939 -4.229 13.671 1.00 11.73 303 ALA B N 1
ATOM 5981 C CA . ALA B 1 303 ? -6.837 -4.755 14.468 1.00 10.18 303 ALA B CA 1
ATOM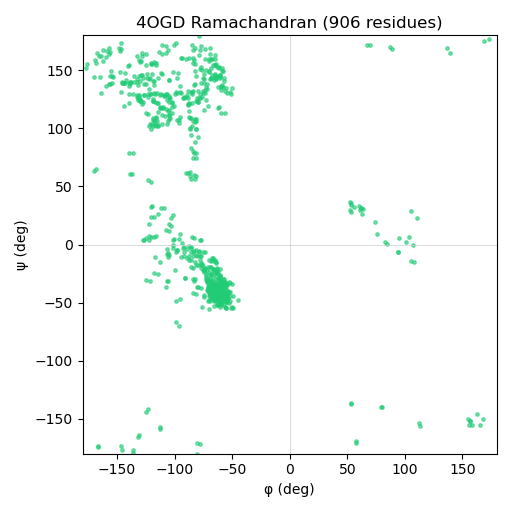 5982 C C . ALA B 1 303 ? -5.504 -4.554 13.766 1.00 9.21 303 ALA B C 1
ATOM 5983 O O . ALA B 1 303 ? -5.461 -4.372 12.547 1.00 11.06 303 ALA B O 1
ATOM 5985 N N . PRO B 1 304 ? -4.393 -4.610 14.528 1.00 7.60 304 PRO B N 1
ATOM 5986 C CA . PRO B 1 304 ? -3.094 -4.730 13.858 1.00 8.86 304 PRO B CA 1
ATOM 5987 C C . PRO B 1 304 ? -2.961 -6.117 13.240 1.00 10.43 304 PRO B C 1
ATOM 5988 O O . PRO B 1 304 ? -3.689 -7.019 13.651 1.00 11.74 304 PRO B O 1
ATOM 5992 N N . LEU B 1 305 ? -2.070 -6.279 12.268 1.00 10.00 305 LEU B N 1
ATOM 5993 C CA . LEU B 1 305 ? -1.812 -7.598 11.688 1.00 9.37 305 LEU B CA 1
ATOM 5994 C C . LEU B 1 305 ? -1.018 -8.425 12.696 1.00 10.03 305 LEU B C 1
ATOM 5995 O O . LEU B 1 305 ? -0.524 -7.893 13.692 1.00 10.98 305 LEU B O 1
ATOM 6000 N N . SER B 1 306 ? -0.896 -9.723 12.439 1.00 8.41 306 SER B N 1
ATOM 6001 C CA . SER B 1 306 ? -0.458 -10.667 13.469 1.00 9.51 306 SER B CA 1
ATOM 6002 C C . SER B 1 306 ? 1.039 -10.688 13.768 1.00 11.03 306 SER B C 1
ATOM 6003 O O . SER B 1 306 ? 1.464 -11.270 14.775 1.00 12.49 306 SER B O 1
ATOM 6006 N N . SER B 1 307 ? 1.844 -10.068 12.911 1.00 10.32 307 SER B N 1
ATOM 6007 C CA . SER B 1 307 ? 3.280 -10.027 13.151 1.00 10.53 307 SER B CA 1
ATOM 6008 C C . SER B 1 307 ? 3.922 -8.936 12.320 1.00 11.83 307 SER B C 1
ATOM 6009 O O . SER B 1 307 ? 3.295 -8.386 11.417 1.00 10.50 307 SER B O 1
ATOM 6012 N N . ALA B 1 308 ? 5.175 -8.625 12.629 1.00 11.36 308 ALA B N 1
ATOM 6013 C CA . ALA B 1 308 ? 5.907 -7.619 11.872 1.00 15.27 308 ALA B CA 1
ATOM 6014 C C . ALA B 1 308 ? 6.064 -8.059 10.424 1.00 12.29 308 ALA B C 1
ATOM 6015 O O . ALA B 1 308 ? 5.910 -7.252 9.506 1.00 14.14 308 ALA B O 1
ATOM 6017 N N . GLN B 1 309 ? 6.358 -9.344 10.229 1.00 15.11 309 GLN B N 1
ATOM 6018 C CA . GLN B 1 309 ? 6.552 -9.884 8.890 1.00 14.83 309 GLN B CA 1
ATOM 6019 C C . GLN B 1 309 ? 5.258 -9.869 8.074 1.00 13.28 309 GLN B C 1
ATOM 6020 O O . GLN B 1 309 ? 5.287 -9.613 6.871 1.00 14.06 309 GLN B O 1
ATOM 6026 N N . ALA B 1 310 ? 4.133 -10.150 8.727 1.00 11.70 310 ALA B N 1
ATOM 6027 C CA . ALA B 1 310 ? 2.835 -10.102 8.056 1.00 10.11 310 ALA B CA 1
ATOM 6028 C C . ALA B 1 310 ? 2.564 -8.704 7.514 1.00 13.24 310 ALA B C 1
ATOM 6029 O O . ALA B 1 310 ? 2.139 -8.537 6.356 1.00 12.53 310 ALA B O 1
ATOM 6031 N N . LYS B 1 311 ? 2.810 -7.698 8.352 1.00 12.35 311 LYS B N 1
ATOM 6032 C CA . LYS B 1 311 ? 2.684 -6.308 7.918 1.00 10.61 311 LYS B CA 1
ATOM 6033 C C . LYS B 1 311 ? 3.630 -6.015 6.751 1.00 13.98 311 LYS B C 1
ATOM 6034 O O . LYS B 1 311 ? 3.233 -5.411 5.756 1.00 13.67 311 LYS B O 1
ATOM 6040 N N . ALA B 1 312 ? 4.879 -6.452 6.868 1.00 12.59 312 ALA B N 1
ATOM 6041 C CA . ALA B 1 312 ? 5.867 -6.169 5.834 1.00 12.53 312 ALA B CA 1
ATOM 6042 C C . ALA B 1 312 ? 5.469 -6.818 4.509 1.00 17.23 312 ALA B C 1
ATOM 6043 O O . ALA B 1 312 ? 5.593 -6.204 3.449 1.00 15.10 312 ALA B O 1
ATOM 6045 N N . ASP B 1 313 ? 4.956 -8.043 4.580 1.00 14.68 313 ASP B N 1
ATOM 6046 C CA . ASP B 1 313 ? 4.522 -8.763 3.381 1.00 14.55 313 ASP B CA 1
ATOM 6047 C C . ASP B 1 313 ? 3.367 -8.056 2.669 1.00 15.09 313 ASP B C 1
ATOM 6048 O O . ASP B 1 313 ? 3.372 -7.929 1.442 1.00 15.09 313 ASP B O 1
ATOM 6053 N N . VAL B 1 314 ? 2.377 -7.607 3.435 1.00 12.21 314 VAL B N 1
ATOM 6054 C CA . VAL B 1 314 ? 1.223 -6.916 2.865 1.00 11.80 314 VAL B CA 1
ATOM 6055 C C . VAL B 1 314 ? 1.622 -5.583 2.223 1.00 12.63 314 VAL B C 1
ATOM 6056 O O . VAL B 1 314 ? 1.212 -5.283 1.096 1.00 12.57 314 VAL B O 1
ATOM 6060 N N . LEU B 1 315 ? 2.437 -4.805 2.933 1.00 13.07 315 LEU B N 1
ATOM 6061 C CA . LEU B 1 315 ? 2.941 -3.543 2.395 1.00 14.29 315 LEU B CA 1
ATOM 6062 C C . LEU B 1 315 ? 3.729 -3.774 1.108 1.00 12.70 315 LEU B C 1
ATOM 6063 O O . LEU B 1 315 ? 3.614 -2.999 0.154 1.00 14.19 315 LEU B O 1
ATOM 6068 N N . ASP B 1 316 ? 4.518 -4.844 1.070 1.00 14.17 316 ASP B N 1
ATOM 6069 C CA . ASP B 1 316 ? 5.284 -5.156 -0.132 1.00 15.60 316 ASP B CA 1
ATOM 6070 C C . ASP B 1 316 ? 4.374 -5.529 -1.303 1.00 13.57 316 ASP B C 1
ATOM 6071 O O . ASP B 1 316 ? 4.687 -5.241 -2.453 1.00 15.88 316 ASP B O 1
ATOM 6076 N N . GLN B 1 317 ? 3.251 -6.180 -1.009 1.00 15.77 317 GLN B N 1
ATOM 6077 C CA . GLN B 1 317 ? 2.309 -6.560 -2.064 1.00 15.31 317 GLN B CA 1
ATOM 6078 C C . GLN B 1 317 ? 1.586 -5.355 -2.635 1.00 13.34 317 GLN B C 1
ATOM 6079 O O . GLN B 1 317 ? 1.341 -5.281 -3.841 1.00 14.56 317 GLN B O 1
ATOM 6085 N N . ILE B 1 318 ? 1.211 -4.427 -1.763 1.00 12.19 318 ILE B N 1
ATOM 6086 C CA . ILE B 1 318 ? 0.613 -3.180 -2.208 1.00 14.85 318 ILE B CA 1
ATOM 6087 C C . ILE B 1 318 ? 1.578 -2.468 -3.148 1.00 16.62 318 ILE B C 1
ATOM 6088 O O . ILE B 1 318 ? 1.200 -2.043 -4.238 1.00 15.24 318 ILE B O 1
ATOM 6093 N N . LYS B 1 319 ? 2.839 -2.371 -2.748 1.00 16.60 319 LYS B N 1
ATOM 6094 C CA . LYS B 1 319 ? 3.809 -1.685 -3.589 1.00 15.98 319 LYS B CA 1
ATOM 6095 C C . LYS B 1 319 ? 4.076 -2.429 -4.893 1.00 15.24 319 LYS B C 1
ATOM 6096 O O . LYS B 1 319 ? 4.238 -1.808 -5.944 1.00 17.92 319 LYS B O 1
ATOM 6102 N N . LEU B 1 320 ? 4.107 -3.758 -4.827 1.00 15.62 320 LEU B N 1
ATOM 6103 C CA . LEU B 1 320 ? 4.286 -4.565 -6.028 1.00 14.67 320 LEU B CA 1
ATOM 6104 C C . LEU B 1 320 ? 3.165 -4.261 -7.011 1.00 16.84 320 LEU B C 1
ATOM 6105 O O . LEU B 1 320 ? 3.409 -4.074 -8.203 1.00 15.91 320 LEU B O 1
ATOM 6110 N N . ALA B 1 321 ? 1.939 -4.186 -6.497 1.00 14.63 321 ALA B N 1
ATOM 6111 C CA . ALA B 1 321 ? 0.777 -3.882 -7.329 1.00 13.58 321 ALA B CA 1
ATOM 6112 C C . ALA B 1 321 ? 0.939 -2.530 -8.015 1.00 18.14 321 ALA B C 1
ATOM 6113 O O . ALA B 1 321 ? 0.757 -2.416 -9.221 1.00 18.19 321 ALA B O 1
ATOM 6115 N N . LEU B 1 322 ? 1.287 -1.513 -7.236 1.00 15.48 322 LEU B N 1
ATOM 6116 C CA . LEU B 1 322 ? 1.481 -0.167 -7.776 1.00 15.52 322 LEU B CA 1
ATOM 6117 C C . LEU B 1 322 ? 2.643 -0.101 -8.769 1.00 18.57 322 LEU B C 1
ATOM 6118 O O . LEU B 1 322 ? 2.538 0.550 -9.818 1.00 18.93 322 LEU B O 1
ATOM 6123 N N . ASP B 1 323 ? 3.749 -0.765 -8.439 1.00 16.20 323 ASP B N 1
ATOM 6124 C CA . ASP B 1 323 ? 4.922 -0.776 -9.318 1.00 18.44 323 ASP B CA 1
ATOM 6125 C C . ASP B 1 323 ? 4.620 -1.422 -10.669 1.00 22.29 323 ASP B C 1
ATOM 6126 O O . ASP B 1 323 ? 5.306 -1.159 -11.660 1.00 23.28 323 ASP B O 1
ATOM 6131 N N . HIS B 1 324 ? 3.599 -2.274 -10.707 1.00 17.42 324 HIS B N 1
ATOM 6132 C CA . HIS B 1 324 ? 3.219 -2.935 -11.949 1.00 18.41 324 HIS B CA 1
ATOM 6133 C C . HIS B 1 324 ? 1.982 -2.333 -12.617 1.00 19.56 324 HIS B C 1
ATOM 6134 O O . HIS B 1 324 ? 1.383 -2.954 -13.492 1.00 20.92 324 HIS B O 1
ATOM 6141 N N . GLY B 1 325 ? 1.604 -1.128 -12.199 1.00 18.90 325 GLY B N 1
ATOM 6142 C CA . GLY B 1 325 ? 0.607 -0.355 -12.917 1.00 18.62 325 GLY B CA 1
ATOM 6143 C C . GLY B 1 325 ? -0.772 -0.226 -12.302 1.00 19.68 325 GLY B C 1
ATOM 6144 O O . GLY B 1 325 ? -1.647 0.419 -12.879 1.00 18.91 325 GLY B O 1
ATOM 6145 N N . ALA B 1 326 ? -0.987 -0.833 -11.140 1.00 16.14 326 ALA B N 1
ATOM 6146 C CA . ALA B 1 326 ? -2.293 -0.745 -10.500 1.00 13.74 326 ALA B CA 1
ATOM 6147 C C . ALA B 1 326 ? -2.567 0.670 -10.008 1.00 18.15 326 ALA B C 1
ATOM 6148 O O . ALA B 1 326 ? -1.642 1.466 -9.827 1.00 17.17 326 ALA B O 1
ATOM 6150 N N . GLU B 1 327 ? -3.841 0.979 -9.791 1.00 13.97 327 GLU B N 1
ATOM 6151 C CA . GLU B 1 327 ? -4.228 2.291 -9.280 1.00 15.02 327 GLU B CA 1
ATOM 6152 C C . GLU B 1 327 ? -4.472 2.255 -7.783 1.00 16.58 327 GLU B C 1
ATOM 6153 O O . GLU B 1 327 ? -5.192 1.383 -7.284 1.00 13.91 327 GLU B O 1
ATOM 6159 N N . LEU B 1 328 ? -3.880 3.210 -7.069 1.00 15.52 328 LEU B N 1
ATOM 6160 C CA . LEU B 1 328 ? -4.185 3.405 -5.663 1.00 14.81 328 LEU B CA 1
ATOM 6161 C C . LEU B 1 328 ? -5.450 4.235 -5.521 1.00 16.93 328 LEU B C 1
ATOM 6162 O O . LEU B 1 328 ? -5.444 5.451 -5.740 1.00 17.32 328 LEU B O 1
ATOM 6167 N N . VAL B 1 329 ? -6.539 3.568 -5.158 1.00 16.22 329 VAL B N 1
ATOM 6168 C CA . VAL B 1 329 ? -7.833 4.212 -5.020 1.00 12.43 329 VAL B CA 1
ATOM 6169 C C . VAL B 1 329 ? -7.982 4.916 -3.678 1.00 15.73 329 VAL B C 1
ATOM 6170 O O . VAL B 1 329 ? -8.488 6.036 -3.610 1.00 17.69 329 VAL B O 1
ATOM 6174 N N . TYR B 1 330 ? -7.536 4.257 -2.613 1.00 15.51 330 TYR B N 1
ATOM 6175 C CA . TYR B 1 330 ? -7.654 4.791 -1.266 1.00 14.95 330 TYR B CA 1
ATOM 6176 C C . TYR B 1 330 ? -6.591 4.192 -0.352 1.00 14.98 330 TYR B C 1
ATOM 6177 O O . TYR B 1 330 ? -6.173 3.050 -0.547 1.00 14.05 330 TYR B O 1
ATOM 6186 N N . GLY B 1 331 ? -6.158 4.963 0.646 1.00 17.37 331 GLY B N 1
ATOM 6187 C CA . GLY B 1 331 ? -5.273 4.449 1.676 1.00 15.85 331 GLY B CA 1
ATOM 6188 C C . GLY B 1 331 ? -3.822 4.385 1.255 1.00 19.72 331 GLY B C 1
ATOM 6189 O O . GLY B 1 331 ? -3.310 5.297 0.602 1.00 16.10 331 GLY B O 1
ATOM 6190 N N . GLY B 1 332 ? -3.149 3.308 1.649 1.00 16.13 332 GLY B N 1
ATOM 6191 C CA . GLY B 1 332 ? -1.777 3.078 1.238 1.00 17.98 332 GLY B CA 1
ATOM 6192 C C . GLY B 1 332 ? -0.793 3.979 1.956 1.00 18.88 332 GLY B C 1
ATOM 6193 O O . GLY B 1 332 ? 0.329 4.174 1.491 1.00 25.30 332 GLY B O 1
ATOM 6194 N N . GLU B 1 333 ? -1.217 4.527 3.091 1.00 17.97 333 GLU B N 1
ATOM 6195 C CA . GLU B 1 333 ? -0.371 5.424 3.866 1.00 21.46 333 GLU B CA 1
ATOM 6196 C C . GLU B 1 333 ? 0.021 4.769 5.181 1.00 21.57 333 GLU B C 1
ATOM 6197 O O . GLU B 1 333 ? -0.747 3.994 5.757 1.00 18.19 333 GLU B O 1
ATOM 6203 N N . ALA B 1 334 ? 1.215 5.098 5.657 1.00 19.72 334 ALA B N 1
ATOM 6204 C CA . ALA B 1 334 ? 1.749 4.501 6.875 1.00 18.95 334 ALA B CA 1
ATOM 6205 C C . ALA B 1 334 ? 0.940 4.881 8.107 1.00 20.54 334 ALA B C 1
ATOM 6206 O O . ALA B 1 334 ? 0.466 6.011 8.237 1.00 20.64 334 ALA B O 1
ATOM 6208 N N . ILE B 1 335 ? 0.775 3.921 9.008 1.00 18.43 335 ILE B N 1
ATOM 6209 C CA . ILE B 1 335 ? 0.259 4.209 10.337 1.00 18.75 335 ILE B CA 1
ATOM 6210 C C . ILE B 1 335 ? 1.446 4.205 11.287 1.00 21.59 335 ILE B C 1
ATOM 6211 O O . ILE B 1 335 ? 2.172 3.219 11.365 1.00 20.63 335 ILE B O 1
ATOM 6216 N N . ASP B 1 336 ? 1.660 5.321 11.982 1.00 22.82 336 ASP B N 1
ATOM 6217 C CA . ASP B 1 336 ? 2.802 5.458 12.884 1.00 24.63 336 ASP B CA 1
ATOM 6218 C C . ASP B 1 336 ? 2.474 4.914 14.275 1.00 21.43 336 ASP B C 1
ATOM 6219 O O . ASP B 1 336 ? 1.829 5.574 15.085 1.00 21.77 336 ASP B O 1
ATOM 6224 N N . HIS B 1 337 ? 2.914 3.690 14.541 1.00 21.94 337 HIS B N 1
ATOM 6225 C CA . HIS B 1 337 ? 2.584 3.016 15.786 1.00 21.66 337 HIS B CA 1
ATOM 6226 C C . HIS B 1 337 ? 3.440 1.764 15.871 1.00 17.79 337 HIS B C 1
ATOM 6227 O O . HIS B 1 337 ? 3.701 1.128 14.851 1.00 19.33 337 HIS B O 1
ATOM 6234 N N . PRO B 1 338 ? 3.887 1.407 17.084 1.00 19.01 338 PRO B N 1
ATOM 6235 C CA . PRO B 1 338 ? 4.739 0.224 17.234 1.00 16.85 338 PRO B CA 1
ATOM 6236 C C . PRO B 1 338 ? 4.020 -1.079 16.876 1.00 15.64 338 PRO B C 1
ATOM 6237 O O . PRO B 1 338 ? 4.685 -2.058 16.534 1.00 17.93 338 PRO B O 1
ATOM 6241 N N . GLY B 1 339 ? 2.693 -1.086 16.942 1.00 15.59 339 GLY B N 1
ATOM 6242 C CA . GLY B 1 339 ? 1.925 -2.260 16.549 1.00 15.80 339 GLY B CA 1
ATOM 6243 C C . GLY B 1 339 ? 1.973 -2.507 15.051 1.00 15.75 339 GLY B C 1
ATOM 6244 O O . GLY B 1 339 ? 2.336 -1.622 14.278 1.00 13.85 339 GLY B O 1
ATOM 6245 N N . HIS B 1 340 ? 1.602 -3.710 14.623 1.00 12.83 340 HIS B N 1
ATOM 6246 C CA . HIS B 1 340 ? 1.765 -4.075 13.213 1.00 12.16 340 HIS B CA 1
ATOM 6247 C C . HIS B 1 340 ? 0.588 -3.629 12.351 1.00 16.17 340 HIS B C 1
ATOM 6248 O O . HIS B 1 340 ? -0.040 -4.433 11.654 1.00 12.98 340 HIS B O 1
ATOM 6255 N N . PHE B 1 341 ? 0.307 -2.333 12.380 1.00 13.52 341 PHE B N 1
ATOM 6256 C CA . PHE B 1 341 ? -0.855 -1.793 11.680 1.00 12.52 341 PHE B CA 1
ATOM 6257 C C . PHE B 1 341 ? -0.631 -1.525 10.194 1.00 12.74 341 PHE B C 1
ATOM 6258 O O . PHE B 1 341 ? 0.407 -1.003 9.783 1.00 15.28 341 PHE B O 1
ATOM 6266 N N . VAL B 1 342 ? -1.625 -1.902 9.395 1.00 14.25 342 VAL B N 1
ATOM 6267 C CA . VAL B 1 342 ? -1.701 -1.539 7.988 1.00 14.66 342 VAL B CA 1
ATOM 6268 C C . VAL B 1 342 ? -3.072 -0.902 7.799 1.00 12.77 342 VAL B C 1
ATOM 6269 O O . VAL B 1 342 ? -4.084 -1.466 8.230 1.00 11.83 342 VAL B O 1
ATOM 6273 N N . MET B 1 343 ? -3.119 0.288 7.204 1.00 13.25 343 MET B N 1
ATOM 6274 C CA . MET B 1 343 ? -4.398 0.965 7.027 1.00 13.46 343 MET B CA 1
ATOM 6275 C C . MET B 1 343 ? -5.157 0.351 5.857 1.00 12.13 343 MET B C 1
ATOM 6276 O O . MET B 1 343 ? -4.543 -0.181 4.935 1.00 13.89 343 MET B O 1
ATOM 6281 N N . PRO B 1 344 ? -6.497 0.397 5.911 1.00 13.43 344 PRO B N 1
ATOM 6282 C CA . PRO B 1 344 ? -7.310 -0.099 4.797 1.00 12.54 344 PRO B CA 1
ATOM 6283 C C . PRO B 1 344 ? -6.910 0.604 3.511 1.00 12.74 344 PRO B C 1
ATOM 6284 O O . PRO B 1 344 ? -6.726 1.832 3.471 1.00 12.85 344 PRO B O 1
ATOM 6288 N N . THR B 1 345 ? -6.755 -0.187 2.462 1.00 12.35 345 THR B N 1
ATOM 6289 C CA . THR B 1 345 ? -6.190 0.293 1.221 1.00 10.72 345 THR B CA 1
ATOM 6290 C C . THR B 1 345 ? -6.979 -0.325 0.083 1.00 12.64 345 THR B C 1
ATOM 6291 O O . THR B 1 345 ? -7.303 -1.509 0.131 1.00 12.61 345 THR B O 1
ATOM 6295 N N . ILE B 1 346 ? -7.311 0.472 -0.930 1.00 11.87 346 ILE B N 1
ATOM 6296 C CA . ILE B 1 346 ? -8.034 -0.057 -2.080 1.00 12.14 346 ILE B CA 1
ATOM 6297 C C . ILE B 1 346 ? -7.201 0.103 -3.344 1.00 13.57 346 ILE B C 1
ATOM 6298 O O . ILE B 1 346 ? -6.665 1.184 -3.619 1.00 13.80 346 ILE B O 1
ATOM 6303 N N . ILE B 1 347 ? -7.067 -0.976 -4.106 1.00 10.68 347 ILE B N 1
ATOM 6304 C CA . ILE B 1 347 ? -6.397 -0.889 -5.395 1.00 11.03 347 ILE B CA 1
ATOM 6305 C C . ILE B 1 347 ? -7.333 -1.316 -6.514 1.00 13.23 347 ILE B C 1
ATOM 6306 O O . ILE B 1 347 ? -8.299 -2.038 -6.284 1.00 11.25 347 ILE B O 1
ATOM 6311 N N . ALA B 1 348 ? -7.060 -0.831 -7.717 1.00 11.68 348 ALA B N 1
ATOM 6312 C CA . ALA B 1 348 ? -7.826 -1.219 -8.896 1.00 13.43 348 ALA B CA 1
ATOM 6313 C C . ALA B 1 348 ? -6.909 -1.270 -10.114 1.00 12.84 348 ALA B C 1
ATOM 6314 O O . ALA B 1 348 ? -5.699 -1.089 -9.992 1.00 13.55 348 ALA B O 1
ATOM 6316 N N . GLY B 1 349 ? -7.474 -1.543 -11.285 1.00 12.89 349 GLY B N 1
ATOM 6317 C CA . GLY B 1 349 ? -6.689 -1.543 -12.507 1.00 13.59 349 GLY B CA 1
ATOM 6318 C C . GLY B 1 349 ? -5.597 -2.595 -12.561 1.00 17.27 349 GLY B C 1
ATOM 6319 O O . GLY B 1 349 ? -4.545 -2.379 -13.168 1.00 15.61 349 GLY B O 1
ATOM 6320 N N . LEU B 1 350 ? -5.832 -3.729 -11.906 1.00 13.11 350 LEU B N 1
ATOM 6321 C CA . LEU B 1 350 ? -4.940 -4.870 -12.028 1.00 12.81 350 LEU B CA 1
ATOM 6322 C C . LEU B 1 350 ? -5.127 -5.513 -13.386 1.00 12.81 350 LEU B C 1
ATOM 6323 O O . LEU B 1 350 ? -6.253 -5.785 -13.802 1.00 13.94 350 LEU B O 1
ATOM 6328 N N . THR B 1 351 ? -4.018 -5.745 -14.076 1.00 14.80 351 THR B N 1
ATOM 6329 C CA . THR B 1 351 ? -4.031 -6.431 -15.360 1.00 14.42 351 THR B CA 1
ATOM 6330 C C . THR B 1 351 ? -3.448 -7.821 -15.168 1.00 15.52 351 THR B C 1
ATOM 6331 O O . THR B 1 351 ? -2.810 -8.098 -14.150 1.00 17.10 351 THR B O 1
ATOM 6335 N N . LYS B 1 352 ? -3.663 -8.703 -16.137 1.00 15.69 352 LYS B N 1
ATOM 6336 C CA . LYS B 1 352 ? -3.226 -10.088 -15.997 1.00 15.29 352 LYS B CA 1
ATOM 6337 C C . LYS B 1 352 ? -1.707 -10.254 -15.883 1.00 18.59 352 LYS B C 1
ATOM 6338 O O . LYS B 1 352 ? -1.229 -11.276 -15.387 1.00 19.59 352 LYS B O 1
ATOM 6344 N N . ASP B 1 353 ? -0.945 -9.259 -16.332 1.00 20.91 353 ASP B N 1
ATOM 6345 C CA . ASP B 1 353 ? 0.511 -9.324 -16.176 1.00 20.04 353 ASP B CA 1
ATOM 6346 C C . ASP B 1 353 ? 1.017 -8.627 -14.911 1.00 20.13 353 ASP B C 1
ATOM 6347 O O . ASP B 1 353 ? 2.220 -8.576 -14.663 1.00 19.87 353 ASP B O 1
ATOM 6352 N N . ASN B 1 354 ? 0.094 -8.094 -14.117 1.00 18.19 354 ASN B N 1
ATOM 6353 C CA . ASN B 1 354 ? 0.423 -7.621 -12.777 1.00 15.88 354 ASN B CA 1
ATOM 6354 C C . ASN B 1 354 ? 0.347 -8.826 -11.855 1.00 16.24 354 ASN B C 1
ATOM 6355 O O . ASN B 1 354 ? -0.695 -9.465 -11.782 1.00 16.73 354 ASN B O 1
ATOM 6360 N N . PRO B 1 355 ? 1.449 -9.153 -11.162 1.00 19.48 355 PRO B N 1
ATOM 6361 C CA . PRO B 1 355 ? 1.463 -10.353 -10.314 1.00 18.40 355 PRO B CA 1
ATOM 6362 C C . PRO B 1 355 ? 0.338 -10.368 -9.282 1.00 18.25 355 PRO B C 1
ATOM 6363 O O .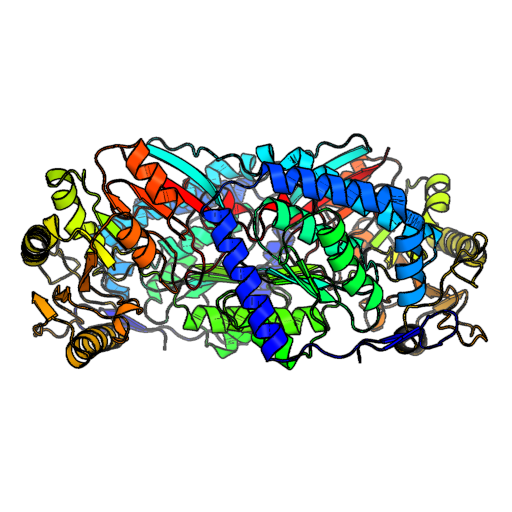 PRO B 1 355 ? -0.195 -11.435 -8.977 1.00 16.48 355 PRO B O 1
ATOM 6367 N N . ILE B 1 356 ? -0.020 -9.201 -8.759 1.00 14.18 356 ILE B N 1
ATOM 6368 C CA . ILE B 1 356 ? -1.039 -9.115 -7.716 1.00 14.55 356 ILE B CA 1
ATOM 6369 C C . ILE B 1 356 ? -2.434 -9.534 -8.223 1.00 13.96 356 ILE B C 1
ATOM 6370 O O . ILE B 1 356 ? -3.295 -9.926 -7.434 1.00 12.50 356 ILE B O 1
ATOM 6375 N N . TYR B 1 357 ? -2.643 -9.495 -9.539 1.00 13.20 357 TYR B N 1
ATOM 6376 C CA . TYR B 1 357 ? -3.880 -10.017 -10.134 1.00 12.17 357 TYR B CA 1
ATOM 6377 C C . TYR B 1 357 ? -4.185 -11.434 -9.640 1.00 12.30 357 TYR B C 1
ATOM 6378 O O . TYR B 1 357 ? -5.349 -11.790 -9.477 1.00 11.67 357 TYR B O 1
ATOM 6387 N N . TYR B 1 358 ? -3.139 -12.224 -9.392 1.00 10.13 358 TYR B N 1
ATOM 6388 C CA . TYR B 1 358 ? -3.298 -13.636 -9.032 1.00 12.57 358 TYR B CA 1
ATOM 6389 C C . TYR B 1 358 ? -2.814 -13.994 -7.625 1.00 12.39 358 TYR B C 1
ATOM 6390 O O . TYR B 1 358 ? -2.771 -15.175 -7.270 1.00 12.97 358 TYR B O 1
ATOM 6399 N N . GLN B 1 359 ? -2.450 -12.991 -6.834 1.00 11.29 359 GLN B N 1
ATOM 6400 C CA . GLN B 1 359 ? -1.921 -13.231 -5.487 1.00 11.69 359 GLN B CA 1
ATOM 6401 C C . GLN B 1 359 ? -2.917 -12.925 -4.379 1.00 10.99 359 GLN B C 1
ATOM 6402 O O . GLN B 1 359 ? -3.647 -11.936 -4.437 1.00 12.68 359 GLN B O 1
ATOM 6408 N N . GLU B 1 360 ? -2.899 -13.756 -3.342 1.00 9.95 360 GLU B N 1
ATOM 6409 C CA . GLU B 1 360 ? -3.673 -13.505 -2.129 1.00 9.42 360 GLU B CA 1
ATOM 6410 C C . GLU B 1 360 ? -2.968 -12.476 -1.260 1.00 10.46 360 GLU B C 1
ATOM 6411 O O . GLU B 1 360 ? -1.787 -12.640 -0.943 1.00 10.77 360 GLU B O 1
ATOM 6417 N N . ILE B 1 361 ? -3.684 -11.417 -0.889 1.00 9.20 361 ILE B N 1
ATOM 6418 C CA . ILE B 1 361 ? -3.166 -10.430 0.054 1.00 9.01 361 ILE B CA 1
ATOM 6419 C C . ILE B 1 361 ? -3.842 -10.626 1.406 1.00 8.32 361 ILE B C 1
ATOM 6420 O O . ILE B 1 361 ? -5.055 -10.394 1.553 1.00 9.67 361 ILE B O 1
ATOM 6425 N N . PHE B 1 362 ? -3.051 -11.078 2.384 1.00 7.90 362 PHE B N 1
ATOM 6426 C CA . PHE B 1 362 ? -3.563 -11.434 3.703 1.00 8.20 362 PHE B CA 1
ATOM 6427 C C . PHE B 1 362 ? -3.561 -10.213 4.613 1.00 10.62 362 PHE B C 1
ATOM 6428 O O . PHE B 1 362 ? -2.880 -10.170 5.641 1.00 10.57 362 PHE B O 1
ATOM 6436 N N . GLY B 1 363 ? -4.319 -9.202 4.207 1.00 8.48 363 GLY B N 1
ATOM 6437 C CA . GLY B 1 363 ? -4.400 -7.955 4.950 1.00 8.96 363 GLY B CA 1
ATOM 6438 C C . GLY B 1 363 ? -5.566 -7.139 4.427 1.00 11.11 363 GLY B C 1
ATOM 6439 O O . GLY B 1 363 ? -6.310 -7.613 3.575 1.00 9.63 363 GLY B O 1
ATOM 6440 N N . PRO B 1 364 ? -5.722 -5.901 4.924 1.00 11.52 364 PRO B N 1
ATOM 6441 C CA . PRO B 1 364 ? -6.898 -5.062 4.667 1.00 10.85 364 PRO B CA 1
ATOM 6442 C C . PRO B 1 364 ? -6.828 -4.337 3.324 1.00 11.49 364 PRO B C 1
ATOM 6443 O O . PRO B 1 364 ? -6.874 -3.104 3.281 1.00 11.34 364 PRO B O 1
ATOM 6447 N N . VAL B 1 365 ? -6.723 -5.097 2.240 1.00 10.46 365 VAL B N 1
ATOM 6448 C CA . VAL B 1 365 ? -6.567 -4.505 0.916 1.00 8.72 365 VAL B CA 1
ATOM 6449 C C . VAL B 1 365 ? -7.718 -4.872 -0.008 1.00 11.17 365 VAL B C 1
ATOM 6450 O O . VAL B 1 365 ? -7.818 -6.011 -0.475 1.00 9.97 365 VAL B O 1
ATOM 6454 N N . GLY B 1 366 ? -8.580 -3.896 -0.279 1.00 9.87 366 GLY B N 1
ATOM 6455 C CA . GLY B 1 366 ? -9.659 -4.083 -1.230 1.00 10.10 366 GLY B CA 1
ATOM 6456 C C . GLY B 1 366 ? -9.098 -4.063 -2.634 1.00 13.23 366 GLY B C 1
ATOM 6457 O O . GLY B 1 366 ? -8.169 -3.308 -2.924 1.00 12.40 366 GLY B O 1
ATOM 6458 N N . GLU B 1 367 ? -9.648 -4.913 -3.498 1.00 9.92 367 GLU B N 1
ATOM 6459 C CA . GLU B 1 367 ? -9.238 -4.973 -4.898 1.00 9.30 367 GLU B CA 1
ATOM 6460 C C . GLU B 1 367 ? -10.495 -4.927 -5.749 1.00 9.48 367 GLU B C 1
ATOM 6461 O O . GLU B 1 367 ? -11.414 -5.707 -5.540 1.00 9.20 367 GLU B O 1
ATOM 6467 N N . ILE B 1 368 ? -10.543 -4.013 -6.711 1.00 11.16 368 ILE B N 1
ATOM 6468 C CA . ILE B 1 368 ? -11.727 -3.899 -7.545 1.00 10.11 368 ILE B CA 1
ATOM 6469 C C . ILE B 1 368 ? -11.396 -4.304 -8.975 1.00 10.89 368 ILE B C 1
ATOM 6470 O O . ILE B 1 368 ? -10.546 -3.686 -9.625 1.00 10.50 368 ILE B O 1
ATOM 6475 N N . TYR B 1 369 ? -12.061 -5.354 -9.449 1.00 10.72 369 TYR B N 1
ATOM 6476 C CA . TYR B 1 369 ? -11.874 -5.865 -10.800 1.00 10.53 369 TYR B CA 1
ATOM 6477 C C . TYR B 1 369 ? -13.057 -5.469 -11.665 1.00 12.29 369 TYR B C 1
ATOM 6478 O O . TYR B 1 369 ? -14.211 -5.743 -11.317 1.00 10.67 369 TYR B O 1
ATOM 6487 N N . LYS B 1 370 ? -12.756 -4.835 -12.798 1.00 10.92 370 LYS B N 1
ATOM 6488 C CA . LYS B 1 370 ? -13.746 -4.408 -13.781 1.00 15.82 370 LYS B CA 1
ATOM 6489 C C . LYS B 1 370 ? -14.051 -5.432 -14.868 1.00 11.71 370 LYS B C 1
ATOM 6490 O O . LYS B 1 370 ? -13.135 -5.903 -15.538 1.00 14.70 370 LYS B O 1
ATOM 6496 N N . VAL B 1 371 ? -15.333 -5.754 -15.060 1.00 11.21 371 VAL B N 1
ATOM 6497 C CA . VAL B 1 371 ? -15.772 -6.604 -16.174 1.00 10.77 371 VAL B CA 1
ATOM 6498 C C . VAL B 1 371 ? -16.978 -6.015 -16.911 1.00 13.11 371 VAL B C 1
ATOM 6499 O O . VAL B 1 371 ? -17.686 -5.158 -16.378 1.00 13.53 371 VAL B O 1
ATOM 6503 N N . SER B 1 372 ? -17.232 -6.494 -18.124 1.00 13.43 372 SER B N 1
ATOM 6504 C CA . SER B 1 372 ? -18.289 -5.905 -18.953 1.00 13.25 372 SER B CA 1
ATOM 6505 C C . SER B 1 372 ? -19.530 -6.787 -19.067 1.00 15.58 372 SER B C 1
ATOM 6506 O O . SER B 1 372 ? -20.531 -6.394 -19.677 1.00 17.15 372 SER B O 1
ATOM 6509 N N . SER B 1 373 ? -19.463 -7.978 -18.487 1.00 14.34 373 SER B N 1
ATOM 6510 C CA . SER B 1 373 ? -20.594 -8.897 -18.532 1.00 14.05 373 SER B CA 1
ATOM 6511 C C . SER B 1 373 ? -20.528 -9.897 -17.395 1.00 13.97 373 SER B C 1
ATOM 6512 O O . SER B 1 373 ? -19.484 -10.078 -16.769 1.00 13.02 373 SER B O 1
ATOM 6515 N N . GLU B 1 374 ? -21.653 -10.555 -17.149 1.00 15.17 374 GLU B N 1
ATOM 6516 C CA . GLU B 1 374 ? -21.730 -11.627 -16.162 1.00 14.35 374 GLU B CA 1
ATOM 6517 C C . GLU B 1 374 ? -20.842 -12.791 -16.584 1.00 14.03 374 GLU B C 1
ATOM 6518 O O . GLU B 1 374 ? -20.187 -13.431 -15.752 1.00 12.93 374 GLU B O 1
ATOM 6524 N N . GLU B 1 375 ? -20.831 -13.075 -17.883 1.00 13.44 375 GLU B N 1
ATOM 6525 C CA . GLU B 1 375 ? -20.006 -14.138 -18.431 1.00 13.76 375 GLU B CA 1
ATOM 6526 C C . GLU B 1 375 ? -18.532 -13.844 -18.147 1.00 12.83 375 GLU B C 1
ATOM 6527 O O . GLU B 1 375 ? -17.772 -14.736 -17.769 1.00 12.05 375 GLU B O 1
ATOM 6533 N N . GLU B 1 376 ? -18.139 -12.586 -18.298 1.00 11.31 376 GLU B N 1
ATOM 6534 C CA . GLU B 1 376 ? -16.765 -12.200 -18.004 1.00 10.80 376 GLU B CA 1
ATOM 6535 C C . GLU B 1 376 ? -16.486 -12.262 -16.501 1.00 10.55 376 GLU B C 1
ATOM 6536 O O . GLU B 1 376 ? -15.390 -12.630 -16.085 1.00 11.72 376 GLU B O 1
ATOM 6542 N N . ALA B 1 377 ? -17.474 -11.905 -15.688 1.00 10.48 377 ALA B N 1
ATOM 6543 C CA . ALA B 1 377 ? -17.298 -11.972 -14.242 1.00 11.36 377 ALA B CA 1
ATOM 6544 C C . ALA B 1 377 ? -17.001 -13.405 -13.812 1.00 9.13 377 ALA B C 1
ATOM 6545 O O . ALA B 1 377 ? -16.138 -13.632 -12.964 1.00 9.60 377 ALA B O 1
ATOM 6547 N N . ILE B 1 378 ? -17.722 -14.364 -14.388 1.00 11.79 378 ILE B N 1
ATOM 6548 C CA . ILE B 1 378 ? -17.496 -15.777 -14.083 1.00 10.07 378 ILE B CA 1
ATOM 6549 C C . ILE B 1 378 ? -16.105 -16.210 -14.533 1.00 10.67 378 ILE B C 1
ATOM 6550 O O . ILE B 1 378 ? -15.381 -16.878 -13.794 1.00 10.11 378 ILE B O 1
ATOM 6555 N N . GLU B 1 379 ? -15.725 -15.821 -15.745 1.00 9.47 379 GLU B N 1
ATOM 6556 C CA . GLU B 1 379 ? -14.391 -16.146 -16.244 1.00 11.20 379 GLU B CA 1
ATOM 6557 C C . GLU B 1 379 ? -13.272 -15.587 -15.364 1.00 9.62 379 GLU B C 1
ATOM 6558 O O . GLU B 1 379 ? -12.312 -16.294 -15.068 1.00 9.88 379 GLU B O 1
ATOM 6564 N N . VAL B 1 380 ? -13.408 -14.338 -14.920 1.00 10.05 380 VAL B N 1
ATOM 6565 C CA . VAL B 1 380 ? -12.402 -13.729 -14.050 1.00 6.77 380 VAL B CA 1
ATOM 6566 C C . VAL B 1 380 ? -12.356 -14.455 -12.701 1.00 8.00 380 VAL B C 1
ATOM 6567 O O . VAL B 1 380 ? -11.278 -14.764 -12.191 1.00 7.66 380 VAL B O 1
ATOM 6571 N N . ALA B 1 381 ? -13.527 -14.735 -12.138 1.00 7.79 381 ALA B N 1
ATOM 6572 C CA . ALA B 1 381 ? -13.604 -15.445 -10.856 1.00 7.20 381 ALA B CA 1
ATOM 6573 C C . ALA B 1 381 ? -12.882 -16.780 -10.924 1.00 8.49 381 ALA B C 1
ATOM 6574 O O . ALA B 1 381 ? -12.217 -17.179 -9.965 1.00 8.89 381 ALA B O 1
ATOM 6576 N N . ASN B 1 382 ? -13.008 -17.465 -12.060 1.00 8.33 382 ASN B N 1
ATOM 6577 C CA . ASN B 1 382 ? -12.416 -18.792 -12.235 1.00 7.35 382 ASN B CA 1
ATOM 6578 C C . ASN B 1 382 ? -10.976 -18.777 -12.689 1.00 8.61 382 ASN B C 1
ATOM 6579 O O . ASN B 1 382 ? -10.312 -19.811 -12.669 1.00 9.02 382 ASN B O 1
ATOM 6584 N N . ASP B 1 383 ? -10.510 -17.612 -13.126 1.00 8.88 383 ASP B N 1
ATOM 6585 C CA . ASP B 1 383 ? -9.125 -17.456 -13.530 1.00 8.93 383 ASP B CA 1
ATOM 6586 C C . ASP B 1 383 ? -8.280 -17.174 -12.2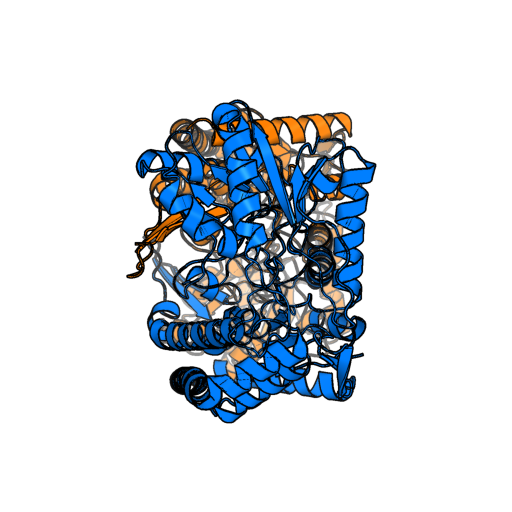99 1.00 9.85 383 ASP B C 1
ATOM 6587 O O . ASP B 1 383 ? -7.840 -16.046 -12.061 1.00 8.95 383 ASP B O 1
ATOM 6592 N N . SER B 1 384 ? -8.060 -18.221 -11.515 1.00 10.68 384 SER B N 1
ATOM 6593 C CA . SER B 1 384 ? -7.476 -18.084 -10.192 1.00 9.48 384 SER B CA 1
ATOM 6594 C C . SER B 1 384 ? -6.785 -19.385 -9.835 1.00 9.86 384 SER B C 1
ATOM 6595 O O . SER B 1 384 ? -7.260 -20.463 -10.194 1.00 8.66 384 SER B O 1
ATOM 6598 N N . ASN B 1 385 ? -5.669 -19.285 -9.122 1.00 7.31 385 ASN B N 1
ATOM 6599 C CA . ASN B 1 385 ? -5.018 -20.468 -8.576 1.00 9.96 385 ASN B CA 1
ATOM 6600 C C . ASN B 1 385 ? -5.728 -20.941 -7.320 1.00 8.75 385 ASN B C 1
ATOM 6601 O O . ASN B 1 385 ? -5.389 -21.982 -6.771 1.00 9.39 385 ASN B O 1
ATOM 6606 N N . TYR B 1 386 ? -6.705 -20.162 -6.870 1.00 7.81 386 TYR B N 1
ATOM 6607 C CA . TYR B 1 386 ? -7.452 -20.465 -5.651 1.00 8.35 386 TYR B CA 1
ATOM 6608 C C . TYR B 1 386 ? -8.893 -20.782 -5.969 1.00 7.87 386 TYR B C 1
ATOM 6609 O O . TYR B 1 386 ? -9.379 -20.494 -7.071 1.00 7.66 386 TYR B O 1
ATOM 6618 N N . GLY B 1 387 ? -9.583 -21.355 -4.989 1.00 6.86 387 GLY B N 1
ATOM 6619 C CA . GLY B 1 387 ? -10.991 -21.673 -5.154 1.00 6.07 387 GLY B CA 1
ATOM 6620 C C . GLY B 1 387 ? -11.571 -22.089 -3.826 1.00 5.39 387 GLY B C 1
ATOM 6621 O O . GLY B 1 387 ? -12.003 -23.220 -3.666 1.00 6.49 387 GLY B O 1
ATOM 6622 N N . LEU B 1 388 ? -11.584 -21.172 -2.863 1.00 5.09 388 LEU B N 1
ATOM 6623 C CA . LEU B 1 388 ? -12.070 -21.527 -1.537 1.00 5.99 388 LEU B CA 1
ATOM 6624 C C . LEU B 1 388 ? -13.517 -21.091 -1.332 1.00 7.97 388 LEU B C 1
ATOM 6625 O O . LEU B 1 388 ? -14.422 -21.933 -1.228 1.00 6.32 388 LEU B O 1
ATOM 6630 N N . GLY B 1 389 ? -13.738 -19.778 -1.298 1.00 6.63 389 GLY B N 1
ATOM 6631 C CA . GLY B 1 389 ? -15.070 -19.249 -1.076 1.00 6.49 389 GLY B CA 1
ATOM 6632 C C . GLY B 1 389 ? -15.493 -18.302 -2.178 1.00 7.38 389 GLY B C 1
ATOM 6633 O O . GLY B 1 389 ? -15.151 -18.503 -3.347 1.00 7.75 389 GLY B O 1
ATOM 6634 N N . GLY B 1 390 ? -16.230 -17.260 -1.803 1.00 7.06 390 GLY B N 1
ATOM 6635 C CA . GLY B 1 390 ? -16.691 -16.281 -2.772 1.00 7.81 390 GLY B CA 1
ATOM 6636 C C . GLY B 1 390 ? -18.136 -15.916 -2.508 1.00 7.78 390 GLY B C 1
ATOM 6637 O O . GLY B 1 390 ? -18.819 -16.580 -1.723 1.00 7.35 390 GLY B O 1
ATOM 6638 N N . THR B 1 391 ? -18.599 -14.870 -3.180 1.00 6.91 391 THR B N 1
ATOM 6639 C CA . THR B 1 391 ? -19.910 -14.306 -2.918 1.00 6.37 391 THR B CA 1
ATOM 6640 C C . THR B 1 391 ? -20.569 -13.956 -4.242 1.00 7.08 391 THR B C 1
ATOM 6641 O O . THR B 1 391 ? -19.914 -13.440 -5.146 1.00 7.85 391 THR B O 1
ATOM 6645 N N . ILE B 1 392 ? -21.864 -14.247 -4.360 1.00 7.23 392 ILE B N 1
ATOM 6646 C CA . ILE B 1 392 ? -22.651 -13.759 -5.489 1.00 8.86 392 ILE B CA 1
ATOM 6647 C C . ILE B 1 392 ? -23.690 -12.791 -4.932 1.00 9.00 392 ILE B C 1
ATOM 6648 O O . ILE B 1 392 ? -24.489 -13.182 -4.082 1.00 8.31 392 ILE B O 1
ATOM 6653 N N . PHE B 1 393 ? -23.673 -11.543 -5.402 1.00 8.76 393 PHE B N 1
ATOM 6654 C CA . PHE B 1 393 ? -24.662 -10.551 -4.977 1.00 7.16 393 PHE B CA 1
ATOM 6655 C C . PHE B 1 393 ? -25.697 -10.292 -6.074 1.00 8.69 393 PHE B C 1
ATOM 6656 O O . PHE B 1 393 ? -25.371 -9.765 -7.140 1.00 9.54 393 PHE B O 1
ATOM 6664 N N . SER B 1 394 ? -26.943 -10.665 -5.785 1.00 7.91 394 SER B N 1
ATOM 6665 C CA . SER B 1 394 ? -28.039 -10.565 -6.750 1.00 9.73 394 SER B CA 1
ATOM 6666 C C . SER B 1 394 ? -29.370 -10.682 -6.016 1.00 10.27 394 SER B C 1
ATOM 6667 O O . SER B 1 394 ? -29.557 -11.594 -5.216 1.00 10.61 394 SER B O 1
ATOM 6670 N N . SER B 1 395 ? -30.298 -9.761 -6.275 1.00 11.89 395 SER B N 1
ATOM 6671 C CA . SER B 1 395 ? -31.592 -9.795 -5.596 1.00 11.55 395 SER B CA 1
ATOM 6672 C C . SER B 1 395 ? -32.375 -11.072 -5.905 1.00 10.46 395 SER B C 1
ATOM 6673 O O . SER B 1 395 ? -33.176 -11.528 -5.088 1.00 12.58 395 SER B O 1
ATOM 6676 N N . ASN B 1 396 ? -32.129 -11.629 -7.088 1.00 10.75 396 ASN B N 1
ATOM 6677 C CA . ASN B 1 396 ? -32.746 -12.869 -7.534 1.00 11.66 396 ASN B CA 1
ATOM 6678 C C . ASN B 1 396 ? -31.926 -14.055 -7.041 1.00 10.58 396 ASN B C 1
ATOM 6679 O O . ASN B 1 396 ? -30.906 -14.397 -7.639 1.00 10.58 396 ASN B O 1
ATOM 6684 N N . GLN B 1 397 ? -32.377 -14.684 -5.961 1.00 10.96 397 GLN B N 1
ATOM 6685 C CA . GLN B 1 397 ? -31.587 -15.741 -5.334 1.00 10.35 397 GLN B CA 1
ATOM 6686 C C . GLN B 1 397 ? -31.419 -16.964 -6.231 1.00 10.56 397 GLN B C 1
ATOM 6687 O O . GLN B 1 397 ? -30.372 -17.622 -6.200 1.00 8.09 397 GLN B O 1
ATOM 6693 N N . GLU B 1 398 ? -32.431 -17.272 -7.041 1.00 10.42 398 GLU B N 1
ATOM 6694 C CA . GLU B 1 398 ? -32.287 -18.381 -7.978 1.00 10.71 398 GLU B CA 1
ATOM 6695 C C . GLU B 1 398 ? -31.236 -18.059 -9.033 1.00 10.65 398 GLU B C 1
ATOM 6696 O O . GLU B 1 398 ? -30.495 -18.938 -9.477 1.00 10.83 398 GLU B O 1
ATOM 6702 N N . HIS B 1 399 ? -31.172 -16.801 -9.451 1.00 7.66 399 HIS B N 1
ATOM 6703 C CA . HIS B 1 399 ? -30.114 -16.397 -10.356 1.00 7.29 399 HIS B CA 1
ATOM 6704 C C . HIS B 1 399 ? -28.758 -16.511 -9.663 1.00 9.01 399 HIS B C 1
ATOM 6705 O O . HIS B 1 399 ? -27.789 -16.992 -10.257 1.00 8.15 399 HIS B O 1
ATOM 6712 N N . ALA B 1 400 ? -28.692 -16.076 -8.406 1.00 9.16 400 ALA B N 1
ATOM 6713 C CA . ALA B 1 400 ? -27.434 -16.132 -7.661 1.00 8.56 400 ALA B CA 1
ATOM 6714 C C . ALA B 1 400 ? -26.966 -17.580 -7.528 1.00 9.24 400 ALA B C 1
ATOM 6715 O O . ALA B 1 400 ? -25.774 -17.874 -7.679 1.00 10.79 400 ALA B O 1
ATOM 6717 N N . LYS B 1 401 ? -27.909 -18.478 -7.260 1.00 9.31 401 LYS B N 1
ATOM 6718 C CA . LYS B 1 401 ? -27.607 -19.904 -7.143 1.00 8.75 401 LYS B CA 1
ATOM 6719 C C . LYS B 1 401 ? -27.077 -20.455 -8.467 1.00 10.70 401 LYS B C 1
ATOM 6720 O O . LYS B 1 401 ? -26.135 -21.245 -8.487 1.00 8.86 401 LYS B O 1
ATOM 6726 N N . ALA B 1 402 ? -27.685 -20.034 -9.572 1.00 8.31 402 ALA B N 1
ATOM 6727 C CA . ALA B 1 402 ? -27.274 -20.484 -10.898 1.00 7.17 402 ALA B CA 1
ATOM 6728 C C . ALA B 1 402 ? -25.860 -20.021 -11.230 1.00 8.41 402 ALA B C 1
ATOM 6729 O O . ALA B 1 402 ? -25.063 -20.785 -11.782 1.00 9.47 402 ALA B O 1
ATOM 6731 N N . VAL B 1 403 ? -25.553 -18.767 -10.904 1.00 7.16 403 VAL B N 1
ATOM 6732 C CA . VAL B 1 403 ? -24.219 -18.230 -11.156 1.00 6.64 403 VAL B CA 1
ATOM 6733 C C . VAL B 1 403 ? -23.194 -18.887 -10.228 1.00 8.45 403 VAL B C 1
ATOM 6734 O O . VAL B 1 403 ? -22.091 -19.233 -10.659 1.00 8.10 403 VAL B O 1
ATOM 6738 N N . ALA B 1 404 ? -23.561 -19.073 -8.965 1.00 7.14 404 ALA B N 1
ATOM 6739 C CA . ALA B 1 404 ? -22.655 -19.713 -8.013 1.00 7.23 404 ALA B CA 1
ATOM 6740 C C . ALA B 1 404 ? -22.194 -21.083 -8.516 1.00 8.33 404 ALA B C 1
ATOM 6741 O O . ALA B 1 404 ? -21.024 -21.438 -8.394 1.00 7.78 404 ALA B O 1
ATOM 6743 N N . ALA B 1 405 ? -23.107 -21.846 -9.111 1.00 6.81 405 ALA B N 1
ATOM 6744 C CA . ALA B 1 405 ? -22.764 -23.189 -9.580 1.00 8.11 405 ALA B CA 1
ATOM 6745 C C . ALA B 1 405 ? -21.654 -23.152 -10.640 1.00 9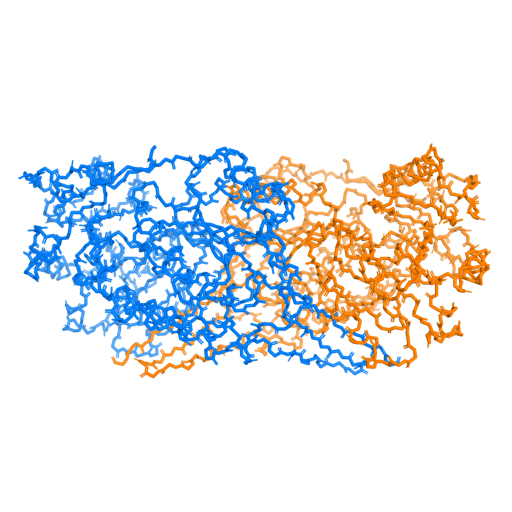.68 405 ALA B C 1
ATOM 6746 O O . ALA B 1 405 ? -20.904 -24.123 -10.815 1.00 10.13 405 ALA B O 1
ATOM 6748 N N . LYS B 1 406 ? -21.555 -22.028 -11.347 1.00 8.58 406 LYS B N 1
ATOM 6749 C CA . LYS B 1 406 ? -20.571 -21.865 -12.410 1.00 7.94 406 LYS B CA 1
ATOM 6750 C C . LYS B 1 406 ? -19.193 -21.433 -11.912 1.00 9.30 406 LYS B C 1
ATOM 6751 O O . LYS B 1 406 ? -18.228 -21.440 -12.674 1.00 8.76 406 LYS B O 1
ATOM 6757 N N . ILE B 1 407 ? -19.098 -21.073 -10.635 1.00 7.18 407 ILE B N 1
ATOM 6758 C CA . ILE B 1 407 ? -17.813 -20.657 -10.074 1.00 7.09 407 ILE B CA 1
ATOM 6759 C C . ILE B 1 407 ? -17.003 -21.868 -9.620 1.00 7.47 407 ILE B C 1
ATOM 6760 O O . ILE B 1 407 ? -17.515 -22.727 -8.897 1.00 9.38 407 ILE B O 1
ATOM 6765 N N . GLU B 1 408 ? -15.745 -21.942 -10.047 1.00 7.23 408 GLU B N 1
ATOM 6766 C CA . GLU B 1 408 ? -14.849 -23.004 -9.596 1.00 8.54 408 GLU B CA 1
ATOM 6767 C C . GLU B 1 408 ? -14.321 -22.640 -8.215 1.00 8.78 408 GLU B C 1
ATOM 6768 O O . GLU B 1 408 ? -13.323 -21.930 -8.074 1.00 9.09 408 GLU B O 1
ATOM 6774 N N . THR B 1 409 ? -15.031 -23.112 -7.200 1.00 7.09 409 THR B N 1
ATOM 6775 C CA . THR B 1 409 ? -14.705 -22.818 -5.815 1.00 7.46 409 THR B CA 1
ATOM 6776 C C . THR B 1 409 ? -15.472 -23.784 -4.925 1.00 8.36 409 THR B C 1
ATOM 6777 O O . THR B 1 409 ? -16.436 -24.405 -5.370 1.00 7.65 409 THR B O 1
ATOM 6781 N N . GLY B 1 410 ? -15.041 -23.922 -3.673 1.00 7.62 410 GLY B N 1
ATOM 6782 C CA . GLY B 1 410 ? -15.658 -24.882 -2.771 1.00 6.14 410 GLY B CA 1
ATOM 6783 C C . GLY B 1 410 ? -16.878 -24.346 -2.041 1.00 5.91 410 GLY B C 1
ATOM 6784 O O . GLY B 1 410 ? -17.686 -25.115 -1.514 1.00 6.52 410 GLY B O 1
ATOM 6785 N N . MET B 1 411 ? -17.005 -23.021 -1.977 1.00 5.46 411 MET B N 1
ATOM 6786 C CA . MET B 1 411 ? -18.106 -22.420 -1.230 1.00 6.71 411 MET B CA 1
ATOM 6787 C C . MET B 1 411 ? -18.574 -21.132 -1.896 1.00 6.56 411 MET B C 1
ATOM 6788 O O . MET B 1 411 ? -17.764 -20.337 -2.382 1.00 6.42 411 MET B O 1
ATOM 6793 N N . SER B 1 412 ? -19.887 -20.937 -1.928 1.00 5.80 412 SER B N 1
ATOM 6794 C CA . SER B 1 412 ? -20.462 -19.699 -2.447 1.00 6.55 412 SER B CA 1
ATOM 6795 C C . SER B 1 412 ? -21.459 -19.140 -1.461 1.00 6.93 412 SER B C 1
ATOM 6796 O O . SER B 1 412 ? -22.391 -19.833 -1.052 1.00 7.72 412 SER B O 1
ATOM 6799 N N . PHE B 1 413 ? -21.260 -17.882 -1.079 1.00 7.25 413 PHE B N 1
ATOM 6800 C CA . PHE B 1 413 ? -22.125 -17.232 -0.120 1.00 7.54 413 PHE B CA 1
ATOM 6801 C C . PHE B 1 413 ? -22.989 -16.229 -0.862 1.00 7.47 413 PHE B C 1
ATOM 6802 O O . PHE B 1 413 ? -22.483 -15.353 -1.575 1.00 7.54 413 PHE B O 1
ATOM 6810 N N . ILE B 1 414 ? -24.301 -16.368 -0.714 1.00 7.60 414 ILE B N 1
ATOM 6811 C CA . ILE B 1 414 ? -25.227 -15.544 -1.484 1.00 8.31 414 ILE B CA 1
ATOM 6812 C C . ILE B 1 414 ? -25.612 -14.291 -0.703 1.00 8.62 414 ILE B C 1
ATOM 6813 O O . ILE B 1 414 ? -26.057 -14.390 0.440 1.00 9.52 414 ILE B O 1
ATOM 6818 N N . ASN B 1 415 ? -25.436 -13.122 -1.323 1.00 7.57 415 ASN B N 1
ATOM 6819 C CA . ASN B 1 415 ? -25.788 -11.843 -0.699 1.00 9.49 415 ASN B CA 1
ATOM 6820 C C . ASN B 1 415 ? -25.193 -11.613 0.699 1.00 9.44 415 ASN B C 1
ATOM 6821 O O . ASN B 1 415 ? -25.823 -11.013 1.576 1.00 12.01 415 ASN B O 1
ATOM 6826 N N . SER B 1 416 ? -23.965 -12.081 0.883 1.00 8.77 416 SER B N 1
ATOM 6827 C CA . SER B 1 416 ? -23.317 -12.071 2.190 1.00 9.31 416 SER B CA 1
ATOM 6828 C C . SER B 1 416 ? -21.846 -12.408 2.010 1.00 9.47 416 SER B C 1
ATOM 6829 O O . SER B 1 416 ? -21.466 -13.006 0.999 1.00 9.02 416 SER B O 1
ATOM 6832 N N . GLY B 1 417 ? -21.023 -12.037 2.989 1.00 9.96 417 GLY B N 1
ATOM 6833 C CA . GLY B 1 417 ? -19.638 -12.481 3.017 1.00 8.86 417 GLY B CA 1
ATOM 6834 C C . GLY B 1 417 ? -19.592 -13.886 3.589 1.00 9.03 417 GLY B C 1
ATOM 6835 O O . GLY B 1 417 ? -20.637 -14.512 3.774 1.00 10.14 417 GLY B O 1
ATOM 6836 N N . TRP B 1 418 ? -18.397 -14.392 3.877 1.00 8.59 418 TRP B N 1
ATOM 6837 C CA . TRP B 1 418 ? -18.277 -15.760 4.371 1.00 7.22 418 TRP B CA 1
ATOM 6838 C C . TRP B 1 418 ? -18.941 -15.942 5.722 1.00 9.63 418 TRP B C 1
ATOM 6839 O O . TRP B 1 418 ? -19.104 -15.000 6.497 1.00 7.70 418 TRP B O 1
ATOM 6850 N N . THR B 1 419 ? -19.325 -17.175 6.000 1.00 7.84 419 THR B N 1
ATOM 6851 C CA . THR B 1 419 ? -19.609 -17.565 7.361 1.00 12.42 419 THR B CA 1
ATOM 6852 C C . THR B 1 419 ? -19.215 -19.020 7.521 1.00 9.54 419 THR B C 1
ATOM 6853 O O . THR B 1 419 ? -18.812 -19.677 6.549 1.00 10.82 419 THR B O 1
ATOM 6857 N N . SER B 1 420 ? -19.290 -19.503 8.752 1.00 9.81 420 SER B N 1
ATOM 6858 C CA . SER B 1 420 ? -19.051 -20.907 9.051 1.00 10.21 420 SER B CA 1
ATOM 6859 C C . SER B 1 420 ? -20.016 -21.332 10.140 1.00 8.98 420 SER B C 1
ATOM 6860 O O . SER B 1 420 ? -20.267 -20.583 11.091 1.00 10.47 420 SER B O 1
ATOM 6863 N N . LEU B 1 421 ? -20.568 -22.530 9.987 1.00 9.85 421 LEU B N 1
ATOM 6864 C CA . LEU B 1 421 ? -21.446 -23.119 10.989 1.00 9.80 421 LEU B CA 1
ATOM 6865 C C . LEU B 1 421 ? -21.093 -24.587 11.057 1.00 8.12 421 LEU B C 1
ATOM 6866 O O . LEU B 1 421 ? -20.587 -25.142 10.080 1.00 9.55 421 LEU B O 1
ATOM 6871 N N . PRO B 1 422 ? -21.339 -25.225 12.214 1.00 9.92 422 PRO B N 1
ATOM 6872 C CA . PRO B 1 422 ? -20.956 -26.632 12.375 1.00 7.81 422 PRO B CA 1
ATOM 6873 C C . PRO B 1 422 ? -21.552 -27.542 11.305 1.00 8.18 422 PRO B C 1
ATOM 6874 O O . PRO B 1 422 ? -20.918 -28.517 10.899 1.00 8.92 422 PRO B O 1
ATOM 6878 N N . GLU B 1 423 ? -22.748 -27.211 10.833 1.00 8.53 423 GLU B N 1
ATOM 6879 C CA . GLU B 1 423 ? -23.466 -28.074 9.905 1.00 8.56 423 GLU B CA 1
ATOM 6880 C C . GLU B 1 423 ? -23.096 -27.850 8.437 1.00 9.79 423 GLU B C 1
ATOM 6881 O O . GLU B 1 423 ? -23.589 -28.561 7.556 1.00 9.63 423 GLU B O 1
ATOM 6887 N N . LEU B 1 424 ? -22.221 -26.881 8.167 1.00 8.50 424 LEU B N 1
ATOM 6888 C CA . LEU B 1 424 ? -21.853 -26.567 6.781 1.00 9.72 424 LEU B CA 1
ATOM 6889 C C . LEU B 1 424 ? -20.422 -26.990 6.459 1.00 8.57 424 LEU B C 1
ATOM 6890 O O . LEU B 1 424 ? -19.493 -26.583 7.161 1.00 9.96 424 LEU B O 1
ATOM 6895 N N . PRO B 1 425 ? -20.228 -27.764 5.375 1.00 7.22 425 PRO B N 1
ATOM 6896 C CA . PRO B 1 425 ? -18.878 -28.194 4.993 1.00 7.99 425 PRO B CA 1
ATOM 6897 C C . PRO B 1 425 ? -18.042 -27.021 4.502 1.00 9.85 425 PRO B C 1
ATOM 6898 O O . PRO B 1 425 ? -18.546 -26.120 3.813 1.00 9.68 425 PRO B O 1
ATOM 6902 N N . PHE B 1 426 ? -16.759 -27.049 4.847 1.00 7.89 426 PHE B N 1
ATOM 6903 C CA . PHE B 1 426 ? -15.843 -25.950 4.574 1.00 7.47 426 PHE B CA 1
ATOM 6904 C C . PHE B 1 426 ? -14.599 -26.501 3.904 1.00 7.70 426 PHE B C 1
ATOM 6905 O O . PHE B 1 426 ? -13.920 -27.365 4.451 1.00 6.86 426 PHE B O 1
ATOM 6913 N N . GLY B 1 427 ? -14.282 -25.990 2.723 1.00 7.21 427 GLY B N 1
ATOM 6914 C CA . GLY B 1 427 ? -13.062 -26.397 2.046 1.00 5.52 427 GLY B CA 1
ATOM 6915 C C . GLY B 1 427 ? -13.026 -25.920 0.609 1.00 6.21 427 GLY B C 1
ATOM 6916 O O . GLY B 1 427 ? -14.008 -25.358 0.104 1.00 7.53 427 GLY B O 1
ATOM 6917 N N . GLY B 1 428 ? -11.902 -26.152 -0.059 1.00 5.62 428 GLY B N 1
ATOM 6918 C CA . GLY B 1 428 ? -11.706 -25.581 -1.380 1.00 7.52 428 GLY B CA 1
ATOM 6919 C C . GLY B 1 428 ? -11.232 -26.544 -2.458 1.00 6.88 428 GLY B C 1
ATOM 6920 O O . GLY B 1 428 ? -11.335 -27.779 -2.335 1.00 8.39 428 GLY B O 1
ATOM 6921 N N . ILE B 1 429 ? -10.745 -25.951 -3.546 1.00 6.26 429 ILE B N 1
ATOM 6922 C CA . ILE B 1 429 ? -10.122 -26.673 -4.648 1.00 7.01 429 ILE B CA 1
ATOM 6923 C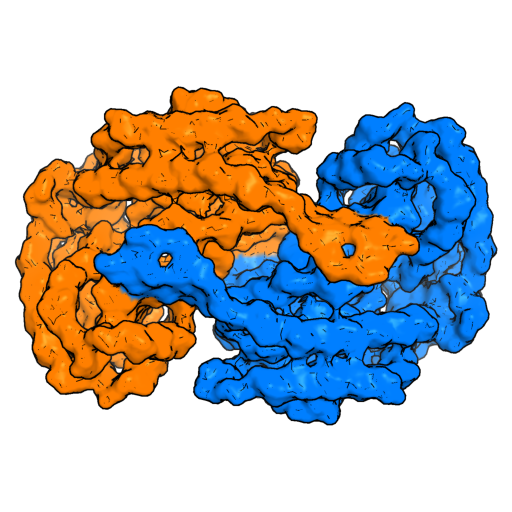 C . ILE B 1 429 ? -8.862 -25.917 -5.068 1.00 6.89 429 ILE B C 1
ATOM 6924 O O . ILE B 1 429 ? -8.535 -24.880 -4.481 1.00 6.12 429 ILE B O 1
ATOM 6929 N N . LYS B 1 430 ? -8.165 -26.428 -6.081 1.00 6.79 430 LYS B N 1
ATOM 6930 C CA . LYS B 1 430 ? -6.941 -25.801 -6.585 1.00 7.83 430 LYS B CA 1
ATOM 6931 C C . LYS B 1 430 ? -5.952 -25.572 -5.437 1.00 10.20 430 LYS B C 1
ATOM 6932 O O . LYS B 1 430 ? -5.762 -26.460 -4.596 1.00 7.47 430 LYS B O 1
ATOM 6938 N N . HIS B 1 431 ? -5.324 -24.401 -5.386 1.00 8.37 431 HIS B N 1
ATOM 6939 C CA . HIS B 1 431 ? -4.351 -24.144 -4.317 1.00 8.22 431 HIS B CA 1
ATOM 6940 C C . HIS B 1 431 ? -5.002 -23.832 -2.968 1.00 7.39 431 HIS B C 1
ATOM 6941 O O . HIS B 1 431 ? -4.302 -23.517 -2.007 1.00 9.40 431 HIS B O 1
ATOM 6948 N N . SER B 1 432 ? -6.329 -23.903 -2.894 1.00 6.94 432 SER B N 1
ATOM 6949 C CA . SER B 1 432 ? -7.020 -23.705 -1.620 1.00 5.42 432 SER B CA 1
ATOM 6950 C C . SER B 1 432 ? -7.097 -25.013 -0.853 1.00 5.95 432 SER B C 1
ATOM 6951 O O . SER B 1 432 ? -7.536 -25.037 0.297 1.00 6.87 432 SER B O 1
ATOM 6954 N N . GLY B 1 433 ? -6.676 -26.097 -1.498 1.00 6.62 433 GLY B N 1
ATOM 6955 C CA . GLY B 1 433 ? -6.546 -27.379 -0.827 1.00 6.74 433 GLY B CA 1
ATOM 6956 C C . GLY B 1 433 ? -7.535 -28.431 -1.291 1.00 7.73 433 GLY B C 1
ATOM 6957 O O . GLY B 1 433 ? -7.997 -28.412 -2.436 1.00 7.81 433 GLY B O 1
ATOM 6958 N N . TYR B 1 434 ? -7.833 -29.368 -0.395 1.00 4.82 434 TYR B N 1
ATOM 6959 C CA . TYR B 1 434 ? -8.734 -30.486 -0.692 1.00 6.78 434 TYR B CA 1
ATOM 6960 C C . TYR B 1 434 ? -9.210 -31.122 0.604 1.00 8.79 434 TYR B C 1
ATOM 6961 O O . TYR B 1 434 ? -8.573 -30.981 1.650 1.00 7.27 434 TYR B O 1
ATOM 6970 N N . GLY B 1 435 ? -10.334 -31.822 0.537 1.00 6.09 435 GLY B N 1
ATOM 6971 C CA . GLY B 1 435 ? -10.987 -32.317 1.732 1.00 6.38 435 GLY B CA 1
ATOM 6972 C C . GLY B 1 435 ? -11.953 -31.277 2.271 1.00 6.44 435 GLY B C 1
ATOM 6973 O O . GLY B 1 435 ? -11.954 -30.115 1.852 1.00 7.33 435 GLY B O 1
ATOM 6974 N N . ARG B 1 436 ? -12.788 -31.699 3.211 1.00 6.84 436 ARG B N 1
ATOM 6975 C CA . ARG B 1 436 ? -13.761 -30.808 3.816 1.00 6.75 436 ARG B CA 1
ATOM 6976 C C . ARG B 1 436 ? -13.724 -30.946 5.333 1.00 6.08 436 ARG B C 1
ATOM 6977 O O . ARG B 1 436 ? -13.507 -32.044 5.871 1.00 7.78 436 ARG B O 1
ATOM 6985 N N . GLU B 1 437 ? -13.899 -29.824 6.019 1.00 5.62 437 GLU B N 1
ATOM 6986 C CA . GLU B 1 437 ? -14.066 -29.831 7.462 1.00 5.79 437 GLU B CA 1
ATOM 6987 C C . GLU B 1 437 ? -15.453 -29.318 7.831 1.00 6.30 437 GLU B C 1
ATOM 6988 O O . GLU B 1 437 ? -16.085 -28.595 7.058 1.00 7.19 437 GLU B O 1
ATOM 6994 N N . LEU B 1 438 ? -15.922 -29.716 9.010 1.00 5.47 438 LEU B N 1
ATOM 6995 C CA . LEU B 1 438 ? -17.291 -29.458 9.471 1.00 8.38 438 LEU B CA 1
ATOM 6996 C C . LEU B 1 438 ? -18.341 -30.251 8.692 1.00 8.68 438 LEU B C 1
ATOM 6997 O O . LEU B 1 438 ? -18.030 -30.916 7.689 1.00 8.43 438 LEU B O 1
ATOM 7002 N N . SER B 1 439 ? -19.578 -30.191 9.180 1.00 6.25 439 SER B N 1
ATOM 7003 C CA . SER B 1 439 ? -20.668 -31.058 8.701 1.00 8.60 439 SER B CA 1
ATOM 7004 C C . SER B 1 439 ? -20.302 -32.535 8.861 1.00 8.57 439 SER B C 1
ATOM 7005 O O . SER B 1 439 ? -19.293 -32.879 9.491 1.00 7.51 439 SER B O 1
ATOM 7008 N N . GLU B 1 440 ? -21.116 -33.420 8.301 1.00 7.69 440 GLU B N 1
ATOM 7009 C CA . GLU B 1 440 ? -20.785 -34.839 8.369 1.00 9.00 440 GLU B CA 1
ATOM 7010 C C . GLU B 1 440 ? -19.607 -35.158 7.441 1.00 8.54 440 GLU B C 1
ATOM 7011 O O . GLU B 1 440 ? -18.878 -36.131 7.654 1.00 9.74 440 GLU B O 1
ATOM 7017 N N . LEU B 1 441 ? -19.419 -34.343 6.408 1.00 7.43 441 LEU B N 1
ATOM 7018 C CA . LEU B 1 441 ? -18.278 -34.529 5.519 1.00 9.26 441 LEU B CA 1
ATOM 7019 C C . LEU B 1 441 ? -16.966 -34.439 6.292 1.00 9.16 441 LEU B C 1
ATOM 7020 O O . LEU B 1 441 ? -16.017 -35.172 6.011 1.00 9.66 441 LEU B O 1
ATOM 7025 N N . GLY B 1 442 ? -16.923 -33.553 7.283 1.00 8.33 442 GLY B N 1
ATOM 7026 C CA . GLY B 1 442 ? -15.715 -33.357 8.062 1.00 8.13 442 GLY B CA 1
ATOM 7027 C C . GLY B 1 442 ? -15.589 -34.347 9.204 1.00 9.97 442 GLY B C 1
ATOM 7028 O O . GLY B 1 442 ? -14.685 -34.231 10.032 1.00 12.03 442 GLY B O 1
ATOM 7029 N N . PHE B 1 443 ? -16.491 -35.322 9.262 1.00 7.41 443 PHE B N 1
ATOM 7030 C CA . PHE B 1 443 ? -16.412 -36.338 10.306 1.00 7.60 443 PHE B CA 1
ATOM 7031 C C . PHE B 1 443 ? -15.595 -37.547 9.862 1.00 8.42 443 PHE B C 1
ATOM 7032 O O . PHE B 1 443 ? -14.989 -38.239 10.692 1.00 8.13 443 PHE B O 1
ATOM 7040 N N . THR B 1 444 ? -15.589 -37.814 8.562 1.00 9.17 444 THR B N 1
ATOM 7041 C CA . THR B 1 444 ? -15.052 -39.078 8.076 1.00 10.16 444 THR B CA 1
ATOM 7042 C C . THR B 1 444 ? -13.639 -39.030 7.477 1.00 8.46 444 THR B C 1
ATOM 7043 O O . THR B 1 444 ? -13.141 -40.042 7.000 1.00 9.25 444 THR B O 1
ATOM 7047 N N . SER B 1 445 ? -12.979 -37.878 7.511 1.00 6.78 445 SER B N 1
ATOM 7048 C CA . SER B 1 445 ? -11.658 -37.782 6.877 1.00 7.83 445 SER B CA 1
ATOM 7049 C C . SER B 1 445 ? -10.647 -38.840 7.311 1.00 7.15 445 SER B C 1
ATOM 7050 O O . SER B 1 445 ? -9.911 -39.379 6.474 1.00 8.63 445 SER B O 1
ATOM 7053 N N . PHE B 1 446 ? -10.623 -39.144 8.607 1.00 5.88 446 PHE B N 1
ATOM 7054 C CA . PHE B 1 446 ? -9.638 -40.080 9.153 1.00 5.94 446 PHE B CA 1
ATOM 7055 C C . PHE B 1 446 ? -10.303 -41.277 9.821 1.00 5.23 446 PHE B C 1
ATOM 7056 O O . PHE B 1 446 ? -9.793 -41.870 10.783 1.00 6.92 446 PHE B O 1
ATOM 7064 N N . VAL B 1 447 ? -11.455 -41.637 9.264 1.00 6.99 447 VAL B N 1
ATOM 7065 C CA . VAL B 1 447 ? -12.200 -42.814 9.674 1.00 6.02 447 VAL B CA 1
ATOM 7066 C C . VAL B 1 447 ? -11.879 -43.958 8.725 1.00 6.00 447 VAL B C 1
ATOM 7067 O O . VAL B 1 447 ? -11.700 -43.741 7.530 1.00 8.86 447 VAL B O 1
ATOM 7071 N N . ASN B 1 448 ? -11.793 -45.170 9.272 1.00 5.47 448 ASN B N 1
ATOM 7072 C CA . ASN B 1 448 ? -11.692 -46.383 8.480 1.00 5.24 448 ASN B CA 1
ATOM 7073 C C . ASN B 1 448 ? -13.098 -46.823 8.114 1.00 7.12 448 ASN B C 1
ATOM 7074 O O . ASN B 1 448 ? -13.860 -47.257 8.981 1.00 7.12 448 ASN B O 1
ATOM 7079 N N . GLU B 1 449 ? -13.446 -46.668 6.841 1.00 7.50 449 GLU B N 1
ATOM 7080 C CA . GLU B 1 449 ? -14.713 -47.178 6.332 1.00 7.92 449 GLU B CA 1
ATOM 7081 C C . GLU B 1 449 ? -14.494 -48.659 6.056 1.00 6.11 449 GLU B C 1
ATOM 7082 O O . GLU B 1 449 ? -13.910 -49.036 5.036 1.00 8.56 449 GLU B O 1
ATOM 7088 N N . HIS B 1 450 ? -14.945 -49.488 6.997 1.00 7.29 450 HIS B N 1
ATOM 7089 C CA . HIS B 1 450 ? -14.536 -50.884 7.085 1.00 7.55 450 HIS B CA 1
ATOM 7090 C C . HIS B 1 450 ? -15.675 -51.776 6.610 1.00 8.88 450 HIS B C 1
ATOM 7091 O O . HIS B 1 450 ? -16.680 -51.936 7.307 1.00 7.73 450 HIS B O 1
ATOM 7098 N N . LEU B 1 451 ? -15.508 -52.337 5.413 1.00 7.27 451 LEU B N 1
ATOM 7099 C CA . LEU B 1 451 ? -16.497 -53.244 4.830 1.00 7.77 451 LEU B CA 1
ATOM 7100 C C . LEU B 1 451 ? -16.527 -54.599 5.522 1.00 7.48 451 LEU B C 1
ATOM 7101 O O . LEU B 1 451 ? -15.480 -55.211 5.751 1.00 9.11 451 LEU B O 1
ATOM 7106 N N . ILE B 1 452 ? -17.733 -55.072 5.831 1.00 7.74 452 ILE B N 1
ATOM 7107 C CA . ILE B 1 452 ? -17.933 -56.472 6.196 1.00 7.71 452 ILE B CA 1
ATOM 7108 C C . ILE B 1 452 ? -18.847 -57.056 5.138 1.00 10.54 452 ILE B C 1
ATOM 7109 O O . ILE B 1 452 ? -19.947 -56.542 4.919 1.00 9.39 452 ILE B O 1
ATOM 7114 N N . TYR B 1 453 ? -18.389 -58.110 4.464 1.00 9.70 453 TYR B N 1
ATOM 7115 C CA . TYR B 1 453 ? -19.183 -58.733 3.413 1.00 9.03 453 TYR B CA 1
ATOM 7116 C C . TYR B 1 453 ? -19.404 -60.212 3.703 1.00 9.59 453 TYR B C 1
ATOM 7117 O O . TYR B 1 453 ? -18.449 -60.953 3.943 1.00 10.70 453 TYR B O 1
ATOM 7126 N N . ILE B 1 454 ? -20.671 -60.622 3.685 1.00 10.42 454 ILE B N 1
ATOM 7127 C CA . ILE B 1 454 ? -21.057 -62.016 3.896 1.00 9.94 454 ILE B CA 1
ATOM 7128 C C . ILE B 1 454 ? -21.801 -62.525 2.670 1.00 11.61 454 ILE B C 1
ATOM 7129 O O . ILE B 1 454 ? -22.988 -62.251 2.504 1.00 12.97 454 ILE B O 1
ATOM 7134 N N . PRO B 1 455 ? -21.103 -63.260 1.794 1.00 10.21 455 PRO B N 1
ATOM 7135 C CA . PRO B 1 455 ? -21.761 -63.750 0.581 1.00 12.38 455 PRO B CA 1
ATOM 7136 C C . PRO B 1 455 ? -22.790 -64.834 0.894 1.00 18.50 455 PRO B C 1
ATOM 7137 O O . PRO B 1 455 ? -22.633 -65.571 1.868 1.00 17.61 455 PRO B O 1
ATOM 7141 N N . ASN B 1 456 ? -23.840 -64.913 0.085 1.00 20.17 456 ASN B N 1
ATOM 7142 C CA . ASN B 1 456 ? -24.852 -65.950 0.253 1.00 24.45 456 ASN B CA 1
ATOM 7143 C C . ASN B 1 456 ? -24.298 -67.331 -0.069 1.00 20.09 456 ASN B C 1
ATOM 7144 O O . ASN B 1 456 ? -23.310 -67.451 -0.793 1.00 24.61 456 ASN B O 1
#

Sequence (910 aa):
AYQTIYPYTNEVLHTFDNMTDQGLADVLERAHLLYKKWRKEDHLEERKAQLHQVANILRRDRDKYAEIMTKDMGKLFTEAQGEVDLCADIADYYADKADEFLMSTPLETDSGQAYYLKQSTGVILAVEPWNFPYYQIMRVFAPNFIVGNPMVLKHASICPRSAQSFEELVLEAGAEAGSITNLFISYDQVSQVIADKRVVGVCLTGSERGGASIAEEAGKNLKKTTLELGGDDAFIILDDADWDQLEKVLYFSRLYNAGQVCTSSKRFIVLDKDYDRFKELLTKVFKTAKWGDPMDPETTLAPLSSAQAKADVLDQIKLALDHGAELVYGGEAIDHPGHFVMPTIIAGLTKDNPIYYQEIFGPVGEIYKVSSEEEAIEVANDSNYGLGGTIFSSNQEHAKAVAAKIETGMSFINSGWTSLPELPFGGIKHSGYGRELSELGFTSFVNEHLIYIPNAYQTIYPYTNEVLHTFDNMTDQGLADVLERAHLLYKKWRKEDHLEERKAQLHQVANILRRDRDKYAEIMTKDMGKLFTEAQGEVDLCADIADYYADKADEFLMSTPLETDSGQAYYLKQSTGVILAVEPWNFPYYQIMRVFAPNFIVGNPMVLKHASICPRSAQSFEELVLEAGAEAGSITNLFISYDQVSQVIADKRVVGVCLTGSERGGASIAEEAGKNLKKTTLELGGDDAFIILDDADWDQLEKVLYFSRLYNAGQVCTSSKRFIVLDKDYDRFKELLTKVFKTAKWGDPMDPETTLAPLSSAQAKADVLDQIKLALDHGAELVYGGEAIDHPGHFVMPTIIAGLTKDNPIYYQEIFGPVGEIYKVSSEEEAIEVANDSNYGLGGTIFSSNQEHAKAVAAKIETGMSFINSGWTSLPELPFGGIKHSGYGRELSELGFTSFVNEHLIYIPN

B-factor: mean 12.26, std 5.63, range [4.16, 49.74]

Radius of gyration: 28.89 Å; Cα contacts (8 Å, |Δi|>4): 2211; chains: 2; bounding box: 50×87×62 Å

Solvent-accessible surface area: 31819 Å² total; per-residue (Å²): 114,12,47,0,60,15,0,48,56,80,95,87,62,76,94,27,131,79,42,91,90,118,23,7,39,81,16,6,72,93,0,46,101,5,7,72,74,24,60,178,80,134,32,34,111,93,12,29,63,33,0,64,68,0,0,73,2,0,133,151,30,84,73,97,3,0,64,19,0,0,51,0,0,0,1,16,32,76,22,0,34,35,7,1,65,33,0,6,70,0,0,26,33,0,1,104,46,0,80,90,5,39,118,47,39,113,29,152,25,143,32,16,78,8,26,18,34,29,23,5,24,2,0,0,0,0,19,5,19,54,9,6,0,0,3,4,0,0,2,6,1,0,4,11,2,0,12,0,1,0,0,0,0,19,2,15,53,42,0,0,47,0,0,56,2,0,41,78,0,0,72,90,8,48,6,75,42,2,2,4,5,12,0,22,3,47,178,113,18,5,43,99,0,0,54,30,167,51,0,38,0,0,1,5,10,21,71,49,206,30,0,20,68,20,3,50,37,0,3,117,34,12,26,50,22,8,1,3,3,8,0,3,6,6,0,1,1,2,111,42,14,60,32,108,84,0,58,160,29,0,51,74,1,0,3,45,1,2,0,2,2,15,3,2,5,0,7,0,1,0,22,80,192,18,32,97,136,0,42,118,20,0,13,115,11,1,132,91,13,103,94,15,48,2,56,53,116,115,7,56,1,3,0,0,4,28,60,115,18,42,40,67,4,74,90,32,10,126,59,0,60,94,89,62,12,86,76,37,42,9,39,119,103,21,152,65,97,1,12,3,6,16,0,1,0,0,0,44,17,74,136,119,1,47,0,15,63,62,33,0,54,0,0,0,0,0,2,11,100,3,89,38,49,133,72,1,24,107,17,5,22,50,16,54,27,6,2,3,9,3,3,0,1,79,77,82,111,46,0,56,53,3,0,29,119,8,12,2,0,1,2,1,2,55,16,5,23,47,8,42,10,35,3,1,6,0,2,21,68,59,0,3,18,13,12,6,0,4,66,46,7,5,32,23,10,8,2,22,0,3,0,6,9,46,150,113,9,56,0,60,15,0,47,58,79,104,71,64,72,96,33,132,72,42,90,93,120,24,4,41,82,14,8,67,91,0,44,101,4,8,49,73,24,57,148,90,134,32,26,114,94,11,35,62,32,0,57,68,0,0,58,2,0,129,152,31,85,80,97,3,0,64,19,0,0,53,2,0,0,1,16,33,73,21,0,34,36,7,1,62,31,0,5,77,0,0,31,32,0,0,101,52,0,72,92,5,39,117,49,42,111,30,135,24,145,39,11,105,8,37,17,34,32,24,8,24,2,0,0,0,0,16,5,18,54,10,6,0,0,3,3,0,0,2,6,1,0,3,11,2,0,12,1,1,0,0,0,1,21,2,17,46,42,0,0,53,0,0,57,1,0,39,76,0,2,72,92,9,50,6,72,43,1,1,4,5,11,0,21,4,45,180,98,13,4,43,80,0,0,56,27,166,52,0,38,0,0,0,6,10,20,69,27,176,32,0,21,74,21,3,48,36,0,4,87,32,12,22,49,24,9,0,3,3,6,0,2,7,7,1,1,1,1,104,52,13,56,34,100,66,0,63,160,28,0,52,72,1,0,3,44,1,1,0,1,2,14,3,2,4,0,6,0,0,0,24,77,176,11,38,101,124,0,39,119,18,0,21,102,10,1,121,78,12,118,99,16,49,2,58,64,105,127,14,44,1,3,0,1,3,29,62,117,17,42,40,69,3,75,98,30,3,98,59,0,42,112,90,61,11,92,75,37,48,11,32,123,106,20,142,70,96,2,11,3,5,18,0,0,0,0,0,46,18,75,137,123,1,47,0,15,62,63,32,0,54,0,0,0,0,0,3,10,71,3,81,41,41,119,67,2,24,129,14,4,22,52,15,57,24,5,1,3,9,3,2,0,0,69,77,81,117,60,0,39,54,4,0,28,124,9,9,3,0,1,2,1,0,14,15,5,23,47,8,41,9,35,4,1,6,0,2,20,69,61,0,3,18,13,14,7,0,4,64,45,8,5,30,25,11,8,1,24,0,3,0,6,22,46,149

Secondary structure (DSSP, 8-state):
--EEEETTTTEEEEE-PPPPHHHHHHHHHHHHHHHHHHHHS--HHHHHHHHHHHHHHHHHTHHHHHHHHHHHH---HHHHHHHHHHHHHHHHHHHHHHHHHHS-EE---SSEEEEEEEE--SEEEEE--SSSTTHHHHHHHHHHHHHT--EEEE--TT-HHHHHHHHHHHHHTTPPTTSEEE----HHHHHHHHH-TTEEEEEEES-HHHHHHHHHHHHHTT-EEEEE-----EEEE-TT--HHHHHHHHHHHHHGGGG--TTS--EEEEEGGGHHHHHHHHHHHHHT--BS-TTSTT--BPPPSSHHHHHHHHHHHHHHHHTT-EEEE--PPP-SSS-----EEEE---TTSGGGG----SSEEEEEEESSHHHHHHHHHSSSEES--EEE-S-HHHHHHHHHHS-SSEEEETS-----TTS-B--EETTEES-BSTTGGGSTT-EEEEEEEE-/--EEEETTTTEEEEE-PPPPHHHHHHHHHHHHHHHHHHHHS--HHHHHHHHHHHHHHHHHTHHHHHHHHHHHH---HHHHHHHHHHHHHHHHHHHHHHHHHH--EEE--SSEEEEEEEE--SEEEEE--SSSTTHHHHHHHHHHHHHT--EEEE--TT-HHHHHHHHHHHHHTTPPTTSEEE----HHHHHHHHH-TTEEEEEEES-HHHHHHHHHHHHHTT-EEEEE-----EEEE-TT--HHHHHHHHHHHHHGGGG--TTS--EEEEEGGGHHHHHHHHHHHHHT--BS-TTSTT--BPPPSSHHHHHHHHHHHHHHHHTT-EEEE------SSS-----EEEE---TTSGGGG----SSEEEEEEESSHHHHHHHHHSSSEES--EEE-S-HHHHHHHHHHS-SSEEEETS-----TTS-B--EETTEES-BSTTGGGSTT-EEEEEEEE-

Foldseek 3Di:
DQFQQQLQARHTDDDDDAQDPVSVVVLLVVLLVQLVVVVVDPCLLVLLQLLLLLLVVCVVCVLVLLVLLCRQFWAFSVVSSVLSVQLSQLSNVLSVCLPVLQDWAWDDDPFFTKIWGWAFDAEEEEEEESLSLRNSCSLQLRLNLNRRYFYEYEYDSRNVSSQQVSLVSSVVSPDDPRSYHYGNHDVVVVLVLLQDPRYAAYEYEEALVVVVVNVVSNVVNVHHYFYFHAFQAEAEEDPAFDVVLVLVFLCVQQCRSQNQDSQRNAEYEYEPVCQVVVLVSNQVSLVPAADHRSHDPVHDHIAGRDLVLLVVLLVLVVLQVVVPKDWSDASDDDPRSRRHGRQTEIEDDDPVRPSLADRRSGNYHYYYYDHDLVVSQVSSQPYQWAFEYEYGHPDPVVSVVSQVSHQHDYYHYSHGDDDHQQDWGFIDGSSTDFTTHRSSNNRSRIDGGMDTDGD/DQWAQQLQARHTPDDDDAQDPVSVVVLLVVLLVQLVVVVVDPCLLVLLQLLLLLLVVCVVCVQVLLVLLCRQFWAFSVVSSVLSVQLSQLSNVLSVCLVVLQDWAWDDDPQFTKIWGWAFDAEEEEEEESLSLRNSCSLQLRLNLSRRHAYEYEYDSRNVSSQQVSLVSSVVSVDDPRSYHYGRHDVVVLLVQLLDPRYAAYEYEEALVVVVVNVVSNVVNVHHYFYFHAFQAEAEEDPAFDVVLVLVFLCVQQCRSQNQDSQRNAEYEYEPVCVVVVLVSSQVSLVVAADHRSHDPVHDHIAGRDLVLLVVLLVLVVLQVVVPKDWSDASDDDPRSRRHGGQTEIEDGDPPRPSLADRRSGRYHYYYYDHDLVVSQVSSQPYQWAFEYEYGHPPVVVSVVSVVSHQHDYYHYSHGDDDHQQDWGFIDGSSTDFTTHRSSNNRSRIDGGMDTDGD

CATH classification: 3.40.605.10 (+1 more: 3.40.309.10)

InterPro domains:
  IPR015590 Aldehyde dehydrogenase domain [PF00171] (3-448)
  IPR016161 Aldehyde/histidinol dehydrogenase [SSF53720] (3-455)
  IPR016162 Aldehyde dehydrogenase, N-terminal [G3DSA:3.40.605.10] (28-439)
  IPR016163 Aldehyde dehydrogenase, C-terminal [G3DSA:3.40.309.10] (232-421)
  IPR044148 Succinate-semialdehyde dehydrogenase GabD1-like [cd07100] (25-454)
  IPR047110 Succinate-semialdehyde dehydrogenase [NADP(+)] GABD/Sad-like [PTHR43217] (1-453)